Protein AF-A0A7R9QGA5-F1 (afdb_monomer_lite)

Organism: NCBI:txid334625

Radius of gyration: 38.58 Å; chains: 1; bounding box: 93×112×114 Å

pLDDT: mean 73.61, std 19.61, range [21.89, 95.75]

Structure (mmCIF, N/CA/C/O backbone):
data_AF-A0A7R9QGA5-F1
#
_entry.id   AF-A0A7R9QGA5-F1
#
loop_
_atom_site.group_PDB
_atom_site.id
_atom_site.type_symbol
_atom_site.label_atom_id
_atom_site.label_alt_id
_atom_site.label_comp_id
_atom_site.label_asym_id
_atom_site.label_entity_id
_atom_site.label_seq_id
_atom_site.pdbx_PDB_ins_code
_atom_site.Cartn_x
_atom_site.Cartn_y
_atom_site.Cartn_z
_atom_site.occupancy
_atom_site.B_iso_or_equiv
_atom_site.auth_seq_id
_atom_site.auth_comp_id
_atom_site.auth_asym_id
_atom_site.auth_atom_id
_atom_site.pdbx_PDB_model_num
ATOM 1 N N . MET A 1 1 ? 8.305 -57.338 21.311 1.00 35.72 1 MET A N 1
ATOM 2 C CA . MET A 1 1 ? 8.918 -56.370 22.239 1.00 35.72 1 MET A CA 1
ATOM 3 C C . MET A 1 1 ? 8.656 -55.001 21.646 1.00 35.72 1 MET A C 1
ATOM 5 O O . MET A 1 1 ? 9.332 -54.634 20.700 1.00 35.72 1 MET A O 1
ATOM 9 N N . ALA A 1 2 ? 7.586 -54.345 22.085 1.00 27.95 2 ALA A N 1
ATOM 10 C CA . ALA A 1 2 ? 7.227 -52.998 21.659 1.00 27.95 2 ALA A CA 1
ATOM 11 C C . ALA A 1 2 ? 7.492 -52.080 22.852 1.00 27.95 2 ALA A C 1
ATOM 13 O O . ALA A 1 2 ? 6.932 -52.298 23.925 1.00 27.95 2 ALA A O 1
ATOM 14 N N . THR A 1 3 ? 8.402 -51.128 22.692 1.00 33.16 3 THR A N 1
ATOM 15 C CA . THR A 1 3 ? 8.667 -50.071 23.668 1.00 33.16 3 THR A CA 1
ATOM 16 C C . THR A 1 3 ? 7.847 -48.856 23.262 1.00 33.16 3 THR A C 1
ATOM 18 O O . THR A 1 3 ? 8.171 -48.213 22.268 1.00 33.16 3 THR A O 1
ATOM 21 N N . SER A 1 4 ? 6.774 -48.568 24.002 1.00 25.61 4 SER A N 1
ATOM 22 C CA . SER A 1 4 ? 6.086 -47.281 23.914 1.00 25.61 4 SER A CA 1
ATOM 23 C C . SER A 1 4 ? 6.927 -46.232 24.635 1.00 25.61 4 SER A C 1
ATOM 25 O O . SER A 1 4 ? 7.192 -46.356 25.832 1.00 25.61 4 SER A O 1
ATOM 27 N N . THR A 1 5 ? 7.350 -45.205 23.916 1.00 30.50 5 THR A N 1
ATOM 28 C CA . THR A 1 5 ? 7.912 -43.979 24.480 1.00 30.50 5 THR A CA 1
ATOM 29 C C . THR A 1 5 ? 6.768 -43.145 25.048 1.00 30.50 5 THR A C 1
ATOM 31 O O . THR A 1 5 ? 6.026 -42.520 24.298 1.00 30.50 5 THR A O 1
ATOM 34 N N . SER A 1 6 ? 6.584 -43.179 26.370 1.00 25.33 6 SER A N 1
ATOM 35 C CA . SER A 1 6 ? 5.705 -42.238 27.067 1.00 25.33 6 SER A CA 1
ATOM 36 C C . SER A 1 6 ? 6.397 -40.879 27.153 1.00 25.33 6 SER A C 1
ATOM 38 O O . SER A 1 6 ? 7.489 -40.785 27.723 1.00 25.33 6 SER A O 1
ATOM 40 N N . THR A 1 7 ? 5.759 -39.843 26.622 1.00 27.61 7 THR A N 1
ATOM 41 C CA . THR A 1 7 ? 6.111 -38.437 26.833 1.00 27.61 7 THR A CA 1
ATOM 42 C C . THR A 1 7 ? 6.149 -38.164 28.340 1.00 27.61 7 THR A C 1
ATOM 44 O O . THR A 1 7 ? 5.151 -38.356 29.034 1.00 27.61 7 THR A O 1
ATOM 47 N N . LYS A 1 8 ? 7.321 -37.811 28.879 1.00 31.05 8 LYS A N 1
ATOM 48 C CA . LYS A 1 8 ? 7.453 -37.396 30.280 1.00 31.05 8 LYS A CA 1
ATOM 49 C C . LYS A 1 8 ? 6.979 -35.950 30.388 1.00 31.05 8 LYS A C 1
ATOM 51 O O . LYS A 1 8 ? 7.612 -35.070 29.822 1.00 31.05 8 LYS A O 1
ATOM 56 N N . VAL A 1 9 ? 5.892 -35.730 31.118 1.00 32.16 9 VAL A N 1
ATOM 57 C CA . VAL A 1 9 ? 5.484 -34.400 31.581 1.00 32.16 9 VAL A CA 1
ATOM 58 C C . VAL A 1 9 ? 6.486 -33.967 32.655 1.00 32.16 9 VAL A C 1
ATOM 60 O O . VAL A 1 9 ? 6.631 -34.655 33.669 1.00 32.16 9 VAL A O 1
ATOM 63 N N . PHE A 1 10 ? 7.226 -32.885 32.414 1.00 37.06 10 PHE A N 1
ATOM 64 C CA . PHE A 1 10 ? 8.098 -32.266 33.413 1.00 37.06 10 PHE A CA 1
ATOM 65 C C . PHE A 1 10 ? 7.269 -31.261 34.216 1.00 37.06 10 PHE A C 1
ATOM 67 O O . PHE A 1 10 ? 6.926 -30.201 33.716 1.00 37.06 10 PHE A O 1
ATOM 74 N N . ALA A 1 11 ? 6.936 -31.595 35.463 1.00 36.31 11 ALA A N 1
ATOM 75 C CA . ALA A 1 11 ? 6.457 -30.597 36.412 1.00 36.31 11 ALA A CA 1
ATOM 76 C C . ALA A 1 11 ? 7.682 -29.839 36.948 1.00 36.31 11 ALA A C 1
ATOM 78 O O . ALA A 1 11 ? 8.489 -30.416 37.682 1.00 36.31 11 ALA A O 1
ATOM 79 N N . ILE A 1 12 ? 7.852 -28.581 36.540 1.00 43.97 12 ILE A N 1
ATOM 80 C CA . ILE A 1 12 ? 8.901 -27.694 37.052 1.00 43.97 12 ILE A CA 1
ATOM 81 C C . ILE A 1 12 ? 8.315 -26.971 38.261 1.00 43.97 12 ILE A C 1
ATOM 83 O O . ILE A 1 12 ? 7.465 -26.096 38.132 1.00 43.97 12 ILE A O 1
ATOM 87 N N . THR A 1 13 ? 8.729 -27.373 39.459 1.00 42.94 13 THR A N 1
ATOM 88 C CA . THR A 1 13 ? 8.350 -26.689 40.697 1.00 42.94 13 THR A CA 1
ATOM 89 C C . THR A 1 13 ? 9.534 -25.843 41.141 1.00 42.94 13 THR A C 1
ATOM 91 O O . THR A 1 13 ? 10.519 -26.389 41.639 1.00 42.94 13 THR A O 1
ATOM 94 N N . MET A 1 14 ? 9.459 -24.521 40.974 1.00 42.19 14 MET A N 1
ATOM 95 C CA . MET A 1 14 ? 10.333 -23.638 41.744 1.00 42.19 14 MET A CA 1
ATOM 96 C C . MET A 1 14 ? 9.904 -23.755 43.206 1.00 42.19 14 MET A C 1
ATOM 98 O O . MET A 1 14 ? 8.750 -23.508 43.551 1.00 42.19 14 MET A O 1
ATOM 102 N N . ALA A 1 15 ? 10.802 -24.227 44.069 1.00 36.56 15 ALA A N 1
ATOM 103 C CA . ALA A 1 15 ? 10.515 -24.327 45.491 1.00 36.56 15 ALA A CA 1
ATOM 104 C C . ALA A 1 15 ? 10.459 -22.907 46.070 1.00 36.56 15 ALA A C 1
ATOM 106 O O . ALA A 1 15 ? 11.492 -22.320 46.385 1.00 36.56 15 ALA A O 1
ATOM 107 N N . SER A 1 16 ? 9.262 -22.333 46.186 1.00 39.50 16 SER A N 1
ATOM 108 C CA . SER A 1 16 ? 9.042 -21.202 47.086 1.00 39.50 16 SER A CA 1
ATOM 109 C C . SER A 1 16 ? 9.259 -21.675 48.530 1.00 39.50 16 SER A C 1
ATOM 111 O O . SER A 1 16 ? 8.657 -22.683 48.915 1.00 39.50 16 SER A O 1
ATOM 113 N N . PRO A 1 17 ? 10.107 -21.026 49.358 1.00 32.78 17 PRO A N 1
ATOM 114 C CA . PRO A 1 17 ? 10.402 -21.492 50.712 1.00 32.78 17 PRO A CA 1
ATOM 115 C C . PRO A 1 17 ? 9.187 -21.367 51.645 1.00 32.78 17 PRO A C 1
ATOM 117 O O . PRO A 1 17 ? 9.234 -21.865 52.769 1.00 32.78 17 PRO A O 1
ATOM 120 N N . SER A 1 18 ? 8.100 -20.729 51.193 1.00 33.91 18 SER A N 1
ATOM 121 C CA . SER A 1 18 ? 6.866 -20.502 51.949 1.00 33.91 18 SER A CA 1
ATOM 122 C C . SER A 1 18 ? 5.667 -21.363 51.517 1.00 33.91 18 SER A C 1
ATOM 124 O O . SER A 1 18 ? 4.689 -21.408 52.261 1.00 33.91 18 SER A O 1
ATOM 126 N N . VAL A 1 19 ? 5.724 -22.125 50.415 1.00 37.12 19 VAL A N 1
ATOM 127 C CA . VAL A 1 19 ? 4.571 -22.929 49.940 1.00 37.12 19 VAL A CA 1
ATOM 128 C C . VAL A 1 19 ? 4.771 -24.414 50.257 1.00 37.12 19 VAL A C 1
ATOM 130 O O . VAL A 1 19 ? 4.987 -25.265 49.396 1.00 37.12 19 VAL A O 1
ATOM 133 N N . SER A 1 20 ? 4.725 -24.760 51.547 1.00 34.16 20 SER A N 1
ATOM 134 C CA . SER A 1 20 ? 4.731 -26.156 52.003 1.00 34.16 20 SER A CA 1
ATOM 135 C C . SER A 1 20 ? 3.305 -26.701 52.150 1.00 34.16 20 SER A C 1
ATOM 137 O O . SER A 1 20 ? 2.798 -26.844 53.263 1.00 34.16 20 SER A O 1
ATOM 139 N N . LYS A 1 21 ? 2.674 -26.972 51.006 1.00 41.00 21 LYS A N 1
ATOM 140 C CA . LYS A 1 21 ? 1.526 -27.859 50.708 1.00 41.00 21 LYS A CA 1
ATOM 141 C C . LYS A 1 21 ? 0.964 -27.346 49.384 1.00 41.00 21 LYS A C 1
ATOM 143 O O . LYS A 1 21 ? 0.799 -26.143 49.259 1.00 41.00 21 LYS A O 1
ATOM 148 N N . ALA A 1 22 ? 0.704 -28.230 48.417 1.00 48.91 22 ALA A N 1
ATOM 149 C CA . ALA A 1 22 ? -0.096 -27.856 47.255 1.00 48.91 22 ALA A CA 1
ATOM 150 C C . ALA A 1 22 ? -1.389 -27.242 47.795 1.00 48.91 22 ALA A C 1
ATOM 152 O O . ALA A 1 22 ? -2.123 -27.928 48.513 1.00 48.91 22 ALA A O 1
ATOM 153 N N . ASP A 1 23 ? -1.579 -25.944 47.582 1.00 62.03 23 ASP A N 1
ATOM 154 C CA . ASP A 1 23 ? -2.787 -25.278 48.025 1.00 62.03 23 ASP A CA 1
ATOM 155 C C . ASP A 1 23 ? -3.906 -25.889 47.183 1.00 62.03 23 ASP A C 1
ATOM 157 O O . ASP A 1 23 ? -3.924 -25.736 45.962 1.00 62.03 23 ASP A O 1
ATOM 161 N N . GLU A 1 24 ? -4.792 -26.672 47.810 1.00 71.31 24 GLU A N 1
ATOM 162 C CA . GLU A 1 24 ? -5.876 -27.403 47.126 1.00 71.31 24 GLU A CA 1
ATOM 163 C C . GLU A 1 24 ? -6.841 -26.456 46.380 1.00 71.31 24 GLU A C 1
ATOM 165 O O . GLU A 1 24 ? -7.761 -26.912 45.704 1.00 71.31 24 GLU A O 1
ATOM 170 N N . ASN A 1 25 ? -6.617 -25.146 46.493 1.00 80.06 25 ASN A N 1
ATOM 171 C CA . ASN A 1 25 ? -7.415 -24.077 45.929 1.00 80.06 25 ASN A CA 1
ATOM 172 C C . ASN A 1 25 ? -6.883 -23.525 44.594 1.00 80.06 25 ASN A C 1
ATOM 174 O O . ASN A 1 25 ? -7.666 -22.885 43.898 1.00 80.06 25 ASN A O 1
ATOM 178 N N . VAL A 1 26 ? -5.627 -23.786 44.192 1.00 87.44 26 VAL A N 1
ATOM 179 C CA . VAL A 1 26 ? -5.098 -23.308 42.895 1.00 87.44 26 VAL A CA 1
ATOM 180 C C . VAL A 1 26 ? -5.616 -24.199 41.763 1.00 87.44 26 VAL A C 1
ATOM 182 O O . VAL A 1 26 ? -5.256 -25.370 41.648 1.00 87.44 26 VAL A O 1
ATOM 185 N N . LEU A 1 27 ? -6.477 -23.638 40.916 1.00 88.81 27 LEU A N 1
ATOM 186 C CA . LEU A 1 27 ? -7.116 -24.304 39.778 1.00 88.81 27 LEU A CA 1
ATOM 187 C C . LEU A 1 27 ? -6.317 -24.162 38.478 1.00 88.81 27 LEU A C 1
ATOM 189 O O . LEU A 1 27 ? -6.395 -25.032 37.609 1.00 88.81 27 LEU A O 1
ATOM 193 N N . ALA A 1 28 ? -5.564 -23.071 38.337 1.00 92.12 28 ALA A N 1
ATOM 194 C CA . ALA A 1 28 ? -4.676 -22.838 37.207 1.00 92.12 28 ALA A CA 1
ATOM 195 C C . ALA A 1 28 ? -3.377 -22.176 37.675 1.00 92.12 28 ALA A C 1
ATOM 197 O O . ALA A 1 28 ? -3.411 -21.202 38.422 1.00 92.12 28 ALA A O 1
ATOM 198 N N . LYS A 1 29 ? -2.241 -22.685 37.199 1.00 93.44 29 LYS A N 1
ATOM 199 C CA . LYS A 1 29 ? -0.924 -22.075 37.381 1.00 93.44 29 LYS A CA 1
ATOM 200 C C . LYS A 1 29 ? -0.377 -21.625 36.031 1.00 93.44 29 LYS A C 1
ATOM 202 O O . LYS A 1 29 ? -0.131 -22.460 35.160 1.00 93.44 29 LYS A O 1
ATOM 207 N N . VAL A 1 30 ? -0.210 -20.324 35.853 1.00 92.50 30 VAL A N 1
ATOM 208 C CA . VAL A 1 30 ? 0.345 -19.693 34.654 1.00 92.50 30 VAL A CA 1
ATOM 209 C C . VAL A 1 30 ? 1.795 -19.344 34.937 1.00 92.50 30 VAL A C 1
ATOM 211 O O . VAL A 1 30 ? 2.088 -18.729 35.950 1.00 92.50 30 VAL A O 1
ATOM 214 N N . GLN A 1 31 ? 2.711 -19.743 34.066 1.00 93.06 31 GLN A N 1
ATOM 215 C CA . GLN A 1 31 ? 4.123 -19.393 34.176 1.00 93.06 31 GLN A CA 1
ATOM 216 C C . GLN A 1 31 ? 4.520 -18.657 32.904 1.00 93.06 31 GLN A C 1
ATOM 218 O O . GLN A 1 31 ? 4.453 -19.232 31.817 1.00 93.06 31 GLN A O 1
ATOM 223 N N . VAL A 1 32 ? 4.890 -17.389 33.036 1.00 92.38 32 VAL A N 1
ATOM 224 C CA . VAL A 1 32 ? 5.320 -16.533 31.930 1.00 92.38 32 VAL A CA 1
ATOM 225 C C . VAL A 1 32 ? 6.834 -16.424 32.000 1.00 92.38 32 VAL A C 1
ATOM 227 O O . VAL A 1 32 ? 7.373 -15.719 32.848 1.00 92.38 32 VAL A O 1
ATOM 230 N N . PHE A 1 33 ? 7.528 -17.141 31.124 1.00 92.69 33 PHE A N 1
ATOM 231 C CA . PHE A 1 33 ? 8.966 -16.994 30.949 1.00 92.69 33 PHE A CA 1
ATOM 232 C C . PHE A 1 33 ? 9.210 -15.864 29.960 1.00 92.69 33 PHE A C 1
ATOM 234 O O . PHE A 1 33 ? 8.781 -15.960 28.812 1.00 92.69 33 PHE A O 1
ATOM 241 N N . TYR A 1 34 ? 9.886 -14.806 30.391 1.00 92.50 34 TYR A N 1
ATOM 242 C CA . TYR A 1 34 ? 10.117 -13.634 29.550 1.00 92.50 34 TYR A CA 1
ATOM 243 C C . TYR A 1 34 ? 11.541 -13.088 29.672 1.00 92.50 34 TYR A C 1
ATOM 245 O O . TYR A 1 34 ? 12.104 -13.106 30.767 1.00 92.50 34 TYR A O 1
ATOM 253 N N . SER A 1 35 ? 12.132 -12.584 28.589 1.00 90.44 35 SER A N 1
ATOM 254 C CA . SER A 1 35 ? 13.340 -11.762 28.702 1.00 90.44 35 SER A CA 1
ATOM 255 C C . SER A 1 35 ? 12.948 -10.318 29.012 1.00 90.44 35 SER A C 1
ATOM 257 O O . SER A 1 35 ? 12.131 -9.751 28.282 1.00 90.44 35 SER A O 1
ATOM 259 N N . PRO A 1 36 ? 13.549 -9.676 30.031 1.00 87.06 36 PRO A N 1
ATOM 260 C CA . PRO A 1 36 ? 13.295 -8.269 30.336 1.00 87.06 36 PRO A CA 1
ATOM 261 C C . PRO A 1 36 ? 13.518 -7.325 29.141 1.00 87.06 36 PRO A C 1
ATOM 263 O O . PRO A 1 36 ? 12.889 -6.282 29.088 1.00 87.06 36 PRO A O 1
ATOM 266 N N . TYR A 1 37 ? 14.358 -7.697 28.166 1.00 83.06 37 TYR A N 1
ATOM 267 C CA . TYR A 1 37 ? 14.716 -6.854 27.013 1.00 83.06 37 TYR A CA 1
ATOM 268 C C . TYR A 1 37 ? 14.022 -7.225 25.706 1.00 83.06 37 TYR A C 1
ATOM 270 O O . TYR A 1 37 ? 14.202 -6.543 24.697 1.00 83.06 37 TYR A O 1
ATOM 278 N N . SER A 1 38 ? 13.257 -8.314 25.680 1.00 85.44 38 SER A N 1
ATOM 279 C CA . SER A 1 38 ? 12.552 -8.687 24.461 1.00 85.44 38 SER A CA 1
ATOM 280 C C . SER A 1 38 ? 11.383 -7.746 24.241 1.00 85.44 38 SER A C 1
ATOM 282 O O . SER A 1 38 ? 10.450 -7.719 25.041 1.00 85.44 38 SER A O 1
ATOM 284 N N . GLN A 1 39 ? 11.397 -7.014 23.124 1.00 82.50 39 GLN A N 1
ATOM 285 C CA . GLN A 1 39 ? 10.286 -6.133 22.766 1.00 82.50 39 GLN A CA 1
ATOM 286 C C . GLN A 1 39 ? 8.957 -6.899 22.746 1.00 82.50 39 GLN A C 1
ATOM 288 O O . GLN A 1 39 ? 7.972 -6.414 23.277 1.00 82.50 39 GLN A O 1
ATOM 293 N N . LYS A 1 40 ? 8.949 -8.152 22.266 1.00 82.44 40 LYS A N 1
ATOM 294 C CA . LYS A 1 40 ? 7.756 -9.014 22.289 1.00 82.44 40 LYS A CA 1
ATOM 295 C C . LYS A 1 40 ? 7.258 -9.300 23.707 1.00 82.44 40 LYS A C 1
ATOM 297 O O . LYS A 1 40 ? 6.053 -9.309 23.940 1.00 82.44 40 LYS A O 1
ATOM 302 N N . ALA A 1 41 ? 8.167 -9.552 24.650 1.00 85.81 41 ALA A N 1
ATOM 303 C CA . ALA A 1 41 ? 7.807 -9.759 26.050 1.00 85.81 41 ALA A CA 1
ATOM 304 C C . ALA A 1 41 ? 7.243 -8.483 26.682 1.00 85.81 41 ALA A C 1
ATOM 306 O O . ALA A 1 41 ? 6.255 -8.543 27.411 1.00 85.81 41 ALA A O 1
ATOM 307 N N . ILE A 1 42 ? 7.844 -7.337 26.373 1.00 84.00 42 ILE A N 1
ATOM 308 C CA . ILE A 1 42 ? 7.410 -6.027 26.861 1.00 84.00 42 ILE A CA 1
ATOM 309 C C . ILE A 1 42 ? 6.041 -5.677 26.284 1.00 84.00 42 ILE A C 1
ATOM 311 O O . ILE A 1 42 ? 5.146 -5.316 27.041 1.00 84.00 42 ILE A O 1
ATOM 315 N N . ASP A 1 43 ? 5.843 -5.858 24.980 1.00 83.31 43 ASP A N 1
ATOM 316 C CA . ASP A 1 43 ? 4.562 -5.648 24.307 1.00 83.31 43 ASP A CA 1
ATOM 317 C C . ASP A 1 43 ? 3.490 -6.567 24.890 1.00 83.31 43 ASP A C 1
ATOM 319 O O . ASP A 1 43 ? 2.390 -6.108 25.187 1.00 83.31 43 ASP A O 1
ATOM 323 N N . PHE A 1 44 ? 3.815 -7.841 25.148 1.00 86.81 44 PHE A N 1
ATOM 324 C CA . PHE A 1 44 ? 2.911 -8.759 25.837 1.00 86.81 44 PHE A CA 1
ATOM 325 C C . PHE A 1 44 ? 2.545 -8.228 27.230 1.00 86.81 44 PHE A C 1
ATOM 327 O O . PHE A 1 44 ? 1.364 -8.100 27.545 1.00 86.81 44 PHE A O 1
ATOM 334 N N . ILE A 1 45 ? 3.519 -7.867 28.068 1.00 84.94 45 ILE A N 1
ATOM 335 C CA . ILE A 1 45 ? 3.271 -7.348 29.424 1.00 84.94 45 ILE A CA 1
ATOM 336 C C . ILE A 1 45 ? 2.446 -6.043 29.379 1.00 84.94 45 ILE A C 1
ATOM 338 O O . ILE A 1 45 ? 1.487 -5.900 30.143 1.00 84.94 45 ILE A O 1
ATOM 342 N N . LYS A 1 46 ? 2.736 -5.131 28.441 1.00 83.00 46 LYS A N 1
ATOM 343 C CA . LYS A 1 46 ? 1.995 -3.875 28.224 1.00 83.00 46 LYS A CA 1
ATOM 344 C C . LYS A 1 46 ? 0.563 -4.117 27.743 1.00 83.00 46 LYS A C 1
ATOM 346 O O . LYS A 1 46 ? -0.362 -3.528 28.300 1.00 83.00 46 LYS A O 1
ATOM 351 N N . LEU A 1 47 ? 0.354 -5.013 26.778 1.00 79.00 47 LEU A N 1
ATOM 352 C CA . LEU A 1 47 ? -0.974 -5.389 26.274 1.00 79.00 47 LEU A CA 1
ATOM 353 C C . LEU A 1 47 ? -1.845 -5.981 27.391 1.00 79.00 47 LEU A C 1
ATOM 355 O O . LEU A 1 47 ? -3.048 -5.724 27.463 1.00 79.00 47 LEU A O 1
ATOM 359 N N . ASN A 1 48 ? -1.226 -6.728 28.309 1.00 80.06 48 ASN A N 1
ATOM 360 C CA . ASN A 1 48 ? -1.913 -7.234 29.487 1.00 80.06 48 ASN A CA 1
ATOM 361 C C . ASN A 1 48 ? -2.320 -6.106 30.454 1.00 80.06 48 ASN A C 1
ATOM 363 O O . ASN A 1 48 ? -3.356 -6.253 31.086 1.00 80.06 48 ASN A O 1
ATOM 367 N N . LYS A 1 49 ? -1.593 -4.978 30.543 1.00 78.44 49 LYS A N 1
ATOM 368 C CA . LYS A 1 49 ? -1.950 -3.824 31.402 1.00 78.44 49 LYS A CA 1
ATOM 369 C C . LYS A 1 49 ? -3.199 -3.076 30.929 1.00 78.44 49 LYS A C 1
ATOM 371 O O . LYS A 1 49 ? -3.967 -2.618 31.766 1.00 78.44 49 LYS A O 1
ATOM 376 N N . GLN A 1 50 ? -3.383 -2.907 29.618 1.00 68.94 50 GLN A N 1
ATOM 377 C CA . GLN A 1 50 ? -4.327 -1.939 29.021 1.00 68.94 50 GLN A CA 1
ATOM 378 C C . GLN A 1 50 ? -5.827 -2.242 29.236 1.00 68.94 50 GLN A C 1
ATOM 380 O O . GLN A 1 50 ? -6.665 -1.712 28.516 1.00 68.94 50 GLN A O 1
ATOM 385 N N . GLY A 1 51 ? -6.199 -3.086 30.203 1.00 60.03 51 GLY A N 1
ATOM 386 C CA . GLY A 1 51 ? -7.600 -3.426 30.462 1.00 60.03 51 GLY A CA 1
ATOM 387 C C . GLY A 1 51 ? -8.270 -4.109 29.270 1.00 60.03 51 GLY A C 1
ATOM 388 O O . GLY A 1 51 ? -9.487 -4.044 29.126 1.00 60.03 51 GLY A O 1
ATOM 389 N N . SER A 1 52 ? -7.486 -4.740 28.385 1.00 63.44 52 SER A N 1
ATOM 390 C CA . SER A 1 52 ? -8.079 -5.581 27.356 1.00 63.44 52 SER A CA 1
ATOM 391 C C . SER A 1 52 ? -8.789 -6.733 28.059 1.00 63.44 52 SER A C 1
ATOM 393 O O . SER A 1 52 ? -8.192 -7.408 28.901 1.00 63.44 52 SER A O 1
ATOM 395 N N . ALA A 1 53 ? -10.036 -6.999 27.667 1.00 66.38 53 ALA A N 1
ATOM 396 C CA . ALA A 1 53 ? -10.848 -8.094 28.201 1.00 66.38 53 ALA A CA 1
ATOM 397 C C . ALA A 1 53 ? -10.181 -9.483 28.078 1.00 66.38 53 ALA A C 1
ATOM 399 O O . ALA A 1 53 ? -10.713 -10.479 28.551 1.00 66.38 53 ALA A O 1
ATOM 400 N N . ASN A 1 54 ? -9.026 -9.574 27.414 1.00 70.38 54 ASN A N 1
ATOM 401 C CA . ASN A 1 54 ? -8.285 -10.795 27.128 1.00 70.38 54 ASN A CA 1
ATOM 402 C C . ASN A 1 54 ? -6.961 -10.905 27.913 1.00 70.38 54 ASN A C 1
ATOM 404 O O . ASN A 1 54 ? -6.282 -11.934 27.816 1.00 70.38 54 ASN A O 1
ATOM 408 N N . GLY A 1 55 ? -6.588 -9.872 28.677 1.00 80.00 55 GLY A N 1
ATOM 409 C CA . GLY A 1 55 ? -5.320 -9.788 29.397 1.00 80.00 55 GLY A CA 1
ATOM 410 C C . GLY A 1 55 ? -5.293 -10.538 30.736 1.00 80.00 55 GLY A C 1
ATOM 411 O O . GLY A 1 55 ? -6.300 -10.711 31.418 1.00 80.00 55 GLY A O 1
ATOM 412 N N . LEU A 1 56 ? -4.097 -10.949 31.154 1.00 81.62 56 LEU A N 1
ATOM 413 C CA . LEU A 1 56 ? -3.795 -11.574 32.442 1.00 81.62 56 LEU A CA 1
ATOM 414 C C . LEU A 1 56 ? -4.065 -10.634 33.620 1.00 81.62 56 LEU A C 1
ATOM 416 O O . LEU A 1 56 ? -4.330 -11.097 34.724 1.00 81.62 56 LEU A O 1
ATOM 420 N N . TYR A 1 57 ? -3.979 -9.321 33.397 1.00 83.44 57 TYR A N 1
ATOM 421 C CA . TYR A 1 57 ? -4.160 -8.319 34.442 1.00 83.44 57 TYR A CA 1
ATOM 422 C C . TYR A 1 57 ? -5.562 -8.353 35.045 1.00 83.44 57 TYR A C 1
ATOM 424 O O . TYR A 1 57 ? -5.688 -8.288 36.266 1.00 83.44 57 TYR A O 1
ATOM 432 N N . GLU A 1 58 ? -6.599 -8.563 34.226 1.00 80.00 58 GLU A N 1
ATOM 433 C CA . GLU A 1 58 ? -7.966 -8.728 34.730 1.00 80.00 58 GLU A CA 1
ATOM 434 C C . GLU A 1 58 ? -8.068 -9.909 35.699 1.00 80.00 58 GLU A C 1
ATOM 436 O O . GLU A 1 58 ? -8.743 -9.813 36.715 1.00 80.00 58 GLU A O 1
ATOM 441 N N . LEU A 1 59 ? -7.336 -11.004 35.459 1.00 79.00 59 LEU A N 1
ATOM 442 C CA . LEU A 1 59 ? -7.313 -12.155 36.371 1.00 79.00 59 LEU A CA 1
ATOM 443 C C . LEU A 1 59 ? -6.621 -11.847 37.714 1.00 79.00 59 LEU A C 1
ATOM 445 O O . LEU A 1 59 ? -6.794 -12.602 38.670 1.00 79.00 59 LEU A O 1
ATOM 449 N N . MET A 1 60 ? -5.831 -10.770 37.785 1.00 78.00 60 MET A N 1
ATOM 450 C CA . MET A 1 60 ? -5.026 -10.381 38.948 1.00 78.00 60 MET A CA 1
ATOM 451 C C . MET A 1 60 ? -5.582 -9.162 39.702 1.00 78.00 60 MET A C 1
ATOM 453 O O . MET A 1 60 ? -5.063 -8.828 40.769 1.00 78.00 60 MET A O 1
ATOM 457 N N . LEU A 1 61 ? -6.619 -8.492 39.187 1.00 78.88 61 LEU A N 1
ATOM 458 C CA . LEU A 1 61 ? -7.175 -7.278 39.789 1.00 78.88 61 LEU A CA 1
ATOM 459 C C . LEU A 1 61 ? -7.760 -7.534 41.199 1.00 78.88 61 LEU A C 1
ATOM 461 O O . LEU A 1 61 ? -8.463 -8.526 41.387 1.00 78.88 61 LEU A O 1
ATOM 465 N N . PRO A 1 62 ? -7.521 -6.645 42.190 1.00 65.94 62 PRO A N 1
ATOM 466 C CA . PRO A 1 62 ? -8.106 -6.719 43.541 1.00 65.94 62 PRO A CA 1
ATOM 467 C C . PRO A 1 62 ? -9.635 -6.716 43.568 1.00 65.94 62 PRO A C 1
ATOM 469 O O . PRO A 1 62 ? -10.247 -7.266 44.479 1.00 65.94 62 PRO A O 1
ATOM 472 N N . GLU A 1 63 ? -10.242 -6.071 42.574 1.00 68.50 63 GLU A N 1
ATOM 473 C CA . GLU A 1 63 ? -11.691 -5.885 42.452 1.00 68.50 63 GLU A CA 1
ATOM 474 C C . GLU A 1 63 ? -12.401 -7.127 41.903 1.00 68.50 63 GLU A C 1
ATOM 476 O O . GLU A 1 63 ? -13.621 -7.262 42.023 1.00 68.50 63 GLU A O 1
ATOM 481 N N . VAL A 1 64 ? -11.641 -8.063 41.330 1.00 65.75 64 VAL A N 1
ATOM 482 C CA . VAL A 1 64 ? -12.166 -9.341 40.869 1.00 65.75 64 VAL A CA 1
ATOM 483 C C . VAL A 1 64 ? -12.315 -10.240 42.085 1.00 65.75 64 VAL A C 1
ATOM 485 O O . VAL A 1 64 ? -11.326 -10.597 42.718 1.00 65.75 64 VAL A O 1
ATOM 488 N N . ASP A 1 65 ? -13.580 -10.541 42.404 1.00 64.62 65 ASP A N 1
ATOM 489 C CA . ASP A 1 65 ? -14.083 -11.415 43.473 1.00 64.62 65 ASP A CA 1
ATOM 490 C C . ASP A 1 65 ? -12.976 -12.243 44.146 1.00 64.62 65 ASP A C 1
ATOM 492 O O . ASP A 1 65 ? -12.345 -13.068 43.488 1.00 64.62 65 ASP A O 1
ATOM 496 N N . GLY A 1 66 ? -12.729 -12.042 45.448 1.00 64.56 66 GLY A N 1
ATOM 497 C CA . GLY A 1 66 ? -11.581 -12.619 46.171 1.00 64.56 66 GLY A CA 1
ATOM 498 C C . GLY A 1 66 ? -11.453 -14.152 46.096 1.00 64.56 66 GLY A C 1
ATOM 499 O O . GLY A 1 66 ? -10.434 -14.718 46.496 1.00 64.56 66 GLY A O 1
ATOM 500 N N . GLU A 1 67 ? -12.456 -14.851 45.558 1.00 66.06 67 GLU A N 1
ATOM 501 C CA . GLU A 1 67 ? -12.339 -16.243 45.131 1.00 66.06 67 GLU A CA 1
ATOM 502 C C . GLU A 1 67 ? -11.383 -16.477 43.946 1.00 66.06 67 GLU A C 1
ATOM 504 O O . GLU A 1 67 ? -10.743 -17.526 43.905 1.00 66.06 67 GLU A O 1
ATOM 509 N N . VAL A 1 68 ? -11.277 -15.561 42.979 1.00 69.19 68 VAL A N 1
ATOM 510 C CA . VAL A 1 68 ? -10.480 -15.734 41.747 1.00 69.19 68 VAL A CA 1
ATOM 511 C C . VAL A 1 68 ? -8.986 -15.648 42.036 1.00 69.19 68 VAL A C 1
ATOM 513 O O . VAL A 1 68 ? -8.229 -16.513 41.596 1.00 69.19 68 VAL A O 1
ATOM 516 N N . GLN A 1 69 ? -8.573 -14.670 42.845 1.00 67.81 69 GLN A N 1
ATOM 517 C CA . GLN A 1 69 ? -7.164 -14.435 43.181 1.00 67.81 69 GLN A CA 1
ATOM 518 C C . GLN A 1 69 ? -6.500 -15.618 43.897 1.00 67.81 69 GLN A C 1
ATOM 520 O O . GLN A 1 69 ? -5.295 -15.810 43.792 1.00 67.81 69 GLN A O 1
ATOM 525 N N . ASN A 1 70 ? -7.286 -16.440 44.598 1.00 77.06 70 ASN A N 1
ATOM 526 C CA . ASN A 1 70 ? -6.790 -17.639 45.277 1.00 77.06 70 ASN A CA 1
ATOM 527 C C . ASN A 1 70 ? -6.814 -18.894 44.385 1.00 77.06 70 ASN A C 1
ATOM 529 O O . ASN A 1 70 ? -6.297 -19.938 44.782 1.00 77.06 70 ASN A O 1
ATOM 533 N N . LYS A 1 71 ? -7.441 -18.812 43.203 1.00 84.56 71 LYS A N 1
ATOM 534 C CA . LYS A 1 71 ? -7.637 -19.932 42.270 1.00 84.56 71 LYS A CA 1
ATOM 535 C C . LYS A 1 71 ? -6.685 -19.898 41.075 1.00 84.56 71 LYS A C 1
ATOM 537 O O . LYS A 1 71 ? -6.520 -20.933 40.429 1.00 84.56 71 LYS A O 1
ATOM 542 N N . ILE A 1 72 ? -6.073 -18.756 40.767 1.00 86.25 72 ILE A N 1
ATOM 543 C CA . ILE A 1 72 ? -5.132 -18.608 39.652 1.00 86.25 72 ILE A CA 1
ATOM 544 C C . ILE A 1 72 ? -3.804 -18.079 40.193 1.00 86.25 72 ILE A C 1
ATOM 546 O O . ILE A 1 72 ? -3.736 -16.979 40.732 1.00 86.25 72 ILE A O 1
ATOM 550 N N . GLU A 1 73 ? -2.750 -18.873 40.043 1.00 89.38 73 GLU A N 1
ATOM 551 C CA . GLU A 1 73 ? -1.380 -18.500 40.397 1.00 89.38 73 GLU A CA 1
ATOM 552 C C . GLU A 1 73 ? -0.650 -18.085 39.118 1.00 89.38 73 GLU A C 1
ATOM 554 O O . GLU A 1 73 ? -0.684 -18.817 38.128 1.00 89.38 73 GLU A O 1
ATOM 559 N N . VAL A 1 74 ? -0.012 -16.917 39.120 1.00 89.62 74 VAL A N 1
ATOM 560 C CA . VAL A 1 74 ? 0.788 -16.428 37.994 1.00 89.62 74 VAL A CA 1
ATOM 561 C C . VAL A 1 74 ? 2.223 -16.256 38.472 1.00 89.62 74 VAL A C 1
ATOM 563 O O . VAL A 1 74 ? 2.463 -15.446 39.356 1.00 89.62 74 VAL A O 1
ATOM 566 N N . ASP A 1 75 ? 3.157 -16.977 37.856 1.00 91.00 75 ASP A N 1
ATOM 567 C CA . ASP A 1 75 ? 4.592 -16.796 38.058 1.00 91.00 75 ASP A CA 1
ATOM 568 C C . ASP A 1 75 ? 5.179 -16.045 36.856 1.00 91.00 75 ASP A C 1
ATOM 570 O O . ASP A 1 75 ? 5.148 -16.553 35.728 1.00 91.00 75 ASP A O 1
ATOM 574 N N . TYR A 1 76 ? 5.783 -14.883 37.086 1.00 90.88 76 TYR A N 1
ATOM 575 C CA . TYR A 1 76 ? 6.633 -14.227 36.096 1.00 90.88 76 TYR A CA 1
ATOM 576 C C . TYR A 1 76 ? 8.082 -14.667 36.308 1.00 90.88 76 TYR A C 1
ATOM 578 O O . TYR A 1 76 ? 8.696 -14.405 37.338 1.00 90.88 76 TYR A O 1
ATOM 586 N N . ILE A 1 77 ? 8.639 -15.380 35.332 1.00 91.88 77 ILE A N 1
ATOM 587 C CA . ILE A 1 77 ? 9.962 -15.998 35.430 1.00 91.88 77 ILE A CA 1
ATOM 588 C C . ILE A 1 77 ? 10.891 -15.293 34.435 1.00 91.88 77 ILE A C 1
ATOM 590 O O . ILE A 1 77 ? 10.897 -15.639 33.251 1.00 91.88 77 ILE A O 1
ATOM 594 N N . PRO A 1 78 ? 11.674 -14.294 34.874 1.00 91.12 78 PRO A N 1
ATOM 595 C CA . PRO A 1 78 ? 12.554 -13.562 33.976 1.00 91.12 78 PRO A CA 1
ATOM 596 C C . PRO A 1 78 ? 13.688 -14.475 33.514 1.00 91.12 78 PRO A C 1
ATOM 598 O O . PRO A 1 78 ? 14.499 -14.907 34.321 1.00 91.12 78 PRO A O 1
ATOM 601 N N . TRP A 1 79 ? 13.801 -14.763 32.226 1.00 82.81 79 TRP A N 1
ATOM 602 C CA . TRP A 1 79 ? 14.932 -15.505 31.683 1.00 82.81 79 TRP A CA 1
ATOM 603 C C . TRP A 1 79 ? 15.705 -14.568 30.752 1.00 82.81 79 TRP A C 1
ATOM 605 O O . TRP A 1 79 ? 15.352 -14.328 29.604 1.00 82.81 79 TRP A O 1
ATOM 615 N N . GLY A 1 80 ? 16.742 -13.934 31.292 1.00 73.94 80 GLY A N 1
ATOM 616 C CA . GLY A 1 80 ? 17.641 -13.119 30.480 1.00 73.94 80 GLY A CA 1
ATOM 617 C C . GLY A 1 80 ? 18.498 -13.983 29.556 1.00 73.94 80 GLY A C 1
ATOM 618 O O . GLY A 1 80 ? 18.625 -15.194 29.750 1.00 73.94 80 GLY A O 1
ATOM 619 N N . MET A 1 81 ? 19.228 -13.346 28.637 1.00 67.75 81 MET A N 1
ATOM 620 C CA . MET A 1 81 ? 20.292 -14.004 27.857 1.00 67.75 81 MET A CA 1
ATOM 621 C C . MET A 1 81 ? 21.519 -14.401 28.707 1.00 67.75 81 MET A C 1
ATOM 623 O O . MET A 1 81 ? 22.572 -14.750 28.170 1.00 67.75 81 MET A O 1
ATOM 627 N N . ALA A 1 82 ? 21.395 -14.359 30.037 1.00 70.62 82 ALA A N 1
ATOM 628 C CA . ALA A 1 82 ? 22.412 -14.768 30.985 1.00 70.62 82 ALA A CA 1
ATOM 629 C C . ALA A 1 82 ? 22.751 -16.248 30.793 1.00 70.62 82 ALA A C 1
ATOM 631 O O . ALA A 1 82 ? 21.962 -17.147 31.096 1.00 70.62 82 ALA A O 1
ATOM 632 N N . LYS A 1 83 ? 23.963 -16.520 30.314 1.00 76.69 83 LYS A N 1
ATOM 633 C CA . LYS A 1 83 ? 24.497 -17.880 30.275 1.00 76.69 83 LYS A CA 1
ATOM 634 C C . LYS A 1 83 ? 25.140 -18.200 31.608 1.00 76.69 83 LYS A C 1
ATOM 636 O O . LYS A 1 83 ? 25.987 -17.454 32.093 1.00 76.69 83 LYS A O 1
ATOM 641 N N . ARG A 1 84 ? 24.746 -19.327 32.199 1.00 79.81 84 ARG A N 1
ATOM 642 C CA . ARG A 1 84 ? 25.349 -19.835 33.431 1.00 79.81 84 ARG A CA 1
ATOM 643 C C . ARG A 1 84 ? 26.553 -20.708 33.099 1.00 79.81 84 ARG A C 1
ATOM 645 O O . ARG A 1 84 ? 26.399 -21.890 32.796 1.00 79.81 84 ARG A O 1
ATOM 652 N N . ASP A 1 85 ? 27.751 -20.160 33.232 1.00 80.88 85 ASP A N 1
ATOM 653 C CA . ASP A 1 85 ? 28.986 -20.934 33.154 1.00 80.88 85 ASP A CA 1
ATOM 654 C C . ASP A 1 85 ? 29.456 -21.316 34.557 1.00 80.88 85 ASP A C 1
ATOM 656 O O . ASP A 1 85 ? 29.311 -20.565 35.518 1.00 80.88 85 ASP A O 1
ATOM 660 N N . ARG A 1 86 ? 30.024 -22.512 34.722 1.00 81.31 86 ARG A N 1
ATOM 661 C CA . ARG A 1 86 ? 30.707 -22.862 35.972 1.00 81.31 86 ARG A CA 1
ATOM 662 C C . ARG A 1 86 ? 32.163 -22.435 35.851 1.00 81.31 86 ARG A C 1
ATOM 664 O O . ARG A 1 86 ? 32.902 -23.016 35.058 1.00 81.31 86 ARG A O 1
ATOM 671 N N . ASP A 1 87 ? 32.574 -21.467 36.662 1.00 82.56 87 ASP A N 1
ATOM 672 C CA . ASP A 1 87 ? 33.973 -21.077 36.781 1.00 82.56 87 ASP A CA 1
ATOM 673 C C . ASP A 1 87 ? 34.795 -22.293 37.216 1.00 82.56 87 ASP A C 1
ATOM 675 O O . ASP A 1 87 ? 34.522 -22.951 38.228 1.00 82.56 87 ASP A O 1
ATOM 679 N N . VAL A 1 88 ? 35.773 -22.629 36.380 1.00 84.12 88 VAL A N 1
ATOM 680 C CA . VAL A 1 88 ? 36.508 -23.893 36.456 1.00 84.12 88 VAL A CA 1
ATOM 681 C C . VAL A 1 88 ? 37.412 -23.951 37.690 1.00 84.12 88 VAL A C 1
ATOM 683 O O . VAL A 1 88 ? 37.686 -25.042 38.193 1.00 84.12 88 VAL A O 1
ATOM 686 N N . ASP A 1 89 ? 37.841 -22.793 38.193 1.00 84.31 89 ASP A N 1
ATOM 687 C CA . ASP A 1 89 ? 38.810 -22.673 39.281 1.00 84.31 89 ASP A CA 1
ATOM 688 C C . ASP A 1 89 ? 38.126 -22.579 40.652 1.00 84.31 89 ASP A C 1
ATOM 690 O O . ASP A 1 89 ? 38.618 -23.119 41.647 1.00 84.31 89 ASP A O 1
ATOM 694 N N . THR A 1 90 ? 36.971 -21.921 40.721 1.00 86.38 90 THR A N 1
ATOM 695 C CA . THR A 1 90 ? 36.230 -21.679 41.968 1.00 86.38 90 THR A CA 1
ATOM 696 C C . THR A 1 90 ? 35.050 -22.627 42.163 1.00 86.38 90 THR A C 1
ATOM 698 O O . THR A 1 90 ? 34.559 -22.772 43.286 1.00 86.38 90 THR A O 1
ATOM 701 N N . GLY A 1 91 ? 34.574 -23.269 41.091 1.00 81.50 91 GLY A N 1
ATOM 702 C CA . GLY A 1 91 ? 33.361 -24.086 41.086 1.00 81.50 91 GLY A CA 1
ATOM 703 C C . GLY A 1 91 ? 32.067 -23.288 41.280 1.00 81.50 91 GLY A C 1
ATOM 704 O O . GLY A 1 91 ? 31.003 -23.905 41.378 1.00 81.50 91 GLY A O 1
ATOM 705 N N . LYS A 1 92 ? 32.153 -21.952 41.351 1.00 78.75 92 LYS A N 1
ATOM 706 C CA . LYS A 1 92 ? 31.005 -21.044 41.417 1.00 78.75 92 LYS A CA 1
ATOM 707 C C . LYS A 1 92 ? 30.416 -20.845 40.025 1.00 78.75 92 LYS A C 1
ATOM 709 O O . LYS A 1 92 ? 31.117 -20.992 39.027 1.00 78.75 92 LYS A O 1
ATOM 714 N N . PHE A 1 93 ? 29.132 -20.524 39.960 1.00 75.81 93 PHE A N 1
ATOM 715 C CA . PHE A 1 93 ? 28.541 -20.075 38.709 1.00 75.81 93 PHE A CA 1
ATOM 716 C C . PHE A 1 93 ? 28.959 -18.626 38.432 1.00 75.81 93 PHE A C 1
ATOM 718 O O . PHE A 1 93 ? 29.022 -17.804 39.346 1.00 75.81 93 PHE A O 1
ATOM 725 N N . VAL A 1 94 ? 29.311 -18.356 37.180 1.00 78.44 94 VAL A N 1
ATOM 726 C CA . VAL A 1 94 ? 29.581 -17.037 36.615 1.00 78.44 94 VAL A CA 1
ATOM 727 C C . VAL A 1 94 ? 28.586 -16.852 35.483 1.00 78.44 94 VAL A C 1
ATOM 729 O O . VAL A 1 94 ? 28.434 -17.732 34.636 1.00 78.44 94 VAL A O 1
ATOM 732 N N . TYR A 1 95 ? 27.890 -15.724 35.494 1.00 77.94 95 TYR A N 1
ATOM 733 C CA . TYR A 1 95 ? 26.909 -15.400 34.471 1.00 77.94 95 TYR A CA 1
ATOM 734 C C . TYR A 1 95 ? 27.572 -14.551 33.395 1.00 77.94 95 TYR A C 1
ATOM 736 O O . TYR A 1 95 ? 28.246 -13.571 33.712 1.00 77.94 95 TYR A O 1
ATOM 744 N N . THR A 1 96 ? 27.402 -14.933 32.133 1.00 76.94 96 THR A N 1
ATOM 745 C CA . THR A 1 96 ? 27.787 -14.114 30.983 1.00 76.94 96 THR A CA 1
ATOM 746 C C . THR A 1 96 ? 26.524 -13.547 30.331 1.00 76.94 96 THR A C 1
ATOM 748 O O . THR A 1 96 ? 25.749 -14.271 29.711 1.00 76.94 96 THR A O 1
ATOM 751 N N . CYS A 1 97 ? 26.299 -12.249 30.518 1.00 76.75 97 CYS A N 1
ATOM 752 C CA . CYS A 1 97 ? 25.284 -11.411 29.867 1.00 76.75 97 CYS A CA 1
ATOM 753 C C . CYS A 1 97 ? 25.862 -9.993 29.710 1.00 76.75 97 CYS A C 1
ATOM 755 O O . CYS A 1 97 ? 26.938 -9.719 30.250 1.00 76.75 97 CYS A O 1
ATOM 757 N N . ASP A 1 98 ? 25.185 -9.117 28.961 1.00 78.75 98 ASP A N 1
ATOM 758 C CA . ASP A 1 98 ? 25.466 -7.678 29.046 1.00 78.75 98 ASP A CA 1
ATOM 759 C C . ASP A 1 98 ? 25.215 -7.200 30.490 1.00 78.75 98 ASP A C 1
ATOM 761 O O . ASP A 1 98 ? 24.367 -7.759 31.195 1.00 78.75 98 ASP A O 1
ATOM 765 N N . ASP A 1 99 ? 25.967 -6.206 30.961 1.00 77.62 99 ASP A N 1
ATOM 766 C CA . ASP A 1 99 ? 25.901 -5.746 32.353 1.00 77.62 99 ASP A CA 1
ATOM 767 C C . ASP A 1 99 ? 24.471 -5.297 32.706 1.00 77.62 99 ASP A C 1
ATOM 769 O O . ASP A 1 99 ? 23.964 -5.607 33.787 1.00 77.62 99 ASP A O 1
ATOM 773 N N . THR A 1 100 ? 23.782 -4.650 31.765 1.00 81.69 100 THR A N 1
ATOM 774 C CA . THR A 1 100 ? 22.375 -4.236 31.878 1.00 81.69 100 THR A CA 1
ATOM 775 C C . THR A 1 100 ? 21.419 -5.435 31.898 1.00 81.69 100 THR A C 1
ATOM 777 O O . THR A 1 100 ? 20.526 -5.498 32.752 1.00 81.69 100 THR A O 1
ATOM 780 N N . ASP A 1 101 ? 21.636 -6.429 31.033 1.00 81.81 101 ASP A N 1
ATOM 781 C CA . ASP A 1 101 ? 20.853 -7.672 30.958 1.00 81.81 101 ASP A CA 1
ATOM 782 C C . ASP A 1 101 ? 20.888 -8.454 32.266 1.00 81.81 101 ASP A C 1
ATOM 784 O O . ASP A 1 101 ? 19.851 -8.873 32.803 1.00 81.81 101 ASP A O 1
ATOM 788 N N . CYS A 1 102 ? 22.092 -8.625 32.813 1.00 83.19 102 CYS A N 1
ATOM 789 C CA . CYS A 1 102 ? 22.278 -9.327 34.070 1.00 83.19 102 CYS A CA 1
ATOM 790 C C . CYS A 1 102 ? 21.605 -8.580 35.229 1.00 83.19 102 CYS A C 1
ATOM 792 O O . CYS A 1 102 ? 21.067 -9.220 36.135 1.00 83.19 102 CYS A O 1
ATOM 794 N N . VAL A 1 103 ? 21.690 -7.245 35.258 1.00 87.00 103 VAL A N 1
ATOM 795 C CA . VAL A 1 103 ? 21.100 -6.422 36.326 1.00 87.00 103 VAL A CA 1
ATOM 796 C C . VAL A 1 103 ? 19.576 -6.474 36.271 1.00 87.00 103 VAL A C 1
ATOM 798 O O . VAL A 1 103 ? 18.965 -6.754 37.297 1.00 87.00 103 VAL A O 1
ATOM 801 N N . ALA A 1 104 ? 18.953 -6.305 35.103 1.00 88.00 104 ALA A N 1
ATOM 802 C CA . ALA A 1 104 ? 17.492 -6.354 34.996 1.00 88.00 104 ALA A CA 1
ATOM 803 C C . ALA A 1 104 ? 16.931 -7.757 35.269 1.00 88.00 104 ALA A C 1
ATOM 805 O O . ALA A 1 104 ? 15.943 -7.900 35.986 1.00 88.00 104 ALA A O 1
ATOM 806 N N . THR A 1 105 ? 17.589 -8.812 34.771 1.00 89.56 105 THR A N 1
ATOM 807 C CA . THR A 1 105 ? 17.164 -10.194 35.058 1.00 89.56 105 THR A CA 1
ATOM 808 C C . THR A 1 105 ? 17.243 -10.483 36.556 1.00 89.56 105 THR A C 1
ATOM 810 O O . THR A 1 105 ? 16.328 -11.080 37.120 1.00 89.56 105 THR A O 1
ATOM 813 N N . ARG A 1 106 ? 18.303 -10.012 37.231 1.00 89.12 106 ARG A N 1
ATOM 814 C CA . ARG A 1 106 ? 18.414 -10.106 38.694 1.00 89.12 106 ARG A CA 1
ATOM 815 C C . ARG A 1 106 ? 17.371 -9.272 39.405 1.00 89.12 106 ARG A C 1
ATOM 817 O O . ARG A 1 106 ? 16.781 -9.772 40.351 1.00 89.12 106 ARG A O 1
ATOM 824 N N . LEU A 1 107 ? 17.118 -8.049 38.954 1.00 91.00 107 LEU A N 1
ATOM 825 C CA . LEU A 1 107 ? 16.089 -7.188 39.521 1.00 91.00 107 LEU A CA 1
ATOM 826 C C . LEU A 1 107 ? 14.717 -7.863 39.459 1.00 91.00 107 LEU A C 1
ATOM 828 O O . LEU A 1 107 ? 14.052 -7.964 40.483 1.00 91.00 107 LEU A O 1
ATOM 832 N N . HIS A 1 108 ? 14.327 -8.405 38.307 1.00 91.31 108 HIS A N 1
ATOM 833 C CA . HIS A 1 108 ? 13.055 -9.113 38.170 1.00 91.31 108 HIS A CA 1
ATOM 834 C C . HIS A 1 108 ? 13.028 -10.408 38.990 1.00 91.31 108 HIS A C 1
ATOM 836 O O . HIS A 1 108 ? 12.017 -10.705 39.616 1.00 91.31 108 HIS A O 1
ATOM 842 N N . ALA A 1 109 ? 14.140 -11.151 39.071 1.00 90.50 109 ALA A N 1
ATOM 843 C CA . ALA A 1 109 ? 14.226 -12.328 39.938 1.00 90.50 109 ALA A CA 1
ATOM 844 C C . ALA A 1 109 ? 14.098 -11.942 41.424 1.00 90.50 109 ALA A C 1
ATOM 846 O O . ALA A 1 109 ? 13.477 -12.657 42.204 1.00 90.50 109 ALA A O 1
ATOM 847 N N . CYS A 1 110 ? 14.647 -10.791 41.814 1.00 90.50 110 CYS A N 1
ATOM 848 C CA . CYS A 1 110 ? 14.497 -10.213 43.143 1.00 90.50 110 CYS A CA 1
ATOM 849 C C . CYS A 1 110 ? 13.060 -9.763 43.417 1.00 90.50 110 CYS A C 1
ATOM 851 O O . CYS A 1 110 ? 12.585 -9.997 44.525 1.00 90.50 110 CYS A O 1
ATOM 853 N N . ILE A 1 111 ? 12.367 -9.162 42.445 1.00 89.38 111 ILE A N 1
ATOM 854 C CA . ILE A 1 111 ? 10.945 -8.794 42.546 1.00 89.38 111 ILE A CA 1
ATOM 855 C C . ILE A 1 111 ? 10.095 -10.059 42.742 1.00 89.38 111 ILE A C 1
ATOM 857 O O . ILE A 1 111 ? 9.388 -10.162 43.741 1.00 89.38 111 ILE A O 1
ATOM 861 N N . ALA A 1 112 ? 10.273 -11.063 41.878 1.00 85.75 112 ALA A N 1
ATOM 862 C CA . ALA A 1 112 ? 9.546 -12.335 41.911 1.00 85.75 112 ALA A CA 1
ATOM 863 C C . ALA A 1 112 ? 9.864 -13.211 43.136 1.00 85.75 112 ALA A C 1
ATOM 865 O O . ALA A 1 112 ? 9.208 -14.219 43.382 1.00 85.75 112 ALA A O 1
ATOM 866 N N . ARG A 1 113 ? 10.913 -12.898 43.907 1.00 83.00 113 ARG A N 1
ATOM 867 C CA . ARG A 1 113 ? 11.324 -13.714 45.060 1.00 83.00 113 ARG A CA 1
ATOM 868 C C . ARG A 1 113 ? 11.166 -13.024 46.398 1.00 83.00 113 ARG A C 1
ATOM 870 O O . ARG A 1 113 ? 10.845 -13.697 47.379 1.00 83.00 113 ARG A O 1
ATOM 877 N N . ASN A 1 114 ? 11.289 -11.701 46.442 1.00 74.50 114 ASN A N 1
ATOM 878 C CA . ASN A 1 114 ? 10.987 -10.902 47.625 1.00 74.50 114 ASN A CA 1
ATOM 879 C C . ASN A 1 114 ? 9.471 -10.736 47.858 1.00 74.50 114 ASN A C 1
ATOM 881 O O . ASN A 1 114 ? 9.041 -9.721 48.397 1.00 74.50 114 ASN A O 1
ATOM 885 N N . HIS A 1 115 ? 8.674 -11.786 47.603 1.00 62.16 115 HIS A N 1
ATOM 886 C CA . HIS A 1 115 ? 7.300 -12.000 48.100 1.00 62.16 115 HIS A CA 1
ATOM 887 C C . HIS A 1 115 ? 7.203 -12.029 49.644 1.00 62.16 115 HIS A C 1
ATOM 889 O O . HIS A 1 115 ? 6.346 -12.693 50.237 1.00 62.16 115 HIS A O 1
ATOM 895 N N . VAL A 1 116 ? 8.113 -11.358 50.347 1.00 40.22 116 VAL A N 1
ATOM 896 C CA . VAL A 1 116 ? 8.190 -11.317 51.796 1.00 40.22 116 VAL A CA 1
ATOM 897 C C . VAL A 1 116 ? 7.072 -10.407 52.299 1.00 40.22 116 VAL A C 1
ATOM 899 O O . VAL A 1 116 ? 7.232 -9.218 52.540 1.00 40.22 116 VAL A O 1
ATOM 902 N N . SER A 1 117 ? 5.914 -11.025 52.516 1.00 42.50 117 SER A N 1
ATOM 903 C CA . SER A 1 117 ? 4.851 -10.607 53.438 1.00 42.50 117 SER A CA 1
ATOM 904 C C . SER A 1 117 ? 4.048 -9.337 53.149 1.00 42.50 117 SER A C 1
ATOM 906 O O . SER A 1 117 ? 3.110 -9.094 53.907 1.00 42.50 117 SER A O 1
ATOM 908 N N . LEU A 1 118 ? 4.346 -8.560 52.103 1.00 38.81 118 LEU A N 1
ATOM 909 C CA . LEU A 1 118 ? 3.708 -7.248 51.943 1.00 38.81 118 LEU A CA 1
ATOM 910 C C . LEU A 1 118 ? 2.693 -7.107 50.796 1.00 38.81 118 LEU A C 1
ATOM 912 O O . LEU A 1 118 ? 1.818 -6.264 50.945 1.00 38.81 118 LEU A O 1
ATOM 916 N N . TYR A 1 119 ? 2.687 -7.926 49.729 1.00 51.28 119 TYR A N 1
ATOM 917 C CA . TYR A 1 119 ? 1.823 -7.627 48.569 1.00 51.28 119 TYR A CA 1
ATOM 918 C C . TYR A 1 119 ? 1.298 -8.846 47.774 1.00 51.28 119 TYR A C 1
ATOM 920 O O . TYR A 1 119 ? 1.957 -9.880 47.681 1.00 51.28 119 TYR A O 1
ATOM 928 N N . HIS A 1 120 ? 0.090 -8.705 47.204 1.00 67.69 120 HIS A N 1
ATOM 929 C CA . HIS A 1 120 ? -0.587 -9.643 46.286 1.00 67.69 120 HIS A CA 1
ATOM 930 C C . HIS A 1 120 ? 0.050 -9.634 44.870 1.00 67.69 120 HIS A C 1
ATOM 932 O O . HIS A 1 120 ? 0.640 -8.619 44.504 1.00 67.69 120 HIS A O 1
ATOM 938 N N . ASN A 1 121 ? -0.135 -10.697 44.056 1.00 70.69 121 ASN A N 1
ATOM 939 C CA . ASN A 1 121 ? 0.371 -10.884 42.663 1.00 70.69 121 ASN A CA 1
ATOM 940 C C . ASN A 1 121 ? 0.271 -9.634 41.757 1.00 70.69 121 ASN A C 1
ATOM 942 O O . ASN A 1 121 ? 1.064 -9.428 40.844 1.00 70.69 121 ASN A O 1
ATOM 946 N N . HIS A 1 122 ? -0.708 -8.777 42.030 1.00 78.00 122 HIS A N 1
ATOM 947 C CA . HIS A 1 122 ? -0.932 -7.501 41.360 1.00 78.00 122 HIS A CA 1
ATOM 948 C C . HIS A 1 122 ? 0.240 -6.506 41.466 1.00 78.00 122 HIS A C 1
ATOM 950 O O . HIS A 1 122 ? 0.587 -5.880 40.468 1.00 78.00 122 HIS A O 1
ATOM 956 N N . HIS A 1 123 ? 0.896 -6.392 42.628 1.00 80.31 123 HIS A N 1
ATOM 957 C CA . HIS A 1 123 ? 2.018 -5.456 42.811 1.00 80.31 123 HIS A CA 1
ATOM 958 C C . HIS A 1 123 ? 3.300 -5.973 42.155 1.00 80.31 123 HIS A C 1
ATOM 960 O O . HIS A 1 123 ? 4.079 -5.183 41.633 1.00 80.31 123 HIS A O 1
ATOM 966 N N . GLU A 1 124 ? 3.511 -7.294 42.151 1.00 84.06 124 GLU A N 1
ATOM 967 C CA . GLU A 1 124 ? 4.623 -7.917 41.426 1.00 84.06 124 GLU A CA 1
ATOM 968 C C . GLU A 1 124 ? 4.515 -7.610 39.929 1.00 84.06 124 GLU A C 1
ATOM 970 O O . GLU A 1 124 ? 5.475 -7.129 39.328 1.00 84.06 124 GLU A O 1
ATOM 975 N N . PHE A 1 125 ? 3.323 -7.796 39.352 1.00 85.00 125 PHE A N 1
ATOM 976 C CA . PHE A 1 125 ? 3.059 -7.447 37.960 1.00 85.00 125 PHE A CA 1
ATOM 977 C C . PHE A 1 125 ? 3.320 -5.966 37.678 1.00 85.00 125 PHE A C 1
ATOM 979 O O . PHE A 1 125 ? 3.981 -5.648 36.695 1.00 85.00 125 PHE A O 1
ATOM 986 N N . TYR A 1 126 ? 2.842 -5.063 38.538 1.00 85.62 126 TYR A N 1
ATOM 987 C CA . TYR A 1 126 ? 3.069 -3.629 38.366 1.00 85.62 126 TYR A CA 1
ATOM 988 C C . TYR A 1 126 ? 4.540 -3.236 38.461 1.00 85.62 126 TYR A C 1
ATOM 990 O O . TYR A 1 126 ? 5.001 -2.427 37.658 1.00 85.62 126 TYR A O 1
ATOM 998 N N . MET A 1 127 ? 5.278 -3.831 39.397 1.00 87.69 127 MET A N 1
ATOM 999 C CA . MET A 1 127 ? 6.715 -3.617 39.515 1.00 87.69 127 MET A CA 1
ATOM 1000 C C . MET A 1 127 ? 7.440 -4.099 38.263 1.00 87.69 127 MET A C 1
ATOM 1002 O O . MET A 1 127 ? 8.216 -3.331 37.710 1.00 87.69 127 MET A O 1
ATOM 1006 N N . ILE A 1 128 ? 7.143 -5.311 37.778 1.00 88.38 128 ILE A N 1
ATOM 1007 C CA . ILE A 1 128 ? 7.718 -5.847 36.534 1.00 88.38 128 ILE A CA 1
ATOM 1008 C C . ILE A 1 128 ? 7.396 -4.933 35.356 1.00 88.38 128 ILE A C 1
ATOM 1010 O O . ILE A 1 128 ? 8.287 -4.562 34.607 1.00 88.38 128 ILE A O 1
ATOM 1014 N N . LEU A 1 129 ? 6.132 -4.554 35.202 1.00 85.94 129 LEU A N 1
ATOM 1015 C CA . LEU A 1 129 ? 5.658 -3.698 34.124 1.00 85.94 129 LEU A CA 1
ATOM 1016 C C . LEU A 1 129 ? 6.353 -2.330 34.136 1.00 85.94 129 LEU A C 1
ATOM 1018 O O . LEU A 1 129 ? 6.816 -1.880 33.089 1.00 85.94 129 LEU A O 1
ATOM 1022 N N . CYS A 1 130 ? 6.438 -1.687 35.302 1.00 87.38 130 CYS A N 1
ATOM 1023 C CA . CYS A 1 130 ? 7.097 -0.395 35.451 1.00 87.38 130 CYS A CA 1
ATOM 1024 C C . CYS A 1 130 ? 8.596 -0.500 35.155 1.00 87.38 130 CYS A C 1
ATOM 1026 O O . CYS A 1 130 ? 9.129 0.309 34.400 1.00 87.38 130 CYS A O 1
ATOM 1028 N N . THR A 1 131 ? 9.266 -1.540 35.664 1.00 85.44 131 THR A N 1
ATOM 1029 C CA . THR A 1 131 ? 10.687 -1.746 35.373 1.00 85.44 131 THR A CA 1
ATOM 1030 C C . THR A 1 131 ? 10.933 -2.195 33.937 1.00 85.44 131 THR A C 1
ATOM 1032 O O . THR A 1 131 ? 12.046 -2.032 33.472 1.00 85.44 131 THR A O 1
ATOM 1035 N N . THR A 1 132 ? 9.937 -2.722 33.210 1.00 82.31 132 THR A N 1
ATOM 1036 C CA . THR A 1 132 ? 10.073 -3.078 31.783 1.00 82.31 132 THR A CA 1
ATOM 1037 C C . THR A 1 132 ? 9.910 -1.920 30.798 1.00 82.31 132 THR A C 1
ATOM 1039 O O . THR A 1 132 ? 10.089 -2.125 29.594 1.00 82.31 132 THR A O 1
ATOM 1042 N N . ASP A 1 133 ? 9.540 -0.719 31.246 1.00 79.50 133 ASP A N 1
ATOM 1043 C CA . ASP A 1 133 ? 9.233 0.372 30.322 1.00 79.50 133 ASP A CA 1
ATOM 1044 C C . ASP A 1 133 ? 10.505 1.009 29.724 1.00 79.50 133 ASP A C 1
ATOM 1046 O O . ASP A 1 133 ? 11.248 1.740 30.387 1.00 79.50 133 ASP A O 1
ATOM 1050 N N . GLN A 1 134 ? 10.778 0.695 28.449 1.00 61.88 134 GLN A N 1
ATOM 1051 C CA . GLN A 1 134 ? 12.066 0.963 27.795 1.00 61.88 134 GLN A CA 1
ATOM 1052 C C . GLN A 1 134 ? 12.407 2.444 27.611 1.00 61.88 134 GLN A C 1
ATOM 1054 O O . GLN A 1 134 ? 13.596 2.770 27.567 1.00 61.88 134 GLN A O 1
ATOM 1059 N N . ASP A 1 135 ? 11.417 3.339 27.545 1.00 66.19 135 ASP A N 1
ATOM 1060 C CA . ASP A 1 135 ? 11.635 4.751 27.188 1.00 66.19 135 ASP A CA 1
ATOM 1061 C C . ASP A 1 135 ? 12.555 5.490 28.177 1.00 66.19 135 ASP A C 1
ATOM 1063 O O . ASP A 1 135 ? 13.149 6.517 27.847 1.00 66.19 135 ASP A O 1
ATOM 1067 N N . THR A 1 136 ? 12.741 4.942 29.381 1.00 58.59 136 THR A N 1
ATOM 1068 C CA . THR A 1 136 ? 13.656 5.479 30.399 1.00 58.59 136 THR A CA 1
ATOM 1069 C C . THR A 1 136 ? 14.747 4.489 30.837 1.00 58.59 136 THR A C 1
ATOM 1071 O O . THR A 1 136 ? 15.628 4.850 31.619 1.00 58.59 136 THR A O 1
ATOM 1074 N N . TRP A 1 137 ? 14.742 3.256 30.313 1.00 62.22 137 TRP A N 1
ATOM 1075 C CA . TRP A 1 137 ? 15.516 2.136 30.869 1.00 62.22 137 TRP A CA 1
ATOM 1076 C C . TRP A 1 137 ? 16.953 2.047 30.350 1.00 62.22 137 TRP A C 1
ATOM 1078 O O . TRP A 1 137 ? 17.830 1.494 31.015 1.00 62.22 137 TRP A O 1
ATOM 1088 N N . ALA A 1 138 ? 17.218 2.644 29.183 1.00 56.97 138 ALA A N 1
ATOM 1089 C CA . ALA A 1 138 ? 18.461 2.484 28.428 1.00 56.97 138 ALA A CA 1
ATOM 1090 C C . ALA A 1 138 ? 19.743 2.968 29.140 1.00 56.97 138 ALA A C 1
ATOM 1092 O O . ALA A 1 138 ? 20.839 2.732 28.632 1.00 56.97 138 ALA A O 1
ATOM 1093 N N . THR A 1 139 ? 19.647 3.643 30.293 1.00 64.81 139 THR A N 1
ATOM 1094 C CA . THR A 1 139 ? 20.829 4.183 30.987 1.00 64.81 139 THR A CA 1
ATOM 1095 C C . THR A 1 139 ? 21.084 3.650 32.399 1.00 64.81 139 THR A C 1
ATOM 1097 O O . THR A 1 139 ? 22.254 3.600 32.774 1.00 64.81 139 THR A O 1
ATOM 1100 N N . ASP A 1 140 ? 20.065 3.254 33.179 1.00 81.06 140 ASP A N 1
ATOM 1101 C CA . ASP A 1 140 ? 20.260 2.717 34.544 1.00 81.06 140 ASP A CA 1
ATOM 1102 C C . ASP A 1 140 ? 19.003 1.991 35.094 1.00 81.06 140 ASP A C 1
ATOM 1104 O O . ASP A 1 140 ? 18.107 2.641 35.642 1.00 81.06 140 ASP A O 1
ATOM 1108 N N . PRO A 1 141 ? 18.932 0.646 35.012 1.00 78.81 141 PRO A N 1
ATOM 1109 C CA . PRO A 1 141 ? 17.829 -0.142 35.569 1.00 78.81 141 PRO A CA 1
ATOM 1110 C C . PRO A 1 141 ? 17.582 0.047 37.068 1.00 78.81 141 PRO A C 1
ATOM 1112 O O . PRO A 1 141 ? 16.465 -0.165 37.532 1.00 78.81 141 PRO A O 1
ATOM 1115 N N . LEU A 1 142 ? 18.604 0.422 37.846 1.00 82.12 142 LEU A N 1
ATOM 1116 C CA . LEU A 1 142 ? 18.466 0.590 39.294 1.00 82.12 142 LEU A CA 1
ATOM 1117 C C . LEU A 1 142 ? 17.823 1.933 39.651 1.00 82.12 142 LEU A C 1
ATOM 1119 O O . LEU A 1 142 ? 17.107 2.012 40.646 1.00 82.12 142 LEU A O 1
ATOM 1123 N N . ALA A 1 143 ? 18.025 2.969 38.831 1.00 83.00 143 ALA A N 1
ATOM 1124 C CA . ALA A 1 143 ? 17.434 4.289 39.054 1.00 83.00 143 ALA A CA 1
ATOM 1125 C C . ALA A 1 143 ? 15.897 4.276 38.942 1.00 83.00 143 ALA A C 1
ATOM 1127 O O . ALA A 1 143 ? 15.221 5.019 39.651 1.00 83.00 143 ALA A O 1
ATOM 1128 N N . GLN A 1 144 ? 15.338 3.402 38.100 1.00 83.50 144 GLN A N 1
ATOM 1129 C CA . GLN A 1 144 ? 13.888 3.255 37.939 1.00 83.50 144 GLN A CA 1
ATOM 1130 C C . GLN A 1 144 ? 13.206 2.547 39.113 1.00 83.50 144 GLN A C 1
ATOM 1132 O O . GLN A 1 144 ? 12.021 2.768 39.341 1.00 83.50 144 GLN A O 1
ATOM 1137 N N . VAL A 1 145 ? 13.925 1.721 39.884 1.00 86.31 145 VAL A N 1
ATOM 1138 C CA . VAL A 1 145 ? 13.328 0.956 40.995 1.00 86.31 145 VAL A CA 1
ATOM 1139 C C . VAL A 1 145 ? 12.677 1.888 42.010 1.00 86.31 145 VAL A C 1
ATOM 1141 O O . VAL A 1 145 ? 11.574 1.615 42.471 1.00 86.31 145 VAL A O 1
ATOM 1144 N N . GLU A 1 146 ? 13.330 3.004 42.336 1.00 83.81 146 GLU A N 1
ATOM 1145 C CA . GLU A 1 146 ? 12.782 3.990 43.270 1.00 83.81 146 GLU A CA 1
ATOM 1146 C C . GLU A 1 146 ? 11.515 4.652 42.713 1.00 83.81 146 GLU A C 1
ATOM 1148 O O . GLU A 1 146 ? 10.526 4.768 43.433 1.00 83.81 146 GLU A O 1
ATOM 1153 N N . GLN A 1 147 ? 11.510 5.025 41.429 1.00 86.50 147 GLN A N 1
ATOM 1154 C CA . GLN A 1 147 ? 10.328 5.589 40.774 1.00 86.50 147 GLN A CA 1
ATOM 1155 C C . GLN A 1 147 ? 9.165 4.588 40.771 1.00 86.50 147 GLN A C 1
ATOM 1157 O O . GLN A 1 147 ? 8.075 4.926 41.221 1.00 86.50 147 GLN A O 1
ATOM 1162 N N . CYS A 1 148 ? 9.413 3.344 40.363 1.00 87.81 148 CYS A N 1
ATOM 1163 C CA . CYS A 1 148 ? 8.393 2.302 40.308 1.00 87.81 148 CYS A CA 1
ATOM 1164 C C . CYS A 1 148 ? 7.824 1.958 41.685 1.00 87.81 148 CYS A C 1
ATOM 1166 O O . CYS A 1 148 ? 6.612 1.841 41.835 1.00 87.81 148 CYS A O 1
ATOM 1168 N N . VAL A 1 149 ? 8.667 1.849 42.718 1.00 85.31 149 VAL A N 1
ATOM 1169 C CA . VAL A 1 149 ? 8.195 1.608 44.093 1.00 85.31 149 VAL A CA 1
ATOM 1170 C C . VAL A 1 149 ? 7.321 2.761 44.595 1.00 85.31 149 VAL A C 1
ATOM 1172 O O . VAL A 1 149 ? 6.382 2.515 45.353 1.00 85.31 149 VAL A O 1
ATOM 1175 N N . ASN A 1 150 ? 7.606 3.997 44.177 1.00 81.56 150 ASN A N 1
ATOM 1176 C CA . ASN A 1 150 ? 6.793 5.162 44.526 1.00 81.56 150 ASN A CA 1
ATOM 1177 C C . ASN A 1 150 ? 5.463 5.199 43.759 1.00 81.56 150 ASN A C 1
ATOM 1179 O O . ASN A 1 150 ? 4.459 5.574 44.349 1.00 81.56 150 ASN A O 1
ATOM 1183 N N . GLU A 1 151 ? 5.443 4.796 42.487 1.00 83.38 151 GLU A N 1
ATOM 1184 C CA . GLU A 1 151 ? 4.216 4.706 41.677 1.00 83.38 151 GLU A CA 1
ATOM 1185 C C . GLU A 1 151 ? 3.307 3.550 42.115 1.00 83.38 151 GLU A C 1
ATOM 1187 O O . GLU A 1 151 ? 2.089 3.651 42.041 1.00 83.38 151 GLU A O 1
ATOM 1192 N N . VAL A 1 152 ? 3.883 2.443 42.589 1.00 82.12 152 VAL A N 1
ATOM 1193 C CA . VAL A 1 152 ? 3.119 1.288 43.084 1.00 82.12 152 VAL A CA 1
ATOM 1194 C C . VAL A 1 152 ? 2.536 1.546 44.481 1.00 82.12 152 VAL A C 1
ATOM 1196 O O . VAL A 1 152 ? 1.479 1.012 44.811 1.00 82.12 152 VAL A O 1
ATOM 1199 N N . ASN A 1 153 ? 3.197 2.364 45.306 1.00 77.25 153 ASN A N 1
ATOM 1200 C CA . ASN A 1 153 ? 2.745 2.700 46.657 1.00 77.25 153 ASN A CA 1
ATOM 1201 C C . ASN A 1 153 ? 2.162 4.121 46.714 1.00 77.25 153 ASN A C 1
ATOM 1203 O O . ASN A 1 153 ? 2.779 5.022 47.285 1.00 77.25 153 ASN A O 1
ATOM 1207 N N . ASP A 1 154 ? 0.942 4.297 46.197 1.00 67.56 154 ASP A N 1
ATOM 1208 C CA . ASP A 1 154 ? 0.225 5.586 46.157 1.00 67.56 154 ASP A CA 1
ATOM 1209 C C . ASP A 1 154 ? 0.060 6.278 47.532 1.00 67.56 154 ASP A C 1
ATOM 1211 O O . ASP A 1 154 ? -0.211 7.478 47.596 1.00 67.56 154 ASP A O 1
ATOM 1215 N N . GLU A 1 155 ? 0.243 5.567 48.655 1.00 50.19 155 GLU A N 1
ATOM 1216 C CA . GLU A 1 155 ? 0.002 6.123 49.995 1.00 50.19 155 GLU A CA 1
ATOM 1217 C C . GLU A 1 155 ? 1.263 6.381 50.845 1.00 50.19 155 GLU A C 1
ATOM 1219 O O . GLU A 1 155 ? 1.217 7.262 51.710 1.00 50.19 155 GLU A O 1
ATOM 1224 N N . VAL A 1 156 ? 2.400 5.700 50.620 1.00 47.53 156 VAL A N 1
ATOM 1225 C CA . VAL A 1 156 ? 3.677 5.968 51.326 1.00 47.53 156 VAL A CA 1
ATOM 1226 C C . VAL A 1 156 ? 4.878 5.469 50.500 1.00 47.53 156 VAL A C 1
ATOM 1228 O O . VAL A 1 156 ? 4.978 4.265 50.276 1.00 47.53 156 VAL A O 1
ATOM 1231 N N . PRO A 1 157 ? 5.853 6.332 50.145 1.00 54.97 157 PRO A N 1
ATOM 1232 C CA . PRO A 1 157 ? 7.129 5.911 49.566 1.00 54.97 157 PRO A CA 1
ATOM 1233 C C . PRO A 1 157 ? 7.854 4.907 50.469 1.00 54.97 157 PRO A C 1
ATOM 1235 O O . PRO A 1 157 ? 8.387 5.269 51.524 1.00 54.97 157 PRO A O 1
ATOM 1238 N N . ASP A 1 158 ? 7.894 3.640 50.062 1.00 78.56 158 ASP A N 1
ATOM 1239 C CA . ASP A 1 158 ? 8.635 2.603 50.774 1.00 78.56 158 ASP A CA 1
ATOM 1240 C C . ASP A 1 158 ? 10.099 2.585 50.315 1.00 78.56 158 ASP A C 1
ATOM 1242 O O . ASP A 1 158 ? 10.563 1.724 49.561 1.00 78.56 158 ASP A O 1
ATOM 1246 N N . THR A 1 159 ? 10.853 3.573 50.797 1.00 81.81 159 THR A N 1
ATOM 1247 C CA . THR A 1 159 ? 12.299 3.665 50.565 1.00 81.81 159 THR A CA 1
ATOM 1248 C C . THR A 1 159 ? 13.040 2.413 51.067 1.00 81.81 159 THR A C 1
ATOM 1250 O O . THR A 1 159 ? 14.135 2.122 50.588 1.00 81.81 159 THR A O 1
ATOM 1253 N N . GLU A 1 160 ? 12.486 1.651 52.019 1.00 86.31 160 GLU A N 1
ATOM 1254 C CA . GLU A 1 160 ? 13.081 0.395 52.490 1.00 86.31 160 GLU A CA 1
ATOM 1255 C C . GLU A 1 160 ? 12.961 -0.701 51.423 1.00 86.31 160 GLU A C 1
ATOM 1257 O O . GLU A 1 160 ? 13.969 -1.334 51.100 1.00 86.31 160 GLU A O 1
ATOM 1262 N N . THR A 1 161 ? 11.792 -0.844 50.792 1.00 84.44 161 THR A N 1
ATOM 1263 C CA . THR A 1 161 ? 11.579 -1.771 49.667 1.00 84.44 161 THR A CA 1
ATOM 1264 C C . THR A 1 161 ? 12.427 -1.406 48.448 1.00 84.44 161 THR A C 1
ATOM 1266 O O . THR A 1 161 ? 13.105 -2.278 47.897 1.00 84.44 161 THR A O 1
ATOM 1269 N N . ALA A 1 162 ? 12.486 -0.126 48.061 1.00 86.62 162 ALA A N 1
ATOM 1270 C CA . ALA A 1 162 ? 13.337 0.316 46.948 1.00 86.62 162 ALA A CA 1
ATOM 1271 C C . ALA A 1 162 ? 14.825 0.013 47.205 1.00 86.62 162 ALA A C 1
ATOM 1273 O O . ALA A 1 162 ? 15.520 -0.522 46.336 1.00 86.62 162 ALA A O 1
ATOM 1274 N N . ASN A 1 163 ? 15.311 0.277 48.423 1.00 87.56 163 ASN A N 1
ATOM 1275 C CA . ASN A 1 163 ? 16.682 -0.049 48.817 1.00 87.56 163 ASN A CA 1
ATOM 1276 C C . ASN A 1 163 ? 16.933 -1.561 48.858 1.00 87.56 163 ASN A C 1
ATOM 1278 O O . ASN A 1 163 ? 18.015 -2.000 48.469 1.00 87.56 163 ASN A O 1
ATOM 1282 N N . ALA A 1 164 ? 15.963 -2.360 49.309 1.00 87.94 164 ALA A N 1
ATOM 1283 C CA . ALA A 1 164 ? 16.082 -3.814 49.359 1.00 87.94 164 ALA A CA 1
ATOM 1284 C C . ALA A 1 164 ? 16.169 -4.424 47.952 1.00 87.94 164 ALA A C 1
ATOM 1286 O O . ALA A 1 164 ? 17.061 -5.235 47.691 1.00 87.94 164 ALA A O 1
ATOM 1287 N N . LEU A 1 165 ? 15.311 -3.987 47.026 1.00 88.69 165 LEU A N 1
ATOM 1288 C CA . LEU A 1 165 ? 15.338 -4.422 45.627 1.00 88.69 165 LEU A CA 1
ATOM 1289 C C . LEU A 1 165 ? 16.622 -3.973 44.920 1.00 88.69 165 LEU A C 1
ATOM 1291 O O . LEU A 1 165 ? 17.279 -4.790 44.274 1.00 88.69 165 LEU A O 1
ATOM 1295 N N . THR A 1 166 ? 17.042 -2.722 45.122 1.00 89.50 166 THR A N 1
ATOM 1296 C CA . THR A 1 166 ? 18.307 -2.194 44.581 1.00 89.50 166 THR A CA 1
ATOM 1297 C C . THR A 1 166 ? 19.510 -2.973 45.110 1.00 89.50 166 THR A C 1
ATOM 1299 O O . THR A 1 166 ? 20.396 -3.366 44.348 1.00 89.50 166 THR A O 1
ATOM 1302 N N . ALA A 1 167 ? 19.542 -3.252 46.417 1.00 89.56 167 ALA A N 1
ATOM 1303 C CA . ALA A 1 167 ? 20.596 -4.052 47.023 1.00 89.56 167 ALA A CA 1
ATOM 1304 C C . ALA A 1 167 ? 20.597 -5.483 46.478 1.00 89.56 167 ALA A C 1
ATOM 1306 O O . ALA A 1 167 ? 21.677 -6.027 46.251 1.00 89.56 167 ALA A O 1
ATOM 1307 N N . CYS A 1 168 ? 19.424 -6.083 46.262 1.00 89.44 168 CYS A N 1
ATOM 1308 C CA . CYS A 1 168 ? 19.279 -7.430 45.715 1.00 89.44 168 CYS A CA 1
ATOM 1309 C C . CYS A 1 168 ? 19.763 -7.518 44.257 1.00 89.44 168 CYS A C 1
ATOM 1311 O O . CYS A 1 168 ? 20.491 -8.447 43.916 1.00 89.44 168 CYS A O 1
ATOM 1313 N N . ALA A 1 169 ? 19.442 -6.529 43.420 1.00 88.12 169 ALA A N 1
ATOM 1314 C CA . ALA A 1 169 ? 19.834 -6.489 42.010 1.00 88.12 169 ALA A CA 1
ATOM 1315 C C . ALA A 1 169 ? 21.327 -6.171 41.774 1.00 88.12 169 ALA A C 1
ATOM 1317 O O . ALA A 1 169 ? 21.840 -6.392 40.675 1.00 88.12 169 ALA A O 1
ATOM 1318 N N . ALA A 1 170 ? 22.041 -5.669 42.788 1.00 87.25 170 ALA A N 1
ATOM 1319 C CA . ALA A 1 170 ? 23.453 -5.313 42.676 1.00 87.25 170 ALA A CA 1
ATOM 1320 C C . ALA A 1 170 ? 24.346 -6.523 42.328 1.00 87.25 170 ALA A C 1
ATOM 1322 O O . ALA A 1 170 ? 24.184 -7.617 42.870 1.00 87.25 170 ALA A O 1
ATOM 1323 N N . ASN A 1 171 ? 25.352 -6.299 41.471 1.00 74.12 171 ASN A N 1
ATOM 1324 C CA . ASN A 1 171 ? 26.145 -7.360 40.833 1.00 74.12 171 ASN A CA 1
ATOM 1325 C C . ASN A 1 171 ? 26.758 -8.403 41.790 1.00 74.12 171 ASN A C 1
ATOM 1327 O O . ASN A 1 171 ? 26.824 -9.592 41.464 1.00 74.12 171 ASN A O 1
ATOM 1331 N N . ASP A 1 172 ? 27.174 -7.965 42.976 1.00 80.00 172 ASP A N 1
ATOM 1332 C CA . ASP A 1 172 ? 27.880 -8.791 43.959 1.00 80.00 172 ASP A CA 1
ATOM 1333 C C . ASP A 1 172 ? 26.970 -9.315 45.081 1.00 80.00 172 ASP A C 1
ATOM 1335 O O . ASP A 1 172 ? 27.450 -9.908 46.055 1.00 80.00 172 ASP A O 1
ATOM 1339 N N . ASN A 1 173 ? 25.654 -9.103 44.983 1.00 84.88 173 ASN A N 1
ATOM 1340 C CA . ASN A 1 173 ? 24.730 -9.555 46.008 1.00 84.88 173 ASN A CA 1
ATOM 1341 C C . ASN A 1 173 ? 24.565 -11.086 45.953 1.00 84.88 173 ASN A C 1
ATOM 1343 O O . ASN A 1 173 ? 24.186 -11.669 44.938 1.00 84.88 173 ASN A O 1
ATOM 1347 N N . VAL A 1 174 ? 24.867 -11.757 47.068 1.00 85.06 174 VAL A N 1
ATOM 1348 C CA . VAL A 1 174 ? 24.779 -13.224 47.191 1.00 85.06 174 VAL A CA 1
ATOM 1349 C C . VAL A 1 174 ? 23.338 -13.720 47.061 1.00 85.06 174 VAL A C 1
ATOM 1351 O O . VAL A 1 174 ? 23.114 -14.796 46.516 1.00 85.06 174 VAL A O 1
ATOM 1354 N N . GLU A 1 175 ? 22.377 -12.947 47.556 1.00 84.56 175 GLU A N 1
ATOM 1355 C CA . GLU A 1 175 ? 20.951 -13.260 47.535 1.00 84.56 175 GLU A CA 1
ATOM 1356 C C . GLU A 1 175 ? 20.373 -13.116 46.123 1.00 84.56 175 GLU A C 1
ATOM 1358 O O . GLU A 1 175 ? 19.809 -14.076 45.605 1.00 84.56 175 GLU A O 1
ATOM 1363 N N . GLY A 1 176 ? 20.631 -11.992 45.444 1.00 85.62 176 GLY A N 1
ATOM 1364 C CA . GLY A 1 176 ? 20.200 -11.788 44.055 1.00 85.62 176 GLY A CA 1
ATOM 1365 C C . GLY A 1 176 ? 20.806 -12.792 43.074 1.00 85.62 176 GLY A C 1
ATOM 1366 O O . GLY A 1 176 ? 20.107 -13.327 42.215 1.00 85.62 176 GLY A O 1
ATOM 1367 N N . ASN A 1 177 ? 22.090 -13.129 43.238 1.00 82.31 177 ASN A N 1
ATOM 1368 C CA . ASN A 1 177 ? 22.715 -14.200 42.456 1.00 82.31 177 ASN A CA 1
ATOM 1369 C C . ASN A 1 177 ? 22.117 -15.581 42.790 1.00 82.31 177 ASN A C 1
ATOM 1371 O O . ASN A 1 177 ? 21.984 -16.417 41.903 1.00 82.31 177 ASN A O 1
ATOM 1375 N N . GLY A 1 178 ? 21.704 -15.815 44.040 1.00 87.75 178 GLY A N 1
ATOM 1376 C CA . GLY A 1 178 ? 20.974 -17.024 44.430 1.00 87.75 178 GLY A CA 1
ATOM 1377 C C . GLY A 1 178 ? 19.614 -17.144 43.736 1.00 87.75 178 GLY A C 1
ATOM 1378 O O . GLY A 1 178 ? 19.258 -18.225 43.273 1.00 87.75 178 GLY A O 1
ATOM 1379 N N . TYR A 1 179 ? 18.881 -16.038 43.600 1.00 85.75 179 TYR A N 1
ATOM 1380 C CA . TYR A 1 179 ? 17.603 -16.006 42.882 1.00 85.75 179 TYR A CA 1
ATOM 1381 C C . TYR A 1 179 ? 17.783 -16.213 41.381 1.00 85.75 179 TYR A C 1
ATOM 1383 O O . TYR A 1 179 ? 17.057 -17.001 40.775 1.00 85.75 179 TYR A O 1
ATOM 1391 N N . LEU A 1 180 ? 18.808 -15.596 40.794 1.00 82.44 180 LEU A N 1
ATOM 1392 C CA . LEU A 1 180 ? 19.178 -15.848 39.405 1.00 82.44 180 LEU A CA 1
ATOM 1393 C C . LEU A 1 180 ? 19.555 -17.323 39.176 1.00 82.44 180 LEU A C 1
ATOM 1395 O O . LEU A 1 180 ? 19.160 -17.906 38.169 1.00 82.44 180 LEU A O 1
ATOM 1399 N N . ASP A 1 181 ? 20.263 -17.954 40.116 1.00 84.44 181 ASP A N 1
ATOM 1400 C CA . ASP A 1 181 ? 20.576 -19.387 40.067 1.00 84.44 181 ASP A CA 1
ATOM 1401 C C . ASP A 1 181 ? 19.321 -20.268 40.072 1.00 84.44 181 ASP A C 1
ATOM 1403 O O . ASP A 1 181 ? 19.272 -21.252 39.331 1.00 84.44 181 ASP A O 1
ATOM 1407 N N . GLU A 1 182 ? 18.317 -19.935 40.886 1.00 85.06 182 GLU A N 1
ATOM 1408 C CA . GLU A 1 182 ? 17.041 -20.660 40.940 1.00 85.06 182 GLU A CA 1
ATOM 1409 C C . GLU A 1 182 ? 16.266 -20.536 39.624 1.00 85.06 182 GLU A C 1
ATOM 1411 O O . GLU A 1 182 ? 15.813 -21.544 39.077 1.00 85.06 182 GLU A O 1
ATOM 1416 N N . VAL A 1 183 ? 16.182 -19.322 39.082 1.00 83.31 183 VAL A N 1
ATOM 1417 C CA . VAL A 1 183 ? 15.532 -19.025 37.800 1.00 83.31 183 VAL A CA 1
ATOM 1418 C C . VAL A 1 183 ? 16.235 -19.739 36.640 1.00 83.31 183 VAL A C 1
ATOM 1420 O O . VAL A 1 183 ? 15.592 -20.381 35.805 1.00 83.31 183 VAL A O 1
ATOM 1423 N N . LEU A 1 184 ? 17.569 -19.707 36.607 1.00 81.75 184 LEU A N 1
ATOM 1424 C CA . LEU A 1 184 ? 18.353 -20.403 35.586 1.00 81.75 184 LEU A CA 1
ATOM 1425 C C . LEU A 1 184 ? 18.261 -21.923 35.743 1.00 81.75 184 LEU A C 1
ATOM 1427 O O . LEU A 1 184 ? 18.142 -22.643 34.760 1.00 81.75 184 LEU A O 1
ATOM 1431 N N . ALA A 1 185 ? 18.221 -22.442 36.970 1.00 83.38 185 ALA A N 1
ATOM 1432 C CA . ALA A 1 185 ? 17.976 -23.865 37.199 1.00 83.38 185 ALA A CA 1
ATOM 1433 C C . ALA A 1 185 ? 16.566 -24.301 36.759 1.00 83.38 185 ALA A C 1
ATOM 1435 O O . ALA A 1 185 ? 16.403 -25.427 36.285 1.00 83.38 185 ALA A O 1
ATOM 1436 N N . ALA A 1 186 ? 15.558 -23.433 36.891 1.00 79.56 186 ALA A N 1
ATOM 1437 C CA . ALA A 1 186 ? 14.204 -23.696 36.405 1.00 79.56 186 ALA A CA 1
ATOM 1438 C C . ALA A 1 186 ? 14.119 -23.688 34.868 1.00 79.56 186 ALA A C 1
ATOM 1440 O O . ALA A 1 186 ? 13.316 -24.426 34.297 1.00 79.56 186 ALA A O 1
ATOM 1441 N N . THR A 1 187 ? 14.975 -22.911 34.199 1.00 80.50 187 THR A N 1
ATOM 1442 C CA . THR A 1 187 ? 15.007 -22.765 32.733 1.00 80.50 187 THR A CA 1
ATOM 1443 C C . THR A 1 187 ? 16.015 -23.682 32.033 1.00 80.50 187 THR A C 1
ATOM 1445 O O . THR A 1 187 ? 15.831 -23.981 30.856 1.00 80.50 187 THR A O 1
ATOM 1448 N N . ASP A 1 188 ? 17.011 -24.235 32.736 1.00 78.75 188 ASP A N 1
ATOM 1449 C CA . ASP A 1 188 ? 18.028 -25.166 32.202 1.00 78.75 188 ASP A CA 1
ATOM 1450 C C . ASP A 1 188 ? 17.407 -26.370 31.453 1.00 78.75 188 ASP A C 1
ATOM 1452 O O . ASP A 1 188 ? 17.987 -26.894 30.501 1.00 78.75 188 ASP A O 1
ATOM 1456 N N . GLY A 1 189 ? 16.217 -26.826 31.868 1.00 76.12 189 GLY A N 1
ATOM 1457 C CA . GLY A 1 189 ? 15.476 -27.911 31.207 1.00 76.12 189 GLY A CA 1
ATOM 1458 C C . GLY A 1 189 ? 14.629 -27.477 30.005 1.00 76.12 189 GLY A C 1
ATOM 1459 O O . GLY A 1 189 ? 14.258 -28.323 29.193 1.00 76.12 189 GLY A O 1
ATOM 1460 N N . LEU A 1 190 ? 14.341 -26.180 29.894 1.00 74.44 190 LEU A N 1
ATOM 1461 C CA . LEU A 1 190 ? 13.543 -25.552 28.837 1.00 74.44 190 LEU A CA 1
ATOM 1462 C C . LEU A 1 190 ? 14.417 -24.861 27.778 1.00 74.44 190 LEU A C 1
ATOM 1464 O O . LEU A 1 190 ? 13.907 -24.455 26.744 1.00 74.44 190 LEU A O 1
ATOM 1468 N N . TYR A 1 191 ? 15.733 -24.773 27.994 1.00 61.91 191 TYR A N 1
ATOM 1469 C CA . TYR A 1 191 ? 16.700 -24.081 27.131 1.00 61.91 191 TYR A CA 1
ATOM 1470 C C . TYR A 1 191 ? 16.655 -24.426 25.624 1.00 61.91 191 TYR A C 1
ATOM 1472 O O . TYR A 1 191 ? 16.925 -23.541 24.821 1.00 61.91 191 TYR A O 1
ATOM 1480 N N . PRO A 1 192 ? 16.328 -25.662 25.179 1.00 65.75 192 PRO A N 1
ATOM 1481 C CA . PRO A 1 192 ? 16.140 -25.935 23.750 1.00 65.75 192 PRO A CA 1
ATOM 1482 C C . PRO A 1 192 ? 14.913 -25.236 23.150 1.00 65.75 192 PRO A C 1
ATOM 1484 O O . PRO A 1 192 ? 14.855 -25.047 21.940 1.00 65.75 192 PRO A O 1
ATOM 1487 N N . GLU A 1 193 ? 13.925 -24.919 23.984 1.00 59.03 193 GLU A N 1
ATOM 1488 C CA . GLU A 1 193 ? 12.681 -24.258 23.597 1.00 59.03 193 GLU A CA 1
ATOM 1489 C C . GLU A 1 193 ? 12.706 -22.757 23.872 1.00 59.03 193 GLU A C 1
ATOM 1491 O O . GLU A 1 193 ? 12.001 -22.038 23.180 1.00 59.03 193 GLU A O 1
ATOM 1496 N N . LEU A 1 194 ? 13.508 -22.303 24.841 1.00 70.88 194 LEU A N 1
ATOM 1497 C CA . LEU A 1 194 ? 13.730 -20.899 25.168 1.00 70.88 194 LEU A CA 1
ATOM 1498 C C . LEU A 1 194 ? 14.764 -20.297 24.202 1.00 70.88 194 LEU A C 1
ATOM 1500 O O . LEU A 1 194 ? 15.976 -20.421 24.370 1.00 70.88 194 LEU A O 1
ATOM 1504 N N . SER A 1 195 ? 14.258 -19.647 23.162 1.00 74.50 195 SER A N 1
ATOM 1505 C CA . SER A 1 195 ? 15.004 -18.850 22.187 1.00 74.50 195 SER A CA 1
ATOM 1506 C C . SER A 1 195 ? 14.439 -17.427 22.137 1.00 74.50 195 SER A C 1
ATOM 1508 O O . SER A 1 195 ? 13.334 -17.180 22.614 1.00 74.50 195 SER A O 1
ATOM 1510 N N . ALA A 1 196 ? 15.158 -16.492 21.510 1.00 67.25 196 ALA A N 1
ATOM 1511 C CA . ALA A 1 196 ? 14.616 -15.154 21.249 1.00 67.25 196 ALA A CA 1
ATOM 1512 C C . ALA A 1 196 ? 13.308 -15.191 20.422 1.00 67.25 196 ALA A C 1
ATOM 1514 O O . ALA A 1 196 ? 12.505 -14.267 20.486 1.00 67.25 196 ALA A O 1
ATOM 1515 N N . GLU A 1 197 ? 13.067 -16.265 19.658 1.00 68.06 197 GLU A N 1
ATOM 1516 C CA . GLU A 1 197 ? 11.854 -16.439 18.848 1.00 68.06 197 GLU A CA 1
ATOM 1517 C C . GLU A 1 197 ? 10.633 -16.872 19.672 1.00 68.06 197 GLU A C 1
ATOM 1519 O O . GLU A 1 197 ? 9.502 -16.580 19.288 1.00 68.06 197 GLU A O 1
ATOM 1524 N N . SER A 1 198 ? 10.852 -17.551 20.800 1.00 73.06 198 SER A N 1
ATOM 1525 C CA . SER A 1 198 ? 9.811 -18.117 21.668 1.00 73.06 198 SER A CA 1
ATOM 1526 C C . SER A 1 198 ? 9.516 -17.253 22.896 1.00 73.06 198 SER A C 1
ATOM 1528 O O . SER A 1 198 ? 8.982 -17.759 23.877 1.00 73.06 198 SER A O 1
ATOM 1530 N N . ASP A 1 199 ? 9.963 -16.001 22.890 1.00 82.69 199 ASP A N 1
ATOM 1531 C CA . ASP A 1 199 ? 9.869 -15.078 24.012 1.00 82.69 199 ASP A CA 1
ATOM 1532 C C . ASP A 1 199 ? 8.688 -14.101 23.814 1.00 82.69 199 ASP A C 1
ATOM 1534 O O . ASP A 1 199 ? 8.679 -13.390 22.801 1.00 82.69 199 ASP A O 1
ATOM 1538 N N . PRO A 1 200 ? 7.694 -14.045 24.728 1.00 90.44 200 PRO A N 1
ATOM 1539 C CA . PRO A 1 200 ? 7.593 -14.823 25.966 1.00 90.44 200 PRO A CA 1
ATOM 1540 C C . PRO A 1 200 ? 7.076 -16.256 25.751 1.00 90.44 200 PRO A C 1
ATOM 1542 O O . PRO A 1 200 ? 6.237 -16.518 24.890 1.00 90.44 200 PRO A O 1
ATOM 1545 N N . LEU A 1 201 ? 7.539 -17.193 26.584 1.00 90.00 201 LEU A N 1
ATOM 1546 C CA . LEU A 1 201 ? 7.038 -18.569 26.639 1.00 90.00 201 LEU A CA 1
ATOM 1547 C C . LEU A 1 201 ? 6.020 -18.682 27.775 1.00 90.00 201 LEU A C 1
ATOM 1549 O O . LEU A 1 201 ? 6.356 -18.500 28.944 1.00 90.00 201 LEU A O 1
ATOM 1553 N N . ILE A 1 202 ? 4.784 -19.053 27.445 1.00 91.44 202 ILE A N 1
ATOM 1554 C CA . ILE A 1 202 ? 3.704 -19.195 28.426 1.00 91.44 202 ILE A CA 1
ATOM 1555 C C . ILE A 1 202 ? 3.406 -20.676 28.654 1.00 91.44 202 ILE A C 1
ATOM 1557 O O . ILE A 1 202 ? 3.093 -21.418 27.716 1.00 91.44 202 ILE A O 1
ATOM 1561 N N . LEU A 1 203 ? 3.468 -21.107 29.914 1.00 92.25 203 LEU A N 1
ATOM 1562 C CA . LEU A 1 203 ? 2.990 -22.415 30.350 1.00 92.25 203 LEU A CA 1
ATOM 1563 C C . LEU A 1 203 ? 1.705 -22.245 31.163 1.00 92.25 203 LEU A C 1
ATOM 1565 O O . LEU A 1 203 ? 1.667 -21.458 32.103 1.00 92.25 203 LEU A O 1
ATOM 1569 N N . ILE A 1 204 ? 0.672 -23.027 30.859 1.00 92.44 204 ILE A N 1
ATOM 1570 C CA . ILE A 1 204 ? -0.545 -23.124 31.675 1.00 92.44 204 ILE A CA 1
ATOM 1571 C C . ILE A 1 204 ? -0.607 -24.542 32.236 1.00 92.44 204 ILE A C 1
ATOM 1573 O O . ILE A 1 204 ? -0.600 -25.520 31.487 1.00 92.44 204 ILE A O 1
ATOM 1577 N N . ASN A 1 205 ? -0.613 -24.668 33.562 1.00 92.06 205 ASN A N 1
ATOM 1578 C CA . ASN A 1 205 ? -0.501 -25.936 34.288 1.00 92.06 205 ASN A CA 1
ATOM 1579 C C . ASN A 1 205 ? 0.724 -26.768 33.854 1.00 92.06 205 ASN A C 1
ATOM 1581 O O . ASN A 1 205 ? 0.663 -27.995 33.761 1.00 92.06 205 ASN A O 1
ATOM 1585 N N . GLY A 1 206 ? 1.841 -26.087 33.567 1.00 89.56 206 GLY A N 1
ATOM 1586 C CA . GLY A 1 206 ? 3.096 -26.699 33.117 1.00 89.56 206 GLY A CA 1
ATOM 1587 C C . GLY A 1 206 ? 3.097 -27.172 31.658 1.00 89.56 206 GLY A C 1
ATOM 1588 O O . GLY A 1 206 ? 4.034 -27.854 31.246 1.00 89.56 206 GLY A O 1
ATOM 1589 N N . VAL A 1 207 ? 2.066 -26.841 30.872 1.00 87.62 207 VAL A N 1
ATOM 1590 C CA . VAL A 1 207 ? 1.981 -27.162 29.441 1.00 87.62 207 VAL A CA 1
ATOM 1591 C C . VAL A 1 207 ? 2.155 -25.889 28.624 1.00 87.62 207 VAL A C 1
ATOM 1593 O O . VAL A 1 207 ? 1.443 -24.912 28.847 1.00 87.62 207 VAL A O 1
ATOM 1596 N N . ARG A 1 208 ? 3.081 -25.916 27.660 1.00 89.00 208 ARG A N 1
ATOM 1597 C CA . ARG A 1 208 ? 3.300 -24.816 26.715 1.00 89.00 208 ARG A CA 1
ATOM 1598 C C . ARG A 1 208 ? 2.017 -24.483 25.961 1.00 89.00 208 ARG A C 1
ATOM 1600 O O . ARG A 1 208 ? 1.370 -25.381 25.419 1.00 89.00 208 ARG A O 1
ATOM 1607 N N . ASN A 1 209 ? 1.672 -23.200 25.919 1.00 88.62 209 ASN A N 1
ATOM 1608 C CA . ASN A 1 209 ? 0.481 -22.710 25.243 1.00 88.62 209 ASN A CA 1
ATOM 1609 C C . ASN A 1 209 ? 0.804 -21.461 24.412 1.00 88.62 209 ASN A C 1
ATOM 1611 O O . ASN A 1 209 ? 0.700 -20.341 24.897 1.00 88.62 209 ASN A O 1
ATOM 1615 N N . ASP A 1 210 ? 1.161 -21.653 23.141 1.00 83.75 210 ASP A N 1
ATOM 1616 C CA . ASP A 1 210 ? 1.487 -20.535 22.243 1.00 83.75 210 ASP A CA 1
ATOM 1617 C C . ASP A 1 210 ? 0.256 -19.657 21.923 1.00 83.75 210 ASP A C 1
ATOM 1619 O O . ASP A 1 210 ? 0.400 -18.484 21.594 1.00 83.75 210 ASP A O 1
ATOM 1623 N N . LYS A 1 211 ? -0.974 -20.184 22.073 1.00 85.00 211 LYS A N 1
ATOM 1624 C CA . LYS A 1 211 ? -2.217 -19.409 21.874 1.00 85.00 211 LYS A CA 1
ATOM 1625 C C . LYS A 1 211 ? -2.458 -18.389 22.985 1.00 85.00 211 LYS A C 1
ATOM 1627 O O . LYS A 1 211 ? -3.144 -17.392 22.763 1.00 85.00 211 LYS A O 1
ATOM 1632 N N . ALA A 1 212 ? -1.867 -18.613 24.157 1.00 83.38 212 ALA A N 1
ATOM 1633 C CA . ALA A 1 212 ? -1.949 -17.695 25.282 1.00 83.38 212 ALA A CA 1
ATOM 1634 C C . ALA A 1 212 ? -1.290 -16.334 24.989 1.00 83.38 212 ALA A C 1
ATOM 1636 O O . ALA A 1 212 ? -1.635 -15.358 25.642 1.00 83.38 212 ALA A O 1
ATOM 1637 N N . LEU A 1 213 ? -0.407 -16.242 23.985 1.00 79.50 213 LEU A N 1
ATOM 1638 C CA . LEU A 1 213 ? 0.154 -14.964 23.529 1.00 79.50 213 LEU A CA 1
ATOM 1639 C C . LEU A 1 213 ? -0.909 -14.019 22.956 1.00 79.50 213 LEU A C 1
ATOM 1641 O O . LEU A 1 213 ? -0.732 -12.808 23.002 1.00 79.50 213 LEU A O 1
ATOM 1645 N N . ILE A 1 214 ? -2.003 -14.576 22.425 1.00 77.88 214 ILE A N 1
ATOM 1646 C CA . ILE A 1 214 ? -3.090 -13.821 21.791 1.00 77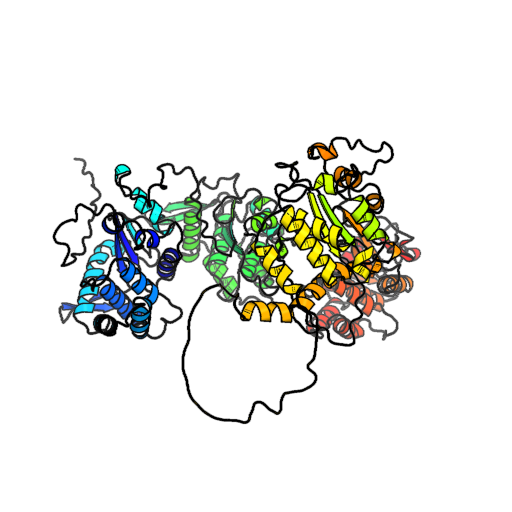.88 214 ILE A CA 1
ATOM 1647 C C . ILE A 1 214 ? -4.235 -13.592 22.783 1.00 77.88 214 ILE A C 1
ATOM 1649 O O . ILE A 1 214 ? -4.794 -12.501 22.843 1.00 77.88 214 ILE A O 1
ATOM 1653 N N . ASN A 1 215 ? -4.609 -14.622 23.552 1.00 84.00 215 ASN A N 1
ATOM 1654 C CA . ASN A 1 215 ? -5.706 -14.533 24.517 1.00 84.00 215 ASN A CA 1
ATOM 1655 C C . ASN A 1 215 ? -5.444 -15.407 25.749 1.00 84.00 215 ASN A C 1
ATOM 1657 O O . ASN A 1 215 ? -5.910 -16.549 25.853 1.00 84.00 215 ASN A O 1
ATOM 1661 N N . VAL A 1 216 ? -4.669 -14.870 26.690 1.00 87.50 216 VAL A N 1
ATOM 1662 C CA . VAL A 1 216 ? -4.275 -15.616 27.886 1.00 87.50 216 VAL A CA 1
ATOM 1663 C C . VAL A 1 216 ? -5.467 -15.893 28.800 1.00 87.50 216 VAL A C 1
ATOM 1665 O O . VAL A 1 216 ? -5.569 -17.006 29.316 1.00 87.50 216 VAL A O 1
ATOM 1668 N N . ARG A 1 217 ? -6.424 -14.960 28.939 1.00 89.44 217 ARG A N 1
ATOM 1669 C CA . ARG A 1 217 ? -7.633 -15.175 29.755 1.00 89.44 217 ARG A CA 1
ATOM 1670 C C . ARG A 1 217 ? -8.419 -16.386 29.266 1.00 89.44 217 ARG A C 1
ATOM 1672 O O . ARG A 1 217 ? -8.736 -17.264 30.069 1.00 89.44 217 ARG A O 1
ATOM 1679 N N . TYR A 1 218 ? -8.688 -16.472 27.963 1.00 90.19 218 TYR A N 1
ATOM 1680 C CA . TYR A 1 218 ? -9.423 -17.594 27.378 1.00 90.19 218 TYR A CA 1
ATOM 1681 C C . TYR A 1 218 ? -8.735 -18.933 27.668 1.00 90.19 218 TYR A C 1
ATOM 1683 O O . TYR A 1 218 ? -9.369 -19.870 28.160 1.00 90.19 218 TYR A O 1
ATOM 1691 N N . GLU A 1 219 ? -7.430 -19.023 27.411 1.00 92.44 219 GLU A N 1
ATOM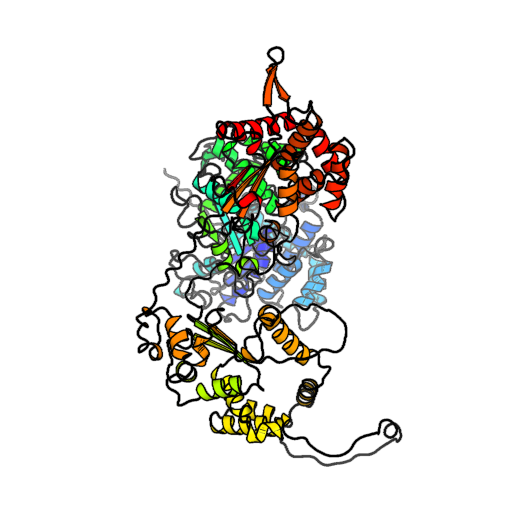 1692 C CA . GLU A 1 219 ? -6.678 -20.267 27.587 1.00 92.44 219 GLU A CA 1
ATOM 1693 C C . GLU A 1 219 ? -6.547 -20.669 29.069 1.00 92.44 219 GLU A C 1
ATOM 1695 O O . GLU A 1 219 ? -6.652 -21.855 29.398 1.00 92.44 219 GLU A O 1
ATOM 1700 N N . VAL A 1 220 ? -6.422 -19.702 29.985 1.00 91.38 220 VAL A N 1
ATOM 1701 C CA . VAL A 1 220 ? -6.431 -19.951 31.437 1.00 91.38 220 VAL A CA 1
ATOM 1702 C C . VAL A 1 220 ? -7.805 -20.430 31.901 1.00 91.38 220 VAL A C 1
ATOM 1704 O O . VAL A 1 220 ? -7.912 -21.471 32.551 1.00 91.38 220 VAL A O 1
ATOM 1707 N N . CYS A 1 221 ? -8.875 -19.738 31.513 1.00 92.50 221 CYS A N 1
ATOM 1708 C CA . CYS A 1 221 ? -10.246 -20.123 31.845 1.00 92.50 221 CYS A CA 1
ATOM 1709 C C . CYS A 1 221 ? -10.612 -21.508 31.295 1.00 92.50 221 CYS A C 1
ATOM 1711 O O . CYS A 1 221 ? -11.325 -22.279 31.944 1.00 92.50 221 CYS A O 1
ATOM 1713 N N . LYS A 1 222 ? -10.100 -21.859 30.114 1.00 92.25 222 LYS A N 1
ATOM 1714 C CA . LYS A 1 222 ? -10.271 -23.178 29.500 1.00 92.25 222 LYS A CA 1
ATOM 1715 C C . LYS A 1 222 ? -9.539 -24.281 30.261 1.00 92.25 222 LYS A C 1
ATOM 1717 O O . LYS A 1 222 ? -10.051 -25.400 30.320 1.00 92.25 222 LYS A O 1
ATOM 1722 N N . ALA A 1 223 ? -8.382 -23.976 30.846 1.00 90.12 223 ALA A N 1
ATOM 1723 C CA . ALA A 1 223 ? -7.621 -24.916 31.664 1.00 90.12 223 ALA A CA 1
ATOM 1724 C C . ALA A 1 223 ? -8.292 -25.223 33.017 1.00 90.12 223 ALA A C 1
ATOM 1726 O O . ALA A 1 223 ? -8.007 -26.265 33.608 1.00 90.12 223 ALA A O 1
ATOM 1727 N N . ILE A 1 224 ? -9.207 -24.364 33.480 1.00 90.56 224 ILE A N 1
ATOM 1728 C CA . ILE A 1 224 ? -10.011 -24.575 34.689 1.00 90.56 224 ILE A CA 1
ATOM 1729 C C . ILE A 1 224 ? -11.257 -25.411 34.355 1.00 90.56 224 ILE A C 1
ATOM 1731 O O . ILE A 1 224 ? -11.988 -25.133 33.394 1.00 90.56 224 ILE A O 1
ATOM 1735 N N . ALA A 1 225 ? -11.529 -26.431 35.177 1.00 90.06 225 ALA A N 1
ATOM 1736 C CA . ALA A 1 225 ? -12.728 -27.256 35.053 1.00 90.06 225 ALA A CA 1
ATOM 1737 C C . ALA A 1 225 ? -13.997 -26.387 35.092 1.00 90.06 225 ALA A C 1
ATOM 1739 O O . ALA A 1 225 ? -14.117 -25.479 35.909 1.00 90.06 225 ALA A O 1
ATOM 1740 N N . LYS A 1 226 ? -14.952 -26.662 34.196 1.00 89.94 226 LYS A N 1
ATOM 1741 C CA . LYS A 1 226 ? -16.126 -25.811 33.932 1.00 89.94 226 LYS A CA 1
ATOM 1742 C C . LYS A 1 226 ? -16.953 -25.479 35.179 1.00 89.94 226 LYS A C 1
ATOM 1744 O O . LYS A 1 226 ? -17.451 -24.368 35.297 1.00 89.94 226 LYS A O 1
ATOM 1749 N N . ASP A 1 227 ? -17.092 -26.428 36.097 1.00 90.75 227 ASP A N 1
ATOM 1750 C CA . ASP A 1 227 ? -17.812 -26.290 37.369 1.00 90.75 227 ASP A CA 1
ATOM 1751 C C . ASP A 1 227 ? -17.015 -25.557 38.460 1.00 90.75 227 ASP A C 1
ATOM 1753 O O . ASP A 1 227 ? -17.571 -25.214 39.501 1.00 90.75 227 ASP A O 1
ATOM 1757 N N . GLN A 1 228 ? -15.730 -25.298 38.216 1.00 90.88 228 GLN A N 1
ATOM 1758 C CA . GLN A 1 228 ? -14.828 -24.560 39.101 1.00 90.88 228 GLN A CA 1
ATOM 1759 C C . GLN A 1 228 ? -14.412 -23.197 38.526 1.00 90.88 228 GLN A C 1
ATOM 1761 O O . GLN A 1 228 ? -13.667 -22.463 39.178 1.00 90.88 228 GLN A O 1
ATOM 1766 N N . ARG A 1 229 ? -14.873 -22.852 37.314 1.00 89.50 229 ARG A N 1
ATOM 1767 C CA . ARG A 1 229 ? -14.532 -21.589 36.655 1.00 89.50 229 ARG A CA 1
ATOM 1768 C C . ARG A 1 229 ? -15.004 -20.403 37.503 1.00 89.50 229 ARG A C 1
ATOM 1770 O O . ARG A 1 229 ? -16.166 -20.385 37.910 1.00 89.50 229 ARG A O 1
ATOM 1777 N N . PRO A 1 230 ? -14.131 -19.419 37.768 1.00 85.88 230 PRO A N 1
ATOM 1778 C CA . PRO A 1 230 ? -14.545 -18.185 38.422 1.00 85.88 230 PRO A CA 1
ATOM 1779 C C . PRO A 1 230 ? -15.554 -17.418 37.556 1.00 85.88 230 PRO A C 1
ATOM 1781 O O . PRO A 1 230 ? -15.640 -17.649 36.351 1.00 85.88 230 PRO A O 1
ATOM 1784 N N . THR A 1 231 ? -16.294 -16.478 38.149 1.00 84.06 231 THR A N 1
ATOM 1785 C CA . THR A 1 231 ? -17.298 -15.655 37.444 1.00 84.06 231 THR A CA 1
ATOM 1786 C C . THR A 1 231 ? -16.709 -14.930 36.229 1.00 84.06 231 THR A C 1
ATOM 1788 O O . THR A 1 231 ? -17.352 -14.857 35.188 1.00 84.06 231 THR A O 1
ATOM 1791 N N . LEU A 1 232 ? -15.445 -14.501 36.317 1.00 84.62 232 LEU A N 1
ATOM 1792 C CA . LEU A 1 232 ? -14.687 -13.892 35.216 1.00 84.62 232 LEU A CA 1
ATOM 1793 C C . LEU A 1 232 ? -14.389 -14.863 34.050 1.00 84.62 232 LEU A C 1
ATOM 1795 O O . LEU A 1 232 ? -13.955 -14.452 32.985 1.00 84.62 232 LEU A O 1
ATOM 1799 N N . CYS A 1 233 ? -14.617 -16.162 34.224 1.00 90.31 233 CYS A N 1
ATOM 1800 C CA . CYS A 1 233 ? -14.496 -17.183 33.181 1.00 90.31 233 CYS A CA 1
ATOM 1801 C C . CYS A 1 233 ? -15.863 -17.720 32.719 1.00 90.31 233 CYS A C 1
ATOM 1803 O O . CYS A 1 233 ? -15.914 -18.733 32.013 1.00 90.31 233 CYS A O 1
ATOM 1805 N N . ALA A 1 234 ? -16.975 -17.118 33.159 1.00 85.56 234 ALA A N 1
ATOM 1806 C CA . ALA A 1 234 ? -18.322 -17.612 32.869 1.00 85.56 234 ALA A CA 1
ATOM 1807 C C . ALA A 1 234 ? -18.746 -17.390 31.406 1.00 85.56 234 ALA A C 1
ATOM 1809 O O . ALA A 1 234 ? -19.557 -18.151 30.878 1.00 85.56 234 ALA A O 1
ATOM 1810 N N . ASP A 1 235 ? -18.182 -16.375 30.756 1.00 83.88 235 ASP A N 1
ATOM 1811 C CA . ASP A 1 235 ? -18.364 -16.022 29.346 1.00 83.88 235 ASP A CA 1
ATOM 1812 C C . ASP A 1 235 ? -17.538 -16.897 28.388 1.00 83.88 235 ASP A C 1
ATOM 1814 O O . ASP A 1 235 ? -17.867 -17.017 27.206 1.00 83.88 235 ASP A O 1
ATOM 1818 N N . VAL A 1 236 ? -16.515 -17.588 28.896 1.00 83.50 236 VAL A N 1
ATOM 1819 C CA . VAL A 1 236 ? -15.701 -18.530 28.120 1.00 83.50 236 VAL A CA 1
ATOM 1820 C C . VAL A 1 236 ? -16.494 -19.820 27.875 1.00 83.50 236 VAL A C 1
ATOM 1822 O O . VAL A 1 236 ? -16.459 -20.769 28.666 1.00 83.50 236 VAL A O 1
ATOM 1825 N N . THR A 1 237 ? -17.240 -19.875 26.770 1.00 77.62 237 THR A N 1
ATOM 1826 C CA . THR A 1 237 ? -17.992 -21.073 26.349 1.00 77.62 237 THR A CA 1
ATOM 1827 C C . THR A 1 237 ? -17.122 -22.049 25.538 1.00 77.62 237 THR A C 1
ATOM 1829 O O . THR A 1 237 ? -16.091 -21.684 24.984 1.00 77.62 237 THR A O 1
ATOM 1832 N N . GLU A 1 238 ? -17.486 -23.340 25.532 1.00 57.59 238 GLU A N 1
ATOM 1833 C CA . GLU A 1 238 ? -16.701 -24.436 24.919 1.00 57.59 238 GLU A CA 1
ATOM 1834 C C . GLU A 1 238 ? -16.762 -24.482 23.379 1.00 57.59 238 GLU A C 1
ATOM 1836 O O . GLU A 1 238 ? -16.263 -25.440 22.790 1.00 57.59 238 GLU A O 1
ATOM 1841 N N . ASP A 1 239 ? -17.356 -23.479 22.730 1.00 45.44 239 ASP A N 1
ATOM 1842 C CA . ASP A 1 239 ? -17.604 -23.486 21.289 1.00 45.44 239 ASP A CA 1
ATOM 1843 C C . ASP A 1 239 ? -16.619 -22.555 20.550 1.00 45.44 239 ASP A C 1
ATOM 1845 O O . ASP A 1 239 ? -16.698 -21.337 20.714 1.00 45.44 239 ASP A O 1
ATOM 1849 N N . PRO A 1 240 ? -15.655 -23.087 19.771 1.00 47.69 240 PRO A N 1
ATOM 1850 C CA . PRO A 1 240 ? -14.683 -22.286 19.028 1.00 47.69 240 PRO A CA 1
ATOM 1851 C C . PRO A 1 240 ? -15.263 -21.648 17.750 1.00 47.69 240 PRO A C 1
ATOM 1853 O O . PRO A 1 240 ? -14.518 -21.003 17.017 1.00 47.69 240 PRO A O 1
ATOM 1856 N N . ASP A 1 241 ? -16.560 -21.818 17.469 1.00 42.78 241 ASP A N 1
ATOM 1857 C CA . ASP A 1 241 ? -17.192 -21.357 16.225 1.00 42.78 241 ASP A CA 1
ATOM 1858 C C . ASP A 1 241 ? -17.690 -19.897 16.262 1.00 42.78 241 ASP A C 1
ATOM 1860 O O . ASP A 1 241 ? -18.223 -19.400 15.267 1.00 42.78 241 ASP A O 1
ATOM 1864 N N . VAL A 1 242 ? -17.478 -19.171 17.365 1.00 40.34 242 VAL A N 1
ATOM 1865 C CA . VAL A 1 242 ? -17.597 -17.705 17.380 1.00 40.34 242 VAL A CA 1
ATOM 1866 C C . VAL A 1 242 ? -16.181 -17.129 17.351 1.00 40.34 242 VAL A C 1
ATOM 1868 O O . VAL A 1 242 ? -15.441 -17.339 18.314 1.00 40.34 242 VAL A O 1
ATOM 1871 N N . PRO A 1 243 ? -15.773 -16.421 16.279 1.00 43.06 243 PRO A N 1
ATOM 1872 C CA . PRO A 1 243 ? -14.518 -15.684 16.271 1.00 43.06 243 PRO A CA 1
ATOM 1873 C C . PRO A 1 243 ? -14.491 -14.783 17.502 1.00 43.06 243 PRO A C 1
ATOM 1875 O O . PRO A 1 243 ? -15.360 -13.925 17.660 1.00 43.06 243 PRO A O 1
ATOM 1878 N N . VAL A 1 244 ? -13.536 -15.022 18.400 1.00 39.69 244 VAL A N 1
ATOM 1879 C CA . VAL A 1 244 ? -13.300 -14.118 19.522 1.00 39.69 244 VAL A CA 1
ATOM 1880 C C . VAL A 1 244 ? -12.914 -12.780 18.912 1.00 39.69 244 VAL A C 1
ATOM 1882 O O . VAL A 1 244 ? -11.958 -12.703 18.143 1.00 39.69 244 VAL A O 1
ATOM 1885 N N . ASP A 1 245 ? -13.701 -11.754 19.209 1.00 39.81 245 ASP A N 1
ATOM 1886 C CA . ASP A 1 245 ? -13.436 -10.392 18.781 1.00 39.81 245 ASP A CA 1
ATOM 1887 C C . ASP A 1 245 ? -12.173 -9.901 19.500 1.00 39.81 245 ASP A C 1
ATOM 1889 O O . ASP A 1 245 ? -12.198 -9.587 20.688 1.00 39.81 245 ASP A O 1
ATOM 1893 N N . ILE A 1 246 ? -11.034 -9.951 18.806 1.00 42.53 246 ILE A N 1
ATOM 1894 C CA . ILE A 1 246 ? -9.719 -9.570 19.344 1.00 42.53 246 ILE A CA 1
ATOM 1895 C C . ILE A 1 246 ? -9.526 -8.044 19.295 1.00 42.53 246 ILE A C 1
ATOM 1897 O O . ILE A 1 246 ? -8.439 -7.555 19.601 1.00 42.53 246 ILE A O 1
ATOM 1901 N N . SER A 1 247 ? -10.546 -7.270 18.903 1.00 40.69 247 SER A N 1
ATOM 1902 C CA . SER A 1 247 ? -10.446 -5.815 18.865 1.00 40.69 247 SER A CA 1
ATOM 1903 C C . SER A 1 247 ? -10.426 -5.251 20.287 1.00 40.69 247 SER A C 1
ATOM 1905 O O . SER A 1 247 ? -11.466 -5.024 20.906 1.00 40.69 247 SER A O 1
ATOM 1907 N N . VAL A 1 248 ? -9.227 -4.984 20.804 1.00 43.19 248 VAL A N 1
ATOM 1908 C CA . VAL A 1 248 ? -9.054 -3.843 21.708 1.00 43.19 248 VAL A CA 1
ATOM 1909 C C . VAL A 1 248 ? -9.486 -2.612 20.902 1.00 43.19 248 VAL A C 1
ATOM 1911 O O . VAL A 1 248 ? -9.096 -2.531 19.735 1.00 43.19 248 VAL A O 1
ATOM 1914 N N . PRO A 1 249 ? -10.303 -1.689 21.440 1.00 44.94 249 PRO A N 1
ATOM 1915 C CA . PRO A 1 249 ? -10.543 -0.405 20.798 1.00 44.94 249 PRO A CA 1
ATOM 1916 C C . PRO A 1 249 ? -9.206 0.336 20.774 1.00 44.94 249 PRO A C 1
ATOM 1918 O O . PRO A 1 249 ? -8.813 0.992 21.732 1.00 44.94 249 PRO A O 1
ATOM 1921 N N . THR A 1 250 ? -8.437 0.116 19.721 1.00 57.47 250 THR A N 1
ATOM 1922 C CA . THR A 1 250 ? -7.301 0.947 19.380 1.00 57.47 250 THR A CA 1
ATOM 1923 C C . THR A 1 250 ? -7.844 2.063 18.510 1.00 57.47 250 THR A C 1
ATOM 1925 O O . THR A 1 250 ? -8.621 1.799 17.595 1.00 57.47 250 THR A O 1
ATOM 1928 N N . ASP A 1 251 ? -7.384 3.294 18.727 1.00 71.62 251 ASP A N 1
ATOM 1929 C CA . ASP A 1 251 ? -7.692 4.438 17.849 1.00 71.62 251 ASP A CA 1
ATOM 1930 C C . ASP A 1 251 ? -7.229 4.207 16.392 1.00 71.62 251 ASP A C 1
ATOM 1932 O O . ASP A 1 251 ? -7.525 4.985 15.488 1.00 71.62 251 ASP A O 1
ATOM 1936 N N . LYS A 1 252 ? -6.496 3.109 16.158 1.00 84.50 252 LYS A N 1
ATOM 1937 C CA . LYS A 1 252 ? -6.021 2.643 14.861 1.00 84.50 252 LYS A CA 1
ATOM 1938 C C . LYS A 1 252 ? -6.844 1.465 14.355 1.00 84.50 252 LYS A C 1
ATOM 1940 O O . LYS A 1 252 ? -7.001 0.463 15.054 1.00 84.50 252 LYS A O 1
ATOM 1945 N N . VAL A 1 253 ? -7.275 1.543 13.102 1.00 91.19 253 VAL A N 1
ATOM 1946 C CA . VAL A 1 253 ? -7.827 0.415 12.353 1.00 91.19 253 VAL A CA 1
ATOM 1947 C C . VAL A 1 253 ? -6.675 -0.416 11.796 1.00 91.19 253 VAL A C 1
ATOM 1949 O O . VAL A 1 253 ? -5.865 0.069 11.006 1.00 91.19 253 VAL A O 1
ATOM 1952 N N . LYS A 1 254 ? -6.608 -1.689 12.182 1.00 93.06 254 LYS A N 1
ATOM 1953 C CA . LYS A 1 254 ? -5.609 -2.633 11.678 1.00 93.06 254 LYS A CA 1
ATOM 1954 C C . LYS A 1 254 ? -6.165 -3.404 10.485 1.00 93.06 254 LYS A C 1
ATOM 1956 O O . LYS A 1 254 ? -7.147 -4.135 10.612 1.00 93.06 254 LYS A O 1
ATOM 1961 N N . VAL A 1 255 ? -5.529 -3.269 9.332 1.00 93.31 255 VAL A N 1
ATOM 1962 C CA . VAL A 1 255 ? -5.863 -3.950 8.081 1.00 93.31 255 VAL A CA 1
ATOM 1963 C C . VAL A 1 255 ? -4.784 -4.982 7.796 1.00 93.31 255 VAL A C 1
ATOM 1965 O O . VAL A 1 255 ? -3.609 -4.652 7.763 1.00 93.31 255 VAL A O 1
ATOM 1968 N N . GLN A 1 256 ? -5.155 -6.235 7.567 1.00 94.50 256 GLN A N 1
ATOM 1969 C CA . GLN A 1 256 ? -4.211 -7.287 7.191 1.00 94.50 256 GLN A CA 1
ATOM 1970 C C . GLN A 1 256 ? -4.620 -7.846 5.836 1.00 94.50 256 GLN A C 1
ATOM 1972 O O . GLN A 1 256 ? -5.736 -8.345 5.679 1.00 94.50 256 GLN A O 1
ATOM 1977 N N . VAL A 1 257 ? -3.733 -7.745 4.852 1.00 94.62 257 VAL A N 1
ATOM 1978 C CA . VAL A 1 257 ? -3.971 -8.186 3.478 1.00 94.62 257 VAL A CA 1
ATOM 1979 C C . VAL A 1 257 ? -3.147 -9.440 3.233 1.00 94.62 257 VAL A C 1
ATOM 1981 O O . VAL A 1 257 ? -1.933 -9.369 3.066 1.00 94.62 257 VAL A O 1
ATOM 1984 N N . TYR A 1 258 ? -3.803 -10.595 3.198 1.00 95.69 258 TYR A N 1
ATOM 1985 C CA . TYR A 1 258 ? -3.192 -11.862 2.811 1.00 95.69 258 TYR A CA 1
ATOM 1986 C C . TYR A 1 258 ? -3.357 -12.051 1.307 1.00 95.69 258 TYR A C 1
ATOM 1988 O O . TYR A 1 258 ? -4.479 -12.007 0.798 1.00 95.69 258 TYR A O 1
ATOM 1996 N N . TYR A 1 259 ? -2.255 -12.254 0.586 1.00 95.38 259 TYR A N 1
ATOM 1997 C CA . TYR A 1 259 ? -2.291 -12.271 -0.877 1.00 95.38 259 TYR A CA 1
ATOM 1998 C C . TYR A 1 259 ? -1.234 -13.183 -1.514 1.00 95.38 259 TYR A C 1
ATOM 2000 O O . TYR A 1 259 ? -0.204 -13.500 -0.906 1.00 95.38 259 TYR A O 1
ATOM 2008 N N . SER A 1 260 ? -1.465 -13.588 -2.767 1.00 94.25 260 SER A N 1
ATOM 2009 C CA . SER A 1 260 ? -0.434 -14.167 -3.635 1.00 94.25 260 SER A CA 1
ATOM 2010 C C . SER A 1 260 ? 0.100 -13.117 -4.618 1.00 94.25 260 SER A C 1
ATOM 2012 O O . SER A 1 260 ? -0.695 -12.559 -5.372 1.00 94.25 260 SER A O 1
ATOM 2014 N N . PRO A 1 261 ? 1.424 -12.867 -4.698 1.00 93.19 261 PRO A N 1
ATOM 2015 C CA . PRO A 1 261 ? 1.995 -11.871 -5.619 1.00 93.19 261 PRO A CA 1
ATOM 2016 C C . PRO A 1 261 ? 1.647 -12.077 -7.102 1.00 93.19 261 PRO A C 1
ATOM 2018 O O . PRO A 1 261 ? 1.765 -11.157 -7.898 1.00 93.19 261 PRO A O 1
ATOM 2021 N N . TYR A 1 262 ? 1.227 -13.280 -7.488 1.00 90.69 262 TYR A N 1
ATOM 2022 C CA . TYR A 1 262 ? 0.898 -13.627 -8.871 1.00 90.69 262 TYR A CA 1
ATOM 2023 C C . TYR A 1 262 ? -0.590 -13.875 -9.124 1.00 90.69 262 TYR A C 1
ATOM 2025 O O . TYR A 1 262 ? -0.991 -14.015 -10.283 1.00 90.69 262 TYR A O 1
ATOM 2033 N N . SER A 1 263 ? -1.414 -13.901 -8.075 1.00 90.88 263 SER A N 1
ATOM 2034 C CA . SER A 1 263 ? -2.855 -14.072 -8.236 1.00 90.88 263 SER A CA 1
ATOM 2035 C C . SER A 1 263 ? -3.441 -12.804 -8.864 1.00 90.88 263 SER A C 1
ATOM 2037 O O . SER A 1 263 ? -3.269 -11.719 -8.304 1.00 90.88 263 SER A O 1
ATOM 2039 N N . PRO A 1 264 ? -4.168 -12.900 -9.994 1.00 91.12 264 PRO A N 1
ATOM 2040 C CA . PRO A 1 264 ? -4.779 -11.733 -10.626 1.00 91.12 264 PRO A CA 1
ATOM 2041 C C . PRO A 1 264 ? -5.665 -10.935 -9.664 1.00 91.12 264 PRO A C 1
ATOM 2043 O O . PRO A 1 264 ? -5.580 -9.717 -9.630 1.00 91.12 264 PRO A O 1
ATOM 2046 N N . LYS A 1 265 ? -6.435 -11.616 -8.803 1.00 91.75 265 LYS A N 1
ATOM 2047 C CA . LYS A 1 265 ? -7.285 -10.954 -7.802 1.00 91.75 265 LYS A CA 1
ATOM 2048 C C . LYS A 1 265 ? -6.467 -10.186 -6.759 1.00 91.75 265 LYS A C 1
ATOM 2050 O O . LYS A 1 265 ? -6.885 -9.126 -6.308 1.00 91.75 265 LYS A O 1
ATOM 2055 N N . SER A 1 266 ? -5.320 -10.729 -6.354 1.00 92.75 266 SER A N 1
ATOM 2056 C CA . SER A 1 266 ? -4.409 -10.072 -5.414 1.00 92.75 266 SER A CA 1
ATOM 2057 C C . SER A 1 266 ? -3.774 -8.836 -6.033 1.00 92.75 266 SER A C 1
ATOM 2059 O O . SER A 1 266 ? -3.706 -7.796 -5.387 1.00 92.75 266 SER A O 1
ATOM 2061 N N . ILE A 1 267 ? -3.354 -8.935 -7.293 1.00 90.44 267 ILE A N 1
ATOM 2062 C CA . ILE A 1 267 ? -2.817 -7.805 -8.052 1.00 90.44 267 ILE A CA 1
ATOM 2063 C C . ILE A 1 267 ? -3.879 -6.731 -8.228 1.00 90.44 267 ILE A C 1
ATOM 2065 O O . ILE A 1 267 ? -3.585 -5.569 -7.983 1.00 90.44 267 ILE A O 1
ATOM 2069 N N . ASP A 1 268 ? -5.103 -7.110 -8.594 1.00 89.44 268 ASP A N 1
ATOM 2070 C CA . ASP A 1 268 ? -6.216 -6.175 -8.732 1.00 89.44 268 ASP A CA 1
ATOM 2071 C C . ASP A 1 268 ? -6.504 -5.465 -7.405 1.00 89.44 268 ASP A C 1
ATOM 2073 O O . ASP A 1 268 ? -6.708 -4.260 -7.416 1.00 89.44 268 ASP A O 1
ATOM 2077 N N . LEU A 1 269 ? -6.446 -6.157 -6.259 1.00 90.38 269 LEU A N 1
ATOM 2078 C CA . LEU A 1 269 ? -6.604 -5.530 -4.940 1.00 90.38 269 LEU A CA 1
ATOM 2079 C C . LEU A 1 269 ? -5.450 -4.571 -4.602 1.00 90.38 269 LEU A C 1
ATOM 2081 O O . LEU A 1 269 ? -5.686 -3.472 -4.110 1.00 90.38 269 LEU A O 1
ATOM 2085 N N . ILE A 1 270 ? -4.199 -4.955 -4.869 1.00 89.44 270 ILE A N 1
ATOM 2086 C CA . ILE A 1 270 ? -3.029 -4.099 -4.608 1.00 89.44 270 ILE A CA 1
ATOM 2087 C C . ILE A 1 270 ? -3.029 -2.880 -5.544 1.00 89.44 270 ILE A C 1
ATOM 2089 O O . ILE A 1 270 ? -2.718 -1.772 -5.110 1.00 89.44 270 ILE A O 1
ATOM 2093 N N . LYS A 1 271 ? -3.432 -3.053 -6.809 1.00 85.00 271 LYS A N 1
ATOM 2094 C CA . LYS A 1 271 ? -3.636 -1.957 -7.767 1.00 85.00 271 LYS A CA 1
ATOM 2095 C C . LYS A 1 271 ? -4.814 -1.076 -7.359 1.00 85.00 271 LYS A C 1
ATOM 2097 O O . LYS A 1 271 ? -4.658 0.137 -7.355 1.00 85.00 271 LYS A O 1
ATOM 2102 N N . LEU A 1 272 ? -5.937 -1.658 -6.930 1.00 79.19 272 LEU A N 1
ATOM 2103 C CA . LEU A 1 272 ? -7.083 -0.925 -6.380 1.00 79.19 272 LEU A CA 1
ATOM 2104 C C . LEU A 1 272 ? -6.652 -0.060 -5.195 1.00 79.19 272 LEU A C 1
ATOM 2106 O O . LEU A 1 272 ? -7.101 1.074 -5.086 1.00 79.19 272 LEU A O 1
ATOM 2110 N N . ASN A 1 273 ? -5.750 -0.564 -4.347 1.00 76.69 273 ASN A N 1
ATOM 2111 C CA . ASN A 1 273 ? -5.192 0.220 -3.253 1.00 76.69 273 ASN A CA 1
ATOM 2112 C C . ASN A 1 273 ? -4.387 1.420 -3.735 1.00 76.69 273 ASN A C 1
ATOM 2114 O O . ASN A 1 273 ? -4.394 2.415 -3.023 1.00 76.69 273 ASN A O 1
ATOM 2118 N N . ALA A 1 274 ? -3.706 1.316 -4.878 1.00 78.81 274 ALA A N 1
ATOM 2119 C CA . ALA A 1 274 ? -2.805 2.332 -5.422 1.00 78.81 274 ALA A CA 1
ATOM 2120 C C . ALA A 1 274 ? -3.502 3.369 -6.304 1.00 78.81 274 ALA A C 1
ATOM 2122 O O . ALA A 1 274 ? -3.065 4.515 -6.388 1.00 78.81 274 ALA A O 1
ATOM 2123 N N . GLU A 1 275 ? -4.550 2.961 -7.011 1.00 70.12 275 GLU A N 1
ATOM 2124 C CA . GLU A 1 275 ? -5.348 3.865 -7.818 1.00 70.12 275 GLU A CA 1
ATOM 2125 C C . GLU A 1 275 ? -5.986 4.903 -6.889 1.00 70.12 275 GLU A C 1
ATOM 2127 O O . GLU A 1 275 ? -6.709 4.546 -5.963 1.00 70.12 275 GLU A O 1
ATOM 2132 N N . GLY A 1 276 ? -5.753 6.196 -7.145 1.00 60.34 276 GLY A N 1
ATOM 2133 C CA . GLY A 1 276 ? -6.395 7.319 -6.440 1.00 60.34 276 GLY A CA 1
ATOM 2134 C C . GLY A 1 276 ? -7.900 7.440 -6.719 1.00 60.34 276 GLY A C 1
ATOM 2135 O O . GLY A 1 276 ? -8.430 8.540 -6.855 1.00 60.34 276 GLY A O 1
ATOM 2136 N N . ASN A 1 277 ? -8.573 6.308 -6.906 1.00 64.06 277 ASN A N 1
ATOM 2137 C CA . ASN A 1 277 ? -10.014 6.198 -6.967 1.00 64.06 277 ASN A CA 1
ATOM 2138 C C . ASN A 1 277 ? -10.579 6.225 -5.533 1.00 64.06 277 ASN A C 1
ATOM 2140 O O . ASN A 1 277 ? -9.876 5.952 -4.562 1.00 64.06 277 ASN A O 1
ATOM 2144 N N . ASP A 1 278 ? -11.873 6.512 -5.387 1.00 72.19 278 ASP A N 1
ATOM 2145 C CA . ASP A 1 278 ? -12.531 6.628 -4.075 1.00 72.19 278 ASP A CA 1
ATOM 2146 C C . ASP A 1 278 ? -12.613 5.295 -3.287 1.00 72.19 278 ASP A C 1
ATOM 2148 O O . ASP A 1 278 ? -13.308 5.222 -2.277 1.00 72.19 278 ASP A O 1
ATOM 2152 N N . LYS A 1 279 ? -11.945 4.225 -3.747 1.00 75.94 279 LYS A N 1
ATOM 2153 C CA . LYS A 1 279 ? -12.033 2.857 -3.210 1.00 75.94 279 LYS A CA 1
ATOM 2154 C C . LYS A 1 279 ? -10.712 2.331 -2.639 1.00 75.94 279 LYS A C 1
ATOM 2156 O O . LYS A 1 279 ? -10.742 1.360 -1.876 1.00 75.94 279 LYS A O 1
ATOM 2161 N N . GLY A 1 280 ? -9.577 2.931 -3.002 1.00 74.12 280 GLY A N 1
ATOM 2162 C CA . GLY A 1 280 ? -8.241 2.528 -2.558 1.00 74.12 280 GLY A CA 1
ATOM 2163 C C . GLY A 1 280 ? -7.860 3.057 -1.172 1.00 74.12 280 GLY A C 1
ATOM 2164 O O . GLY A 1 280 ? -8.358 4.089 -0.724 1.00 74.12 280 GLY A O 1
ATOM 2165 N N . LEU A 1 281 ? -6.947 2.361 -0.480 1.00 75.00 281 LEU A N 1
ATOM 2166 C CA . LEU A 1 281 ? -6.404 2.826 0.807 1.00 75.00 281 LEU A CA 1
ATOM 2167 C C . LEU A 1 281 ? -5.339 3.909 0.679 1.00 75.00 281 LEU A C 1
ATOM 2169 O O . LEU A 1 281 ? -5.016 4.516 1.696 1.00 75.00 281 LEU A O 1
ATOM 2173 N N . TYR A 1 282 ? -4.784 4.148 -0.514 1.00 77.19 282 TYR A N 1
ATOM 2174 C CA . TYR A 1 282 ? -3.641 5.045 -0.674 1.00 77.19 282 TYR A CA 1
ATOM 2175 C C . TYR A 1 282 ? -3.874 6.413 -0.029 1.00 77.19 282 TYR A C 1
ATOM 2177 O O . TYR A 1 282 ? -3.044 6.865 0.750 1.00 77.19 282 TYR A O 1
ATOM 2185 N N . GLU A 1 283 ? -5.046 7.011 -0.248 1.00 70.31 283 GLU A N 1
ATOM 2186 C CA . GLU A 1 283 ? -5.411 8.306 0.335 1.00 70.31 283 GLU A CA 1
ATOM 2187 C C . GLU A 1 283 ? -5.461 8.281 1.876 1.00 70.31 283 GLU A C 1
ATOM 2189 O O . GLU A 1 283 ? -5.093 9.261 2.511 1.00 70.31 283 GLU A O 1
ATOM 2194 N N . LEU A 1 284 ? -5.839 7.151 2.489 1.00 69.56 284 LEU A N 1
ATOM 2195 C CA . LEU A 1 284 ? -5.831 6.963 3.950 1.00 69.56 284 LEU A CA 1
ATOM 2196 C C . LEU A 1 284 ? -4.441 6.617 4.510 1.00 69.56 284 LEU A C 1
ATOM 2198 O O . LEU A 1 284 ? -4.232 6.688 5.718 1.00 69.56 284 LEU A O 1
ATOM 2202 N N . MET A 1 285 ? -3.502 6.210 3.652 1.00 71.06 285 MET A N 1
ATOM 2203 C CA . MET A 1 285 ? -2.113 5.909 4.014 1.00 71.06 285 MET A CA 1
ATOM 2204 C C . MET A 1 285 ? -1.171 7.101 3.786 1.00 71.06 285 MET A C 1
ATOM 2206 O O . MET A 1 285 ? -0.001 7.034 4.173 1.00 71.06 285 MET A O 1
ATOM 2210 N N . LEU A 1 286 ? -1.647 8.169 3.138 1.00 67.69 286 LEU A N 1
ATOM 2211 C CA . LEU A 1 286 ? -0.855 9.357 2.855 1.00 67.69 286 LEU A CA 1
ATOM 2212 C C . LEU A 1 286 ? -0.692 10.225 4.115 1.00 67.69 286 LEU A C 1
ATOM 2214 O O . LEU A 1 286 ? -1.683 10.597 4.737 1.00 67.69 286 LEU A O 1
ATOM 2218 N N . PRO A 1 287 ? 0.542 10.623 4.467 1.00 57.72 287 PRO A N 1
ATOM 2219 C CA . PRO A 1 287 ? 0.807 11.441 5.650 1.00 57.72 287 PRO A CA 1
ATOM 2220 C C . PRO A 1 287 ? 0.307 12.897 5.559 1.00 57.72 287 PRO A C 1
ATOM 2222 O O . PRO A 1 287 ? 0.448 13.629 6.536 1.00 57.72 287 PRO A O 1
ATOM 2225 N N . GLU A 1 288 ? -0.226 13.334 4.413 1.00 54.12 288 GLU A N 1
ATOM 2226 C CA . GLU A 1 288 ? -0.419 14.756 4.084 1.00 54.12 288 GLU A CA 1
ATOM 2227 C C . GLU A 1 288 ? -1.873 15.238 4.028 1.00 54.12 288 GLU A C 1
ATOM 2229 O O . GLU A 1 288 ? -2.089 16.421 3.782 1.00 54.12 288 GLU A O 1
ATOM 2234 N N . VAL A 1 289 ? -2.879 14.391 4.271 1.00 51.12 289 VAL A N 1
ATOM 2235 C CA . VAL A 1 289 ? -4.271 14.832 4.047 1.00 51.12 289 VAL A CA 1
ATOM 2236 C C . VAL A 1 289 ? -4.732 15.896 5.063 1.00 51.12 289 VAL A C 1
ATOM 2238 O O . VAL A 1 289 ? -5.589 16.707 4.726 1.00 51.12 289 VAL A O 1
ATOM 2241 N N . ASP A 1 290 ? -4.128 15.991 6.255 1.00 47.62 290 ASP A N 1
ATOM 2242 C CA . ASP A 1 290 ? -4.504 17.017 7.253 1.00 47.62 290 ASP A CA 1
ATOM 2243 C C . ASP A 1 290 ? -3.465 17.304 8.364 1.00 47.62 290 ASP A C 1
ATOM 2245 O O . ASP A 1 290 ? -3.750 18.043 9.303 1.00 47.62 290 ASP A O 1
ATOM 2249 N N . GLY A 1 291 ? -2.242 16.765 8.292 1.00 52.31 291 GLY A N 1
ATOM 2250 C CA . GLY A 1 291 ? -1.187 17.029 9.286 1.00 52.31 291 GLY A CA 1
ATOM 2251 C C . GLY A 1 291 ? -1.409 16.415 10.681 1.00 52.31 291 GLY A C 1
ATOM 2252 O O . GLY A 1 291 ? -0.469 16.413 11.480 1.00 52.31 291 GLY A O 1
ATOM 2253 N N . GLU A 1 292 ? -2.584 15.835 10.957 1.00 51.62 292 GLU A N 1
ATOM 2254 C CA . GLU A 1 292 ? -2.946 15.220 12.246 1.00 51.62 292 GLU A CA 1
ATOM 2255 C C . GLU A 1 292 ? -3.274 13.715 12.141 1.00 51.62 292 GLU A C 1
ATOM 2257 O O . GLU A 1 292 ? -3.048 12.978 13.101 1.00 51.62 292 GLU A O 1
ATOM 2262 N N . THR A 1 293 ? -3.691 13.187 10.982 1.00 50.38 293 THR A N 1
ATOM 2263 C CA . THR A 1 293 ? -4.143 11.777 10.829 1.00 50.38 293 THR A CA 1
ATOM 2264 C C . THR A 1 293 ? -3.046 10.722 10.712 1.00 50.38 293 THR A C 1
ATOM 2266 O O . THR A 1 293 ? -3.310 9.585 10.313 1.00 50.38 293 THR A O 1
ATOM 2269 N N . LYS A 1 294 ? -1.804 11.043 11.084 1.00 52.16 294 LYS A N 1
ATOM 2270 C CA . LYS A 1 294 ? -0.626 10.337 10.563 1.00 52.16 294 LYS A CA 1
ATOM 2271 C C . LYS A 1 294 ? -0.572 8.818 10.821 1.00 52.16 294 LYS A C 1
ATOM 2273 O O . LYS A 1 294 ? 0.230 8.175 10.159 1.00 52.16 294 LYS A O 1
ATOM 2278 N N . TYR A 1 295 ? -1.392 8.204 11.689 1.00 60.41 295 TYR A N 1
ATOM 2279 C CA . TYR A 1 295 ? -1.325 6.749 11.929 1.00 60.41 295 TYR A CA 1
ATOM 2280 C C . TYR A 1 295 ? -2.643 6.046 12.294 1.00 60.41 295 TYR A C 1
ATOM 2282 O O . TYR A 1 295 ? -2.597 5.061 13.030 1.00 60.41 295 TYR A O 1
ATOM 2290 N N . ASN A 1 296 ? -3.802 6.488 11.802 1.00 76.31 296 ASN A N 1
ATOM 2291 C CA . ASN A 1 296 ? -5.078 5.849 12.167 1.00 76.31 296 ASN A CA 1
ATOM 2292 C C . ASN A 1 296 ? -5.351 4.528 11.423 1.00 76.31 296 ASN A C 1
ATOM 2294 O O . ASN A 1 296 ? -6.264 3.797 11.795 1.00 76.31 296 ASN A O 1
ATOM 2298 N N . VAL A 1 297 ? -4.559 4.182 10.403 1.00 85.25 297 VAL A N 1
ATOM 2299 C CA . VAL A 1 297 ? -4.634 2.885 9.715 1.00 85.25 297 VAL A CA 1
ATOM 2300 C C . VAL A 1 297 ? -3.260 2.219 9.707 1.00 85.25 297 VAL A C 1
ATOM 2302 O O . VAL A 1 297 ? -2.279 2.791 9.233 1.00 85.25 297 VAL A O 1
ATOM 2305 N N . GLU A 1 298 ? -3.189 0.990 10.207 1.00 87.56 298 GLU A N 1
ATOM 2306 C CA . GLU A 1 298 ? -2.011 0.122 10.117 1.00 87.56 298 GLU A CA 1
ATOM 2307 C C . GLU A 1 298 ? -2.301 -0.971 9.090 1.00 87.56 298 GLU A C 1
ATOM 2309 O O . GLU A 1 298 ? -3.304 -1.667 9.223 1.00 87.56 298 GLU A O 1
ATOM 2314 N N . VAL A 1 299 ? -1.464 -1.112 8.059 1.00 89.31 299 VAL A N 1
ATOM 2315 C CA . VAL A 1 299 ? -1.672 -2.109 6.999 1.00 89.31 299 VAL A CA 1
ATOM 2316 C C . VAL A 1 299 ? -0.541 -3.133 7.026 1.00 89.31 299 VAL A C 1
ATOM 2318 O O . VAL A 1 299 ? 0.591 -2.795 6.703 1.00 89.31 299 VAL A O 1
ATOM 2321 N N . ASP A 1 300 ? -0.865 -4.382 7.357 1.00 92.00 300 ASP A N 1
ATOM 2322 C CA . ASP A 1 300 ? 0.044 -5.525 7.269 1.00 92.00 300 ASP A CA 1
ATOM 2323 C C . ASP A 1 300 ? -0.142 -6.225 5.916 1.00 92.00 300 ASP A C 1
ATOM 2325 O O . ASP A 1 300 ? -1.176 -6.856 5.664 1.00 92.00 300 ASP A O 1
ATOM 2329 N N . TYR A 1 301 ? 0.867 -6.177 5.050 1.00 93.12 301 TYR A N 1
ATOM 2330 C CA . TYR A 1 301 ? 0.894 -6.969 3.821 1.00 93.12 301 TYR A CA 1
ATOM 2331 C C . TYR A 1 301 ? 1.516 -8.342 4.095 1.00 93.12 301 TYR A C 1
ATOM 2333 O O . TYR A 1 301 ? 2.697 -8.462 4.409 1.00 93.12 301 TYR A O 1
ATOM 2341 N N . ILE A 1 302 ? 0.724 -9.406 3.947 1.00 95.25 302 ILE A N 1
ATOM 2342 C CA . ILE A 1 302 ? 1.105 -10.784 4.277 1.00 95.25 302 ILE A CA 1
ATOM 2343 C C . ILE A 1 302 ? 1.160 -11.615 2.978 1.00 95.25 302 ILE A C 1
ATOM 2345 O O . ILE A 1 302 ? 0.160 -12.213 2.564 1.00 95.25 302 ILE A O 1
ATOM 2349 N N . PRO A 1 303 ? 2.316 -11.651 2.287 1.00 95.75 303 PRO A N 1
ATOM 2350 C CA . PRO A 1 303 ? 2.469 -12.360 1.021 1.00 95.75 303 PRO A CA 1
ATOM 2351 C C . PRO A 1 303 ? 2.587 -13.858 1.288 1.00 95.75 303 PRO A C 1
ATOM 2353 O O . PRO A 1 303 ? 3.665 -14.362 1.586 1.00 95.75 303 PRO A O 1
ATOM 2356 N N . TRP A 1 304 ? 1.487 -14.594 1.186 1.00 91.44 304 TRP A N 1
ATOM 2357 C CA . TRP A 1 304 ? 1.473 -16.035 1.440 1.00 91.44 304 TRP A CA 1
ATOM 2358 C C . TRP A 1 304 ? 1.792 -16.860 0.188 1.00 91.44 304 TRP A C 1
ATOM 2360 O O . TRP A 1 304 ? 2.378 -17.940 0.287 1.00 91.44 304 TRP A O 1
ATOM 2370 N N . GLY A 1 305 ? 1.431 -16.368 -1.004 1.00 81.19 305 GLY A N 1
ATOM 2371 C CA . GLY A 1 305 ? 1.765 -17.038 -2.272 1.00 81.19 305 GLY A CA 1
ATOM 2372 C C . GLY A 1 305 ? 1.118 -18.410 -2.470 1.00 81.19 305 GLY A C 1
ATOM 2373 O O . GLY A 1 305 ? 1.565 -19.188 -3.317 1.00 81.19 305 GLY A O 1
ATOM 2374 N N . ARG A 1 306 ? 0.125 -18.755 -1.639 1.00 87.31 306 ARG A N 1
ATOM 2375 C CA . ARG A 1 306 ? -0.416 -20.117 -1.527 1.00 87.31 306 ARG A CA 1
ATOM 2376 C C . ARG A 1 306 ? 0.690 -21.153 -1.307 1.00 87.31 306 ARG A C 1
ATOM 2378 O O . ARG A 1 306 ? 0.637 -22.261 -1.844 1.00 87.31 306 ARG A O 1
ATOM 2385 N N . ALA A 1 307 ? 1.730 -20.763 -0.569 1.00 90.06 307 ALA A N 1
ATOM 2386 C CA . ALA A 1 307 ? 2.854 -21.633 -0.304 1.00 90.06 307 ALA A CA 1
ATOM 2387 C C . ALA A 1 307 ? 2.448 -22.738 0.678 1.00 90.06 307 ALA A C 1
ATOM 2389 O O . ALA A 1 307 ? 1.716 -22.521 1.644 1.00 90.06 307 ALA A O 1
ATOM 2390 N N . THR A 1 308 ? 2.959 -23.938 0.441 1.00 90.25 308 THR A N 1
ATOM 2391 C CA . THR A 1 308 ? 2.962 -25.048 1.391 1.00 90.25 308 THR A CA 1
ATOM 2392 C C . THR A 1 308 ? 4.398 -25.315 1.811 1.00 90.25 308 THR A C 1
ATOM 2394 O O . THR A 1 308 ? 5.296 -25.300 0.965 1.00 90.25 308 THR A O 1
ATOM 2397 N N . ARG A 1 309 ? 4.624 -25.588 3.098 1.00 91.06 309 ARG A N 1
ATOM 2398 C CA . ARG A 1 309 ? 5.933 -26.016 3.611 1.00 91.06 309 ARG A CA 1
ATOM 2399 C C . ARG A 1 309 ? 5.953 -27.518 3.856 1.00 91.06 309 ARG A C 1
ATOM 2401 O O . ARG A 1 309 ? 5.084 -28.049 4.541 1.00 91.06 309 ARG A O 1
ATOM 2408 N N . ASP A 1 310 ? 7.000 -28.162 3.369 1.00 89.81 310 ASP A N 1
ATOM 2409 C CA . ASP A 1 310 ? 7.381 -29.520 3.738 1.00 89.81 310 ASP A CA 1
ATOM 2410 C C . ASP A 1 310 ? 8.691 -29.476 4.529 1.00 89.81 310 ASP A C 1
ATOM 2412 O O . ASP A 1 310 ? 9.556 -28.637 4.281 1.00 89.81 310 ASP A O 1
ATOM 2416 N N . THR A 1 311 ? 8.865 -30.381 5.490 1.00 88.12 311 THR A N 1
ATOM 2417 C CA . THR A 1 311 ? 10.148 -30.535 6.187 1.00 88.12 311 THR A CA 1
ATOM 2418 C C . THR A 1 311 ? 10.996 -31.574 5.463 1.00 88.12 311 THR A C 1
ATOM 2420 O O . THR A 1 311 ? 10.638 -32.755 5.401 1.00 88.12 311 THR A O 1
ATOM 2423 N N . GLU A 1 312 ? 12.150 -31.160 4.942 1.00 85.19 312 GLU A N 1
ATOM 2424 C CA . GLU A 1 312 ? 13.083 -32.059 4.277 1.00 85.19 312 GLU A CA 1
ATOM 2425 C C . GLU A 1 312 ? 13.583 -33.121 5.271 1.00 85.19 312 GLU A C 1
ATOM 2427 O O . GLU A 1 312 ? 14.170 -32.841 6.327 1.00 85.19 312 GLU A O 1
ATOM 2432 N N . THR A 1 313 ? 13.326 -34.386 4.932 1.00 81.31 313 THR A N 1
ATOM 2433 C CA . THR A 1 313 ? 13.626 -35.516 5.811 1.00 81.31 313 THR A CA 1
ATOM 2434 C C . THR A 1 313 ? 15.140 -35.670 5.975 1.00 81.31 313 THR A C 1
ATOM 2436 O O . THR A 1 313 ? 15.836 -36.095 5.058 1.00 81.31 313 THR A O 1
ATOM 2439 N N . GLY A 1 314 ? 15.647 -35.376 7.174 1.00 84.56 314 GLY A N 1
ATOM 2440 C CA . GLY A 1 314 ? 17.049 -35.581 7.558 1.00 84.56 314 GLY A CA 1
ATOM 2441 C C . GLY A 1 314 ? 17.873 -34.302 7.722 1.00 84.56 314 GLY A C 1
ATOM 2442 O O . GLY A 1 314 ? 18.887 -34.349 8.415 1.00 84.56 314 GLY A O 1
ATOM 2443 N N . THR A 1 315 ? 17.436 -33.173 7.159 1.00 84.38 315 THR A N 1
ATOM 2444 C CA . THR A 1 315 ? 18.077 -31.859 7.366 1.00 84.38 315 THR A CA 1
ATOM 2445 C C . THR A 1 315 ? 17.272 -30.969 8.310 1.00 84.38 315 THR A C 1
ATOM 2447 O O . THR A 1 315 ? 17.855 -30.097 8.949 1.00 84.38 315 THR A O 1
ATOM 2450 N N . GLY A 1 316 ? 15.954 -31.190 8.414 1.00 85.31 316 GLY A N 1
ATOM 2451 C CA . GLY A 1 316 ? 15.052 -30.330 9.183 1.00 85.31 316 GLY A CA 1
ATOM 2452 C C . GLY A 1 316 ? 14.794 -28.973 8.522 1.00 85.31 316 GLY A C 1
ATOM 2453 O O . GLY A 1 316 ? 14.143 -28.128 9.126 1.00 85.31 316 GLY A O 1
ATOM 2454 N N . LYS A 1 317 ? 15.297 -28.754 7.300 1.00 84.69 317 LYS A N 1
ATOM 2455 C CA . LYS A 1 317 ? 15.047 -27.530 6.536 1.00 84.69 317 LYS A CA 1
ATOM 2456 C C . LYS A 1 317 ? 13.639 -27.548 5.954 1.00 84.69 317 LYS A C 1
ATOM 2458 O O . LYS A 1 317 ? 13.154 -28.602 5.546 1.00 84.69 317 LYS A O 1
ATOM 2463 N N . PHE A 1 318 ? 13.006 -26.383 5.888 1.00 87.00 318 PHE A N 1
ATOM 2464 C CA . PHE A 1 318 ? 11.747 -26.230 5.172 1.00 87.00 318 PHE A CA 1
ATOM 2465 C C . PHE A 1 318 ? 12.004 -26.105 3.670 1.00 87.00 318 PHE A C 1
ATOM 2467 O O . PHE A 1 318 ? 12.891 -25.369 3.239 1.00 87.00 318 PHE A O 1
ATOM 2474 N N . THR A 1 319 ? 11.224 -26.836 2.885 1.00 89.44 319 THR A N 1
ATOM 2475 C CA . THR A 1 319 ? 11.096 -26.663 1.440 1.00 89.44 319 THR A CA 1
ATOM 2476 C C . THR A 1 319 ? 9.720 -26.098 1.149 1.00 89.44 319 THR A C 1
ATOM 2478 O O . THR A 1 319 ? 8.726 -26.595 1.681 1.00 89.44 319 THR A O 1
ATOM 2481 N N . TYR A 1 320 ? 9.663 -25.078 0.302 1.00 93.06 320 TYR A N 1
ATOM 2482 C CA . TYR A 1 320 ? 8.428 -24.377 -0.023 1.00 93.06 320 TYR A CA 1
ATOM 2483 C C . TYR A 1 320 ? 7.983 -24.733 -1.434 1.00 93.06 320 TYR A C 1
ATOM 2485 O O . TYR A 1 320 ? 8.791 -24.724 -2.359 1.00 93.06 320 TYR A O 1
ATOM 2493 N N . THR A 1 321 ? 6.699 -25.038 -1.588 1.00 93.50 321 THR A N 1
ATOM 2494 C CA . THR A 1 321 ? 6.052 -25.213 -2.892 1.00 93.50 321 THR A CA 1
ATOM 2495 C C . THR A 1 321 ? 4.933 -24.190 -2.999 1.00 93.50 321 THR A C 1
ATOM 2497 O O . THR A 1 321 ? 4.080 -24.151 -2.120 1.00 93.50 321 THR A O 1
ATOM 2500 N N . CYS A 1 322 ? 4.925 -23.371 -4.047 1.00 92.81 322 CYS A N 1
ATOM 2501 C CA . CYS A 1 322 ? 3.883 -22.370 -4.286 1.00 92.81 322 CYS A CA 1
ATOM 2502 C C . CYS A 1 322 ? 2.978 -22.814 -5.433 1.00 92.81 322 CYS A C 1
ATOM 2504 O O . CYS A 1 322 ? 3.432 -23.491 -6.359 1.00 92.81 322 CYS A O 1
ATOM 2506 N N . ALA A 1 323 ? 1.699 -22.434 -5.382 1.00 87.62 323 ALA A N 1
ATOM 2507 C CA . ALA A 1 323 ? 0.682 -22.915 -6.324 1.00 87.62 323 ALA A CA 1
ATOM 2508 C C . ALA A 1 323 ? 0.998 -22.590 -7.798 1.00 87.62 323 ALA A C 1
ATOM 2510 O O . ALA A 1 323 ? 0.651 -23.353 -8.697 1.00 87.62 323 ALA A O 1
ATOM 2511 N N . GLU A 1 324 ? 1.681 -21.473 -8.035 1.00 87.75 324 GLU A N 1
ATOM 2512 C CA . GLU A 1 324 ? 1.986 -20.923 -9.361 1.00 87.75 324 GLU A CA 1
ATOM 2513 C C . GLU A 1 324 ? 3.446 -21.177 -9.798 1.00 87.75 324 GLU A C 1
ATOM 2515 O O . GLU A 1 324 ? 3.856 -20.749 -10.875 1.00 87.75 324 GLU A O 1
ATOM 2520 N N . GLY A 1 325 ? 4.215 -21.940 -9.009 1.00 91.44 325 GLY A N 1
ATOM 2521 C CA . GLY A 1 325 ? 5.591 -22.339 -9.320 1.00 91.44 325 GLY A CA 1
ATOM 2522 C C . GLY A 1 325 ? 6.670 -21.582 -8.539 1.00 91.44 325 GLY A C 1
ATOM 2523 O O . GLY A 1 325 ? 6.393 -20.840 -7.594 1.00 91.44 325 GLY A O 1
ATOM 2524 N N . ASP A 1 326 ? 7.927 -21.813 -8.925 1.00 92.12 326 ASP A N 1
ATOM 2525 C CA . ASP A 1 326 ? 9.104 -21.320 -8.197 1.00 92.12 326 ASP A CA 1
ATOM 2526 C C . ASP A 1 326 ? 9.199 -19.791 -8.200 1.00 92.12 326 ASP A C 1
ATOM 2528 O O . ASP A 1 326 ? 9.576 -19.201 -7.186 1.00 92.12 326 ASP A O 1
ATOM 2532 N N . ASP A 1 327 ? 8.804 -19.141 -9.298 1.00 91.94 327 ASP A N 1
ATOM 2533 C CA . ASP A 1 327 ? 8.848 -17.682 -9.402 1.00 91.94 327 ASP A CA 1
ATOM 2534 C C . ASP A 1 327 ? 7.889 -17.026 -8.403 1.00 91.94 327 ASP A C 1
ATOM 2536 O O . ASP A 1 327 ? 8.238 -16.012 -7.797 1.00 91.94 327 ASP A O 1
ATOM 2540 N N . THR A 1 328 ? 6.726 -17.636 -8.145 1.00 92.44 328 THR A N 1
ATOM 2541 C CA . THR A 1 328 ? 5.817 -17.192 -7.081 1.00 92.44 328 THR A CA 1
ATOM 2542 C C . THR A 1 328 ? 6.467 -17.352 -5.721 1.00 92.44 328 THR A C 1
ATOM 2544 O O . THR A 1 328 ? 6.462 -16.405 -4.949 1.00 92.44 328 THR A O 1
ATOM 2547 N N . CYS A 1 329 ? 7.136 -18.471 -5.440 1.00 94.00 329 CYS A N 1
ATOM 2548 C CA . CYS A 1 329 ? 7.884 -18.621 -4.189 1.00 94.00 329 CYS A CA 1
ATOM 2549 C C . CYS A 1 329 ? 9.016 -17.596 -4.029 1.00 94.00 329 CYS A C 1
ATOM 2551 O O . CYS A 1 329 ? 9.328 -17.201 -2.904 1.00 94.00 329 CYS A O 1
ATOM 2553 N N . ILE A 1 330 ? 9.672 -17.186 -5.117 1.00 94.81 330 ILE A N 1
ATOM 2554 C CA . ILE A 1 330 ? 10.680 -16.116 -5.088 1.00 94.81 330 ILE A CA 1
ATOM 2555 C C . ILE A 1 330 ? 10.008 -14.769 -4.803 1.00 94.81 330 ILE A C 1
ATOM 2557 O O . ILE A 1 330 ? 10.456 -14.063 -3.905 1.00 94.81 330 ILE A O 1
ATOM 2561 N N . ALA A 1 331 ? 8.915 -14.437 -5.493 1.00 94.50 331 ALA A N 1
ATOM 2562 C CA . ALA A 1 331 ? 8.171 -13.196 -5.274 1.00 94.50 331 ALA A CA 1
ATOM 2563 C C . ALA A 1 331 ? 7.584 -13.108 -3.855 1.00 94.50 331 ALA A C 1
ATOM 2565 O O . ALA A 1 331 ? 7.705 -12.086 -3.191 1.00 94.50 331 ALA A O 1
ATOM 2566 N N . THR A 1 332 ? 7.022 -14.200 -3.340 1.00 95.50 332 THR A N 1
ATOM 2567 C CA . THR A 1 332 ? 6.494 -14.292 -1.974 1.00 95.50 332 THR A CA 1
ATOM 2568 C C . THR A 1 332 ? 7.589 -14.046 -0.940 1.00 95.50 332 THR A C 1
ATOM 2570 O O . THR A 1 332 ? 7.389 -13.266 -0.012 1.00 95.50 332 THR A O 1
ATOM 2573 N N . ARG A 1 333 ? 8.780 -14.633 -1.127 1.00 95.50 333 ARG A N 1
ATOM 2574 C CA . ARG A 1 333 ? 9.942 -14.335 -0.276 1.00 95.50 333 ARG A CA 1
ATOM 2575 C C . ARG A 1 333 ? 10.408 -12.900 -0.420 1.00 95.50 333 ARG A C 1
ATOM 2577 O O . ARG A 1 333 ? 10.705 -12.284 0.591 1.00 95.50 333 ARG A O 1
ATOM 2584 N N . LEU A 1 334 ? 10.453 -12.363 -1.637 1.00 95.44 334 LEU A N 1
ATOM 2585 C CA . LEU A 1 334 ? 10.810 -10.968 -1.875 1.00 95.44 334 LEU A CA 1
ATOM 2586 C C . LEU A 1 334 ? 9.875 -10.020 -1.123 1.00 95.44 334 LEU A C 1
ATOM 2588 O O . LEU A 1 334 ? 10.356 -9.144 -0.417 1.00 95.44 334 LEU A O 1
ATOM 2592 N N . HIS A 1 335 ? 8.563 -10.223 -1.211 1.00 95.06 335 HIS A N 1
ATOM 2593 C CA . HIS A 1 335 ? 7.587 -9.387 -0.518 1.00 95.06 335 HIS A CA 1
ATOM 2594 C C . HIS A 1 335 ? 7.665 -9.576 1.004 1.00 95.06 335 HIS A C 1
ATOM 2596 O O . HIS A 1 335 ? 7.565 -8.601 1.738 1.00 95.06 335 HIS A O 1
ATOM 2602 N N . ALA A 1 336 ? 7.917 -10.798 1.490 1.00 95.25 336 ALA A N 1
ATOM 2603 C CA . ALA A 1 336 ? 8.148 -11.042 2.915 1.00 95.25 336 ALA A CA 1
ATOM 2604 C C . ALA A 1 336 ? 9.426 -10.336 3.401 1.00 95.25 336 ALA A C 1
ATOM 2606 O O . ALA A 1 336 ? 9.439 -9.751 4.478 1.00 95.25 336 ALA A O 1
ATOM 2607 N N . CYS A 1 337 ? 10.482 -10.334 2.581 1.00 94.88 337 CYS A N 1
ATOM 2608 C CA . CYS A 1 337 ? 11.700 -9.569 2.821 1.00 94.88 337 CYS A CA 1
ATOM 2609 C C . CYS A 1 337 ? 11.439 -8.060 2.811 1.00 94.88 337 CYS A C 1
ATOM 2611 O O . CYS A 1 337 ? 12.020 -7.382 3.646 1.00 94.88 337 CYS A O 1
ATOM 2613 N N . ILE A 1 338 ? 10.598 -7.536 1.912 1.00 92.25 338 ILE A N 1
ATOM 2614 C CA . ILE A 1 338 ? 10.213 -6.115 1.879 1.00 92.25 338 ILE A CA 1
ATOM 2615 C C . ILE A 1 338 ? 9.475 -5.735 3.172 1.00 92.25 338 ILE A C 1
ATOM 2617 O O . ILE A 1 338 ? 9.877 -4.775 3.823 1.00 92.25 338 ILE A O 1
ATOM 2621 N N . ALA A 1 339 ? 8.481 -6.531 3.581 1.00 90.31 339 ALA A N 1
ATOM 2622 C CA . ALA A 1 339 ? 7.694 -6.294 4.792 1.00 90.31 339 ALA A CA 1
ATOM 2623 C C . ALA A 1 339 ? 8.531 -6.400 6.081 1.00 90.31 339 ALA A C 1
ATOM 2625 O O . ALA A 1 339 ? 8.360 -5.618 7.010 1.00 90.31 339 ALA A O 1
ATOM 2626 N N . ARG A 1 340 ? 9.468 -7.359 6.155 1.00 87.44 340 ARG A N 1
ATOM 2627 C CA . ARG A 1 340 ? 10.265 -7.611 7.369 1.00 87.44 340 ARG A CA 1
ATOM 2628 C C . ARG A 1 340 ? 11.539 -6.808 7.490 1.00 87.44 340 ARG A C 1
ATOM 2630 O O . ARG A 1 340 ? 11.905 -6.455 8.609 1.00 87.44 340 ARG A O 1
ATOM 2637 N N . ASN A 1 341 ? 12.216 -6.520 6.381 1.00 75.44 341 ASN A N 1
ATOM 2638 C CA . ASN A 1 341 ? 13.451 -5.747 6.445 1.00 75.44 341 ASN A CA 1
ATOM 2639 C C . ASN A 1 341 ? 13.217 -4.295 6.829 1.00 75.44 341 ASN A C 1
ATOM 2641 O O . ASN A 1 341 ? 14.234 -3.606 6.863 1.00 75.44 341 ASN A O 1
ATOM 2645 N N . HIS A 1 342 ? 11.954 -3.876 7.094 1.00 60.97 342 HIS A N 1
ATOM 2646 C CA . HIS A 1 342 ? 11.526 -2.556 7.575 1.00 60.97 342 HIS A CA 1
ATOM 2647 C C . HIS A 1 342 ? 12.660 -1.588 7.362 1.00 60.97 342 HIS A C 1
ATOM 2649 O O . HIS A 1 342 ? 13.384 -1.309 8.322 1.00 60.97 342 HIS A O 1
ATOM 2655 N N . VAL A 1 343 ? 12.938 -1.263 6.087 1.00 51.31 343 VAL A N 1
ATOM 2656 C CA . VAL A 1 343 ? 14.092 -0.434 5.736 1.00 51.31 343 VAL A CA 1
ATOM 2657 C C . VAL A 1 343 ? 13.951 0.742 6.675 1.00 51.31 343 VAL A C 1
ATOM 2659 O O . VAL A 1 343 ? 12.943 1.440 6.584 1.00 51.31 343 VAL A O 1
ATOM 2662 N N . SER A 1 344 ? 14.840 0.842 7.673 1.00 44.12 344 SER A N 1
ATOM 2663 C CA . SER A 1 344 ? 14.560 1.461 8.985 1.00 44.12 344 SER A CA 1
ATOM 2664 C C . SER A 1 344 ? 14.487 2.988 8.916 1.00 44.12 344 SER A C 1
ATOM 2666 O O . SER A 1 344 ? 14.793 3.705 9.862 1.00 44.12 344 SER A O 1
ATOM 2668 N N . LEU A 1 345 ? 14.160 3.471 7.731 1.00 41.09 345 LEU A N 1
ATOM 2669 C CA . LEU A 1 345 ? 14.170 4.812 7.222 1.00 41.09 345 LEU A CA 1
ATOM 2670 C C . LEU A 1 345 ? 12.795 5.183 6.640 1.00 41.09 345 LEU A C 1
ATOM 2672 O O . LEU A 1 345 ? 12.581 6.367 6.410 1.00 41.09 345 LEU A O 1
ATOM 2676 N N . TYR A 1 346 ? 11.857 4.241 6.426 1.00 50.41 346 TYR A N 1
ATOM 2677 C CA . TYR A 1 346 ? 10.645 4.537 5.653 1.00 50.41 346 TYR A CA 1
ATOM 2678 C C . TYR A 1 346 ? 9.359 3.880 6.187 1.00 50.41 346 TYR A C 1
ATOM 2680 O O . TYR A 1 346 ? 9.303 2.684 6.451 1.00 50.41 346 TYR A O 1
ATOM 2688 N N . HIS A 1 347 ? 8.318 4.705 6.343 1.00 63.91 347 HIS A N 1
ATOM 2689 C CA . HIS A 1 347 ? 6.962 4.335 6.768 1.00 63.91 347 HIS A CA 1
ATOM 2690 C C . HIS A 1 347 ? 6.240 3.434 5.731 1.00 63.91 347 HIS A C 1
ATOM 2692 O O . HIS A 1 347 ? 6.691 3.342 4.589 1.00 63.91 347 HIS A O 1
ATOM 2698 N N . ASN A 1 348 ? 5.091 2.835 6.110 1.00 70.75 348 ASN A N 1
ATOM 2699 C CA . ASN A 1 348 ? 4.204 1.923 5.335 1.00 70.75 348 ASN A CA 1
ATOM 2700 C C . ASN A 1 348 ? 4.033 2.243 3.831 1.00 70.75 348 ASN A C 1
ATOM 2702 O O . ASN A 1 348 ? 3.719 1.369 3.027 1.00 70.75 348 ASN A O 1
ATOM 2706 N N . HIS A 1 349 ? 4.220 3.503 3.445 1.00 78.25 349 HIS A N 1
ATOM 2707 C CA . HIS A 1 349 ? 4.134 4.001 2.077 1.00 78.25 349 HIS A CA 1
ATOM 2708 C C . HIS A 1 349 ? 5.197 3.413 1.134 1.00 78.25 349 HIS A C 1
ATOM 2710 O O . HIS A 1 349 ? 4.845 2.934 0.058 1.00 78.25 349 HIS A O 1
ATOM 2716 N N . HIS A 1 350 ? 6.473 3.362 1.532 1.00 82.19 350 HIS A N 1
ATOM 2717 C CA . HIS A 1 350 ? 7.529 2.802 0.672 1.00 82.19 350 HIS A CA 1
ATOM 2718 C C . HIS A 1 350 ? 7.429 1.281 0.563 1.00 82.19 350 HIS A C 1
ATOM 2720 O O . HIS A 1 350 ? 7.669 0.723 -0.505 1.00 82.19 350 HIS A O 1
ATOM 2726 N N . GLU A 1 351 ? 7.044 0.608 1.652 1.00 86.56 351 GLU A N 1
ATOM 2727 C CA . GLU A 1 351 ? 6.755 -0.828 1.638 1.00 86.56 351 GLU A CA 1
ATOM 2728 C C . GLU A 1 351 ? 5.650 -1.138 0.623 1.00 86.56 351 GLU A C 1
ATOM 2730 O O . GLU A 1 351 ? 5.834 -1.977 -0.262 1.00 86.56 351 GLU A O 1
ATOM 2735 N N . PHE A 1 352 ? 4.540 -0.396 0.699 1.00 88.31 352 PHE A N 1
ATOM 2736 C CA . PHE A 1 352 ? 3.428 -0.524 -0.232 1.00 88.31 352 PHE A CA 1
ATOM 2737 C C . PHE A 1 352 ? 3.860 -0.298 -1.679 1.00 88.31 352 PHE A C 1
ATOM 2739 O O . PHE A 1 352 ? 3.539 -1.117 -2.537 1.00 88.31 352 PHE A O 1
ATOM 2746 N N . TYR A 1 353 ? 4.614 0.764 -1.965 1.00 87.50 353 TYR A N 1
ATOM 2747 C CA . TYR A 1 353 ? 5.060 1.032 -3.329 1.00 87.50 353 TYR A CA 1
ATOM 2748 C C . TYR A 1 353 ? 6.057 0.003 -3.856 1.00 87.50 353 TYR A C 1
ATOM 2750 O O . TYR A 1 353 ? 5.988 -0.370 -5.028 1.00 87.50 353 TYR A O 1
ATOM 2758 N N . MET A 1 354 ? 6.953 -0.495 -3.003 1.00 90.12 354 MET A N 1
ATOM 2759 C CA . MET A 1 354 ? 7.859 -1.579 -3.372 1.00 90.12 354 MET A CA 1
ATOM 2760 C C . MET A 1 354 ? 7.073 -2.840 -3.718 1.00 90.12 354 MET A C 1
ATOM 2762 O O . MET A 1 354 ? 7.342 -3.448 -4.755 1.00 90.12 354 MET A O 1
ATOM 2766 N N . ILE A 1 355 ? 6.074 -3.200 -2.907 1.00 91.81 355 ILE A N 1
ATOM 2767 C CA . ILE A 1 355 ? 5.150 -4.300 -3.200 1.00 91.81 355 ILE A CA 1
ATOM 2768 C C . ILE A 1 355 ? 4.431 -4.019 -4.521 1.00 91.81 355 ILE A C 1
ATOM 2770 O O . ILE A 1 355 ? 4.593 -4.787 -5.462 1.00 91.81 355 ILE A O 1
ATOM 2774 N N . LEU A 1 356 ? 3.715 -2.904 -4.657 1.00 90.19 356 LEU A N 1
ATOM 2775 C CA . LEU A 1 356 ? 2.954 -2.542 -5.856 1.00 90.19 356 LEU A CA 1
ATOM 2776 C C . LEU A 1 356 ? 3.800 -2.619 -7.133 1.00 90.19 356 LEU A C 1
ATOM 2778 O O . LEU A 1 356 ? 3.398 -3.268 -8.100 1.00 90.19 356 LEU A O 1
ATOM 2782 N N . CYS A 1 357 ? 4.976 -1.989 -7.129 1.00 90.06 357 CYS A N 1
ATOM 2783 C CA . CYS A 1 357 ? 5.872 -1.980 -8.277 1.00 90.06 357 CYS A CA 1
ATOM 2784 C C . CYS A 1 357 ? 6.349 -3.392 -8.618 1.00 90.06 357 CYS A C 1
ATOM 2786 O O . CYS A 1 357 ? 6.255 -3.807 -9.773 1.00 90.06 357 CYS A O 1
ATOM 2788 N N . THR A 1 358 ? 6.785 -4.161 -7.614 1.00 89.69 358 THR A N 1
ATOM 2789 C CA . THR A 1 358 ? 7.242 -5.540 -7.833 1.00 89.69 358 THR A CA 1
ATOM 2790 C C . THR A 1 358 ? 6.102 -6.494 -8.179 1.00 89.69 358 THR A C 1
ATOM 2792 O O . THR A 1 358 ? 6.375 -7.516 -8.789 1.00 89.69 358 THR A O 1
ATOM 2795 N N . THR A 1 359 ? 4.834 -6.152 -7.904 1.00 87.88 359 THR A N 1
ATOM 2796 C CA . THR A 1 359 ? 3.653 -6.949 -8.295 1.00 87.88 359 THR A CA 1
ATOM 2797 C C . THR A 1 359 ? 3.152 -6.650 -9.719 1.00 87.88 359 THR A C 1
ATOM 2799 O O . THR A 1 359 ? 2.266 -7.340 -10.228 1.00 87.88 359 THR A O 1
ATOM 2802 N N . ASN A 1 360 ? 3.667 -5.616 -10.393 1.00 81.00 360 ASN A N 1
ATOM 2803 C CA . ASN A 1 360 ? 3.078 -5.138 -11.644 1.00 81.00 360 ASN A CA 1
ATOM 2804 C C . ASN A 1 360 ? 3.410 -6.036 -12.852 1.00 81.00 360 ASN A C 1
ATOM 2806 O O . ASN A 1 360 ? 4.420 -5.838 -13.521 1.00 81.00 360 ASN A O 1
ATOM 2810 N N . GLN A 1 361 ? 2.524 -6.989 -13.164 1.00 66.38 361 GLN A N 1
ATOM 2811 C CA . GLN A 1 361 ? 2.704 -8.021 -14.201 1.00 66.38 361 GLN A CA 1
ATOM 2812 C C . GLN A 1 361 ? 3.060 -7.515 -15.607 1.00 66.38 361 GLN A C 1
ATOM 2814 O O . GLN A 1 361 ? 3.692 -8.250 -16.367 1.00 66.38 361 GLN A O 1
ATOM 2819 N N . ASP A 1 362 ? 2.702 -6.279 -15.960 1.00 69.94 362 ASP A N 1
ATOM 2820 C CA . ASP A 1 362 ? 2.903 -5.741 -17.313 1.00 69.94 362 ASP A CA 1
ATOM 2821 C C . ASP A 1 362 ? 4.392 -5.637 -17.699 1.00 69.94 362 ASP A C 1
ATOM 2823 O O . ASP A 1 362 ? 4.743 -5.617 -18.882 1.00 69.94 362 ASP A O 1
ATOM 2827 N N . THR A 1 363 ? 5.283 -5.621 -16.706 1.00 59.72 363 THR A N 1
ATOM 2828 C CA . THR A 1 363 ? 6.738 -5.510 -16.877 1.00 59.72 363 THR A CA 1
ATOM 2829 C C . THR A 1 363 ? 7.491 -6.793 -16.525 1.00 59.72 363 THR A C 1
ATOM 2831 O O . THR A 1 363 ? 8.727 -6.805 -16.581 1.00 59.72 363 THR A O 1
ATOM 2834 N N . TRP A 1 364 ? 6.806 -7.879 -16.146 1.00 59.25 364 TRP A N 1
ATOM 2835 C CA . TRP A 1 364 ? 7.488 -9.099 -15.710 1.00 59.25 364 TRP A CA 1
ATOM 2836 C C . TRP A 1 364 ? 8.146 -9.788 -16.903 1.00 59.25 364 TRP A C 1
ATOM 2838 O O . TRP A 1 364 ? 7.549 -10.548 -17.665 1.00 59.25 364 TRP A O 1
ATOM 2848 N N . THR A 1 365 ? 9.453 -9.570 -17.019 1.00 57.34 365 THR A N 1
ATOM 2849 C CA . THR A 1 365 ? 10.357 -10.652 -17.397 1.00 57.34 365 THR A CA 1
ATOM 2850 C C . THR A 1 365 ? 10.177 -11.788 -16.386 1.00 57.34 365 THR A C 1
ATOM 2852 O O . THR A 1 365 ? 9.818 -11.522 -15.247 1.00 57.34 365 THR A O 1
ATOM 2855 N N . THR A 1 366 ? 10.437 -13.039 -16.760 1.00 67.94 366 THR A N 1
ATOM 2856 C CA . THR A 1 366 ? 10.279 -14.257 -15.930 1.00 67.94 366 THR A CA 1
ATOM 2857 C C . THR A 1 366 ? 11.119 -14.300 -14.630 1.00 67.94 366 THR A C 1
ATOM 2859 O O . THR A 1 366 ? 11.416 -15.377 -14.142 1.00 67.94 366 THR A O 1
ATOM 2862 N N . ASP A 1 367 ? 11.584 -13.168 -14.100 1.00 86.12 367 ASP A N 1
ATOM 2863 C CA . ASP A 1 367 ? 12.417 -13.051 -12.905 1.00 86.12 367 ASP A CA 1
ATOM 2864 C C . ASP A 1 367 ? 11.938 -11.873 -12.024 1.00 86.12 367 ASP A C 1
ATOM 2866 O O . ASP A 1 367 ? 12.245 -10.718 -12.345 1.00 86.12 367 ASP A O 1
ATOM 2870 N N . PRO A 1 368 ? 11.216 -12.129 -10.911 1.00 84.62 368 PRO A N 1
ATOM 2871 C CA . PRO A 1 368 ? 10.793 -11.081 -9.975 1.00 84.62 368 PRO A CA 1
ATOM 2872 C C . PRO A 1 368 ? 11.957 -10.253 -9.403 1.00 84.62 368 PRO A C 1
ATOM 2874 O O . PRO A 1 368 ? 11.789 -9.079 -9.071 1.00 84.62 368 PRO A O 1
ATOM 2877 N N . LEU A 1 369 ? 13.169 -10.815 -9.320 1.00 91.06 369 LEU A N 1
ATOM 2878 C CA . LEU A 1 369 ? 14.330 -10.105 -8.775 1.00 91.06 369 LEU A CA 1
ATOM 2879 C C . LEU A 1 369 ? 14.877 -9.049 -9.740 1.00 91.06 369 LEU A C 1
ATOM 2881 O O . LEU A 1 369 ? 15.526 -8.095 -9.299 1.00 91.06 369 LEU A O 1
ATOM 2885 N N . ALA A 1 370 ? 14.612 -9.174 -11.043 1.00 89.44 370 ALA A N 1
ATOM 2886 C CA . ALA A 1 370 ? 15.066 -8.207 -12.040 1.00 89.44 370 ALA A CA 1
ATOM 2887 C C . ALA A 1 370 ? 14.454 -6.811 -11.826 1.00 89.44 370 ALA A C 1
ATOM 2889 O O . ALA A 1 370 ? 15.104 -5.807 -12.127 1.00 89.44 370 ALA A O 1
ATOM 2890 N N . GLN A 1 371 ? 13.245 -6.738 -11.260 1.00 87.81 371 GLN A N 1
ATOM 2891 C CA . GLN A 1 371 ? 12.520 -5.480 -11.067 1.00 87.81 371 GLN A CA 1
ATOM 2892 C C . GLN A 1 371 ? 12.912 -4.724 -9.801 1.00 87.81 371 GLN A C 1
ATOM 2894 O O . GLN A 1 371 ? 12.770 -3.507 -9.763 1.00 87.81 371 GLN A O 1
ATOM 2899 N N . VAL A 1 372 ? 13.475 -5.404 -8.798 1.00 90.38 372 VAL A N 1
ATOM 2900 C CA . VAL A 1 372 ? 13.787 -4.815 -7.482 1.00 90.38 372 VAL A CA 1
ATOM 2901 C C . VAL A 1 372 ? 14.628 -3.545 -7.602 1.00 90.38 372 VAL A C 1
ATOM 2903 O O . VAL A 1 372 ? 14.371 -2.571 -6.908 1.00 90.38 372 VAL A O 1
ATOM 2906 N N . ALA A 1 373 ? 15.605 -3.524 -8.515 1.00 87.88 373 ALA A N 1
ATOM 2907 C CA . ALA A 1 373 ? 16.453 -2.349 -8.712 1.00 87.88 373 ALA A CA 1
ATOM 2908 C C . ALA A 1 373 ? 15.708 -1.169 -9.351 1.00 87.88 373 ALA A C 1
ATOM 2910 O O . ALA A 1 373 ? 16.062 -0.027 -9.085 1.00 87.88 373 ALA A O 1
ATOM 2911 N N . GLN A 1 374 ? 14.726 -1.436 -10.218 1.00 87.44 374 GLN A N 1
ATOM 2912 C CA . GLN A 1 374 ? 13.895 -0.387 -10.806 1.00 87.44 374 GLN A CA 1
ATOM 2913 C C . GLN A 1 374 ? 12.880 0.120 -9.784 1.00 87.44 374 GLN A C 1
ATOM 2915 O O . GLN A 1 374 ? 12.834 1.313 -9.540 1.00 87.44 374 GLN A O 1
ATOM 2920 N N . CYS A 1 375 ? 12.181 -0.780 -9.096 1.00 89.56 375 CYS A N 1
ATOM 2921 C CA . CYS A 1 375 ? 11.223 -0.405 -8.061 1.00 89.56 375 CYS A CA 1
ATOM 2922 C C . CYS A 1 375 ? 11.873 0.374 -6.920 1.00 89.56 375 CYS A C 1
ATOM 2924 O O . CYS A 1 375 ? 11.358 1.403 -6.514 1.00 89.56 375 CYS A O 1
ATOM 2926 N N . ALA A 1 376 ? 13.057 -0.039 -6.461 1.00 87.88 376 ALA A N 1
ATOM 2927 C CA . ALA A 1 376 ? 13.784 0.718 -5.448 1.00 87.88 376 ALA A CA 1
ATOM 2928 C C . ALA A 1 376 ? 14.185 2.122 -5.941 1.00 87.88 376 ALA A C 1
ATOM 2930 O O . ALA A 1 376 ? 14.287 3.034 -5.126 1.00 87.88 376 ALA A O 1
ATOM 2931 N N . ARG A 1 377 ? 14.398 2.309 -7.258 1.00 84.69 377 ARG A N 1
ATOM 2932 C CA . ARG A 1 377 ? 14.627 3.639 -7.848 1.00 84.69 377 ARG A CA 1
ATOM 2933 C C . ARG A 1 377 ? 13.367 4.476 -7.872 1.00 84.69 377 ARG A C 1
ATOM 2935 O O . ARG A 1 377 ? 13.445 5.650 -7.554 1.00 84.69 377 ARG A O 1
ATOM 2942 N N . ASP A 1 378 ? 12.249 3.870 -8.233 1.00 83.62 378 ASP A N 1
ATOM 2943 C CA . ASP A 1 378 ? 10.982 4.581 -8.374 1.00 83.62 378 ASP A CA 1
ATOM 2944 C C . ASP A 1 378 ? 10.390 4.977 -7.011 1.00 83.62 378 ASP A C 1
ATOM 2946 O O . ASP A 1 378 ? 9.642 5.941 -6.928 1.00 83.62 378 ASP A O 1
ATOM 2950 N N . VAL A 1 379 ? 10.732 4.250 -5.940 1.00 83.38 379 VAL A N 1
ATOM 2951 C CA . VAL A 1 379 ? 10.273 4.542 -4.569 1.00 83.38 379 VAL A CA 1
ATOM 2952 C C . VAL A 1 379 ? 11.136 5.574 -3.849 1.00 83.38 379 VAL A C 1
ATOM 2954 O O . VAL A 1 379 ? 10.645 6.249 -2.952 1.00 83.38 379 VAL A O 1
ATOM 2957 N N . ASN A 1 380 ? 12.417 5.696 -4.203 1.00 77.00 380 ASN A N 1
ATOM 2958 C CA . ASN A 1 380 ? 13.312 6.645 -3.552 1.00 77.00 380 ASN A CA 1
ATOM 2959 C C . ASN A 1 380 ? 13.655 7.777 -4.523 1.00 77.00 380 ASN A C 1
ATOM 2961 O O . ASN A 1 380 ? 14.509 7.593 -5.390 1.00 77.00 380 ASN A O 1
ATOM 2965 N N . ASP A 1 381 ? 13.046 8.952 -4.347 1.00 68.00 381 ASP A N 1
ATOM 2966 C CA . ASP A 1 381 ? 13.349 10.152 -5.147 1.00 68.00 381 ASP A CA 1
ATOM 2967 C C . ASP A 1 381 ? 14.839 10.550 -5.066 1.00 68.00 381 ASP A C 1
ATOM 2969 O O . ASP A 1 381 ? 15.395 11.129 -5.999 1.00 68.00 381 ASP A O 1
ATOM 2973 N N . GLU A 1 382 ? 15.536 10.171 -3.986 1.00 63.03 382 GLU A N 1
ATOM 2974 C CA . GLU A 1 382 ? 16.988 10.360 -3.827 1.00 63.03 382 GLU A CA 1
ATOM 2975 C C . GLU A 1 382 ? 17.841 9.296 -4.557 1.00 63.03 382 GLU A C 1
ATOM 2977 O O . GLU A 1 382 ? 19.074 9.331 -4.522 1.00 63.03 382 GLU A O 1
ATOM 2982 N N . GLY A 1 383 ? 17.197 8.354 -5.250 1.00 53.00 383 GLY A N 1
ATOM 2983 C CA . GLY A 1 383 ? 17.800 7.151 -5.808 1.00 53.00 383 GLY A CA 1
ATOM 2984 C C . GLY A 1 383 ? 18.002 6.073 -4.734 1.00 53.00 383 GLY A C 1
ATOM 2985 O O . GLY A 1 383 ? 18.261 6.373 -3.569 1.00 53.00 383 GLY A O 1
ATOM 2986 N N . PRO A 1 384 ? 17.894 4.780 -5.064 1.00 53.94 384 PRO A N 1
ATOM 2987 C CA . PRO A 1 384 ? 18.141 3.731 -4.102 1.00 53.94 384 PRO A CA 1
ATOM 2988 C C . PRO A 1 384 ? 19.637 3.702 -3.837 1.00 53.94 384 PRO A C 1
ATOM 2990 O O . PRO A 1 384 ? 20.442 3.704 -4.773 1.00 53.94 384 PRO A O 1
ATOM 2993 N N . ASP A 1 385 ? 20.015 3.581 -2.571 1.00 68.06 385 ASP A N 1
ATOM 2994 C CA . ASP A 1 385 ? 21.313 2.995 -2.280 1.00 68.06 385 ASP A CA 1
ATOM 2995 C C . ASP A 1 385 ? 21.326 1.617 -2.962 1.00 68.06 385 ASP A C 1
ATOM 2997 O O . ASP A 1 385 ? 20.451 0.785 -2.690 1.00 68.06 385 ASP A O 1
ATOM 3001 N N . GLU A 1 386 ? 22.262 1.377 -3.888 1.00 76.62 386 GLU A N 1
ATOM 3002 C CA . GLU A 1 386 ? 22.438 0.077 -4.555 1.00 76.62 386 GLU A CA 1
ATOM 3003 C C . GLU A 1 386 ? 22.448 -1.066 -3.521 1.00 76.62 386 GLU A C 1
ATOM 3005 O O . GLU A 1 386 ? 21.941 -2.160 -3.794 1.00 76.62 386 GLU A O 1
ATOM 3010 N N . GLY A 1 387 ? 22.899 -0.773 -2.294 1.00 85.62 387 GLY A N 1
ATOM 3011 C CA . GLY A 1 387 ? 22.839 -1.671 -1.147 1.00 85.62 387 GLY A CA 1
ATOM 3012 C C . GLY A 1 387 ? 21.438 -2.184 -0.791 1.00 85.62 387 GLY A C 1
ATOM 3013 O O . GLY A 1 387 ? 21.310 -3.357 -0.450 1.00 85.62 387 GLY A O 1
ATOM 3014 N N . THR A 1 388 ? 20.376 -1.380 -0.916 1.00 85.25 388 THR A N 1
ATOM 3015 C CA . THR A 1 388 ? 19.001 -1.805 -0.571 1.00 85.25 388 THR A CA 1
ATOM 3016 C C . THR A 1 388 ? 18.467 -2.825 -1.572 1.00 85.25 388 THR A C 1
ATOM 3018 O O . THR A 1 388 ? 17.947 -3.872 -1.185 1.00 85.25 388 THR A O 1
ATOM 3021 N N . SER A 1 389 ? 18.636 -2.562 -2.872 1.00 88.69 389 SER A N 1
ATOM 3022 C CA . SER A 1 389 ? 18.241 -3.513 -3.919 1.00 88.69 389 SER A CA 1
ATOM 3023 C C . SER A 1 389 ? 18.994 -4.836 -3.765 1.00 88.69 389 SER A C 1
ATOM 3025 O O . SER A 1 389 ? 18.394 -5.908 -3.862 1.00 88.69 389 SER A O 1
ATOM 3027 N N . ASP A 1 390 ? 20.303 -4.776 -3.521 1.00 91.38 390 ASP A N 1
ATOM 3028 C CA . ASP A 1 390 ? 21.127 -5.975 -3.372 1.00 91.38 390 ASP A CA 1
ATOM 3029 C C . ASP A 1 390 ? 20.791 -6.752 -2.094 1.00 91.38 390 ASP A C 1
ATOM 3031 O O . ASP A 1 390 ? 20.730 -7.983 -2.138 1.00 91.38 390 ASP A O 1
ATOM 3035 N N . ALA A 1 391 ? 20.485 -6.064 -0.990 1.00 91.50 391 ALA A N 1
ATOM 3036 C CA . ALA A 1 391 ? 20.015 -6.685 0.245 1.00 91.50 391 ALA A CA 1
ATOM 3037 C C . ALA A 1 391 ? 18.677 -7.413 0.046 1.00 91.50 391 ALA A C 1
ATOM 3039 O O . ALA A 1 391 ? 18.555 -8.582 0.414 1.00 91.50 391 ALA A O 1
ATOM 3040 N N . LEU A 1 392 ? 17.700 -6.779 -0.612 1.00 92.88 392 LEU A N 1
ATOM 3041 C CA . LEU A 1 392 ? 16.401 -7.400 -0.896 1.00 92.88 392 LEU A CA 1
ATOM 3042 C C . LEU A 1 392 ? 16.536 -8.618 -1.816 1.00 92.88 392 LEU A C 1
ATOM 3044 O O . LEU A 1 392 ? 15.958 -9.669 -1.536 1.00 92.88 392 LEU A O 1
ATOM 3048 N N . LYS A 1 393 ? 17.349 -8.526 -2.876 1.00 94.38 393 LYS A N 1
ATOM 3049 C CA . LYS A 1 393 ? 17.634 -9.669 -3.761 1.00 94.38 393 LYS A CA 1
ATOM 3050 C C . LYS A 1 393 ? 18.343 -10.800 -3.025 1.00 94.38 393 LYS A C 1
ATOM 3052 O O . LYS A 1 393 ? 18.022 -11.966 -3.245 1.00 94.38 393 LYS A O 1
ATOM 3057 N N . ALA A 1 394 ? 19.304 -10.470 -2.161 1.00 95.12 394 ALA A N 1
ATOM 3058 C CA . ALA A 1 394 ? 20.012 -11.453 -1.354 1.00 95.12 394 ALA A CA 1
ATOM 3059 C C . ALA A 1 394 ? 19.064 -12.150 -0.372 1.00 95.12 394 ALA A C 1
ATOM 3061 O O . ALA A 1 394 ? 19.131 -13.374 -0.257 1.00 95.12 394 ALA A O 1
ATOM 3062 N N . CYS A 1 395 ? 18.172 -11.405 0.286 1.00 95.62 395 CYS A N 1
ATOM 3063 C CA . CYS A 1 395 ? 17.155 -11.942 1.189 1.00 95.62 395 CYS A CA 1
ATOM 3064 C C . CYS A 1 395 ? 16.178 -12.870 0.449 1.00 95.62 395 CYS A C 1
ATOM 3066 O O . CYS A 1 395 ? 15.934 -13.990 0.890 1.00 95.62 395 CYS A O 1
ATOM 3068 N N . ALA A 1 396 ? 15.688 -12.457 -0.723 1.00 95.56 396 ALA A N 1
ATOM 3069 C CA . ALA A 1 396 ? 14.716 -13.211 -1.515 1.00 95.56 396 ALA A CA 1
ATOM 3070 C C . ALA A 1 396 ? 15.286 -14.468 -2.205 1.00 95.56 396 ALA A C 1
ATOM 3072 O O . ALA A 1 396 ? 14.538 -15.267 -2.778 1.00 95.56 396 ALA A O 1
ATOM 3073 N N . ALA A 1 397 ? 16.607 -14.657 -2.186 1.00 94.56 397 ALA A N 1
ATOM 3074 C CA . ALA A 1 397 ? 17.248 -15.770 -2.864 1.00 94.56 397 ALA A CA 1
ATOM 3075 C C . ALA A 1 397 ? 16.823 -17.131 -2.276 1.00 94.56 397 ALA A C 1
ATOM 3077 O O . ALA A 1 397 ? 16.930 -17.351 -1.073 1.00 94.56 397 ALA A O 1
ATOM 3078 N N . VAL A 1 398 ? 16.457 -18.080 -3.154 1.00 90.75 398 VAL A N 1
ATOM 3079 C CA . VAL A 1 398 ? 16.831 -19.511 -3.056 1.00 90.75 398 VAL A CA 1
ATOM 3080 C C . VAL A 1 398 ? 17.036 -20.062 -1.637 1.00 90.75 398 VAL A C 1
ATOM 3082 O O . VAL A 1 398 ? 16.127 -20.416 -0.886 1.00 90.75 398 VAL A O 1
ATOM 3085 N N . ASP A 1 399 ? 18.316 -20.075 -1.296 1.00 89.75 399 ASP A N 1
ATOM 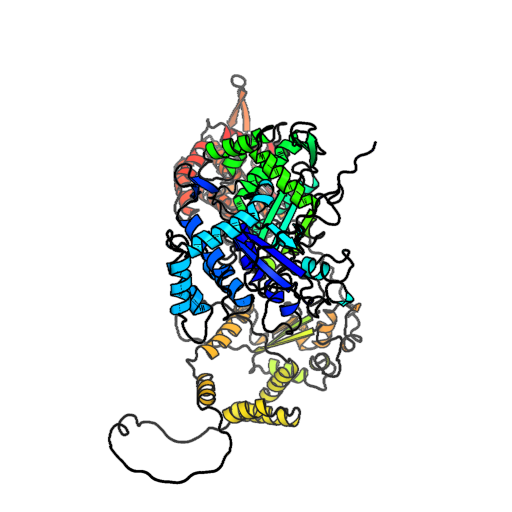3086 C CA . ASP A 1 399 ? 18.884 -20.734 -0.135 1.00 89.75 399 ASP A CA 1
ATOM 3087 C C . ASP A 1 399 ? 19.198 -19.760 1.010 1.00 89.75 399 ASP A C 1
ATOM 3089 O O . ASP A 1 399 ? 19.945 -20.109 1.928 1.00 89.75 399 ASP A O 1
ATOM 3093 N N . ASN A 1 400 ? 18.672 -18.531 0.967 1.00 93.94 400 ASN A N 1
ATOM 3094 C CA . ASN A 1 400 ? 18.885 -17.564 2.034 1.00 93.94 400 ASN A CA 1
ATOM 3095 C C . ASN A 1 400 ? 18.058 -17.956 3.272 1.00 93.94 400 ASN A C 1
ATOM 3097 O O . ASN A 1 400 ? 16.845 -18.151 3.199 1.00 93.94 400 ASN A O 1
ATOM 3101 N N . ALA A 1 401 ? 18.724 -18.114 4.418 1.00 92.88 401 ALA A N 1
ATOM 3102 C CA . ALA A 1 401 ? 18.082 -18.528 5.664 1.00 92.88 401 ALA A CA 1
ATOM 3103 C C . ALA A 1 401 ? 17.098 -17.478 6.208 1.00 92.88 401 ALA A C 1
ATOM 3105 O O . ALA A 1 401 ? 16.071 -17.855 6.760 1.00 92.88 401 ALA A O 1
ATOM 3106 N N . GLU A 1 402 ? 17.393 -16.194 6.019 1.00 93.50 402 GLU A N 1
ATOM 3107 C CA . GLU A 1 402 ? 16.581 -15.062 6.470 1.00 93.50 402 GLU A CA 1
ATOM 3108 C C . GLU A 1 402 ? 15.264 -14.984 5.694 1.00 93.50 402 GLU A C 1
ATOM 3110 O O . GLU A 1 402 ? 14.198 -15.101 6.293 1.00 93.50 402 GLU A O 1
ATOM 3115 N N . GLY A 1 403 ? 15.314 -14.933 4.357 1.00 94.50 403 GLY A N 1
ATOM 3116 C CA . GLY A 1 403 ? 14.096 -14.924 3.536 1.00 94.50 403 GLY A CA 1
ATOM 3117 C C . GLY A 1 403 ? 13.245 -16.185 3.707 1.00 94.50 403 GLY A C 1
ATOM 3118 O O . GLY A 1 403 ? 12.016 -16.119 3.722 1.00 94.50 403 GLY A O 1
ATOM 3119 N N . ASN A 1 404 ? 13.881 -17.345 3.909 1.00 93.44 404 ASN A N 1
ATOM 3120 C CA . ASN A 1 404 ? 13.170 -18.578 4.250 1.00 93.44 404 ASN A CA 1
ATOM 3121 C C . ASN A 1 404 ? 12.557 -18.536 5.660 1.00 93.44 404 ASN A C 1
ATOM 3123 O O . ASN A 1 404 ? 11.504 -19.139 5.863 1.00 93.44 404 ASN A O 1
ATOM 3127 N N . GLY A 1 405 ? 13.181 -17.842 6.615 1.00 92.75 405 GLY A N 1
ATOM 3128 C CA . GLY A 1 405 ? 12.622 -17.576 7.941 1.00 92.75 405 GLY A CA 1
ATOM 3129 C C . GLY A 1 405 ? 11.370 -16.705 7.856 1.00 92.75 405 GLY A C 1
ATOM 3130 O O . GLY A 1 405 ? 10.326 -17.094 8.373 1.00 92.75 405 GLY A O 1
ATOM 3131 N N . TYR A 1 406 ? 11.424 -15.606 7.101 1.00 94.62 406 TYR A N 1
ATOM 3132 C CA . TYR A 1 406 ? 10.268 -14.727 6.894 1.00 94.62 406 TYR A CA 1
ATOM 3133 C C . TYR A 1 406 ? 9.108 -15.432 6.192 1.00 94.62 406 TYR A C 1
ATOM 3135 O O . TYR A 1 406 ? 7.963 -15.308 6.621 1.00 94.62 406 TYR A O 1
ATOM 3143 N N . LEU A 1 407 ? 9.382 -16.251 5.171 1.00 93.19 407 LEU A N 1
ATOM 3144 C CA . LEU A 1 407 ? 8.332 -17.058 4.547 1.00 93.19 407 LEU A CA 1
ATOM 3145 C C . LEU A 1 407 ? 7.701 -18.048 5.542 1.00 93.19 407 LEU A C 1
ATOM 3147 O O . LEU A 1 407 ? 6.490 -18.256 5.524 1.00 93.19 407 LEU A O 1
ATOM 3151 N N . ASN A 1 408 ? 8.494 -18.638 6.441 1.00 92.81 408 ASN A N 1
ATOM 3152 C CA . ASN A 1 408 ? 7.972 -19.527 7.477 1.00 92.81 408 ASN A CA 1
ATOM 3153 C C . ASN A 1 408 ? 7.048 -18.799 8.467 1.00 92.81 408 ASN A C 1
ATOM 3155 O O . ASN A 1 408 ? 6.038 -19.367 8.884 1.00 92.81 408 ASN A O 1
ATOM 3159 N N . GLU A 1 409 ? 7.378 -17.560 8.833 1.00 91.81 409 GLU A N 1
ATOM 3160 C CA . GLU A 1 409 ? 6.530 -16.710 9.675 1.00 91.81 409 GLU A CA 1
ATOM 3161 C C . GLU A 1 409 ? 5.214 -16.360 8.980 1.00 91.81 409 GLU A C 1
ATOM 3163 O O . GLU A 1 409 ? 4.155 -16.480 9.594 1.00 91.81 409 GLU A O 1
ATOM 3168 N N . VAL A 1 410 ? 5.258 -16.007 7.692 1.00 93.38 410 VAL A N 1
ATOM 3169 C CA . VAL A 1 410 ? 4.048 -15.735 6.904 1.00 93.38 410 VAL A CA 1
ATOM 3170 C C . VAL A 1 410 ? 3.148 -16.972 6.819 1.00 93.38 410 VAL A C 1
ATOM 3172 O O . VAL A 1 410 ? 1.930 -16.877 6.989 1.00 93.38 410 VAL A O 1
ATOM 3175 N N . LEU A 1 411 ? 3.734 -18.155 6.615 1.00 91.88 411 LEU A N 1
ATOM 3176 C CA . LEU A 1 411 ? 2.982 -19.410 6.630 1.00 91.88 411 LEU A CA 1
ATOM 3177 C C . LEU A 1 411 ? 2.364 -19.683 7.998 1.00 91.88 411 LEU A C 1
ATOM 3179 O O . LEU A 1 411 ? 1.193 -20.036 8.070 1.00 91.88 411 LEU A O 1
ATOM 3183 N N . ALA A 1 412 ? 3.106 -19.461 9.083 1.00 88.62 412 ALA A N 1
ATOM 3184 C CA . ALA A 1 412 ? 2.572 -19.611 10.433 1.00 88.62 412 ALA A CA 1
ATOM 3185 C C . ALA A 1 412 ? 1.417 -18.631 10.713 1.00 88.62 412 ALA A C 1
ATOM 3187 O O . ALA A 1 412 ? 0.415 -19.031 11.302 1.00 88.62 412 ALA A O 1
ATOM 3188 N N . ALA A 1 413 ? 1.519 -17.383 10.245 1.00 88.75 413 ALA A N 1
ATOM 3189 C CA . ALA A 1 413 ? 0.455 -16.383 10.350 1.00 88.75 413 ALA A CA 1
ATOM 3190 C C . ALA A 1 413 ? -0.785 -16.739 9.512 1.00 88.75 413 ALA A C 1
ATOM 3192 O O . ALA A 1 413 ? -1.896 -16.336 9.850 1.00 88.75 413 ALA A O 1
ATOM 3193 N N . THR A 1 414 ? -0.611 -17.504 8.432 1.00 91.50 414 THR A N 1
ATOM 3194 C CA . THR A 1 414 ? -1.714 -17.972 7.581 1.00 91.50 414 THR A CA 1
ATOM 3195 C C . THR A 1 414 ? -2.358 -19.249 8.134 1.00 91.50 414 THR A C 1
ATOM 3197 O O . THR A 1 414 ? -3.580 -19.383 8.105 1.00 91.50 414 THR A O 1
ATOM 3200 N N . ASP A 1 415 ? -1.560 -20.159 8.706 1.00 88.25 415 ASP A N 1
ATOM 3201 C CA . ASP A 1 415 ? -1.999 -21.439 9.286 1.00 88.25 415 ASP A CA 1
ATOM 3202 C C . ASP A 1 415 ? -2.985 -21.259 10.461 1.00 88.25 415 ASP A C 1
ATOM 3204 O O . ASP A 1 415 ? -3.777 -22.159 10.749 1.00 88.25 415 ASP A O 1
ATOM 3208 N N . ILE A 1 416 ? -2.944 -20.114 11.155 1.00 88.06 416 ILE A N 1
ATOM 3209 C CA . ILE A 1 416 ? -3.835 -19.810 12.290 1.00 88.06 416 ILE A CA 1
ATOM 3210 C C . ILE A 1 416 ? -5.207 -19.261 11.876 1.00 88.06 416 ILE A C 1
ATOM 3212 O O . ILE A 1 416 ? -6.090 -19.147 12.728 1.00 88.06 416 ILE A O 1
ATOM 3216 N N . LEU A 1 417 ? -5.405 -18.914 10.601 1.00 89.19 417 LEU A N 1
ATOM 3217 C CA . LEU A 1 417 ? -6.669 -18.350 10.138 1.00 89.19 417 LEU A CA 1
ATOM 3218 C C . LEU A 1 417 ? -7.776 -19.406 10.127 1.00 89.19 417 LEU A C 1
ATOM 3220 O O . LEU A 1 417 ? -7.593 -20.520 9.633 1.00 89.19 417 LEU A O 1
ATOM 3224 N N . TYR A 1 418 ? -8.951 -19.032 10.642 1.00 79.38 418 TYR A N 1
ATOM 3225 C CA . TYR A 1 418 ? -10.149 -19.867 10.597 1.00 79.38 418 TYR A CA 1
ATOM 3226 C C . TYR A 1 418 ? -11.360 -19.110 10.005 1.00 79.38 418 TYR A C 1
ATOM 3228 O O . TYR A 1 418 ? -11.692 -18.028 10.490 1.00 79.38 418 TYR A O 1
ATOM 3236 N N . PRO A 1 419 ? -12.031 -19.650 8.963 1.00 86.94 419 PRO A N 1
ATOM 3237 C CA . PRO A 1 419 ? -11.577 -20.791 8.156 1.00 86.94 419 PRO A CA 1
ATOM 3238 C C . PRO A 1 419 ? -10.179 -20.527 7.561 1.00 86.94 419 PRO A C 1
ATOM 3240 O O . PRO A 1 419 ? -9.691 -19.402 7.628 1.00 86.94 419 PRO A O 1
ATOM 3243 N N . GLY A 1 420 ? -9.497 -21.544 7.032 1.00 87.19 420 GLY A N 1
ATOM 3244 C CA . GLY A 1 420 ? -8.221 -21.320 6.336 1.00 87.19 420 GLY A CA 1
ATOM 3245 C C . GLY A 1 420 ? -8.396 -20.419 5.104 1.00 87.19 420 GLY A C 1
ATOM 3246 O O . GLY A 1 420 ? -9.526 -20.112 4.706 1.00 87.19 420 GLY A O 1
ATOM 3247 N N . ILE A 1 421 ? -7.293 -19.977 4.497 1.00 87.69 421 ILE A N 1
ATOM 3248 C CA . ILE A 1 421 ? -7.337 -19.363 3.161 1.00 87.69 421 ILE A CA 1
ATOM 3249 C C . ILE A 1 421 ? -7.348 -20.492 2.126 1.00 87.69 421 ILE A C 1
ATOM 3251 O O . ILE A 1 421 ? -6.514 -21.397 2.171 1.00 87.69 421 ILE A O 1
ATOM 3255 N N . ASP A 1 422 ? -8.306 -20.451 1.210 1.00 87.75 422 ASP A N 1
ATOM 3256 C CA . ASP A 1 422 ? -8.392 -21.327 0.044 1.00 87.75 422 ASP A CA 1
ATOM 3257 C C . ASP A 1 422 ? -8.239 -20.520 -1.256 1.00 87.75 422 ASP A C 1
ATOM 3259 O O . ASP A 1 422 ? -8.033 -19.309 -1.243 1.00 87.75 422 ASP A O 1
ATOM 3263 N N . GLU A 1 423 ? -8.302 -21.197 -2.402 1.00 83.50 423 GLU A N 1
ATOM 3264 C CA . GLU A 1 423 ? -8.137 -20.555 -3.712 1.00 83.50 423 GLU A CA 1
ATOM 3265 C C . GLU A 1 423 ? -9.227 -19.512 -4.018 1.00 83.50 423 GLU A C 1
ATOM 3267 O O . GLU A 1 423 ? -8.976 -18.540 -4.734 1.00 83.50 423 GLU A O 1
ATOM 3272 N N . ASP A 1 424 ? -10.424 -19.674 -3.455 1.00 86.94 424 ASP A N 1
ATOM 3273 C CA . ASP A 1 424 ? -11.531 -18.747 -3.677 1.00 86.94 424 ASP A CA 1
ATOM 3274 C C . ASP A 1 424 ? -11.447 -17.506 -2.779 1.00 86.94 424 ASP A C 1
ATOM 3276 O O . ASP A 1 424 ? -11.970 -16.452 -3.158 1.00 86.94 424 ASP A O 1
ATOM 3280 N N . SER A 1 425 ? -10.758 -17.611 -1.640 1.00 87.38 425 SER A N 1
ATOM 3281 C CA . SER A 1 425 ? -10.557 -16.537 -0.664 1.00 87.38 425 SER A CA 1
ATOM 3282 C C . SER A 1 425 ? -9.207 -15.818 -0.759 1.00 87.38 425 SER A C 1
ATOM 3284 O O . SER A 1 425 ? -8.911 -15.017 0.119 1.00 87.38 425 SER A O 1
ATOM 3286 N N . ASP A 1 426 ? -8.412 -16.054 -1.808 1.00 88.56 426 ASP A N 1
ATOM 3287 C CA . ASP A 1 426 ? -7.229 -15.245 -2.146 1.00 88.56 426 ASP A CA 1
ATOM 3288 C C . ASP A 1 426 ? -7.603 -14.111 -3.135 1.00 88.56 426 ASP A C 1
ATOM 3290 O O . ASP A 1 426 ? -8.117 -14.406 -4.225 1.00 88.56 426 ASP A O 1
ATOM 3294 N N . PRO A 1 427 ? -7.358 -12.822 -2.811 1.00 94.31 427 PRO A N 1
ATOM 3295 C CA . PRO A 1 427 ? -6.812 -12.300 -1.555 1.00 94.31 427 PRO A CA 1
ATOM 3296 C C . PRO A 1 427 ? -7.849 -12.276 -0.422 1.00 94.31 427 PRO A C 1
ATOM 3298 O O . PRO A 1 427 ? -9.054 -12.166 -0.662 1.00 94.31 427 PRO A O 1
ATOM 3301 N N . LEU A 1 428 ? -7.361 -12.310 0.820 1.00 95.12 428 LEU A N 1
ATOM 3302 C CA . LEU A 1 428 ? -8.162 -12.176 2.035 1.00 95.12 428 LEU A CA 1
ATOM 3303 C C . LEU A 1 428 ? -7.787 -10.886 2.761 1.00 95.12 428 LEU A C 1
ATOM 3305 O O . LEU A 1 428 ? -6.620 -10.666 3.074 1.00 95.12 428 LEU A O 1
ATOM 3309 N N . VAL A 1 429 ? -8.788 -10.074 3.103 1.00 95.19 429 VAL A N 1
ATOM 3310 C CA . VAL A 1 429 ? -8.594 -8.876 3.925 1.00 95.19 429 VAL A CA 1
ATOM 3311 C C . VAL A 1 429 ? -9.238 -9.067 5.292 1.00 95.19 429 VAL A C 1
ATOM 3313 O O . VAL A 1 429 ? -10.423 -9.409 5.391 1.00 95.19 429 VAL A O 1
ATOM 3316 N N . LEU A 1 430 ? -8.458 -8.825 6.343 1.00 95.50 430 LEU A N 1
ATOM 3317 C CA . LEU A 1 430 ? -8.942 -8.695 7.712 1.00 95.50 430 LEU A CA 1
ATOM 3318 C C . LEU A 1 430 ? -8.926 -7.223 8.119 1.00 95.50 430 LEU A C 1
ATOM 3320 O O . LEU A 1 430 ? -7.931 -6.543 7.899 1.00 95.50 430 LEU A O 1
ATOM 3324 N N . ILE A 1 431 ? -10.001 -6.744 8.735 1.00 95.25 431 ILE A N 1
ATOM 3325 C CA . ILE A 1 431 ? -10.074 -5.423 9.363 1.00 95.25 431 ILE A CA 1
ATOM 3326 C C . ILE A 1 431 ? -10.364 -5.648 10.843 1.00 95.25 431 ILE A C 1
ATOM 3328 O O . ILE A 1 431 ? -11.353 -6.297 11.188 1.00 95.25 431 ILE A O 1
ATOM 3332 N N . ASN A 1 432 ? -9.465 -5.190 11.712 1.00 94.19 432 ASN A N 1
ATOM 3333 C CA . ASN A 1 432 ? -9.464 -5.463 13.151 1.00 94.19 432 ASN A CA 1
ATOM 3334 C C . ASN A 1 432 ? -9.617 -6.969 13.453 1.00 94.19 432 ASN A C 1
ATOM 3336 O O . ASN A 1 432 ? -10.414 -7.386 14.289 1.00 94.19 432 ASN A O 1
ATOM 3340 N N . GLY A 1 433 ? -8.894 -7.806 12.695 1.00 92.38 433 GLY A N 1
ATOM 3341 C CA . GLY A 1 433 ? -8.925 -9.270 12.811 1.00 92.38 433 GLY A CA 1
ATOM 3342 C C . GLY A 1 433 ? -10.163 -9.956 12.211 1.00 92.38 433 GLY A C 1
ATOM 3343 O O . GLY A 1 433 ? -10.220 -11.186 12.183 1.00 92.38 433 GLY A O 1
ATOM 3344 N N . LYS A 1 434 ? -11.145 -9.207 11.688 1.00 94.00 434 LYS A N 1
ATOM 3345 C CA . LYS A 1 434 ? -12.370 -9.756 11.080 1.00 94.00 434 LYS A CA 1
ATOM 3346 C C . LYS A 1 434 ? -12.291 -9.767 9.559 1.00 94.00 434 LYS A C 1
ATOM 3348 O O . LYS A 1 434 ? -11.940 -8.768 8.942 1.00 94.00 434 LYS A O 1
ATOM 3353 N N . ARG A 1 435 ? -12.689 -10.881 8.937 1.00 94.38 435 ARG A N 1
ATOM 3354 C CA . ARG A 1 435 ? -12.764 -11.001 7.470 1.00 94.38 435 ARG A CA 1
ATOM 3355 C C . ARG A 1 435 ? -13.738 -9.970 6.894 1.00 94.38 435 ARG A C 1
ATOM 3357 O O . ARG A 1 435 ? -14.896 -9.938 7.304 1.00 94.38 435 ARG A O 1
ATOM 3364 N N . SER A 1 436 ? -13.301 -9.192 5.906 1.00 94.81 436 SER A N 1
ATOM 3365 C CA . SER A 1 436 ? -14.145 -8.217 5.207 1.00 94.81 436 SER A CA 1
ATOM 3366 C C . SER A 1 436 ? -14.237 -8.553 3.721 1.00 94.81 436 SER A C 1
ATOM 3368 O O . SER A 1 436 ? -13.269 -8.430 2.982 1.00 94.81 436 SER A O 1
ATOM 3370 N N . ALA A 1 437 ? -15.416 -8.981 3.263 1.00 92.25 437 ALA A N 1
ATOM 3371 C CA . ALA A 1 437 ? -15.650 -9.218 1.836 1.00 92.25 437 ALA A CA 1
ATOM 3372 C C . ALA A 1 437 ? -15.774 -7.900 1.052 1.00 92.25 437 ALA A C 1
ATOM 3374 O O . ALA A 1 437 ? -15.299 -7.807 -0.076 1.00 92.25 437 ALA A O 1
ATOM 3375 N N . ASN A 1 438 ? -16.362 -6.867 1.669 1.00 90.56 438 ASN A N 1
ATOM 3376 C CA . ASN A 1 438 ? -16.528 -5.544 1.057 1.00 90.56 438 ASN A CA 1
ATOM 3377 C C . ASN A 1 438 ? -15.178 -4.884 0.760 1.00 90.56 438 ASN A C 1
ATOM 3379 O O . ASN A 1 438 ? -15.042 -4.189 -0.243 1.00 90.56 438 ASN A O 1
ATOM 3383 N N . ALA A 1 439 ? -14.171 -5.180 1.585 1.00 92.81 439 ALA A N 1
ATOM 3384 C CA . ALA A 1 439 ? -12.803 -4.717 1.410 1.00 92.81 439 ALA A CA 1
ATOM 3385 C C . ALA A 1 439 ? -12.160 -5.146 0.079 1.00 92.81 439 ALA A C 1
ATOM 3387 O O . ALA A 1 439 ? -11.233 -4.493 -0.381 1.00 92.81 439 ALA A O 1
ATOM 3388 N N . LEU A 1 440 ? -12.657 -6.211 -0.562 1.00 91.06 440 LEU A N 1
ATOM 3389 C CA . LEU A 1 440 ? -12.158 -6.659 -1.867 1.00 91.06 440 LEU A CA 1
ATOM 3390 C C . LEU A 1 440 ? -12.631 -5.781 -3.031 1.00 91.06 440 LEU A C 1
ATOM 3392 O O . LEU A 1 440 ? -12.057 -5.833 -4.114 1.00 91.06 440 LEU A O 1
ATOM 3396 N N . THR A 1 441 ? -13.700 -5.012 -2.830 1.00 90.38 441 THR A N 1
ATOM 3397 C CA . THR A 1 441 ? -14.306 -4.158 -3.863 1.00 90.38 441 THR A CA 1
ATOM 3398 C C . THR A 1 441 ? -14.250 -2.674 -3.528 1.00 90.38 441 THR A C 1
ATOM 3400 O O . THR A 1 441 ? -14.341 -1.849 -4.436 1.00 90.38 441 THR A O 1
ATOM 3403 N N . ASP A 1 442 ? -14.164 -2.345 -2.241 1.00 91.12 442 ASP A N 1
ATOM 3404 C CA . ASP A 1 442 ? -14.132 -0.991 -1.700 1.00 91.12 442 ASP A CA 1
ATOM 3405 C C . ASP A 1 442 ? -13.431 -1.016 -0.332 1.00 91.12 442 ASP A C 1
ATOM 3407 O O . ASP A 1 442 ? -14.057 -1.133 0.730 1.00 91.12 442 ASP A O 1
ATOM 3411 N N . LEU A 1 443 ? -12.098 -1.005 -0.375 1.00 90.25 443 LEU A N 1
ATOM 3412 C CA . LEU A 1 443 ? -11.276 -1.115 0.822 1.00 90.25 443 LEU A CA 1
ATOM 3413 C C . LEU A 1 443 ? -11.383 0.142 1.684 1.00 90.25 443 LEU A C 1
ATOM 3415 O O . LEU A 1 443 ? -11.491 0.020 2.905 1.00 90.25 443 LEU A O 1
ATOM 3419 N N . LYS A 1 444 ? -11.439 1.324 1.058 1.00 90.69 444 LYS A N 1
ATOM 3420 C CA . LYS A 1 444 ? -11.625 2.606 1.748 1.00 90.69 444 LYS A CA 1
ATOM 3421 C C . LYS A 1 444 ? -12.898 2.602 2.586 1.00 90.69 444 LYS A C 1
ATOM 3423 O O . LYS A 1 444 ? -12.810 2.787 3.797 1.00 90.69 444 LYS A O 1
ATOM 3428 N N . SER A 1 445 ? -14.060 2.304 1.998 1.00 91.06 445 SER A N 1
ATOM 3429 C CA . SER A 1 445 ? -15.323 2.257 2.749 1.00 91.06 445 SER A CA 1
ATOM 3430 C C . SER A 1 445 ? -15.292 1.208 3.861 1.00 91.06 445 SER A C 1
ATOM 3432 O O . SER A 1 445 ? -15.783 1.454 4.962 1.00 91.06 445 SER A O 1
ATOM 3434 N N . ALA A 1 446 ? -14.704 0.035 3.609 1.00 93.81 446 ALA A N 1
ATOM 3435 C CA . ALA A 1 446 ? -14.605 -1.016 4.618 1.00 93.81 446 ALA A CA 1
ATOM 3436 C C . ALA A 1 446 ? -13.756 -0.592 5.832 1.00 93.81 446 ALA A C 1
ATOM 3438 O O . ALA A 1 446 ? -14.133 -0.888 6.965 1.00 93.81 446 ALA A O 1
ATOM 3439 N N . VAL A 1 447 ? -12.652 0.123 5.601 1.00 92.44 447 VAL A N 1
ATOM 3440 C CA . VAL A 1 447 ? -11.789 0.680 6.654 1.00 92.44 447 VAL A CA 1
ATOM 3441 C C . VAL A 1 447 ? -12.467 1.854 7.358 1.00 92.44 447 VAL A C 1
ATOM 3443 O O . VAL A 1 447 ? -12.481 1.904 8.584 1.00 92.44 447 VAL A O 1
ATOM 3446 N N . CYS A 1 448 ? -13.120 2.744 6.611 1.00 92.44 448 CYS A N 1
ATOM 3447 C CA . CYS A 1 448 ? -13.863 3.877 7.162 1.00 92.44 448 CYS A CA 1
ATOM 3448 C C . CYS A 1 448 ? -14.993 3.461 8.113 1.00 92.44 448 CYS A C 1
ATOM 3450 O O . CYS A 1 448 ? -15.218 4.108 9.137 1.00 92.44 448 CYS A O 1
ATOM 3452 N N . ASN A 1 449 ? -15.663 2.350 7.805 1.00 92.69 449 ASN A N 1
ATOM 3453 C CA . ASN A 1 449 ? -16.700 1.766 8.656 1.00 92.69 449 ASN A CA 1
ATOM 3454 C C . ASN A 1 449 ? -16.145 1.070 9.908 1.00 92.69 449 ASN A C 1
ATOM 3456 O O . ASN A 1 449 ? -16.909 0.775 10.821 1.00 92.69 449 ASN A O 1
ATOM 3460 N N . ALA A 1 450 ? -14.844 0.776 9.950 1.00 93.69 450 ALA A N 1
ATOM 3461 C CA . ALA A 1 450 ? -14.205 0.177 11.116 1.00 93.69 450 ALA A CA 1
ATOM 3462 C C . ALA A 1 450 ? -13.732 1.215 12.144 1.00 93.69 450 ALA A C 1
ATOM 3464 O O . ALA A 1 450 ? -13.418 0.835 13.272 1.00 93.69 450 ALA A O 1
ATOM 3465 N N . PHE A 1 451 ? -13.709 2.501 11.781 1.00 91.50 451 PHE A N 1
ATOM 3466 C CA . PHE A 1 451 ? -13.496 3.585 12.733 1.00 91.50 451 PHE A CA 1
ATOM 3467 C C . PHE A 1 451 ? -14.731 3.827 13.598 1.00 91.50 451 PHE A C 1
ATOM 3469 O O . PHE A 1 451 ? -15.866 3.812 13.105 1.00 91.50 451 PHE A O 1
ATOM 3476 N N . THR A 1 452 ? -14.489 4.137 14.872 1.00 88.81 452 THR A N 1
ATOM 3477 C CA . THR A 1 452 ? -15.504 4.757 15.731 1.00 88.81 452 THR A CA 1
ATOM 3478 C C . THR A 1 452 ? -15.802 6.165 15.224 1.00 88.81 452 THR A C 1
ATOM 3480 O O . THR A 1 452 ? -14.965 6.774 14.559 1.00 88.81 452 THR A O 1
ATOM 3483 N N . ASP A 1 453 ? -16.977 6.710 15.536 1.00 84.25 453 ASP A N 1
ATOM 3484 C CA . ASP A 1 453 ? -17.332 8.060 15.077 1.00 84.25 453 ASP A CA 1
ATOM 3485 C C . ASP A 1 453 ? -16.350 9.133 15.585 1.00 84.25 453 ASP A C 1
ATOM 3487 O O . ASP A 1 453 ? -16.098 10.104 14.881 1.00 84.25 453 ASP A O 1
ATOM 3491 N N . GLU A 1 454 ? -15.733 8.915 16.751 1.00 83.69 454 GLU A N 1
ATOM 3492 C CA . GLU A 1 454 ? -14.724 9.804 17.346 1.00 83.69 454 GLU A CA 1
ATOM 3493 C C . GLU A 1 454 ? -13.341 9.701 16.676 1.00 83.69 454 GLU A C 1
ATOM 3495 O O . GLU A 1 454 ? -12.603 10.681 16.644 1.00 83.69 454 GLU A O 1
ATOM 3500 N N . SER A 1 455 ? -12.980 8.532 16.130 1.00 85.12 455 SER A N 1
ATOM 3501 C CA . SER A 1 455 ? -11.664 8.280 15.508 1.00 85.12 455 SER A CA 1
ATOM 3502 C C . SER A 1 455 ? -11.682 8.352 13.978 1.00 85.12 455 SER A C 1
ATOM 3504 O O . SER A 1 455 ? -10.631 8.235 13.339 1.00 85.12 455 SER A O 1
ATOM 3506 N N . ARG A 1 456 ? -12.866 8.531 13.375 1.00 86.94 456 ARG A N 1
ATOM 3507 C CA . ARG A 1 456 ? -13.068 8.506 11.924 1.00 86.94 456 ARG A CA 1
ATOM 3508 C C . ARG A 1 456 ? -12.374 9.707 11.260 1.00 86.94 456 ARG A C 1
ATOM 3510 O O . ARG A 1 456 ? -12.803 10.839 11.471 1.00 86.94 456 ARG A O 1
ATOM 3517 N N . PRO A 1 457 ? -11.361 9.486 10.398 1.00 84.19 457 PRO A N 1
ATOM 3518 C CA . PRO A 1 457 ? -10.688 10.567 9.681 1.00 84.19 457 PRO A CA 1
ATOM 3519 C C . PRO A 1 457 ? -11.652 11.354 8.790 1.00 84.19 457 PRO A C 1
ATOM 3521 O O . PRO A 1 457 ? -12.615 10.791 8.259 1.00 84.19 457 PRO A O 1
ATOM 3524 N N . GLN A 1 458 ? -11.353 12.626 8.519 1.00 81.56 458 GLN A N 1
ATOM 3525 C CA . GLN A 1 458 ? -12.170 13.440 7.612 1.00 81.56 458 GLN A CA 1
ATOM 3526 C C . GLN A 1 458 ? -12.272 12.807 6.212 1.00 81.56 458 GLN A C 1
ATOM 3528 O O . GLN A 1 458 ? -13.343 12.825 5.607 1.00 81.56 458 GLN A O 1
ATOM 3533 N N . ALA A 1 459 ? -11.222 12.132 5.735 1.00 80.75 459 ALA A N 1
ATOM 3534 C CA . ALA A 1 459 ? -11.235 11.366 4.482 1.00 80.75 459 ALA A CA 1
ATOM 3535 C C . ALA A 1 459 ? -12.330 10.272 4.419 1.00 80.75 459 ALA A C 1
ATOM 3537 O O . ALA A 1 459 ? -12.709 9.843 3.326 1.00 80.75 459 ALA A O 1
ATOM 3538 N N . CYS A 1 460 ? -12.867 9.854 5.571 1.00 85.19 460 CYS A N 1
ATOM 3539 C CA . CYS A 1 460 ? -13.967 8.901 5.714 1.00 85.19 460 CYS A CA 1
ATOM 3540 C C . CYS A 1 460 ? -15.357 9.550 5.867 1.00 85.19 460 CYS A C 1
ATOM 3542 O O . CYS A 1 460 ? -16.365 8.842 5.874 1.00 85.19 460 CYS A O 1
ATOM 3544 N N . THR A 1 461 ? -15.452 10.878 5.977 1.00 76.81 461 THR A N 1
ATOM 3545 C CA . THR A 1 461 ? -16.742 11.585 6.139 1.00 76.81 461 THR A CA 1
ATOM 3546 C C . THR A 1 461 ? -17.540 11.704 4.836 1.00 76.81 461 THR A C 1
ATOM 3548 O O . THR A 1 461 ? -18.764 11.808 4.874 1.00 76.81 461 THR A O 1
ATOM 3551 N N . ASN A 1 462 ? -16.872 11.582 3.683 1.00 64.81 462 ASN A N 1
ATOM 3552 C CA . ASN A 1 462 ? -17.504 11.609 2.358 1.00 64.81 462 ASN A CA 1
ATOM 3553 C C . ASN A 1 462 ? -17.935 10.223 1.847 1.00 64.81 462 ASN A C 1
ATOM 3555 O O . ASN A 1 462 ? -18.604 10.125 0.818 1.00 64.81 462 ASN A O 1
ATOM 3559 N N . THR A 1 463 ? -17.575 9.142 2.545 1.00 55.03 463 THR A N 1
ATOM 3560 C CA . THR A 1 463 ? -18.049 7.795 2.205 1.00 55.03 463 THR A CA 1
ATOM 3561 C C . THR A 1 463 ? -19.493 7.617 2.682 1.00 55.03 463 THR A C 1
ATOM 3563 O O . THR A 1 463 ? -19.784 7.892 3.850 1.00 55.03 463 THR A O 1
ATOM 3566 N N . PRO A 1 464 ? -20.431 7.172 1.823 1.00 48.25 464 PRO A N 1
ATOM 3567 C CA . PRO A 1 464 ? -21.805 6.934 2.238 1.00 48.25 464 PRO A CA 1
ATOM 3568 C C . PRO A 1 464 ? -21.835 5.866 3.336 1.00 48.25 464 PRO A C 1
ATOM 3570 O O . PRO A 1 464 ? -21.611 4.685 3.074 1.00 48.25 464 PRO A O 1
ATOM 3573 N N . VAL A 1 465 ? -22.120 6.278 4.573 1.00 45.78 465 VAL A N 1
ATOM 3574 C CA . VAL A 1 465 ? -22.494 5.349 5.645 1.00 45.78 465 VAL A CA 1
ATOM 3575 C C . VAL A 1 465 ? -23.709 4.543 5.154 1.00 45.78 465 VAL A C 1
ATOM 3577 O O . VAL A 1 465 ? -24.618 5.145 4.564 1.00 45.78 465 VAL A O 1
ATOM 3580 N N . PRO A 1 466 ? -23.747 3.209 5.339 1.00 46.34 466 PRO A N 1
ATOM 3581 C CA . PRO A 1 466 ? -24.912 2.403 4.991 1.00 46.34 466 PRO A CA 1
ATOM 3582 C C . PRO A 1 466 ? -26.205 2.979 5.601 1.00 46.34 466 PRO A C 1
ATOM 3584 O O . PRO A 1 466 ? -26.151 3.617 6.651 1.00 46.34 466 PRO A O 1
ATOM 3587 N N . PRO A 1 467 ? -27.373 2.784 4.966 1.00 45.25 467 PRO A N 1
ATOM 3588 C CA . PRO A 1 467 ? -28.532 3.674 5.107 1.00 45.25 467 PRO A CA 1
ATOM 3589 C C . PRO A 1 467 ? -29.267 3.652 6.454 1.00 45.25 467 PRO A C 1
ATOM 3591 O O . PRO A 1 467 ? -30.281 4.333 6.576 1.00 45.25 467 PRO A O 1
ATOM 3594 N N . ASP A 1 468 ? -28.830 2.863 7.432 1.00 53.59 468 ASP A N 1
ATOM 3595 C CA . ASP A 1 468 ? -29.715 2.462 8.527 1.00 53.59 468 ASP A CA 1
ATOM 3596 C C . ASP A 1 468 ? -29.905 3.539 9.617 1.00 53.59 468 ASP A C 1
ATOM 3598 O O . ASP A 1 468 ? -30.907 3.475 10.326 1.00 53.59 468 ASP A O 1
ATOM 3602 N N . ASP A 1 469 ? -29.058 4.580 9.677 1.00 54.84 469 ASP A N 1
ATOM 3603 C CA . ASP A 1 469 ? -29.100 5.594 10.754 1.00 54.84 469 ASP A CA 1
ATOM 3604 C C . ASP A 1 469 ? -29.242 7.068 10.304 1.00 54.84 469 ASP A C 1
ATOM 3606 O O . ASP A 1 469 ? -29.195 7.972 11.139 1.00 54.84 469 ASP A O 1
ATOM 3610 N N . LYS A 1 470 ? -29.452 7.369 9.010 1.00 63.31 470 LYS A N 1
ATOM 3611 C CA . LYS A 1 470 ? -29.687 8.763 8.562 1.00 63.31 470 LYS A CA 1
ATOM 3612 C C . LYS A 1 470 ? -31.180 9.127 8.545 1.00 63.31 470 LYS A C 1
ATOM 3614 O O . LYS A 1 470 ? -31.994 8.312 8.098 1.00 63.31 470 LYS A O 1
ATOM 3619 N N . PRO A 1 471 ? -31.562 10.363 8.935 1.00 67.94 471 PRO A N 1
ATOM 3620 C CA . PRO A 1 471 ? -32.931 10.830 8.762 1.00 67.94 471 PRO A CA 1
ATOM 3621 C C . PRO A 1 471 ? -33.293 10.806 7.271 1.00 67.94 471 PRO A C 1
ATOM 3623 O O . PRO A 1 471 ? -32.547 11.284 6.419 1.00 67.94 471 PRO A O 1
ATOM 3626 N N . LEU A 1 472 ? -34.456 10.241 6.946 1.00 78.50 472 LEU A N 1
ATOM 3627 C CA . LEU A 1 472 ? -34.972 10.148 5.576 1.00 78.50 472 LEU A CA 1
ATOM 3628 C C . LEU A 1 472 ? -35.294 11.520 4.964 1.00 78.50 472 LEU A C 1
ATOM 3630 O O . LEU A 1 472 ? -35.374 11.642 3.741 1.00 78.50 472 LEU A O 1
ATOM 3634 N N . ALA A 1 473 ? -35.503 12.537 5.801 1.00 83.19 473 ALA A N 1
ATOM 3635 C CA . ALA A 1 473 ? -35.600 13.928 5.389 1.00 83.19 473 ALA A CA 1
ATOM 3636 C C . ALA A 1 473 ? -35.013 14.865 6.458 1.00 83.19 473 ALA A C 1
ATOM 3638 O O . ALA A 1 473 ? -35.388 14.778 7.624 1.00 83.19 473 ALA A O 1
ATOM 3639 N N . ARG A 1 474 ? -34.149 15.800 6.059 1.00 87.12 474 ARG A N 1
ATOM 3640 C CA . ARG A 1 474 ? -33.679 16.913 6.896 1.00 87.12 474 ARG A CA 1
ATOM 3641 C C . ARG A 1 474 ? -34.253 18.226 6.375 1.00 87.12 474 ARG A C 1
ATOM 3643 O O . ARG A 1 474 ? -34.126 18.526 5.189 1.00 87.12 474 ARG A O 1
ATOM 3650 N N . VAL A 1 475 ? -34.900 18.995 7.241 1.00 88.00 475 VAL A N 1
ATOM 3651 C CA . VAL A 1 475 ? -35.545 20.272 6.919 1.00 88.00 475 VAL A CA 1
ATOM 3652 C C . VAL A 1 475 ? -34.807 21.382 7.647 1.00 88.00 475 VAL A C 1
ATOM 3654 O O . VAL A 1 475 ? -34.798 21.399 8.868 1.00 88.00 475 VAL A O 1
ATOM 3657 N N . GLN A 1 476 ? -34.222 22.328 6.923 1.00 90.69 476 GLN A N 1
ATOM 3658 C CA . GLN A 1 476 ? -33.546 23.479 7.523 1.00 90.69 476 GLN A CA 1
ATOM 3659 C C . GLN A 1 476 ? -34.332 24.743 7.190 1.00 90.69 476 GLN A C 1
ATOM 3661 O O . GLN A 1 476 ? -34.566 25.046 6.019 1.00 90.69 476 GLN A O 1
ATOM 3666 N N . VAL A 1 477 ? -34.775 25.468 8.213 1.00 89.06 477 VAL A N 1
ATOM 3667 C CA . VAL A 1 477 ? -35.539 26.711 8.092 1.00 89.06 477 VAL A CA 1
ATOM 3668 C C . VAL A 1 477 ? -34.654 27.860 8.550 1.00 89.06 477 VAL A C 1
ATOM 3670 O O . VAL A 1 477 ? -34.500 28.094 9.747 1.00 89.06 477 VAL A O 1
ATOM 3673 N N . PHE A 1 478 ? -34.102 28.605 7.599 1.00 88.81 478 PHE A N 1
ATOM 3674 C CA . PHE A 1 478 ? -33.384 29.841 7.876 1.00 88.81 478 PHE A CA 1
ATOM 3675 C C . PHE A 1 478 ? -34.388 30.984 7.959 1.00 88.81 478 PHE A C 1
ATOM 3677 O O . PHE A 1 478 ? -35.089 31.267 6.985 1.00 88.81 478 PHE A O 1
ATOM 3684 N N . TYR A 1 479 ? -34.475 31.649 9.108 1.00 88.44 479 TYR A N 1
ATOM 3685 C CA . TYR A 1 479 ? -35.473 32.696 9.321 1.00 88.44 479 TYR A CA 1
ATOM 3686 C C . TYR A 1 479 ? -34.904 33.925 10.028 1.00 88.44 479 TYR A C 1
ATOM 3688 O O . TYR A 1 479 ? -34.082 33.801 10.934 1.00 88.44 479 TYR A O 1
ATOM 3696 N N . SER A 1 480 ? -35.343 35.129 9.660 1.00 86.88 480 SER A N 1
ATOM 3697 C CA . SER A 1 480 ? -35.063 36.298 10.493 1.00 86.88 480 SER A CA 1
ATOM 3698 C C . SER A 1 480 ? -36.128 36.413 11.581 1.00 86.88 480 SER A C 1
ATOM 3700 O O . SER A 1 480 ? -37.316 36.511 11.257 1.00 86.88 480 SER A O 1
ATOM 3702 N N . PRO A 1 481 ? -35.755 36.508 12.871 1.00 77.94 481 PRO A N 1
ATOM 3703 C CA . PRO A 1 481 ? -36.729 36.642 13.959 1.00 77.94 481 PRO A CA 1
ATOM 3704 C C . PRO A 1 481 ? -37.543 37.946 13.876 1.00 77.94 481 PRO A C 1
ATOM 3706 O O . PRO A 1 481 ? -38.553 38.101 14.559 1.00 77.94 481 PRO A O 1
ATOM 3709 N N . PHE A 1 482 ? -37.127 38.891 13.026 1.00 78.38 482 PHE A N 1
ATOM 3710 C CA . PHE A 1 482 ? -37.809 40.166 12.803 1.00 78.38 482 PHE A CA 1
ATOM 3711 C C . PHE A 1 482 ? -38.614 40.220 11.499 1.00 78.38 482 PHE A C 1
ATOM 3713 O O . PHE A 1 482 ? -39.301 41.216 11.251 1.00 78.38 482 PHE A O 1
ATOM 3720 N N . SER A 1 483 ? -38.543 39.188 10.656 1.00 83.81 483 SER A N 1
ATOM 3721 C CA . SER A 1 483 ? -39.303 39.141 9.411 1.00 83.81 483 SER A CA 1
ATOM 3722 C C . SER A 1 483 ? -40.749 38.755 9.678 1.00 83.81 483 SER A C 1
ATOM 3724 O O . SER A 1 483 ? -41.046 37.732 10.293 1.00 83.81 483 SER A O 1
ATOM 3726 N N . GLN A 1 484 ? -41.682 39.568 9.177 1.00 81.56 484 GLN A N 1
ATOM 3727 C CA . GLN A 1 484 ? -43.103 39.247 9.281 1.00 81.56 484 GLN A CA 1
ATOM 3728 C C . GLN A 1 484 ? -43.438 37.951 8.532 1.00 81.56 484 GLN A C 1
ATOM 3730 O O . GLN A 1 484 ? -44.263 37.188 9.012 1.00 81.56 484 GLN A O 1
ATOM 3735 N N . ALA A 1 485 ? -42.769 37.676 7.407 1.00 79.12 485 ALA A N 1
ATOM 3736 C CA . ALA A 1 485 ? -42.973 36.451 6.640 1.00 79.12 485 ALA A CA 1
ATOM 3737 C C . ALA A 1 485 ? -42.471 35.209 7.397 1.00 79.12 485 ALA A C 1
ATOM 3739 O O . ALA A 1 485 ? -43.165 34.195 7.419 1.00 79.12 485 ALA A O 1
ATOM 3740 N N . ALA A 1 486 ? -41.332 35.309 8.092 1.00 81.81 486 ALA A N 1
ATOM 3741 C CA . ALA A 1 486 ? -40.843 34.257 8.984 1.00 81.81 486 ALA A CA 1
ATOM 3742 C C . ALA A 1 486 ? -41.809 33.994 10.146 1.00 81.81 486 ALA A C 1
ATOM 3744 O O . ALA A 1 486 ? -42.147 32.849 10.434 1.00 81.81 486 ALA A O 1
ATOM 3745 N N . ILE A 1 487 ? -42.306 35.057 10.780 1.00 81.00 487 ILE A N 1
ATOM 3746 C CA . ILE A 1 487 ? -43.275 34.960 11.879 1.00 81.00 487 ILE A CA 1
ATOM 3747 C C . ILE A 1 487 ? -44.593 34.349 11.390 1.00 81.00 487 ILE A C 1
ATOM 3749 O O . ILE A 1 487 ? -45.151 33.480 12.056 1.00 81.00 487 ILE A O 1
ATOM 3753 N N . ASP A 1 488 ? -45.090 34.774 10.230 1.00 83.62 488 ASP A N 1
ATOM 3754 C CA . ASP A 1 488 ? -46.312 34.235 9.632 1.00 83.62 488 ASP A CA 1
ATOM 3755 C C . ASP A 1 488 ? -46.133 32.755 9.259 1.00 83.62 488 ASP A C 1
ATOM 3757 O O . ASP A 1 488 ? -47.041 31.958 9.493 1.00 83.62 488 ASP A O 1
ATOM 3761 N N . PHE A 1 489 ? -44.955 32.363 8.763 1.00 84.56 489 PHE A N 1
ATOM 3762 C CA . PHE A 1 489 ? -44.601 30.970 8.494 1.00 84.56 489 PHE A CA 1
ATOM 3763 C C . PHE A 1 489 ? -44.539 30.130 9.777 1.00 84.56 489 PHE A C 1
ATOM 3765 O O . PHE A 1 489 ? -45.151 29.066 9.844 1.00 84.56 489 PHE A O 1
ATOM 3772 N N . ILE A 1 490 ? -43.866 30.601 10.827 1.00 82.62 490 ILE A N 1
ATOM 3773 C CA . ILE A 1 490 ? -43.798 29.904 12.122 1.00 82.62 490 ILE A CA 1
ATOM 3774 C C . ILE A 1 490 ? -45.207 29.750 12.719 1.00 82.62 490 ILE A C 1
ATOM 3776 O O . ILE A 1 490 ? -45.577 28.663 13.161 1.00 82.62 490 ILE A O 1
ATOM 3780 N N . LYS A 1 491 ? -46.045 30.793 12.639 1.00 81.06 491 LYS A N 1
ATOM 3781 C CA . LYS A 1 491 ? -47.453 30.751 13.073 1.00 81.06 491 LYS A CA 1
ATOM 3782 C C . LYS A 1 491 ? -48.299 29.791 12.245 1.00 81.06 491 LYS A C 1
ATOM 3784 O O . LYS A 1 491 ? -49.141 29.097 12.810 1.00 81.06 491 LYS A O 1
ATOM 3789 N N . LEU A 1 492 ? -48.082 29.731 10.931 1.00 79.38 492 LEU A N 1
ATOM 3790 C CA . LEU A 1 492 ? -48.736 28.762 10.051 1.00 79.38 492 LEU A CA 1
ATOM 3791 C C . LEU A 1 492 ? -48.368 27.326 10.446 1.00 79.38 492 LEU A C 1
ATOM 3793 O O . LEU A 1 492 ? -49.185 26.430 10.287 1.00 79.38 492 LEU A O 1
ATOM 3797 N N . ASN A 1 493 ? -47.179 27.110 11.002 1.00 78.56 493 ASN A N 1
ATOM 3798 C CA . ASN A 1 493 ? -46.721 25.808 11.476 1.00 78.56 493 ASN A CA 1
ATOM 3799 C C . ASN A 1 493 ? -47.099 25.505 12.935 1.00 78.56 493 ASN A C 1
ATOM 3801 O O . ASN A 1 493 ? -46.628 24.508 13.464 1.00 78.56 493 ASN A O 1
ATOM 3805 N N . LYS A 1 494 ? -47.937 26.316 13.594 1.00 78.81 494 LYS A N 1
ATOM 3806 C CA . LYS A 1 494 ? -48.395 26.075 14.971 1.00 78.81 494 LYS A CA 1
ATOM 3807 C C . LYS A 1 494 ? -49.335 24.858 15.062 1.00 78.81 494 LYS A C 1
ATOM 3809 O O . LYS A 1 494 ? -50.007 24.496 14.095 1.00 78.81 494 LYS A O 1
ATOM 3814 N N . GLN A 1 495 ? -49.404 24.269 16.257 1.00 62.75 495 GLN A N 1
ATOM 3815 C CA . GLN A 1 495 ? -50.421 23.301 16.679 1.00 62.75 495 GLN A CA 1
ATOM 3816 C C . GLN A 1 495 ? -51.822 23.767 16.231 1.00 62.75 495 GLN A C 1
ATOM 3818 O O . GLN A 1 495 ? -52.182 24.914 16.487 1.00 62.75 495 GLN A O 1
ATOM 3823 N N . ASP A 1 496 ? -52.549 22.890 15.524 1.00 71.19 496 ASP A N 1
ATOM 3824 C CA . ASP A 1 496 ? -53.869 23.065 14.872 1.00 71.19 496 ASP A CA 1
ATOM 3825 C C . ASP A 1 496 ? -53.878 23.327 13.350 1.00 71.19 496 ASP A C 1
ATOM 3827 O O . ASP A 1 496 ? -54.960 23.324 12.751 1.00 71.19 496 ASP A O 1
ATOM 3831 N N . ASN A 1 497 ? -52.727 23.500 12.685 1.00 76.44 497 ASN A N 1
ATOM 3832 C CA . ASN A 1 497 ? -52.689 23.482 11.217 1.00 76.44 497 ASN A CA 1
ATOM 3833 C C . ASN A 1 497 ? -52.370 22.069 10.684 1.00 76.44 497 ASN A C 1
ATOM 3835 O O . ASN A 1 497 ? -51.224 21.637 10.824 1.00 76.44 497 ASN A O 1
ATOM 3839 N N . PRO A 1 498 ? -53.310 21.380 10.004 1.00 76.06 498 PRO A N 1
ATOM 3840 C CA . PRO A 1 498 ? -53.051 20.056 9.432 1.00 76.06 498 PRO A CA 1
ATOM 3841 C C . PRO A 1 498 ? -51.960 20.069 8.350 1.00 76.06 498 PRO A C 1
ATOM 3843 O O . PRO A 1 498 ? -51.364 19.035 8.073 1.00 76.06 498 PRO A O 1
ATOM 3846 N N . ASP A 1 499 ? -51.661 21.218 7.740 1.00 76.31 499 ASP A N 1
ATOM 3847 C CA . ASP A 1 499 ? -50.604 21.346 6.727 1.00 76.31 499 ASP A CA 1
ATOM 3848 C C . ASP A 1 499 ? -49.254 21.816 7.313 1.00 76.31 499 ASP A C 1
ATOM 3850 O O . ASP A 1 499 ? -48.277 21.984 6.573 1.00 76.31 499 ASP A O 1
ATOM 3854 N N . GLY A 1 500 ? -49.195 22.046 8.630 1.00 81.88 500 GLY A N 1
ATOM 3855 C CA . GLY A 1 500 ? -48.022 22.547 9.342 1.00 81.88 500 GLY A CA 1
ATOM 3856 C C . GLY A 1 500 ? -47.013 21.459 9.720 1.00 81.88 500 GLY A C 1
ATOM 3857 O O . GLY A 1 500 ? -47.346 20.288 9.887 1.00 81.88 500 GLY A O 1
ATOM 3858 N N . LEU A 1 501 ? -45.759 21.869 9.909 1.00 80.81 501 LEU A N 1
ATOM 3859 C CA . LEU A 1 501 ? -44.645 21.011 10.312 1.00 80.81 501 LEU A CA 1
ATOM 3860 C C . LEU A 1 501 ? -44.831 20.405 11.712 1.00 80.81 501 LEU A C 1
ATOM 3862 O O . LEU A 1 501 ? -44.305 19.335 11.992 1.00 80.81 501 LEU A O 1
ATOM 3866 N N . TYR A 1 502 ? -45.603 21.060 12.583 1.00 81.12 502 TYR A N 1
ATOM 3867 C CA . TYR A 1 502 ? -45.838 20.600 13.951 1.00 81.12 502 TYR A CA 1
ATOM 3868 C C . TYR A 1 502 ? -46.512 19.228 14.020 1.00 81.12 502 TYR A C 1
ATOM 3870 O O . TYR A 1 502 ? -46.154 18.435 14.886 1.00 81.12 502 TYR A O 1
ATOM 3878 N N . GLU A 1 503 ? -47.403 18.886 13.079 1.00 77.81 503 GLU A N 1
ATOM 3879 C CA . GLU A 1 503 ? -47.972 17.531 13.025 1.00 77.81 503 GLU A CA 1
ATOM 3880 C C . GLU A 1 503 ? -46.915 16.452 12.745 1.00 77.81 503 GLU A C 1
ATOM 3882 O O . GLU A 1 503 ? -47.105 15.310 13.147 1.00 77.81 503 GLU A O 1
ATOM 3887 N N . LEU A 1 504 ? -45.785 16.789 12.110 1.00 74.31 504 LEU A N 1
ATOM 3888 C CA . LEU A 1 504 ? -44.663 15.861 11.911 1.00 74.31 504 LEU A CA 1
ATOM 3889 C C . LEU A 1 504 ? -43.773 15.727 13.159 1.00 74.31 504 LEU A C 1
ATOM 3891 O O . LEU A 1 504 ? -42.984 14.789 13.236 1.00 74.31 504 LEU A O 1
ATOM 3895 N N . MET A 1 505 ? -43.909 16.638 14.129 1.00 71.62 505 MET A N 1
ATOM 3896 C CA . MET A 1 505 ? -43.086 16.727 15.343 1.00 71.62 505 MET A CA 1
ATOM 3897 C C . MET A 1 505 ? -43.847 16.340 16.627 1.00 71.62 505 MET A C 1
ATOM 3899 O O . MET A 1 505 ? -43.301 16.455 17.725 1.00 71.62 505 MET A O 1
ATOM 3903 N N . LEU A 1 506 ? -45.108 15.900 16.515 1.00 73.94 506 LEU A N 1
ATOM 3904 C CA . LEU A 1 506 ? -45.951 15.568 17.665 1.00 73.94 506 LEU A CA 1
ATOM 3905 C C . LEU A 1 506 ? -45.413 14.350 18.453 1.00 73.94 506 LEU A C 1
ATOM 3907 O O . LEU A 1 506 ? -45.156 13.303 17.852 1.00 73.94 506 LEU A O 1
ATOM 3911 N N . PRO A 1 507 ? -45.334 14.428 19.799 1.00 54.28 507 PRO A N 1
ATOM 3912 C CA . PRO A 1 507 ? -44.865 13.329 20.653 1.00 54.28 507 PRO A CA 1
ATOM 3913 C C . PRO A 1 507 ? -45.693 12.042 20.538 1.00 54.28 507 PRO A C 1
ATOM 3915 O O . PRO A 1 507 ? -45.181 10.949 20.732 1.00 54.28 507 PRO A O 1
ATOM 3918 N N . GLU A 1 508 ? -46.977 12.152 20.191 1.00 59.91 508 GLU A N 1
ATOM 3919 C CA . GLU A 1 508 ? -47.909 11.017 20.107 1.00 59.91 508 GLU A CA 1
ATOM 3920 C C . GLU A 1 508 ? -47.640 10.087 18.903 1.00 59.91 508 GLU A C 1
ATOM 3922 O O . GLU A 1 508 ? -48.281 9.045 18.762 1.00 59.91 508 GLU A O 1
ATOM 3927 N N . ILE A 1 509 ? -46.669 10.432 18.048 1.00 60.78 509 ILE A N 1
ATOM 3928 C CA . ILE A 1 509 ? -46.245 9.678 16.855 1.00 60.78 509 ILE A CA 1
ATOM 3929 C C . ILE A 1 509 ? -44.967 8.857 17.157 1.00 60.78 509 ILE A C 1
ATOM 3931 O O . ILE A 1 509 ? -44.054 8.725 16.336 1.00 60.78 509 ILE A O 1
ATOM 3935 N N . GLU A 1 510 ? -44.875 8.318 18.374 1.00 43.72 510 GLU A N 1
ATOM 3936 C CA . GLU A 1 510 ? -43.712 7.577 18.869 1.00 43.72 510 GLU A CA 1
ATOM 3937 C C . GLU A 1 510 ? -43.494 6.233 18.146 1.00 43.72 510 GLU A C 1
ATOM 3939 O O . GLU A 1 510 ? -44.400 5.407 18.020 1.00 43.72 510 GLU A O 1
ATOM 3944 N N . GLY A 1 511 ? -42.250 6.007 17.702 1.00 55.44 511 GLY A N 1
ATOM 3945 C CA . GLY A 1 511 ? -41.717 4.699 17.302 1.00 55.44 511 GLY A CA 1
ATOM 3946 C C . GLY A 1 511 ? -40.982 4.682 15.961 1.00 55.44 511 GLY A C 1
ATOM 3947 O O . GLY A 1 511 ? -39.882 4.150 15.882 1.00 55.44 511 GLY A O 1
ATOM 3948 N N . GLU A 1 512 ? -41.546 5.293 14.915 1.00 55.19 512 GLU A N 1
ATOM 3949 C CA . GLU A 1 512 ? -40.970 5.206 13.559 1.00 55.19 512 GLU A CA 1
ATOM 3950 C C . GLU A 1 512 ? -40.584 6.549 12.933 1.00 55.19 512 GLU A C 1
ATOM 3952 O O . GLU A 1 512 ? -39.788 6.555 12.003 1.00 55.19 512 GLU A O 1
ATOM 3957 N N . VAL A 1 513 ? -41.129 7.680 13.390 1.00 57.03 513 VAL A N 1
ATOM 3958 C CA . VAL A 1 513 ? -41.010 8.968 12.670 1.00 57.03 513 VAL A CA 1
ATOM 3959 C C . VAL A 1 513 ? -39.878 9.841 13.204 1.00 57.03 513 VAL A C 1
ATOM 3961 O O . VAL A 1 513 ? -39.202 10.509 12.426 1.00 57.03 513 VAL A O 1
ATOM 3964 N N . LYS A 1 514 ? -39.623 9.778 14.517 1.00 59.09 514 LYS A N 1
ATOM 3965 C CA . LYS A 1 514 ? -38.639 10.615 15.224 1.00 59.09 514 LYS A CA 1
ATOM 3966 C C . LYS A 1 514 ? -37.197 10.427 14.730 1.00 59.09 514 LYS A C 1
ATOM 3968 O O . LYS A 1 514 ? -36.418 11.364 14.793 1.00 59.09 514 LYS A O 1
ATOM 3973 N N . ASN A 1 515 ? -36.882 9.255 14.175 1.00 62.22 515 ASN A N 1
ATOM 3974 C CA . ASN A 1 515 ? -35.565 8.952 13.603 1.00 62.22 515 ASN A CA 1
ATOM 3975 C C . ASN A 1 515 ? -35.516 9.180 12.078 1.00 62.22 515 ASN A C 1
ATOM 3977 O O . ASN A 1 515 ? -34.480 8.977 11.458 1.00 62.22 515 ASN A O 1
ATOM 3981 N N . LYS A 1 516 ? -36.642 9.551 11.446 1.00 75.00 516 LYS A N 1
ATOM 3982 C CA . LYS A 1 516 ? -36.772 9.669 9.983 1.00 75.00 516 LYS A CA 1
ATOM 3983 C C . LYS A 1 516 ? -36.855 11.114 9.493 1.00 75.00 516 LYS A C 1
ATOM 3985 O O . LYS A 1 516 ? -36.639 11.324 8.304 1.00 75.00 516 LYS A O 1
ATOM 3990 N N . ILE A 1 517 ? -37.191 12.085 10.344 1.00 79.62 517 ILE A N 1
ATOM 3991 C CA . ILE A 1 517 ? -37.285 13.500 9.956 1.00 79.62 517 ILE A CA 1
ATOM 3992 C C . ILE A 1 517 ? -36.568 14.371 10.987 1.00 79.62 517 ILE A C 1
ATOM 3994 O O . ILE A 1 517 ? -36.951 14.385 12.153 1.00 79.62 517 ILE A O 1
ATOM 3998 N N . GLU A 1 518 ? -35.565 15.118 10.537 1.00 84.38 518 GLU A N 1
ATOM 3999 C CA . GLU A 1 518 ? -34.829 16.106 11.330 1.00 84.38 518 GLU A CA 1
ATOM 4000 C C . GLU A 1 518 ? -35.231 17.518 10.884 1.00 84.38 518 GLU A C 1
ATOM 4002 O O . GLU A 1 518 ? -35.398 17.763 9.687 1.00 84.38 518 GLU A O 1
ATOM 4007 N N . VAL A 1 519 ? -35.438 18.439 11.829 1.00 85.06 519 VAL A N 1
ATOM 4008 C CA . VAL A 1 519 ? -35.856 19.819 11.545 1.00 85.06 519 VAL A CA 1
ATOM 4009 C C . VAL A 1 519 ? -34.974 20.787 12.323 1.00 85.06 519 VAL A C 1
ATOM 4011 O O . VAL A 1 519 ? -35.025 20.788 13.548 1.00 85.06 519 VAL A O 1
ATOM 4014 N N . ASP A 1 520 ? -34.272 21.660 11.606 1.00 85.06 520 ASP A N 1
ATOM 4015 C CA . ASP A 1 520 ? -33.412 22.702 12.162 1.00 85.06 520 ASP A CA 1
ATOM 4016 C C . ASP A 1 520 ? -34.030 24.087 11.915 1.00 85.06 520 ASP A C 1
ATOM 4018 O O . ASP A 1 520 ? -34.314 24.455 10.772 1.00 85.06 520 ASP A O 1
ATOM 4022 N N . TYR A 1 521 ? -34.209 24.890 12.967 1.00 84.69 521 TYR A N 1
ATOM 4023 C CA . TYR A 1 521 ? -34.615 26.297 12.858 1.00 84.69 521 TYR A CA 1
ATOM 4024 C C . TYR A 1 521 ? -33.406 27.204 13.093 1.00 84.69 521 TYR A C 1
ATOM 4026 O O . TYR A 1 521 ? -32.978 27.394 14.228 1.00 84.69 521 TYR A O 1
ATOM 4034 N N . ILE A 1 522 ? -32.877 27.805 12.029 1.00 85.50 522 ILE A N 1
ATOM 4035 C CA . ILE A 1 522 ? -31.626 28.570 12.061 1.00 85.50 522 ILE A CA 1
ATOM 4036 C C . ILE A 1 522 ? -31.950 30.072 11.966 1.00 85.50 522 ILE A C 1
ATOM 4038 O O . ILE A 1 522 ? -32.351 30.553 10.901 1.00 85.50 522 ILE A O 1
ATOM 4042 N N . PRO A 1 523 ? -31.825 30.850 13.057 1.00 80.81 523 PRO A N 1
ATOM 4043 C CA . PRO A 1 523 ? -32.054 32.287 12.999 1.00 80.81 523 PRO A CA 1
ATOM 4044 C C . PRO A 1 523 ? -30.926 32.989 12.225 1.00 80.81 523 PRO A C 1
ATOM 4046 O O . PRO A 1 523 ? -29.753 32.694 12.434 1.00 80.81 523 PRO A O 1
ATOM 4049 N N . TRP A 1 524 ? -31.257 33.970 11.380 1.00 78.75 524 TRP A N 1
ATOM 4050 C CA . TRP A 1 524 ? -30.264 34.807 10.692 1.00 78.75 524 TRP A CA 1
ATOM 4051 C C . TRP A 1 524 ? -30.571 36.311 10.812 1.00 78.75 524 TRP A C 1
ATOM 4053 O O . TRP A 1 524 ? -31.721 36.752 10.940 1.00 78.75 524 TRP A O 1
ATOM 4063 N N . GLY A 1 525 ? -29.525 37.141 10.780 1.00 65.56 525 GLY A N 1
ATOM 4064 C CA . GLY A 1 525 ? -29.651 38.597 10.856 1.00 65.56 525 GLY A CA 1
ATOM 4065 C C . GLY A 1 525 ? -28.391 39.329 10.397 1.00 65.56 525 GLY A C 1
ATOM 4066 O O . GLY A 1 525 ? -27.282 38.822 10.512 1.00 65.56 525 GLY A O 1
ATOM 4067 N N . ARG A 1 526 ? -28.545 40.557 9.879 1.00 46.62 526 ARG A N 1
ATOM 4068 C CA . ARG A 1 526 ? -27.399 41.404 9.506 1.00 46.62 526 ARG A CA 1
ATOM 4069 C C . ARG A 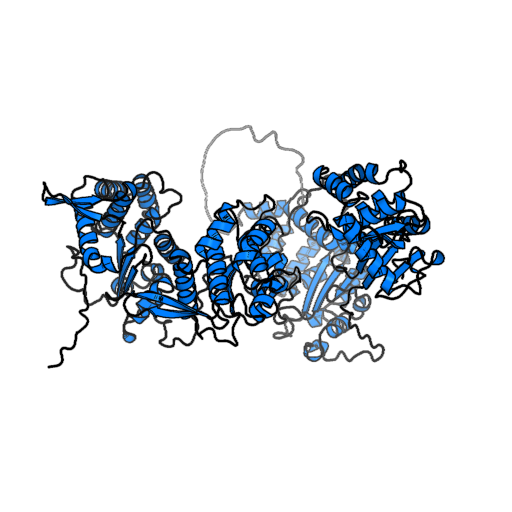1 526 ? -26.748 42.003 10.752 1.00 46.62 526 ARG A C 1
ATOM 4071 O O . ARG A 1 526 ? -27.224 43.018 11.259 1.00 46.62 526 ARG A O 1
ATOM 4078 N N . ALA A 1 527 ? -25.627 41.439 11.187 1.00 40.09 527 ALA A N 1
ATOM 4079 C CA . ALA A 1 527 ? -24.708 42.106 12.103 1.00 40.09 527 ALA A CA 1
ATOM 4080 C C . ALA A 1 527 ? -23.605 42.816 11.296 1.00 40.09 527 ALA A C 1
ATOM 4082 O O . ALA A 1 527 ? -22.857 42.185 10.557 1.00 40.09 527 ALA A O 1
ATOM 4083 N N . THR A 1 528 ? -23.488 44.143 11.400 1.00 32.00 528 THR A N 1
ATOM 4084 C CA . THR A 1 528 ? -22.308 44.861 10.887 1.00 32.00 528 THR A CA 1
ATOM 4085 C C . THR A 1 528 ? -21.231 44.888 11.967 1.00 32.00 528 THR A C 1
ATOM 4087 O O . THR A 1 528 ? -21.397 45.585 12.970 1.00 32.00 528 THR A O 1
ATOM 4090 N N . ARG A 1 529 ? -20.135 44.147 11.765 1.00 34.69 529 ARG A N 1
ATOM 4091 C CA . ARG A 1 529 ? -18.944 44.167 12.630 1.00 34.69 529 ARG A CA 1
ATOM 4092 C C . ARG A 1 529 ? -18.104 45.407 12.296 1.00 34.69 529 ARG A C 1
ATOM 4094 O O . ARG A 1 529 ? -17.691 45.591 11.151 1.00 34.69 529 ARG A O 1
ATOM 4101 N N . ASP A 1 530 ? -17.870 46.282 13.273 1.00 34.38 530 ASP A N 1
ATOM 4102 C CA . ASP A 1 530 ? -16.940 47.404 13.109 1.00 34.38 530 ASP A CA 1
ATOM 4103 C C . ASP A 1 530 ? -15.495 46.871 13.087 1.00 34.38 530 ASP A C 1
ATOM 4105 O O . ASP A 1 530 ? -15.008 46.343 14.079 1.00 34.38 530 ASP A O 1
ATOM 4109 N N . LYS A 1 531 ? -14.847 47.030 11.926 1.00 33.34 531 LYS A N 1
ATOM 4110 C CA . LYS A 1 531 ? -13.400 47.000 11.623 1.00 33.34 531 LYS A CA 1
ATOM 4111 C C . LYS A 1 531 ? -12.506 45.947 12.304 1.00 33.34 531 LYS A C 1
ATOM 4113 O O . LYS A 1 531 ? -12.019 46.165 13.404 1.00 33.34 531 LYS A O 1
ATOM 4118 N N . GLY A 1 532 ? -12.074 45.000 11.465 1.00 38.75 532 GLY A N 1
ATOM 4119 C CA . GLY A 1 532 ? -10.662 44.645 11.282 1.00 38.75 532 GLY A CA 1
ATOM 4120 C C . GLY A 1 532 ? -10.057 43.741 12.344 1.00 38.75 532 GLY A C 1
ATOM 4121 O O . GLY A 1 532 ? -9.456 44.253 13.272 1.00 38.75 532 GLY A O 1
ATOM 4122 N N . ASP A 1 533 ? -10.202 42.430 12.155 1.00 28.44 533 ASP A N 1
ATOM 4123 C CA . ASP A 1 533 ? -9.126 41.433 12.243 1.00 28.44 533 ASP A CA 1
ATOM 4124 C C . ASP A 1 533 ? -9.704 40.061 11.850 1.00 28.44 533 ASP A C 1
ATOM 4126 O O . ASP A 1 533 ? -10.800 39.691 12.268 1.00 28.44 533 ASP A O 1
ATOM 4130 N N . THR A 1 534 ? -9.000 39.336 10.980 1.00 28.11 534 THR A N 1
ATOM 4131 C CA . THR A 1 534 ? -9.350 37.979 10.534 1.00 28.11 534 THR A CA 1
ATOM 4132 C C . THR A 1 534 ? -8.601 36.959 11.383 1.00 28.11 534 THR A C 1
ATOM 4134 O O . THR A 1 534 ? -7.377 36.873 11.289 1.00 28.11 534 THR A O 1
ATOM 4137 N N . ALA A 1 535 ? -9.330 36.161 12.160 1.00 25.05 535 ALA A N 1
ATOM 4138 C CA . ALA A 1 535 ? -8.837 34.927 12.763 1.00 25.05 535 ALA A CA 1
ATOM 4139 C C . ALA A 1 535 ? -9.773 33.779 12.356 1.00 25.05 535 ALA A C 1
ATOM 4141 O O . ALA A 1 535 ? -10.988 33.903 12.491 1.00 25.05 535 ALA A O 1
ATOM 4142 N N . ARG A 1 536 ? -9.204 32.689 11.826 1.00 26.45 536 ARG A N 1
ATOM 4143 C CA . ARG A 1 536 ? -9.889 31.404 11.622 1.00 26.45 536 ARG A CA 1
ATOM 4144 C C . ARG A 1 536 ? -9.742 30.580 12.903 1.00 26.45 536 ARG A C 1
ATOM 4146 O O . ARG A 1 536 ? -8.626 30.462 13.406 1.00 26.45 536 ARG A O 1
ATOM 4153 N N . ALA A 1 537 ? -10.840 30.014 13.392 1.00 24.06 537 ALA A N 1
ATOM 4154 C CA . ALA A 1 537 ? -10.869 29.023 14.467 1.00 24.06 537 ALA A CA 1
ATOM 4155 C C . ALA A 1 537 ? -11.573 27.739 13.971 1.00 24.06 537 ALA A C 1
ATOM 4157 O O . ALA A 1 537 ? -12.430 27.844 13.090 1.00 24.06 537 ALA A O 1
ATOM 4158 N N . PRO A 1 538 ? -11.204 26.549 14.484 1.00 25.09 538 PRO A N 1
ATOM 4159 C CA . PRO A 1 538 ? -11.796 25.269 14.095 1.00 25.09 538 PRO A CA 1
ATOM 4160 C C . PRO A 1 538 ? -13.116 24.990 14.836 1.00 25.09 538 PRO A C 1
ATOM 4162 O O . PRO A 1 538 ? -13.292 25.397 15.984 1.00 25.09 538 PRO A O 1
ATOM 4165 N N . SER A 1 539 ? -14.034 24.291 14.165 1.00 25.86 539 SER A N 1
ATOM 4166 C CA . SER A 1 539 ? -15.392 23.966 14.620 1.00 25.86 539 SER A CA 1
ATOM 4167 C C . SER A 1 539 ? -15.458 22.643 15.392 1.00 25.86 539 SER A C 1
ATOM 4169 O O . SER A 1 539 ? -15.055 21.614 14.851 1.00 25.86 539 SER A O 1
ATOM 4171 N N . ASN A 1 540 ? -16.073 22.644 16.579 1.00 23.34 540 ASN A N 1
ATOM 4172 C CA . ASN A 1 540 ? -16.568 21.439 17.251 1.00 23.34 540 ASN A CA 1
ATOM 4173 C C . ASN A 1 540 ? -18.099 21.509 17.328 1.00 23.34 540 ASN A C 1
ATOM 4175 O O . ASN A 1 540 ? -18.647 22.441 17.905 1.00 23.34 540 ASN A O 1
ATOM 4179 N N . HIS A 1 541 ? -18.795 20.519 16.766 1.00 25.91 541 HIS A N 1
ATOM 4180 C CA . HIS A 1 541 ? -20.244 20.380 16.915 1.00 25.91 541 HIS A CA 1
ATOM 4181 C C . HIS A 1 541 ? -20.599 19.793 18.287 1.00 25.91 541 HIS A C 1
ATOM 4183 O O . HIS A 1 541 ? -20.129 18.715 18.643 1.00 25.91 541 HIS A O 1
ATOM 4189 N N . VAL A 1 542 ? -21.505 20.451 19.014 1.00 21.89 542 VAL A N 1
ATOM 4190 C CA . VAL A 1 542 ? -22.266 19.844 20.116 1.00 21.89 542 VAL A CA 1
ATOM 4191 C C . VAL A 1 542 ? -23.743 19.839 19.706 1.00 21.89 542 VAL A C 1
ATOM 4193 O O . VAL A 1 542 ? -24.321 20.916 19.564 1.00 21.89 542 VAL A O 1
ATOM 4196 N N . PRO A 1 543 ? -24.388 18.676 19.497 1.00 26.94 543 PRO A N 1
ATOM 4197 C CA . PRO A 1 543 ? -25.826 18.627 19.281 1.00 26.94 543 PRO A CA 1
ATOM 4198 C C . PRO A 1 543 ? -26.535 18.794 20.631 1.00 26.94 543 PRO A C 1
ATOM 4200 O O . PRO A 1 543 ? -26.412 17.949 21.520 1.00 26.94 543 PRO A O 1
ATOM 4203 N N . LEU A 1 544 ? -27.276 19.891 20.802 1.00 27.38 544 LEU A N 1
ATOM 4204 C CA . LEU A 1 544 ? -28.215 20.045 21.913 1.00 27.38 544 LEU A CA 1
ATOM 4205 C C . LEU A 1 544 ? -29.511 19.286 21.585 1.00 27.38 544 LEU A C 1
ATOM 4207 O O . LEU A 1 544 ? -30.031 19.339 20.475 1.00 27.38 544 LEU A O 1
ATOM 4211 N N . TYR A 1 545 ? -30.011 18.521 22.553 1.00 28.94 545 TYR A N 1
ATOM 4212 C CA . TYR A 1 545 ? -31.180 17.656 22.401 1.00 28.94 545 TYR A CA 1
ATOM 4213 C C . TYR A 1 545 ? -32.519 18.420 22.561 1.00 28.94 545 TYR A C 1
ATOM 4215 O O . TYR A 1 545 ? -32.707 19.128 23.544 1.00 28.94 545 TYR A O 1
ATOM 4223 N N . HIS A 1 546 ? -33.483 18.085 21.676 1.00 43.59 546 HIS A N 1
ATOM 4224 C CA . HIS A 1 546 ? -34.969 18.165 21.759 1.00 43.59 546 HIS A CA 1
ATOM 4225 C C . HIS A 1 546 ? -35.725 19.281 20.982 1.00 43.59 546 HIS A C 1
ATOM 4227 O O . HIS A 1 546 ? -36.226 20.243 21.564 1.00 43.59 546 HIS A O 1
ATOM 4233 N N . ASN A 1 547 ? -36.021 18.996 19.700 1.00 56.97 547 ASN A N 1
ATOM 4234 C CA . ASN A 1 547 ? -36.787 19.785 18.703 1.00 56.97 547 ASN A CA 1
ATOM 4235 C C . ASN A 1 547 ? -38.156 20.359 19.149 1.00 56.97 547 ASN A C 1
ATOM 4237 O O . ASN A 1 547 ? -38.681 21.268 18.508 1.00 56.97 547 ASN A O 1
ATOM 4241 N N . HIS A 1 548 ? -38.788 19.834 20.206 1.00 58.62 548 HIS A N 1
ATOM 4242 C CA . HIS A 1 548 ? -40.124 20.290 20.632 1.00 58.62 548 HIS A CA 1
ATOM 4243 C C . HIS A 1 548 ? -40.067 21.561 21.498 1.00 58.62 548 HIS A C 1
ATOM 4245 O O . HIS A 1 548 ? -40.846 22.490 21.280 1.00 58.62 548 HIS A O 1
ATOM 4251 N N . HIS A 1 549 ? -39.093 21.648 22.412 1.00 62.84 549 HIS A N 1
ATOM 4252 C CA . HIS A 1 549 ? -38.931 22.793 23.318 1.00 62.84 549 HIS A CA 1
ATOM 4253 C C . HIS A 1 549 ? -38.419 24.036 22.578 1.00 62.84 549 HIS A C 1
ATOM 4255 O O . HIS A 1 549 ? -38.886 25.148 22.827 1.00 62.84 549 HIS A O 1
ATOM 4261 N N . GLU A 1 550 ? -37.514 23.847 21.615 1.00 67.69 550 GLU A N 1
ATOM 4262 C CA . GLU A 1 550 ? -36.988 24.929 20.777 1.00 67.69 550 GLU A CA 1
ATOM 4263 C C . GLU A 1 550 ? -38.086 25.567 19.925 1.00 67.69 550 GLU A C 1
ATOM 4265 O O . GLU A 1 550 ? -38.235 26.790 19.907 1.00 67.69 550 GLU A O 1
ATOM 4270 N N . PHE A 1 551 ? -38.926 24.747 19.285 1.00 70.69 551 PHE A N 1
ATOM 4271 C CA . PHE A 1 551 ? -40.049 25.242 18.495 1.00 70.69 551 PHE A CA 1
ATOM 4272 C C . PHE A 1 551 ? -41.056 26.025 19.352 1.00 70.69 551 PHE A C 1
ATOM 4274 O O . PHE A 1 551 ? -41.553 27.070 18.925 1.00 70.69 551 PHE A O 1
ATOM 4281 N N . TYR A 1 552 ? -41.323 25.569 20.581 1.00 70.56 552 TYR A N 1
ATOM 4282 C CA . TYR A 1 552 ? -42.217 26.263 21.511 1.00 70.56 552 TYR A CA 1
ATOM 4283 C C . TYR A 1 552 ? -41.639 27.609 21.978 1.00 70.56 552 TYR A C 1
ATOM 4285 O O . TYR A 1 552 ? -42.346 28.621 21.993 1.00 70.56 552 TYR A O 1
ATOM 4293 N N . MET A 1 553 ? -40.337 27.658 22.271 1.00 71.94 553 MET A N 1
ATOM 4294 C CA . MET A 1 553 ? -39.628 28.897 22.605 1.00 71.94 553 MET A CA 1
ATOM 4295 C C . MET A 1 553 ? -39.648 29.903 21.450 1.00 71.94 553 MET A C 1
ATOM 4297 O O . MET A 1 553 ? -39.931 31.086 21.662 1.00 71.94 553 MET A O 1
ATOM 4301 N N . ILE A 1 554 ? -39.420 29.453 20.215 1.00 73.50 554 ILE A N 1
ATOM 4302 C CA . ILE A 1 554 ? -39.501 30.303 19.018 1.00 73.50 554 ILE A CA 1
ATOM 4303 C C . ILE A 1 554 ? -40.937 30.820 18.821 1.00 73.50 554 ILE A C 1
ATOM 4305 O O . ILE A 1 554 ? -41.151 32.009 18.571 1.00 73.50 554 ILE A O 1
ATOM 4309 N N . LEU A 1 555 ? -41.949 29.965 18.984 1.00 71.06 555 LEU A N 1
ATOM 4310 C CA . LEU A 1 555 ? -43.357 30.361 18.880 1.00 71.06 555 LEU A CA 1
ATOM 4311 C C . LEU A 1 555 ? -43.751 31.418 19.912 1.00 71.06 555 LEU A C 1
ATOM 4313 O O . LEU A 1 555 ? -44.471 32.363 19.587 1.00 71.06 555 LEU A O 1
ATOM 4317 N N . CYS A 1 556 ? -43.297 31.263 21.150 1.00 73.94 556 CYS A N 1
ATOM 4318 C CA . CYS A 1 556 ? -43.691 32.157 22.225 1.00 73.94 556 CYS A CA 1
ATOM 4319 C C . CYS A 1 556 ? -42.967 33.519 22.157 1.00 73.94 556 CYS A C 1
ATOM 4321 O O . CYS A 1 556 ? -43.559 34.575 22.410 1.00 73.94 556 CYS A O 1
ATOM 4323 N N . THR A 1 557 ? -41.705 33.529 21.724 1.00 68.44 557 THR A N 1
ATOM 4324 C CA . THR A 1 557 ? -40.911 34.760 21.559 1.00 68.44 557 THR A CA 1
ATOM 4325 C C . THR A 1 557 ? -41.288 35.574 20.315 1.00 68.44 557 THR A C 1
ATOM 4327 O O . THR A 1 557 ? -41.041 36.777 20.265 1.00 68.44 557 THR A O 1
ATOM 4330 N N . THR A 1 558 ? -41.957 34.973 19.328 1.00 64.44 558 THR A N 1
ATOM 4331 C CA . THR A 1 558 ? -42.368 35.655 18.083 1.00 64.44 558 THR A CA 1
ATOM 4332 C C . THR A 1 558 ? -43.723 36.381 18.161 1.00 64.44 558 THR A C 1
ATOM 4334 O O . THR A 1 558 ? -44.167 36.971 17.166 1.00 64.44 558 THR A O 1
ATOM 4337 N N . ASP A 1 559 ? -44.392 36.413 19.324 1.00 68.25 559 ASP A N 1
ATOM 4338 C CA . ASP A 1 559 ? -45.621 37.200 19.499 1.00 68.25 559 ASP A CA 1
ATOM 4339 C C . ASP A 1 559 ? -45.319 38.707 19.663 1.00 68.25 559 ASP A C 1
ATOM 4341 O O . ASP A 1 559 ? -44.698 39.154 20.629 1.00 68.25 559 ASP A O 1
ATOM 4345 N N . GLN A 1 560 ? -45.720 39.510 18.672 1.00 52.84 560 GLN A N 1
ATOM 4346 C CA . GLN A 1 560 ? -45.178 40.855 18.444 1.00 52.84 560 GLN A CA 1
ATOM 4347 C C . GLN A 1 560 ? -45.681 41.944 19.398 1.00 52.84 560 GLN A C 1
ATOM 4349 O O . GLN A 1 560 ? -45.037 42.998 19.485 1.00 52.84 560 GLN A O 1
ATOM 4354 N N . ASP A 1 561 ? -46.822 41.745 20.060 1.00 59.59 561 ASP A N 1
ATOM 4355 C CA . ASP A 1 561 ? -47.475 42.826 20.810 1.00 59.59 561 ASP A CA 1
ATOM 4356 C C . ASP A 1 561 ? -46.719 43.184 22.104 1.00 59.59 561 ASP A C 1
ATOM 4358 O O . ASP A 1 561 ? -46.750 44.337 22.537 1.00 59.59 561 ASP A O 1
ATOM 4362 N N . THR A 1 562 ? -45.954 42.245 22.664 1.00 54.72 562 THR A N 1
ATOM 4363 C CA . THR A 1 562 ? -45.120 42.430 23.865 1.00 54.72 562 THR A CA 1
ATOM 4364 C C . THR A 1 562 ? -43.621 42.556 23.549 1.00 54.72 562 THR A C 1
ATOM 4366 O O . THR A 1 562 ? -42.920 43.334 24.215 1.00 54.72 562 THR A O 1
ATOM 4369 N N . TRP A 1 563 ? -43.141 41.920 22.469 1.00 53.34 563 TRP A N 1
ATOM 4370 C CA . TRP A 1 563 ? -41.710 41.825 22.139 1.00 53.34 563 TRP A CA 1
ATOM 4371 C C . TRP A 1 563 ? -41.094 43.188 21.826 1.00 53.34 563 TRP A C 1
ATOM 4373 O O . TRP A 1 563 ? -39.969 43.487 22.216 1.00 53.34 563 TRP A O 1
ATOM 4383 N N . LYS A 1 564 ? -41.860 44.080 21.184 1.00 51.19 564 LYS A N 1
ATOM 4384 C CA . LYS A 1 564 ? -41.404 45.440 20.835 1.00 51.19 564 LYS A CA 1
ATOM 4385 C C . LYS A 1 564 ? -41.148 46.334 22.049 1.00 51.19 564 LYS A C 1
ATOM 4387 O O . LYS A 1 564 ? -40.483 47.358 21.905 1.00 51.19 564 LYS A O 1
ATOM 4392 N N . THR A 1 565 ? -41.693 45.990 23.215 1.00 54.41 565 THR A N 1
ATOM 4393 C CA . THR A 1 565 ? -41.597 46.823 24.423 1.00 54.41 565 THR A CA 1
ATOM 4394 C C . THR A 1 565 ? -40.680 46.253 25.495 1.00 54.41 565 THR A C 1
ATOM 4396 O O . THR A 1 565 ? -40.053 47.043 26.198 1.00 54.41 565 THR A O 1
ATOM 4399 N N . ASN A 1 566 ? -40.575 44.924 25.621 1.00 68.81 566 ASN A N 1
ATOM 4400 C CA . ASN A 1 566 ? -39.642 44.275 26.544 1.00 68.81 566 ASN A CA 1
ATOM 4401 C C . ASN A 1 566 ? -39.407 42.794 26.148 1.00 68.81 566 ASN A C 1
ATOM 4403 O O . ASN A 1 566 ? -40.113 41.919 26.652 1.00 68.81 566 ASN A O 1
ATOM 4407 N N . PRO A 1 567 ? -38.432 42.502 25.263 1.00 59.81 567 PRO A N 1
ATOM 4408 C CA . PRO A 1 567 ? -38.120 41.139 24.816 1.00 59.81 567 PRO A CA 1
ATOM 4409 C C . PRO A 1 567 ? -37.810 40.185 25.974 1.00 59.81 567 PRO A C 1
ATOM 4411 O O . PRO A 1 567 ? -38.251 39.040 25.981 1.00 59.81 567 PRO A O 1
ATOM 4414 N N . LEU A 1 568 ? -37.107 40.682 26.998 1.00 60.69 568 LEU A N 1
ATOM 4415 C CA . LEU A 1 568 ? -36.711 39.889 28.158 1.00 60.69 568 LEU A CA 1
ATOM 4416 C C . LEU A 1 568 ? -37.928 39.465 28.990 1.00 60.69 568 LEU A C 1
ATOM 4418 O O . LEU A 1 568 ? -38.036 38.304 29.364 1.00 60.69 568 LEU A O 1
ATOM 4422 N N . ALA A 1 569 ? -38.886 40.367 29.223 1.00 69.25 569 ALA A N 1
ATOM 4423 C CA . ALA A 1 569 ? -40.117 40.022 29.939 1.00 69.25 569 ALA A CA 1
ATOM 4424 C C . ALA A 1 569 ? -40.940 38.946 29.213 1.00 69.25 569 ALA A C 1
ATOM 4426 O O . ALA A 1 569 ? -41.593 38.135 29.865 1.00 69.25 569 ALA A O 1
ATOM 4427 N N . GLN A 1 570 ? -40.886 38.918 27.880 1.00 71.19 570 GLN A N 1
ATOM 4428 C CA . GLN A 1 570 ? -41.596 37.922 27.090 1.00 71.19 570 GLN A CA 1
ATOM 4429 C C . GLN A 1 570 ? -40.909 36.559 27.109 1.00 71.19 570 GLN A C 1
ATOM 4431 O O . GLN A 1 570 ? -41.591 35.570 27.334 1.00 71.19 570 GLN A O 1
ATOM 4436 N N . VAL A 1 571 ? -39.578 36.495 26.980 1.00 67.12 571 VAL A N 1
ATOM 4437 C CA . VAL A 1 571 ? -38.824 35.239 27.178 1.00 67.12 571 VAL A CA 1
ATOM 4438 C C . VAL A 1 571 ? -39.166 34.617 28.535 1.00 67.12 571 VAL A C 1
ATOM 4440 O O . VAL A 1 571 ? -39.404 33.421 28.641 1.00 67.12 571 VAL A O 1
ATOM 4443 N N . VAL A 1 572 ? -39.271 35.444 29.570 1.00 69.75 572 VAL A N 1
ATOM 4444 C CA . VAL A 1 572 ? -39.564 35.003 30.939 1.00 69.75 572 VAL A CA 1
ATOM 4445 C C . VAL A 1 572 ? -41.001 34.521 31.083 1.00 69.75 572 VAL A C 1
ATOM 4447 O O . VAL A 1 572 ? -41.252 33.519 31.747 1.00 69.75 572 VAL A O 1
ATOM 4450 N N . GLN A 1 573 ? -41.952 35.199 30.445 1.00 75.62 573 GLN A N 1
ATOM 4451 C CA . GLN A 1 573 ? -43.328 34.721 30.370 1.00 75.62 573 GLN A CA 1
ATOM 4452 C C . GLN A 1 573 ? -43.403 33.359 29.660 1.00 75.62 573 GLN A C 1
ATOM 4454 O O . GLN A 1 573 ? -44.045 32.452 30.177 1.00 75.62 573 GLN A O 1
ATOM 4459 N N . CYS A 1 574 ? -42.685 33.191 28.549 1.00 71.88 574 CYS A N 1
ATOM 4460 C CA . CYS A 1 574 ? -42.639 31.948 27.781 1.00 71.88 574 CYS A CA 1
ATOM 4461 C C . CYS A 1 574 ? -42.078 30.772 28.573 1.00 71.88 574 CYS A C 1
ATOM 4463 O O . CYS A 1 574 ? -42.643 29.683 28.556 1.00 71.88 574 CYS A O 1
ATOM 4465 N N . VAL A 1 575 ? -40.998 31.002 29.316 1.00 69.25 575 VAL A N 1
ATOM 4466 C CA . VAL A 1 575 ? -40.413 29.989 30.200 1.00 69.25 575 VAL A CA 1
ATOM 4467 C C . VAL A 1 575 ? -41.394 29.585 31.301 1.00 69.25 575 VAL A C 1
ATOM 4469 O O . VAL A 1 575 ? -41.522 28.403 31.603 1.00 69.25 575 VAL A O 1
ATOM 4472 N N . ASN A 1 576 ? -42.131 30.541 31.872 1.00 71.75 576 ASN A N 1
ATOM 4473 C CA . ASN A 1 576 ? -43.145 30.238 32.883 1.00 71.75 576 ASN A CA 1
ATOM 4474 C C . ASN A 1 576 ? -44.327 29.441 32.309 1.00 71.75 576 ASN A C 1
ATOM 4476 O O . ASN A 1 576 ? -44.793 28.512 32.960 1.00 71.75 576 ASN A O 1
ATOM 4480 N N . GLU A 1 577 ? -44.779 29.763 31.094 1.00 72.06 577 GLU A N 1
ATOM 4481 C CA . GLU A 1 577 ? -45.843 29.020 30.404 1.00 72.06 577 GLU A CA 1
ATOM 4482 C C . GLU A 1 577 ? -45.400 27.587 30.049 1.00 72.06 577 GLU A C 1
ATOM 4484 O O . GLU A 1 577 ? -46.172 26.649 30.241 1.00 72.06 577 GLU A O 1
ATOM 4489 N N . MET A 1 578 ? -44.142 27.388 29.632 1.00 65.81 578 MET A N 1
ATOM 4490 C CA . MET A 1 578 ? -43.584 26.046 29.408 1.00 65.81 578 MET A CA 1
ATOM 4491 C C . MET A 1 578 ? -43.480 25.224 30.696 1.00 65.81 578 MET A C 1
ATOM 4493 O O . MET A 1 578 ? -43.764 24.033 30.660 1.00 65.81 578 MET A O 1
ATOM 4497 N N . ASN A 1 579 ? -43.117 25.830 31.832 1.00 65.56 579 ASN A N 1
ATOM 4498 C CA . ASN A 1 579 ? -43.028 25.120 33.117 1.00 65.56 579 ASN A CA 1
ATOM 4499 C C . ASN A 1 579 ? -44.388 24.628 33.631 1.00 65.56 579 ASN A C 1
ATOM 4501 O O . ASN A 1 579 ? -44.450 23.609 34.321 1.00 65.56 579 ASN A O 1
ATOM 4505 N N . ASP A 1 580 ? -45.470 25.342 33.308 1.00 64.94 580 ASP A N 1
ATOM 4506 C CA . ASP A 1 580 ? -46.833 24.921 33.645 1.00 64.94 580 ASP A CA 1
ATOM 4507 C C . ASP A 1 580 ? -47.286 23.714 32.793 1.00 64.94 580 ASP A C 1
ATOM 4509 O O . ASP A 1 580 ? -48.078 22.893 33.266 1.00 64.94 580 ASP A O 1
ATOM 4513 N N . GLU A 1 581 ? -46.773 23.572 31.562 1.00 55.78 581 GLU A N 1
ATOM 4514 C CA . GLU A 1 581 ? -47.036 22.428 30.669 1.00 55.78 581 GLU A CA 1
ATOM 4515 C C . GLU A 1 581 ? -46.049 21.255 30.864 1.00 55.78 581 GLU A C 1
ATOM 4517 O O . GLU A 1 581 ? -46.445 20.095 30.720 1.00 55.78 581 GLU A O 1
ATOM 4522 N N . PHE A 1 582 ? -44.800 21.531 31.256 1.00 53.09 582 PHE A N 1
ATOM 4523 C CA . PHE A 1 582 ? -43.703 20.567 31.408 1.00 53.09 582 PHE A CA 1
ATOM 4524 C C . PHE A 1 582 ? -42.876 20.885 32.671 1.00 53.09 582 PHE A C 1
ATOM 4526 O O . PHE A 1 582 ? -41.907 21.642 32.607 1.00 53.09 582 PHE A O 1
ATOM 4533 N N . PRO A 1 583 ? -43.235 20.339 33.848 1.00 49.41 583 PRO A N 1
ATOM 4534 C CA . PRO A 1 583 ? -42.593 20.717 35.102 1.00 49.41 583 PRO A CA 1
ATOM 4535 C C . PRO A 1 583 ? -41.225 20.035 35.260 1.00 49.41 583 PRO A C 1
ATOM 4537 O O . PRO A 1 583 ? -41.121 18.976 35.880 1.00 49.41 583 PRO A O 1
ATOM 4540 N N . ASP A 1 584 ? -40.178 20.662 34.729 1.00 48.66 584 ASP A N 1
ATOM 4541 C CA . ASP A 1 584 ? -38.790 20.449 35.150 1.00 48.66 584 ASP A CA 1
ATOM 4542 C C . ASP A 1 584 ? -38.315 21.666 35.964 1.00 48.66 584 ASP A C 1
ATOM 4544 O O . ASP A 1 584 ? -38.209 22.789 35.467 1.00 48.66 584 ASP A O 1
ATOM 4548 N N . ALA A 1 585 ? -38.086 21.451 37.261 1.00 44.28 585 ALA A N 1
ATOM 4549 C CA . ALA A 1 585 ? -37.857 22.515 38.234 1.00 44.28 585 ALA A CA 1
ATOM 4550 C C . ALA A 1 585 ? -36.471 23.175 38.112 1.00 44.28 585 ALA A C 1
ATOM 4552 O O . ALA A 1 585 ? -36.306 24.313 38.557 1.00 44.28 585 ALA A O 1
ATOM 4553 N N . ASP A 1 586 ? -35.491 22.506 37.500 1.00 49.31 586 ASP A N 1
ATOM 4554 C CA . ASP A 1 586 ? -34.106 22.989 37.470 1.00 49.31 586 ASP A CA 1
ATOM 4555 C C . ASP A 1 586 ? -33.874 23.985 36.323 1.00 49.31 586 ASP A C 1
ATOM 4557 O O . ASP A 1 586 ? -33.273 25.045 36.520 1.00 49.31 586 ASP A O 1
ATOM 4561 N N . THR A 1 587 ? -34.474 23.737 35.157 1.00 48.75 587 THR A N 1
ATOM 4562 C CA . THR A 1 587 ? -34.411 24.627 33.983 1.00 48.75 587 THR A CA 1
ATOM 4563 C C . THR A 1 587 ? -35.157 25.955 34.221 1.00 48.75 587 THR A C 1
ATOM 4565 O O . THR A 1 587 ? -34.706 27.037 33.825 1.00 48.75 587 THR A O 1
ATOM 4568 N N . ALA A 1 588 ? -36.266 25.899 34.966 1.00 44.78 588 ALA A N 1
ATOM 4569 C CA . ALA A 1 588 ? -37.087 27.041 35.370 1.00 44.78 588 ALA A CA 1
ATOM 4570 C C . ALA A 1 588 ? -36.334 28.075 36.222 1.00 44.78 588 ALA A C 1
ATOM 4572 O O . ALA A 1 588 ? -36.465 29.290 36.027 1.00 44.78 588 ALA A O 1
ATOM 4573 N N . ASN A 1 589 ? -35.547 27.586 37.182 1.00 47.53 589 ASN A N 1
ATOM 4574 C CA . ASN A 1 589 ? -34.842 28.412 38.157 1.00 47.53 589 ASN A CA 1
ATOM 4575 C C . ASN A 1 589 ? -33.655 29.152 37.522 1.00 47.53 589 ASN A C 1
ATOM 4577 O O . ASN A 1 589 ? -33.406 30.310 37.863 1.00 47.53 589 ASN A O 1
ATOM 4581 N N . VAL A 1 590 ? -32.986 28.529 36.546 1.00 48.47 590 VAL A N 1
ATOM 4582 C CA . VAL A 1 590 ? -31.870 29.129 35.793 1.00 48.47 590 VAL A CA 1
ATOM 4583 C C . VAL A 1 590 ? -32.350 30.290 34.912 1.00 48.47 590 VAL A C 1
ATOM 4585 O O . VAL A 1 590 ? -31.752 31.365 34.917 1.00 48.47 590 VAL A O 1
ATOM 4588 N N . LEU A 1 591 ? -33.476 30.127 34.214 1.00 43.31 591 LEU A N 1
ATOM 4589 C CA . LEU A 1 591 ? -33.997 31.139 33.285 1.00 43.31 591 LEU A CA 1
ATOM 4590 C C . LEU A 1 591 ? -34.765 32.274 33.990 1.00 43.31 591 LEU A C 1
ATOM 4592 O O . LEU A 1 591 ? -34.697 33.431 33.564 1.00 43.31 591 LEU A O 1
ATOM 4596 N N . THR A 1 592 ? -35.427 31.990 35.117 1.00 43.25 592 THR A N 1
ATOM 4597 C CA . THR A 1 592 ? -36.078 33.020 35.953 1.00 43.25 592 THR A CA 1
ATOM 4598 C C . THR A 1 592 ? -35.050 33.939 36.630 1.00 43.25 592 THR A C 1
ATOM 4600 O O . THR A 1 592 ? -35.317 35.128 36.826 1.00 43.25 592 THR A O 1
ATOM 4603 N N . ALA A 1 593 ? -33.843 33.441 36.926 1.00 46.59 593 ALA A N 1
ATOM 4604 C CA . ALA A 1 593 ? -32.751 34.240 37.487 1.00 46.59 593 ALA A CA 1
ATOM 4605 C C . ALA A 1 593 ? -32.188 35.290 36.502 1.00 46.59 593 ALA A C 1
ATOM 4607 O O . ALA A 1 593 ? -31.780 36.369 36.935 1.00 46.59 593 ALA A O 1
ATOM 4608 N N . CYS A 1 594 ? -32.246 35.045 35.186 1.00 37.66 594 CYS A N 1
ATOM 4609 C CA . CYS A 1 594 ? -31.864 36.023 34.154 1.00 37.66 594 CYS A CA 1
ATOM 4610 C C . CYS A 1 594 ? -32.853 37.200 34.019 1.00 37.66 594 CYS A C 1
ATOM 4612 O O . CYS A 1 594 ? -32.480 38.279 33.563 1.00 37.66 594 CYS A O 1
ATOM 4614 N N . ALA A 1 595 ? -34.112 37.013 34.425 1.00 38.06 595 ALA A N 1
ATOM 4615 C CA . ALA A 1 595 ? -35.204 37.979 34.276 1.00 38.06 595 ALA A CA 1
ATOM 4616 C C . ALA A 1 595 ? -35.177 39.144 35.270 1.00 38.06 595 ALA A C 1
ATOM 4618 O O . ALA A 1 595 ? -35.723 40.222 35.026 1.00 38.06 595 ALA A O 1
ATOM 4619 N N . ALA A 1 596 ? -34.644 38.879 36.461 1.00 37.28 596 ALA A N 1
ATOM 4620 C CA . ALA A 1 596 ? -34.931 39.655 37.653 1.00 37.28 596 ALA A CA 1
ATOM 4621 C C . ALA A 1 596 ? -33.833 40.680 37.943 1.00 37.28 596 ALA A C 1
ATOM 4623 O O . ALA A 1 596 ? -33.248 40.682 39.026 1.00 37.28 596 ALA A O 1
ATOM 4624 N N . LYS A 1 597 ? -33.558 41.594 37.006 1.00 34.25 597 LYS A N 1
ATOM 4625 C CA . LYS A 1 597 ? -32.871 42.836 37.377 1.00 34.25 597 LYS A CA 1
ATOM 4626 C C . LYS A 1 597 ? -33.118 43.971 36.396 1.00 34.25 597 LYS A C 1
ATOM 4628 O O . LYS A 1 597 ? -32.448 44.097 35.384 1.00 34.25 597 LYS A O 1
ATOM 4633 N N . ASP A 1 598 ? -33.999 44.873 36.806 1.00 35.28 598 ASP A N 1
ATOM 4634 C CA . ASP A 1 598 ? -33.814 46.286 36.520 1.00 35.28 598 ASP A CA 1
ATOM 4635 C C . ASP A 1 598 ? -34.009 47.072 37.817 1.00 35.28 598 ASP A C 1
ATOM 4637 O O . ASP A 1 598 ? -35.027 46.924 38.500 1.00 35.28 598 ASP A O 1
ATOM 4641 N N . ASN A 1 599 ? -33.017 47.913 38.125 1.00 30.50 599 ASN A N 1
ATOM 4642 C CA . ASN A 1 599 ? -33.156 49.348 38.402 1.00 30.50 599 ASN A CA 1
ATOM 4643 C C . ASN A 1 599 ? -32.245 49.869 39.547 1.00 30.50 599 ASN A C 1
ATOM 4645 O O . ASN A 1 599 ? -32.261 49.364 40.667 1.00 30.50 599 ASN A O 1
ATOM 4649 N N . VAL A 1 600 ? -31.599 51.005 39.239 1.00 30.56 600 VAL A N 1
ATOM 4650 C CA . VAL A 1 600 ? -31.067 52.083 40.107 1.00 30.56 600 VAL A CA 1
ATOM 4651 C C . VAL A 1 600 ? -29.573 52.065 40.525 1.00 30.56 600 VAL A C 1
ATOM 4653 O O . VAL A 1 600 ? -29.143 51.284 41.360 1.00 30.56 600 VAL A O 1
ATOM 4656 N N . GLU A 1 601 ? -28.865 53.086 40.001 1.00 31.84 601 GLU A N 1
ATOM 4657 C CA . GLU A 1 601 ? -27.662 53.796 40.504 1.00 31.84 601 GLU A CA 1
ATOM 4658 C C . GLU A 1 601 ? -26.288 53.097 40.539 1.00 31.84 601 GLU A C 1
ATOM 4660 O O . GLU A 1 601 ? -26.089 52.083 41.193 1.00 31.84 601 GLU A O 1
ATOM 4665 N N . GLY A 1 602 ? -25.276 53.741 39.927 1.00 25.09 602 GLY A N 1
ATOM 4666 C CA . GLY A 1 602 ? -23.878 53.374 40.186 1.00 25.09 602 GLY A CA 1
ATOM 4667 C C . GLY A 1 602 ? -22.793 53.903 39.247 1.00 25.09 602 GLY A C 1
ATOM 4668 O O . GLY A 1 602 ? -21.860 53.169 38.947 1.00 25.09 602 GLY A O 1
ATOM 4669 N N . ASN A 1 603 ? -22.862 55.159 38.790 1.00 32.47 603 ASN A N 1
ATOM 4670 C CA . ASN A 1 603 ? -21.664 55.844 38.295 1.00 32.47 603 ASN A CA 1
ATOM 4671 C C . ASN A 1 603 ? -20.796 56.232 39.505 1.00 32.47 603 ASN A C 1
ATOM 4673 O O . ASN A 1 603 ? -21.189 57.106 40.274 1.00 32.47 603 ASN A O 1
ATOM 4677 N N . GLY A 1 604 ? -19.618 55.614 39.620 1.00 31.16 604 GLY A N 1
ATOM 4678 C CA . GLY A 1 604 ? -18.530 56.011 40.516 1.00 31.16 604 GLY A CA 1
ATOM 4679 C C . GLY A 1 604 ? -18.581 55.378 41.903 1.00 31.16 604 GLY A C 1
ATOM 4680 O O . GLY A 1 604 ? -19.492 55.672 42.654 1.00 31.16 604 GLY A O 1
ATOM 4681 N N . TYR A 1 605 ? -17.582 54.552 42.232 1.00 27.02 605 TYR A N 1
ATOM 4682 C CA . TYR A 1 605 ? -16.968 54.435 43.566 1.00 27.02 605 TYR A CA 1
ATOM 4683 C C . TYR A 1 605 ? -15.844 53.379 43.528 1.00 27.02 605 TYR A C 1
ATOM 4685 O O . TYR A 1 605 ? -16.032 52.231 43.914 1.00 27.02 605 TYR A O 1
ATOM 4693 N N . LEU A 1 606 ? -14.661 53.775 43.036 1.00 28.48 606 LEU A N 1
ATOM 4694 C CA . LEU A 1 606 ? -13.413 52.995 43.144 1.00 28.48 606 LEU A CA 1
ATOM 4695 C C . LEU A 1 606 ? -12.409 53.628 44.136 1.00 28.48 606 LEU A C 1
ATOM 4697 O O . LEU A 1 606 ? -11.399 53.015 44.450 1.00 28.48 606 LEU A O 1
ATOM 4701 N N . ASP A 1 607 ? -12.709 54.797 44.715 1.00 31.17 607 ASP A N 1
ATOM 4702 C CA . ASP A 1 607 ? -11.736 55.559 45.521 1.00 31.17 607 ASP A CA 1
ATOM 4703 C C . ASP A 1 607 ? -12.041 55.663 47.031 1.00 31.17 607 ASP A C 1
ATOM 4705 O O . ASP A 1 607 ? -11.334 56.378 47.737 1.00 31.17 607 ASP A O 1
ATOM 4709 N N . GLU A 1 608 ? -13.035 54.953 47.586 1.00 32.72 608 GLU A N 1
ATOM 4710 C CA . GLU A 1 608 ? -13.408 55.154 49.009 1.00 32.72 608 GLU A CA 1
ATOM 4711 C C . GLU A 1 608 ? -13.613 53.882 49.852 1.00 32.72 608 GLU A C 1
ATOM 4713 O O . GLU A 1 608 ? -14.154 53.952 50.950 1.00 32.72 608 GLU A O 1
ATOM 4718 N N . VAL A 1 609 ? -13.111 52.718 49.415 1.00 32.22 609 VAL A N 1
ATOM 4719 C CA . VAL A 1 609 ? -13.098 51.495 50.261 1.00 32.22 609 VAL A CA 1
ATOM 4720 C C . VAL A 1 609 ? -11.680 50.977 50.557 1.00 32.22 609 VAL A C 1
ATOM 4722 O O . VAL A 1 609 ? -11.494 50.064 51.356 1.00 32.22 609 VAL A O 1
ATOM 4725 N N . LEU A 1 610 ? -10.637 51.652 50.058 1.00 30.86 610 LEU A N 1
ATOM 4726 C CA . LEU A 1 610 ? -9.243 51.411 50.469 1.00 30.86 610 LEU A CA 1
ATOM 4727 C C . LEU A 1 610 ? -8.796 52.195 51.721 1.00 30.86 610 LEU A C 1
ATOM 4729 O O . LEU A 1 610 ? -7.599 52.316 51.977 1.00 30.86 610 LEU A O 1
ATOM 4733 N N . ALA A 1 611 ? -9.715 52.699 52.550 1.00 30.02 611 ALA A N 1
ATOM 4734 C CA . ALA A 1 611 ? -9.331 53.389 53.783 1.00 30.02 611 ALA A CA 1
ATOM 4735 C C . ALA A 1 611 ? -10.362 53.256 54.917 1.00 30.02 611 ALA A C 1
ATOM 4737 O O . ALA A 1 611 ? -11.218 54.121 55.053 1.00 30.02 611 ALA A O 1
ATOM 4738 N N . ALA A 1 612 ? -10.241 52.214 55.757 1.00 27.61 612 ALA A N 1
ATOM 4739 C CA . ALA A 1 612 ? -10.321 52.295 57.234 1.00 27.61 612 ALA A CA 1
ATOM 4740 C C . ALA A 1 612 ? -10.468 50.907 57.909 1.00 27.61 612 ALA A C 1
ATOM 4742 O O . ALA A 1 612 ? -11.560 50.376 58.053 1.00 27.61 612 ALA A O 1
ATOM 4743 N N . THR A 1 613 ? -9.323 50.359 58.327 1.00 29.73 613 THR A N 1
ATOM 4744 C CA . THR A 1 613 ? -8.997 49.759 59.646 1.00 29.73 613 THR A CA 1
ATOM 4745 C C . THR A 1 613 ? -10.061 49.109 60.558 1.00 29.73 613 THR A C 1
ATOM 4747 O O . THR A 1 613 ? -11.005 49.760 60.988 1.00 29.73 613 THR A O 1
ATOM 4750 N N . ASP A 1 614 ? -9.681 47.911 61.035 1.00 28.09 614 ASP A N 1
ATOM 4751 C CA . ASP A 1 614 ? -9.789 47.346 62.399 1.00 28.09 614 ASP A CA 1
ATOM 4752 C C . ASP A 1 614 ? -11.158 47.136 63.088 1.00 28.09 614 ASP A C 1
ATOM 4754 O O . ASP A 1 614 ? -11.734 48.044 63.677 1.00 28.09 614 ASP A O 1
ATOM 4758 N N . GLY A 1 615 ? -11.499 45.849 63.264 1.00 27.58 615 GLY A N 1
ATOM 4759 C CA . GLY A 1 615 ? -11.671 45.271 64.606 1.00 27.58 615 GLY A CA 1
ATOM 4760 C C . GLY A 1 615 ? -13.090 45.000 65.144 1.00 27.58 615 GLY A C 1
ATOM 4761 O O . GLY A 1 615 ? -13.882 45.915 65.320 1.00 27.58 615 GLY A O 1
ATOM 4762 N N . LEU A 1 616 ? -13.265 43.742 65.600 1.00 24.92 616 LEU A N 1
ATOM 4763 C CA . LEU A 1 616 ? -14.189 43.191 66.627 1.00 24.92 616 LEU A CA 1
ATOM 4764 C C . LEU A 1 616 ? -15.519 42.516 66.188 1.00 24.92 616 LEU A C 1
ATOM 4766 O O . LEU A 1 616 ? -16.448 43.145 65.703 1.00 24.92 616 LEU A O 1
ATOM 4770 N N . TYR A 1 617 ? -15.593 41.208 66.495 1.00 28.92 617 TYR A N 1
ATOM 4771 C CA . TYR A 1 617 ? -16.769 40.309 66.645 1.00 28.92 617 TYR A CA 1
ATOM 4772 C C . TYR A 1 617 ? -17.695 40.735 67.832 1.00 28.92 617 TYR A C 1
ATOM 4774 O O . TYR A 1 617 ? -17.201 41.532 68.638 1.00 28.92 617 TYR A O 1
ATOM 4782 N N . PRO A 1 618 ? -18.936 40.195 68.073 1.00 44.97 618 PRO A N 1
ATOM 4783 C CA . PRO A 1 618 ? -19.459 38.861 67.680 1.00 44.97 618 PRO A CA 1
ATOM 4784 C C . PRO A 1 618 ? -20.980 38.693 67.329 1.00 44.97 618 PRO A C 1
ATOM 4786 O O . PRO A 1 618 ? -21.789 39.592 67.521 1.00 44.97 618 PRO A O 1
ATOM 4789 N N . GLU A 1 619 ? -21.326 37.449 66.933 1.00 27.12 619 GLU A N 1
ATOM 4790 C CA . GLU A 1 619 ? -22.598 36.693 67.122 1.00 27.12 619 GLU A CA 1
ATOM 4791 C C . GLU A 1 619 ? -23.871 37.015 66.289 1.00 27.12 619 GLU A C 1
ATOM 4793 O O . GLU A 1 619 ? -24.530 38.028 66.495 1.00 27.12 619 GLU A O 1
ATOM 4798 N N . ILE A 1 620 ? -24.290 36.067 65.423 1.00 23.47 620 ILE A N 1
ATOM 4799 C CA . ILE A 1 620 ? -25.476 35.167 65.550 1.00 23.47 620 ILE A CA 1
ATOM 4800 C C . ILE A 1 620 ? -25.648 34.347 64.241 1.00 23.47 620 ILE A C 1
ATOM 4802 O O . ILE A 1 620 ? -25.775 34.901 63.155 1.00 23.47 620 ILE A O 1
ATOM 4806 N N . THR A 1 621 ? -25.696 33.017 64.365 1.00 27.09 621 THR A N 1
ATOM 4807 C CA . THR A 1 621 ? -26.294 32.021 63.433 1.00 27.09 621 THR A CA 1
ATOM 4808 C C . THR A 1 621 ? -27.635 31.544 64.039 1.00 27.09 621 THR A C 1
ATOM 4810 O O . THR A 1 621 ? -27.811 31.772 65.241 1.00 27.09 621 THR A O 1
ATOM 4813 N N . PRO A 1 622 ? -28.548 30.804 63.358 1.00 44.03 622 PRO A N 1
ATOM 4814 C CA . PRO A 1 622 ? -28.579 30.312 61.964 1.00 44.03 622 PRO A CA 1
ATOM 4815 C C . PRO A 1 622 ? -29.971 30.460 61.275 1.00 44.03 622 PRO A C 1
ATOM 4817 O O . PRO A 1 622 ? -30.920 30.928 61.899 1.00 44.03 622 PRO A O 1
ATOM 4820 N N . VAL A 1 623 ? -30.105 30.036 60.007 1.00 24.69 623 VAL A N 1
ATOM 4821 C CA . VAL A 1 623 ? -31.088 29.043 59.482 1.00 24.69 623 VAL A CA 1
ATOM 4822 C C . VAL A 1 623 ? -30.952 28.964 57.947 1.00 24.69 623 VAL A C 1
ATOM 4824 O O . VAL A 1 623 ? -30.828 29.985 57.281 1.00 24.69 623 VAL A O 1
ATOM 4827 N N . ASN A 1 624 ? -30.932 27.723 57.454 1.00 32.12 624 ASN A N 1
ATOM 4828 C CA . ASN A 1 624 ? -30.812 27.259 56.070 1.00 32.12 624 ASN A CA 1
ATOM 4829 C C . ASN A 1 624 ? -31.782 27.928 55.083 1.00 32.12 624 ASN A C 1
ATOM 4831 O O . ASN A 1 624 ? -32.947 28.106 55.422 1.00 32.12 624 ASN A O 1
ATOM 4835 N N . ASP A 1 625 ? -31.299 28.222 53.875 1.00 31.81 625 ASP A N 1
ATOM 4836 C CA . ASP A 1 625 ? -31.752 27.603 52.618 1.00 31.81 625 ASP A CA 1
ATOM 4837 C C . ASP A 1 625 ? -30.693 27.883 51.532 1.00 31.81 625 ASP A C 1
ATOM 4839 O O . ASP A 1 625 ? -29.998 28.902 51.570 1.00 31.81 625 ASP A O 1
ATOM 4843 N N . GLU A 1 626 ? -30.489 26.907 50.652 1.00 34.75 626 GLU A N 1
ATOM 4844 C CA . GLU A 1 626 ? -29.411 26.824 49.663 1.00 34.75 626 GLU A CA 1
ATOM 4845 C C . GLU A 1 626 ? -29.421 28.024 48.701 1.00 34.75 626 GLU A C 1
ATOM 4847 O O . GLU A 1 626 ? -30.399 28.290 48.006 1.00 34.75 626 GLU A O 1
ATOM 4852 N N . VAL A 1 627 ? -28.309 28.760 48.671 1.00 34.47 627 VAL A N 1
ATOM 4853 C CA . VAL A 1 627 ? -28.020 29.791 47.668 1.00 34.47 627 VAL A CA 1
ATOM 4854 C C . VAL A 1 627 ? -27.122 29.140 46.612 1.00 34.47 627 VAL A C 1
ATOM 4856 O O . VAL A 1 627 ? -26.164 28.472 47.012 1.00 34.47 627 VAL A O 1
ATOM 4859 N N . PRO A 1 628 ? -27.380 29.312 45.301 1.00 36.19 628 PRO A N 1
ATOM 4860 C CA . PRO A 1 628 ? -26.490 28.793 44.272 1.00 36.19 628 PRO A CA 1
ATOM 4861 C C . PRO A 1 628 ? -25.114 29.446 44.384 1.00 36.19 628 PRO A C 1
ATOM 4863 O O . PRO A 1 628 ? -24.989 30.609 44.776 1.00 36.19 628 PRO A O 1
ATOM 4866 N N . ASP A 1 629 ? -24.095 28.682 44.015 1.00 37.19 629 ASP A N 1
ATOM 4867 C CA . ASP A 1 629 ? -22.705 29.108 43.955 1.00 37.19 629 ASP A CA 1
ATOM 4868 C C . ASP A 1 629 ? -22.550 30.468 43.224 1.00 37.19 629 ASP A C 1
ATOM 4870 O O . ASP A 1 629 ? -23.023 30.608 42.086 1.00 37.19 629 ASP A O 1
ATOM 4874 N N . PRO A 1 630 ? -21.912 31.487 43.841 1.00 41.22 630 PRO A N 1
ATOM 4875 C CA . PRO A 1 630 ? -21.633 32.773 43.199 1.00 41.22 630 PRO A CA 1
ATOM 4876 C C . PRO A 1 630 ? -20.856 32.663 41.876 1.00 41.22 630 PRO A C 1
ATOM 4878 O O . PRO A 1 630 ? -20.956 33.581 41.056 1.00 41.22 630 PRO A O 1
ATOM 4881 N N . ASP A 1 631 ? -20.168 31.553 41.607 1.00 42.56 631 ASP A N 1
ATOM 4882 C CA . ASP A 1 631 ? -19.482 31.329 40.331 1.00 42.56 631 ASP A CA 1
ATOM 4883 C C . ASP A 1 631 ? -20.464 31.059 39.170 1.00 42.56 631 ASP A C 1
ATOM 4885 O O . ASP A 1 631 ? -20.218 31.483 38.038 1.00 42.56 631 ASP A O 1
ATOM 4889 N N . THR A 1 632 ? -21.656 30.512 39.445 1.00 38.84 632 THR A N 1
ATOM 4890 C CA . THR A 1 632 ? -22.697 30.264 38.422 1.00 38.84 632 THR A CA 1
ATOM 4891 C C . THR A 1 632 ? -23.407 31.559 37.994 1.00 38.84 632 THR A C 1
ATOM 4893 O O . THR A 1 632 ? -23.692 31.775 36.814 1.00 38.84 632 THR A O 1
ATOM 4896 N N . ALA A 1 633 ? -23.640 32.484 38.931 1.00 38.94 633 ALA A N 1
ATOM 4897 C CA . ALA A 1 633 ? -24.238 33.792 38.633 1.00 38.94 633 ALA A CA 1
ATOM 4898 C C . ALA A 1 633 ? -23.269 34.734 37.884 1.00 38.94 633 ALA A C 1
ATOM 4900 O O . ALA A 1 633 ? -23.693 35.567 37.072 1.00 38.94 633 ALA A O 1
ATOM 4901 N N . ASN A 1 634 ? -21.962 34.583 38.122 1.00 44.56 634 ASN A N 1
ATOM 4902 C CA . ASN A 1 634 ? -20.919 35.330 37.420 1.00 44.56 634 ASN A CA 1
ATOM 4903 C C . ASN A 1 634 ? -20.692 34.807 35.990 1.00 44.56 634 ASN A C 1
ATOM 4905 O O . ASN A 1 634 ? -20.517 35.622 35.081 1.00 44.56 634 ASN A O 1
ATOM 4909 N N . ALA A 1 635 ? -20.788 33.492 35.761 1.00 41.31 635 ALA A N 1
ATOM 4910 C CA . ALA A 1 635 ? -20.699 32.891 34.426 1.00 41.31 635 ALA A CA 1
ATOM 4911 C C . ALA A 1 635 ? -21.828 33.366 33.484 1.00 41.31 635 ALA A C 1
ATOM 4913 O O . ALA A 1 635 ? -21.590 33.706 32.325 1.00 41.31 635 ALA A O 1
ATOM 4914 N N . LEU A 1 636 ? -23.055 33.508 33.996 1.00 35.16 636 LEU A N 1
ATOM 4915 C CA . LEU A 1 636 ? -24.214 33.932 33.196 1.00 35.16 636 LEU A CA 1
ATOM 4916 C C . LEU A 1 636 ? -24.253 35.443 32.915 1.00 35.16 636 LEU A C 1
ATOM 4918 O O . LEU A 1 636 ? -24.694 35.865 31.845 1.00 35.16 636 LEU A O 1
ATOM 4922 N N . THR A 1 637 ? -23.725 36.269 33.825 1.00 39.62 637 THR A N 1
ATOM 4923 C CA . THR A 1 637 ? -23.560 37.717 33.583 1.00 39.62 637 THR A CA 1
ATOM 4924 C C . THR A 1 637 ? -22.503 37.987 32.504 1.00 39.62 637 THR A C 1
ATOM 4926 O O . THR A 1 637 ? -22.603 38.971 31.769 1.00 39.62 637 THR A O 1
ATOM 4929 N N . ALA A 1 638 ? -21.517 37.096 32.359 1.00 45.69 638 ALA A N 1
ATOM 4930 C CA . ALA A 1 638 ? -20.524 37.179 31.296 1.00 45.69 638 ALA A CA 1
ATOM 4931 C C . ALA A 1 638 ? -21.124 36.857 29.915 1.00 45.69 638 ALA A C 1
ATOM 4933 O O . ALA A 1 638 ? -20.749 37.497 28.937 1.00 45.69 638 ALA A O 1
ATOM 4934 N N . CYS A 1 639 ? -22.081 35.928 29.802 1.00 36.41 639 CYS A N 1
ATOM 4935 C CA . CYS A 1 639 ? -22.649 35.472 28.518 1.00 36.41 639 CYS A CA 1
ATOM 4936 C C . CYS A 1 639 ? -23.351 36.580 27.701 1.00 36.41 639 CYS A C 1
ATOM 4938 O O . CYS A 1 639 ? -23.276 36.590 26.476 1.00 36.41 639 CYS A O 1
ATOM 4940 N N . ALA A 1 640 ? -23.959 37.569 28.364 1.00 38.56 640 ALA A N 1
ATOM 4941 C CA . ALA A 1 640 ? -24.644 38.689 27.705 1.00 38.56 640 ALA A CA 1
ATOM 4942 C C . ALA A 1 640 ? -23.747 39.920 27.434 1.00 38.56 640 ALA A C 1
ATOM 4944 O O . ALA A 1 640 ? -24.219 40.931 26.903 1.00 38.56 640 ALA A O 1
ATOM 4945 N N . ALA A 1 641 ? -22.467 39.882 27.821 1.00 45.16 641 ALA A N 1
ATOM 4946 C CA . ALA A 1 641 ? -21.547 40.993 27.609 1.00 45.16 641 ALA A CA 1
ATOM 4947 C C . ALA A 1 641 ? -21.061 41.029 26.151 1.00 45.16 641 ALA A C 1
ATOM 4949 O O . ALA A 1 641 ? -20.621 40.022 25.605 1.00 45.16 641 ALA A O 1
ATOM 4950 N N . LYS A 1 642 ? -21.083 42.223 25.543 1.00 40.91 642 LYS A N 1
ATOM 4951 C CA . LYS A 1 642 ? -20.715 42.490 24.137 1.00 40.91 642 LYS A CA 1
ATOM 4952 C C . LYS A 1 642 ? -19.343 41.927 23.708 1.00 40.91 642 LYS A C 1
ATOM 4954 O O . LYS A 1 642 ? -19.134 41.686 22.525 1.00 40.91 642 LYS A O 1
ATOM 4959 N N . ASP A 1 643 ? -18.443 41.700 24.663 1.00 47.00 643 ASP A N 1
ATOM 4960 C CA . ASP A 1 643 ? -17.064 41.266 24.430 1.00 47.00 643 ASP A CA 1
ATOM 4961 C C . ASP A 1 643 ? -16.791 39.830 24.933 1.00 47.00 643 ASP A C 1
ATOM 4963 O O . ASP A 1 643 ? -15.634 39.458 25.127 1.00 47.00 643 ASP A O 1
ATOM 4967 N N . ASN A 1 644 ? -17.826 39.011 25.176 1.00 51.47 644 ASN A N 1
ATOM 4968 C CA . ASN A 1 644 ? -17.626 37.621 25.593 1.00 51.47 644 ASN A CA 1
ATOM 4969 C C . ASN A 1 644 ? -17.238 36.720 24.409 1.00 51.47 644 ASN A C 1
ATOM 4971 O O . ASN A 1 644 ? -17.909 36.688 23.380 1.00 51.47 644 ASN A O 1
ATOM 4975 N N . VAL A 1 645 ? -16.154 35.970 24.591 1.00 50.88 645 VAL A N 1
ATOM 4976 C CA . VAL A 1 645 ? -15.586 35.013 23.639 1.00 50.88 645 VAL A CA 1
ATOM 4977 C C . VAL A 1 645 ? -16.550 33.859 23.336 1.00 50.88 645 VAL A C 1
ATOM 4979 O O . VAL A 1 645 ? -16.664 33.483 22.177 1.00 50.88 645 VAL A O 1
ATOM 4982 N N . GLU A 1 646 ? -17.303 33.351 24.317 1.00 46.88 646 GLU A N 1
ATOM 4983 C CA . GLU A 1 646 ? -18.240 32.231 24.097 1.00 46.88 646 GLU A CA 1
ATOM 4984 C C . GLU A 1 646 ? -19.491 32.656 23.318 1.00 46.88 646 GLU A C 1
ATOM 4986 O O . GLU A 1 646 ? -19.874 32.000 22.354 1.00 46.88 646 GLU A O 1
ATOM 4991 N N . GLY A 1 647 ? -20.102 33.794 23.671 1.00 50.00 647 GLY A N 1
ATOM 4992 C CA . GLY A 1 647 ? -21.264 34.324 22.943 1.00 50.00 647 GLY A CA 1
ATOM 4993 C C . GLY A 1 647 ? -20.926 34.760 21.512 1.00 50.00 647 GLY A C 1
ATOM 4994 O O . GLY A 1 647 ? -21.735 34.588 20.601 1.00 50.00 647 GLY A O 1
ATOM 4995 N N . ASN A 1 648 ? -19.713 35.281 21.299 1.00 50.19 648 ASN A N 1
ATOM 4996 C CA . ASN A 1 648 ? -19.204 35.574 19.959 1.00 50.19 648 ASN A CA 1
ATOM 4997 C C . ASN A 1 648 ? -18.838 34.298 19.183 1.00 50.19 648 ASN A C 1
ATOM 4999 O O . ASN A 1 648 ? -18.999 34.296 17.970 1.00 50.19 648 ASN A O 1
ATOM 5003 N N . GLY A 1 649 ? -18.440 33.215 19.861 1.00 56.12 649 GLY A N 1
ATOM 5004 C CA . GLY A 1 649 ? -18.213 31.901 19.250 1.00 56.12 649 GLY A CA 1
ATOM 5005 C C . GLY A 1 649 ? -19.476 31.329 18.603 1.00 56.12 649 GLY A C 1
ATOM 5006 O O . GLY A 1 649 ? -19.456 31.003 17.422 1.00 56.12 649 GLY A O 1
ATOM 5007 N N . TYR A 1 650 ? -20.607 31.337 19.317 1.00 51.03 650 TYR A N 1
ATOM 5008 C CA . TYR A 1 650 ? -21.897 30.917 18.745 1.00 51.03 650 TYR A CA 1
ATOM 5009 C C . TYR A 1 650 ? -22.349 31.799 17.573 1.00 51.03 650 TYR A C 1
ATOM 5011 O O . TYR A 1 650 ? -22.924 31.313 16.600 1.00 51.03 650 TYR A O 1
ATOM 5019 N N . LEU A 1 651 ? -22.095 33.111 17.644 1.00 49.28 651 LEU A N 1
ATOM 5020 C CA . LEU A 1 651 ? -22.400 34.019 16.539 1.00 49.28 651 LEU A CA 1
ATOM 5021 C C . LEU A 1 651 ? -21.506 33.742 15.321 1.00 49.28 651 LEU A C 1
ATOM 5023 O O . LEU A 1 651 ? -22.010 33.742 14.201 1.00 49.28 651 LEU A O 1
ATOM 5027 N N . ASP A 1 652 ? -20.214 33.491 15.530 1.00 54.34 652 ASP A N 1
ATOM 5028 C CA . ASP A 1 652 ? -19.265 33.149 14.469 1.00 54.34 652 ASP A CA 1
ATOM 5029 C C . ASP A 1 652 ? -19.603 31.775 13.837 1.00 54.34 652 ASP A C 1
ATOM 5031 O O . ASP A 1 652 ? -19.483 31.631 12.623 1.00 54.34 652 ASP A O 1
ATOM 5035 N N . GLU A 1 653 ? -20.138 30.808 14.596 1.00 56.50 653 GLU A N 1
ATOM 5036 C CA . GLU A 1 653 ? -20.657 29.526 14.075 1.00 56.50 653 GLU A CA 1
ATOM 5037 C C . GLU A 1 653 ? -21.913 29.692 13.202 1.00 56.50 653 GLU A C 1
ATOM 5039 O O . GLU A 1 653 ? -21.997 29.122 12.112 1.00 56.50 653 GLU A O 1
ATOM 5044 N N . VAL A 1 654 ? -22.880 30.513 13.630 1.00 53.16 654 VAL A N 1
ATOM 5045 C CA . VAL A 1 654 ? -24.077 30.832 12.825 1.00 53.16 654 VAL A CA 1
ATOM 5046 C C . VAL A 1 654 ? -23.696 31.604 11.556 1.00 53.16 654 VAL A C 1
ATOM 5048 O O . VAL A 1 654 ? -24.274 31.380 10.488 1.00 53.16 654 VAL A O 1
ATOM 5051 N N . LEU A 1 655 ? -22.706 32.498 11.642 1.00 55.06 655 LEU A N 1
ATOM 5052 C CA . LEU A 1 655 ? -22.168 33.206 10.480 1.00 55.06 655 LEU A CA 1
ATOM 5053 C C . LEU A 1 655 ? -21.433 32.247 9.530 1.00 55.06 655 LEU A C 1
ATOM 5055 O O . LEU A 1 655 ? -21.673 32.307 8.328 1.00 55.06 655 LEU A O 1
ATOM 5059 N N . ALA A 1 656 ? -20.644 31.301 10.044 1.00 59.00 656 ALA A N 1
ATOM 5060 C CA . ALA A 1 656 ? -19.979 30.277 9.236 1.00 59.00 656 ALA A CA 1
ATOM 5061 C C . ALA A 1 656 ? -20.979 29.347 8.521 1.00 59.00 656 ALA A C 1
ATOM 5063 O O . ALA A 1 656 ? -20.805 29.047 7.341 1.00 59.00 656 ALA A O 1
ATOM 5064 N N . ALA A 1 657 ? -22.071 28.956 9.189 1.00 54.22 657 ALA A N 1
ATOM 5065 C CA . ALA A 1 657 ? -23.141 28.153 8.589 1.00 54.22 657 ALA A CA 1
ATOM 5066 C C . ALA A 1 657 ? -23.941 28.902 7.501 1.00 54.22 657 ALA A C 1
ATOM 5068 O O . ALA A 1 657 ? -24.649 28.275 6.713 1.00 54.22 657 ALA A O 1
ATOM 5069 N N . THR A 1 658 ? -23.847 30.236 7.445 1.00 53.72 658 THR A N 1
ATOM 5070 C CA . THR A 1 658 ? -24.576 31.080 6.482 1.00 53.72 658 THR A CA 1
ATOM 5071 C C . THR A 1 658 ? -23.686 31.709 5.402 1.00 53.72 658 THR A C 1
ATOM 5073 O O . THR A 1 658 ? -24.222 32.174 4.394 1.00 53.72 658 THR A O 1
ATOM 5076 N N . ASP A 1 659 ? -22.354 31.666 5.540 1.00 47.50 659 ASP A N 1
ATOM 5077 C CA . ASP A 1 659 ? -21.376 32.368 4.683 1.00 47.50 659 ASP A CA 1
ATOM 5078 C C . ASP A 1 659 ? -21.399 31.906 3.206 1.00 47.50 659 ASP A C 1
ATOM 5080 O O . ASP A 1 659 ? -21.146 32.700 2.301 1.00 47.50 659 ASP A O 1
ATOM 5084 N N . GLY A 1 660 ? -21.814 30.660 2.935 1.00 53.97 660 GLY A N 1
ATOM 5085 C CA . GLY A 1 660 ? -22.035 30.131 1.575 1.00 53.97 660 GLY A CA 1
ATOM 5086 C C . GLY A 1 660 ? -23.436 30.383 0.991 1.00 53.97 660 GLY A C 1
ATOM 5087 O O . GLY A 1 660 ? -23.631 30.301 -0.218 1.00 53.97 660 GLY A O 1
ATOM 5088 N N . LEU A 1 661 ? -24.421 30.731 1.827 1.00 54.56 661 LEU A N 1
ATOM 5089 C CA . LEU A 1 661 ? -25.824 30.956 1.431 1.00 54.56 661 LEU A CA 1
ATOM 5090 C C . LEU A 1 661 ? -26.166 32.451 1.273 1.00 54.56 661 LEU A C 1
ATOM 5092 O O . LEU A 1 661 ? -27.246 32.814 0.799 1.00 54.56 661 LEU A O 1
ATOM 5096 N N . TYR A 1 662 ? -25.237 33.339 1.635 1.00 51.12 662 TYR A N 1
ATOM 5097 C CA . TYR A 1 662 ? -25.399 34.796 1.623 1.00 51.12 662 TYR A CA 1
ATOM 5098 C C . TYR A 1 662 ? -25.842 35.429 0.282 1.00 51.12 662 TYR A C 1
ATOM 5100 O O . TYR A 1 662 ? -26.544 36.445 0.333 1.00 51.12 662 TYR A O 1
ATOM 5108 N N . PRO A 1 663 ? -25.498 34.895 -0.914 1.00 53.00 663 PRO A N 1
ATOM 5109 C CA . PRO A 1 663 ? -26.031 35.415 -2.178 1.00 53.00 663 PRO A CA 1
ATOM 5110 C C . PRO A 1 663 ? -27.536 35.165 -2.351 1.00 53.00 663 PRO A C 1
ATOM 5112 O O . PRO A 1 663 ? -28.202 35.914 -3.069 1.00 53.00 663 PRO A O 1
ATOM 5115 N N . GLU A 1 664 ? -28.072 34.128 -1.704 1.00 51.91 664 GLU A N 1
ATOM 5116 C CA . GLU A 1 664 ? -29.461 33.690 -1.860 1.00 51.91 664 GLU A CA 1
ATOM 5117 C C . GLU A 1 664 ? -30.399 34.204 -0.768 1.00 51.91 664 GLU A C 1
ATOM 5119 O O . GLU A 1 664 ? -31.596 34.353 -1.027 1.00 51.91 664 GLU A O 1
ATOM 5124 N N . ILE A 1 665 ? -29.868 34.505 0.422 1.00 59.97 665 ILE A N 1
ATOM 5125 C CA . ILE A 1 665 ? -30.636 34.996 1.568 1.00 59.97 665 ILE A CA 1
ATOM 5126 C C . ILE A 1 665 ? -30.829 36.520 1.455 1.00 59.97 665 ILE A C 1
ATOM 5128 O O . ILE A 1 665 ? -30.064 37.344 1.967 1.00 59.97 665 ILE A O 1
ATOM 5132 N N . THR A 1 666 ? -31.895 36.920 0.769 1.00 70.56 666 THR A N 1
ATOM 5133 C CA . THR A 1 666 ? -32.406 38.296 0.751 1.00 70.56 666 THR A CA 1
ATOM 5134 C C . THR A 1 666 ? -33.601 38.456 1.701 1.00 70.56 666 THR A C 1
ATOM 5136 O O . THR A 1 666 ? -34.275 37.472 2.016 1.00 70.56 666 THR A O 1
ATOM 5139 N N . PRO A 1 667 ? -33.942 39.688 2.135 1.00 69.31 667 PRO A N 1
ATOM 5140 C CA . PRO A 1 667 ? -35.181 39.937 2.877 1.00 69.31 667 PRO A CA 1
ATOM 5141 C C . PRO A 1 667 ? -36.448 39.436 2.162 1.00 69.31 667 PRO A C 1
ATOM 5143 O O . PRO A 1 667 ? -37.458 39.196 2.815 1.00 69.31 667 PRO A O 1
ATOM 5146 N N . GLU A 1 668 ? -36.417 39.290 0.831 1.00 69.31 668 GLU A N 1
ATOM 5147 C CA . GLU A 1 668 ? -37.519 38.725 0.042 1.00 69.31 668 GLU A CA 1
ATOM 5148 C C . GLU A 1 668 ? -37.568 37.186 0.046 1.00 69.31 668 GLU A C 1
ATOM 5150 O O . GLU A 1 668 ? -38.603 36.620 -0.300 1.00 69.31 668 GLU A O 1
ATOM 5155 N N . SER A 1 669 ? -36.478 36.515 0.422 1.00 69.94 669 SER A N 1
ATOM 5156 C CA . SER A 1 669 ? -36.362 35.047 0.491 1.00 69.94 669 SER A CA 1
ATOM 5157 C C . SER A 1 669 ? -36.569 34.469 1.897 1.00 69.94 669 SER A C 1
ATOM 5159 O O . SER A 1 669 ? -36.347 33.285 2.105 1.00 69.94 669 SER A O 1
ATOM 5161 N N . ASP A 1 670 ? -36.965 35.303 2.860 1.00 79.06 670 ASP A N 1
ATOM 5162 C CA . ASP A 1 670 ? -37.095 34.951 4.274 1.00 79.06 670 ASP A CA 1
ATOM 5163 C C . ASP A 1 670 ? -38.538 34.520 4.629 1.00 79.06 670 ASP A C 1
ATOM 5165 O O . ASP A 1 670 ? -39.454 35.337 4.468 1.00 79.06 670 ASP A O 1
ATOM 5169 N N . PRO A 1 671 ? -38.778 33.290 5.133 1.00 85.62 671 PRO A N 1
ATOM 5170 C CA . PRO A 1 671 ? -37.784 32.271 5.481 1.00 85.62 671 PRO A CA 1
ATOM 5171 C C . PRO A 1 671 ? -37.315 31.442 4.275 1.00 85.62 671 PRO A C 1
ATOM 5173 O O . PRO A 1 671 ? -38.111 31.090 3.402 1.00 85.62 671 PRO A O 1
ATOM 5176 N N . LEU A 1 672 ? -36.031 31.075 4.267 1.00 87.25 672 LEU A N 1
ATOM 5177 C CA . LEU A 1 672 ? -35.448 30.143 3.300 1.00 87.25 672 LEU A CA 1
ATOM 5178 C C . LEU A 1 672 ? -35.574 28.725 3.861 1.00 87.25 672 LEU A C 1
ATOM 5180 O O . LEU A 1 672 ? -35.135 28.450 4.975 1.00 87.25 672 LEU A O 1
ATOM 5184 N N . ILE A 1 673 ? -36.169 27.819 3.087 1.00 88.12 673 ILE A N 1
ATOM 5185 C CA . ILE A 1 673 ? -36.405 26.435 3.507 1.00 88.12 673 ILE A CA 1
ATOM 5186 C C . ILE A 1 673 ? -35.609 25.505 2.600 1.00 88.12 673 ILE A C 1
ATOM 5188 O O . ILE A 1 673 ? -35.817 25.503 1.382 1.00 88.12 673 ILE A O 1
ATOM 5192 N N . LEU A 1 674 ? -34.737 24.697 3.196 1.00 85.19 674 LEU A N 1
ATOM 5193 C CA . LEU A 1 674 ? -34.026 23.615 2.526 1.00 85.19 674 LEU A CA 1
ATOM 5194 C C . LEU A 1 674 ? -34.631 22.273 2.950 1.00 85.19 674 LEU A C 1
ATOM 5196 O O . LEU A 1 674 ? -34.870 22.046 4.135 1.00 85.19 674 LEU A O 1
ATOM 5200 N N . ILE A 1 675 ? -34.869 21.378 1.994 1.00 87.06 675 ILE A N 1
ATOM 5201 C CA . ILE A 1 675 ? -35.232 19.978 2.252 1.00 87.06 675 ILE A CA 1
ATOM 5202 C C . ILE A 1 675 ? -34.127 19.119 1.641 1.00 87.06 675 ILE A C 1
ATOM 5204 O O . ILE A 1 675 ? -33.911 19.173 0.432 1.00 87.06 675 ILE A O 1
ATOM 5208 N N . ASN A 1 676 ? -33.413 18.358 2.472 1.00 84.44 676 ASN A N 1
ATOM 5209 C CA . ASN A 1 676 ? -32.215 17.596 2.097 1.00 84.44 676 ASN A CA 1
ATOM 5210 C C . ASN A 1 676 ? -31.152 18.467 1.398 1.00 84.44 676 ASN A C 1
ATOM 5212 O O . ASN A 1 676 ? -30.596 18.071 0.380 1.00 84.44 676 ASN A O 1
ATOM 5216 N N . GLY A 1 677 ? -30.926 19.683 1.911 1.00 78.75 677 GLY A N 1
ATOM 5217 C CA . GLY A 1 677 ? -29.967 20.647 1.353 1.00 78.75 677 GLY A CA 1
ATOM 5218 C C . GLY A 1 677 ? -30.459 21.419 0.121 1.00 78.75 677 GLY A C 1
ATOM 5219 O O . GLY A 1 677 ? -29.792 22.350 -0.313 1.00 78.75 677 GLY A O 1
ATOM 5220 N N . VAL A 1 678 ? -31.643 21.103 -0.422 1.00 76.56 678 VAL A N 1
ATOM 5221 C CA . VAL A 1 678 ? -32.177 21.753 -1.631 1.00 76.56 678 VAL A CA 1
ATOM 5222 C C . VAL A 1 678 ? -33.237 22.792 -1.279 1.00 76.56 678 VAL A C 1
ATOM 5224 O O . VAL A 1 678 ? -34.221 22.488 -0.599 1.00 76.56 678 VAL A O 1
ATOM 5227 N N . ARG A 1 679 ? -33.082 24.013 -1.801 1.00 85.31 679 ARG A N 1
ATOM 5228 C CA . ARG A 1 679 ? -34.057 25.101 -1.652 1.00 85.31 679 ARG A CA 1
ATOM 5229 C C . ARG A 1 679 ? -35.438 24.708 -2.177 1.00 85.31 679 ARG A C 1
ATOM 5231 O O . ARG A 1 679 ? -35.588 24.301 -3.329 1.00 85.31 679 ARG A O 1
ATOM 5238 N N . ASN A 1 680 ? -36.466 24.891 -1.349 1.00 83.12 680 ASN A N 1
ATOM 5239 C CA . ASN A 1 680 ? -37.846 24.561 -1.692 1.00 83.12 680 ASN A CA 1
ATOM 5240 C C . ASN A 1 680 ? -38.805 25.724 -1.388 1.00 83.12 680 ASN A C 1
ATOM 5242 O O . ASN A 1 680 ? -39.435 25.786 -0.336 1.00 83.12 680 ASN A O 1
ATOM 5246 N N . ASP A 1 681 ? -38.987 26.624 -2.357 1.00 81.19 681 ASP A N 1
ATOM 5247 C CA . ASP A 1 681 ? -39.884 27.782 -2.208 1.00 81.19 681 ASP A CA 1
ATOM 5248 C C . ASP A 1 681 ? -41.371 27.381 -2.055 1.00 81.19 681 ASP A C 1
ATOM 5250 O O . ASP A 1 681 ? -42.183 28.147 -1.532 1.00 81.19 681 ASP A O 1
ATOM 5254 N N . LYS A 1 682 ? -41.764 26.170 -2.489 1.00 83.50 682 LYS A N 1
ATOM 5255 C CA . LYS A 1 682 ? -43.142 25.663 -2.322 1.00 83.50 682 LYS A CA 1
ATOM 5256 C C . LYS A 1 682 ? -43.439 25.282 -0.872 1.00 83.50 682 LYS A C 1
ATOM 5258 O O . LYS A 1 682 ? -44.604 25.340 -0.456 1.00 83.50 682 LYS A O 1
ATOM 5263 N N . ALA A 1 683 ? -42.404 24.964 -0.094 1.00 80.25 683 ALA A N 1
ATOM 5264 C CA . ALA A 1 683 ? -42.522 24.628 1.317 1.00 80.25 683 ALA A CA 1
ATOM 5265 C C . ALA A 1 683 ? -43.123 25.777 2.145 1.00 80.25 683 ALA A C 1
ATOM 5267 O O . ALA A 1 683 ? -43.829 25.511 3.110 1.00 80.25 683 ALA A O 1
ATOM 5268 N N . LEU A 1 684 ? -42.993 27.037 1.712 1.00 76.62 684 LEU A N 1
ATOM 5269 C CA . LEU A 1 684 ? -43.601 28.197 2.384 1.00 76.62 684 LEU A CA 1
ATOM 5270 C C . LEU A 1 684 ? -45.124 28.096 2.567 1.00 76.62 684 LEU A C 1
ATOM 5272 O O . LEU A 1 684 ? -45.678 28.714 3.472 1.00 76.62 684 LEU A O 1
ATOM 5276 N N . THR A 1 685 ? -45.809 27.334 1.710 1.00 75.31 685 THR A N 1
ATOM 5277 C CA . THR A 1 685 ? -47.276 27.180 1.763 1.00 75.31 685 THR A CA 1
ATOM 5278 C C . THR A 1 685 ? -47.744 25.740 1.951 1.00 75.31 685 THR A C 1
ATOM 5280 O O . THR A 1 685 ? -48.913 25.534 2.269 1.00 75.31 685 THR A O 1
ATOM 5283 N N . LYS A 1 686 ? -46.868 24.746 1.741 1.00 86.31 686 LYS A N 1
ATOM 5284 C CA . LYS A 1 686 ? -47.200 23.311 1.783 1.00 86.31 686 LYS A CA 1
ATOM 5285 C C . LYS A 1 686 ? -46.048 22.455 2.323 1.00 86.31 686 LYS A C 1
ATOM 5287 O O . LYS A 1 686 ? -45.692 21.444 1.718 1.00 86.31 686 LYS A O 1
ATOM 5292 N N . ILE A 1 687 ? -45.434 22.855 3.436 1.00 86.25 687 ILE A N 1
ATOM 5293 C CA . ILE A 1 687 ? -44.217 22.192 3.923 1.00 86.25 687 ILE A CA 1
ATOM 5294 C C . ILE A 1 687 ? -44.411 20.697 4.196 1.00 86.25 687 ILE A C 1
ATOM 5296 O O . ILE A 1 687 ? -43.591 19.900 3.750 1.00 86.25 687 ILE A O 1
ATOM 5300 N N . ARG A 1 688 ? -45.536 20.288 4.803 1.00 86.38 688 ARG A N 1
ATOM 5301 C CA . ARG A 1 688 ? -45.847 18.868 5.035 1.00 86.38 688 ARG A CA 1
ATOM 5302 C C . ARG A 1 688 ? -45.842 18.067 3.731 1.00 86.38 688 ARG A C 1
ATOM 5304 O O . ARG A 1 688 ? -45.240 17.003 3.670 1.00 86.38 688 ARG A O 1
ATOM 5311 N N . TYR A 1 689 ? -46.455 18.593 2.670 1.00 88.75 689 TYR A N 1
ATOM 5312 C CA . TYR A 1 689 ? -46.500 17.929 1.365 1.00 88.75 689 TYR A CA 1
ATOM 5313 C C . TYR A 1 689 ? -45.098 17.733 0.770 1.00 88.75 689 TYR A C 1
ATOM 5315 O O . TYR A 1 689 ? -44.767 16.634 0.328 1.00 88.75 689 TYR A O 1
ATOM 5323 N N . GLU A 1 690 ? -44.270 18.778 0.778 1.00 90.19 690 GLU A N 1
ATOM 5324 C CA . GLU A 1 690 ? -42.926 18.736 0.188 1.00 90.19 690 GLU A CA 1
ATOM 5325 C C . GLU A 1 690 ? -41.969 17.837 0.991 1.00 90.19 690 GLU A C 1
ATOM 5327 O O . GLU A 1 690 ? -41.229 17.053 0.397 1.00 90.19 690 GLU A O 1
ATOM 5332 N N . VAL A 1 691 ? -42.052 17.852 2.327 1.00 88.62 691 VAL A N 1
ATOM 5333 C CA . VAL A 1 691 ? -41.282 16.949 3.204 1.00 88.62 691 VAL A CA 1
ATOM 5334 C C . VAL A 1 691 ? -41.714 15.495 3.000 1.00 88.62 691 VAL A C 1
ATOM 5336 O O . VAL A 1 691 ? -40.884 14.622 2.765 1.00 88.62 691 VAL A O 1
ATOM 5339 N N . CYS A 1 692 ? -43.020 15.221 2.988 1.00 89.44 692 CYS A N 1
ATOM 5340 C CA . CYS A 1 692 ? -43.543 13.876 2.740 1.00 89.44 692 CYS A CA 1
ATOM 5341 C C . CYS A 1 692 ? -43.228 13.356 1.328 1.00 89.44 692 CYS A C 1
ATOM 5343 O O . CYS A 1 692 ? -43.119 12.145 1.129 1.00 89.44 692 CYS A O 1
ATOM 5345 N N . LYS A 1 693 ? -43.086 14.247 0.337 1.00 88.50 693 LYS A N 1
ATOM 5346 C CA . LYS A 1 693 ? -42.677 13.895 -1.028 1.00 88.50 693 LYS A CA 1
ATOM 5347 C C . LYS A 1 693 ? -41.205 13.485 -1.100 1.00 88.50 693 LYS A C 1
ATOM 5349 O O . LYS A 1 693 ? -40.888 12.599 -1.891 1.00 88.50 693 LYS A O 1
ATOM 5354 N N . ALA A 1 694 ? -40.345 14.099 -0.288 1.00 83.44 694 ALA A N 1
ATOM 5355 C CA . ALA A 1 694 ? -38.922 13.773 -0.213 1.00 83.44 694 ALA A CA 1
ATOM 5356 C C . ALA A 1 694 ? -38.651 12.388 0.409 1.00 83.44 694 ALA A C 1
ATOM 5358 O O . ALA A 1 694 ? -37.609 11.797 0.144 1.00 83.44 694 ALA A O 1
ATOM 5359 N N . ILE A 1 695 ? -39.602 11.841 1.178 1.00 84.81 695 ILE A N 1
ATOM 5360 C CA . ILE A 1 695 ? -39.497 10.510 1.789 1.00 84.81 695 ILE A CA 1
ATOM 5361 C C . ILE A 1 695 ? -40.007 9.430 0.809 1.00 84.81 695 ILE A C 1
ATOM 5363 O O . ILE A 1 695 ? -41.142 9.548 0.309 1.00 84.81 695 ILE A O 1
ATOM 5367 N N . PRO A 1 696 ? -39.234 8.346 0.566 1.00 83.00 696 PRO A N 1
ATOM 5368 C CA . PRO A 1 696 ? -39.675 7.206 -0.238 1.00 83.00 696 PRO A CA 1
ATOM 5369 C C . PRO A 1 696 ? -41.031 6.677 0.228 1.00 83.00 696 PRO A C 1
ATOM 5371 O O . PRO A 1 696 ? -41.295 6.573 1.426 1.00 83.00 696 PRO A O 1
ATOM 5374 N N . LYS A 1 697 ? -41.915 6.349 -0.717 1.00 84.50 697 LYS A N 1
ATOM 5375 C CA . LYS A 1 697 ? -43.335 6.062 -0.451 1.00 84.50 697 LYS A CA 1
ATOM 5376 C C . LYS A 1 697 ? -43.541 4.947 0.576 1.00 84.50 697 LYS A C 1
ATOM 5378 O O . LYS A 1 697 ? -44.443 5.034 1.403 1.00 84.50 697 LYS A O 1
ATOM 5383 N N . GLU A 1 698 ? -42.705 3.924 0.516 1.00 81.38 698 GLU A N 1
ATOM 5384 C CA . GLU A 1 698 ? -42.673 2.761 1.398 1.00 81.38 698 GLU A CA 1
ATOM 5385 C C . GLU A 1 698 ? -42.159 3.063 2.813 1.00 81.38 698 GLU A C 1
ATOM 5387 O O . GLU A 1 698 ? -42.417 2.281 3.724 1.00 81.38 698 GLU A O 1
ATOM 5392 N N . LEU A 1 699 ? -41.491 4.203 3.012 1.00 83.31 699 LEU A N 1
ATOM 5393 C CA . LEU A 1 699 ? -40.950 4.640 4.302 1.00 83.31 699 LEU A CA 1
ATOM 5394 C C . LEU A 1 699 ? -41.706 5.830 4.907 1.00 83.31 699 LEU A C 1
ATOM 5396 O O . LEU A 1 699 ? -41.344 6.291 5.994 1.00 83.31 699 LEU A O 1
ATOM 5400 N N . ARG A 1 700 ? -42.747 6.328 4.224 1.00 87.06 700 ARG A N 1
ATOM 5401 C CA . ARG A 1 700 ? -43.527 7.488 4.664 1.00 87.06 700 ARG A CA 1
ATOM 5402 C C . ARG A 1 700 ? -44.193 7.223 6.016 1.00 87.06 700 ARG A C 1
ATOM 5404 O O . ARG A 1 700 ? -44.896 6.222 6.161 1.00 87.06 700 ARG A O 1
ATOM 5411 N N . PRO A 1 701 ? -44.038 8.134 6.989 1.00 82.38 701 PRO A N 1
ATOM 5412 C CA . PRO A 1 701 ? -44.718 8.016 8.269 1.00 82.38 701 PRO A CA 1
ATOM 5413 C C . PRO A 1 701 ? -46.237 8.193 8.106 1.00 82.38 701 PRO A C 1
ATOM 5415 O O . PRO A 1 701 ? -46.709 8.705 7.090 1.00 82.38 701 PRO A O 1
ATOM 5418 N N . ALA A 1 702 ? -47.026 7.800 9.111 1.00 84.25 702 ALA A N 1
ATOM 5419 C CA . ALA A 1 702 ? -48.492 7.879 9.057 1.00 84.25 702 ALA A CA 1
ATOM 5420 C C . ALA A 1 702 ? -49.049 9.274 8.666 1.00 84.25 702 ALA A C 1
ATOM 5422 O O . ALA A 1 702 ? -49.962 9.313 7.835 1.00 84.25 702 ALA A O 1
ATOM 5423 N N . PRO A 1 703 ? -48.483 10.410 9.128 1.00 83.44 703 PRO A N 1
ATOM 5424 C CA . PRO A 1 703 ? -48.894 11.746 8.678 1.00 83.44 703 PRO A CA 1
ATOM 5425 C C . PRO A 1 703 ? -48.530 12.069 7.220 1.00 83.44 703 PRO A C 1
ATOM 5427 O O . PRO A 1 703 ? -48.914 13.109 6.706 1.00 83.44 703 PRO A O 1
ATOM 5430 N N . CYS A 1 704 ? -47.783 11.216 6.526 1.00 88.00 704 CYS A N 1
ATOM 5431 C CA . CYS A 1 704 ? -47.475 11.355 5.102 1.00 88.00 704 CYS A CA 1
ATOM 5432 C C . CYS A 1 704 ? -48.288 10.393 4.221 1.00 88.00 704 CYS A C 1
ATOM 5434 O O . CYS A 1 704 ? -48.085 10.341 3.005 1.00 88.00 704 CYS A O 1
ATOM 5436 N N . SER A 1 705 ? -49.186 9.600 4.817 1.00 83.56 705 SER A N 1
ATOM 5437 C CA . SER A 1 705 ? -49.927 8.543 4.116 1.00 83.56 705 SER A CA 1
ATOM 5438 C C . SER A 1 705 ? -51.026 9.065 3.180 1.00 83.56 705 SER A C 1
ATOM 5440 O O . SER A 1 705 ? -51.399 8.385 2.224 1.00 83.56 705 SER A O 1
ATOM 5442 N N . ASP A 1 706 ? -51.516 10.278 3.420 1.00 81.81 706 ASP A N 1
ATOM 5443 C CA . ASP A 1 706 ? -52.535 10.986 2.640 1.00 81.81 706 ASP A CA 1
ATOM 5444 C C . ASP A 1 706 ? -51.951 11.847 1.504 1.00 81.81 706 ASP A C 1
ATOM 5446 O O . ASP A 1 706 ? -52.695 12.335 0.649 1.00 81.81 706 ASP A O 1
ATOM 5450 N N . VAL A 1 707 ? -50.623 11.982 1.436 1.00 83.31 707 VAL A N 1
ATOM 5451 C CA . VAL A 1 707 ? -49.917 12.718 0.380 1.00 83.31 707 VAL A CA 1
ATOM 5452 C C . VAL A 1 707 ? -49.844 11.868 -0.895 1.00 83.31 707 VAL A C 1
ATOM 5454 O O . VAL A 1 707 ? -48.903 11.102 -1.126 1.00 83.31 707 VAL A O 1
ATOM 5457 N N . THR A 1 708 ? -50.868 11.978 -1.743 1.00 73.38 708 THR A N 1
ATOM 5458 C CA . THR A 1 708 ? -50.897 11.354 -3.077 1.00 73.38 708 THR A CA 1
ATOM 5459 C C . THR A 1 708 ? -50.194 12.238 -4.107 1.00 73.38 708 THR A C 1
ATOM 5461 O O . THR A 1 708 ? -50.409 13.447 -4.109 1.00 73.38 708 THR A O 1
ATOM 5464 N N . GLU A 1 709 ? -49.376 11.633 -4.975 1.00 60.97 709 GLU A N 1
ATOM 5465 C CA . GLU A 1 709 ? -48.609 12.308 -6.035 1.00 60.97 709 GLU A CA 1
ATOM 5466 C C . GLU A 1 709 ? -49.463 13.309 -6.834 1.00 60.97 709 GLU A C 1
ATOM 5468 O O . GLU A 1 709 ? -50.526 12.957 -7.350 1.00 60.97 709 GLU A O 1
ATOM 5473 N N . ASP A 1 710 ? -48.982 14.552 -6.935 1.00 48.84 710 ASP A N 1
ATOM 5474 C CA . ASP A 1 710 ? -49.483 15.552 -7.883 1.00 48.84 710 ASP A CA 1
ATOM 5475 C C . ASP A 1 710 ? -49.325 14.987 -9.312 1.00 48.84 710 ASP A C 1
ATOM 5477 O O . ASP A 1 710 ? -48.202 14.657 -9.704 1.00 48.84 710 ASP A O 1
ATOM 5481 N N . PRO A 1 711 ? -50.416 14.794 -10.081 1.00 38.06 711 PRO A N 1
ATOM 5482 C CA . PRO A 1 711 ? -50.397 14.034 -11.334 1.00 38.06 711 PRO A CA 1
ATOM 5483 C C . PRO A 1 711 ? -49.618 14.689 -12.486 1.00 38.06 711 PRO A C 1
ATOM 5485 O O . PRO A 1 711 ? -49.498 14.078 -13.548 1.00 38.06 711 PRO A O 1
ATOM 5488 N N . ASP A 1 712 ? -49.062 15.885 -12.296 1.00 42.75 712 ASP A N 1
ATOM 5489 C CA . ASP A 1 712 ? -48.346 16.621 -13.330 1.00 42.75 712 ASP A CA 1
ATOM 5490 C C . ASP A 1 712 ? -46.884 16.876 -12.919 1.00 42.75 712 ASP A C 1
ATOM 5492 O O . ASP A 1 712 ? -46.586 17.872 -12.263 1.00 42.75 712 ASP A O 1
ATOM 5496 N N . VAL A 1 713 ? -45.980 15.963 -13.319 1.00 37.84 713 VAL A N 1
ATOM 5497 C CA . VAL A 1 713 ? -44.598 16.183 -13.836 1.00 37.84 713 VAL A CA 1
ATOM 5498 C C . VAL A 1 713 ? -43.718 14.937 -13.579 1.00 37.84 713 VAL A C 1
ATOM 5500 O O . VAL A 1 713 ? -43.463 14.604 -12.423 1.00 37.84 713 VAL A O 1
ATOM 5503 N N . PRO A 1 714 ? -43.179 14.271 -14.623 1.00 38.28 714 PRO A N 1
ATOM 5504 C CA . PRO A 1 714 ? -42.118 13.284 -14.465 1.00 38.28 714 PRO A CA 1
ATOM 5505 C C . PRO A 1 714 ? -40.746 13.967 -14.543 1.00 38.28 714 PRO A C 1
ATOM 5507 O O . PRO A 1 714 ? -40.459 14.683 -15.503 1.00 38.28 714 PRO A O 1
ATOM 5510 N N . VAL A 1 715 ? -39.887 13.719 -13.557 1.00 33.91 715 VAL A N 1
ATOM 5511 C CA . VAL A 1 715 ? -38.458 14.045 -13.615 1.00 33.91 715 VAL A CA 1
ATOM 5512 C C . VAL A 1 715 ? -37.693 12.771 -13.269 1.00 33.91 715 VAL A C 1
ATOM 5514 O O . VAL A 1 715 ? -37.764 12.276 -12.150 1.00 33.91 715 VAL A O 1
ATOM 5517 N N . ASP A 1 716 ? -37.032 12.230 -14.285 1.00 33.91 716 ASP A N 1
ATOM 5518 C CA . ASP A 1 716 ? -36.039 11.165 -14.199 1.00 33.91 716 ASP A CA 1
ATOM 5519 C C . ASP A 1 716 ? -34.669 11.859 -14.168 1.00 33.91 716 ASP A C 1
ATOM 5521 O O . ASP A 1 716 ? -34.315 12.551 -15.126 1.00 33.91 716 ASP A O 1
ATOM 5525 N N . ILE A 1 717 ? -33.946 11.769 -13.048 1.00 35.75 717 ILE A N 1
ATOM 5526 C CA . ILE A 1 717 ? -32.565 12.262 -12.921 1.00 35.75 717 ILE A CA 1
ATOM 5527 C C . ILE A 1 717 ? -31.685 11.047 -12.653 1.00 35.75 717 ILE A C 1
ATOM 5529 O O . ILE A 1 717 ? -31.322 10.748 -11.520 1.00 35.75 717 ILE A O 1
ATOM 5533 N N . SER A 1 718 ? -31.332 10.337 -13.719 1.00 31.19 718 SER A N 1
ATOM 5534 C CA . SER A 1 718 ? -30.092 9.571 -13.752 1.00 31.19 718 SER A CA 1
ATOM 5535 C C . SER A 1 718 ? -28.988 10.500 -14.268 1.00 31.19 718 SER A C 1
ATOM 5537 O O . SER A 1 718 ? -28.977 10.845 -15.453 1.00 31.19 718 SER A O 1
ATOM 5539 N N . VAL A 1 719 ? -28.084 10.943 -13.392 1.00 35.00 719 VAL A N 1
ATOM 5540 C CA . VAL A 1 719 ? -26.885 11.703 -13.784 1.00 35.00 719 VAL A CA 1
ATOM 5541 C C . VAL A 1 719 ? -25.908 10.742 -14.489 1.00 35.00 719 VAL A C 1
ATOM 5543 O O . VAL A 1 719 ? -25.605 9.692 -13.921 1.00 35.00 719 VAL A O 1
ATOM 5546 N N . PRO A 1 720 ? -25.426 11.028 -15.714 1.00 41.91 720 PRO A N 1
ATOM 5547 C CA . PRO A 1 720 ? -24.393 10.222 -16.365 1.00 41.91 720 PRO A CA 1
ATOM 5548 C C . PRO A 1 720 ? -23.038 10.424 -15.670 1.00 41.91 720 PRO A C 1
ATOM 5550 O O . PRO A 1 720 ? -22.635 11.557 -15.433 1.00 41.91 720 PRO A O 1
ATOM 5553 N N . THR A 1 721 ? -22.329 9.333 -15.381 1.00 51.19 721 THR A N 1
ATOM 5554 C CA . THR A 1 721 ? -21.053 9.290 -14.638 1.00 51.19 721 THR A CA 1
ATOM 5555 C C . THR A 1 721 ? -19.789 9.428 -15.505 1.00 51.19 721 THR A C 1
ATOM 5557 O O . THR A 1 721 ? -18.691 9.187 -15.014 1.00 51.19 721 THR A O 1
ATOM 5560 N N . ASP A 1 722 ? -19.903 9.777 -16.789 1.00 72.00 722 ASP A N 1
ATOM 5561 C CA . ASP A 1 722 ? -18.751 9.809 -17.701 1.00 72.00 722 ASP A CA 1
ATOM 5562 C C . ASP A 1 722 ? -18.154 11.224 -17.806 1.00 72.00 722 ASP A C 1
ATOM 5564 O O . ASP A 1 722 ? -18.861 12.180 -18.140 1.00 72.00 722 ASP A O 1
ATOM 5568 N N . LYS A 1 723 ? -16.839 11.358 -17.574 1.00 80.19 723 LYS A N 1
ATOM 5569 C CA . LYS A 1 723 ? -16.098 12.613 -17.789 1.00 80.19 723 LYS A CA 1
ATOM 5570 C C . LYS A 1 723 ? -16.179 13.040 -19.259 1.00 80.19 723 LYS A C 1
ATOM 5572 O O . LYS A 1 723 ? -16.007 12.232 -20.171 1.00 80.19 723 LYS A O 1
ATOM 5577 N N . VAL A 1 724 ? -16.387 14.330 -19.500 1.00 86.31 724 VAL A N 1
ATOM 5578 C CA . VAL A 1 724 ? -16.297 14.956 -20.820 1.00 86.31 724 VAL A CA 1
ATOM 5579 C C . VAL A 1 724 ? -14.828 15.060 -21.217 1.00 86.31 724 VAL A C 1
ATOM 5581 O O . VAL A 1 724 ? -14.066 15.831 -20.644 1.00 86.31 724 VAL A O 1
ATOM 5584 N N . LYS A 1 725 ? -14.416 14.301 -22.228 1.00 90.12 725 LYS A N 1
ATOM 5585 C CA . LYS A 1 725 ? -13.049 14.332 -22.747 1.00 90.12 725 LYS A CA 1
ATOM 5586 C C . LYS A 1 725 ? -12.925 15.360 -23.868 1.00 90.12 725 LYS A C 1
ATOM 5588 O O . LYS A 1 725 ? -13.511 15.191 -24.939 1.00 90.12 725 LYS A O 1
ATOM 5593 N N . VAL A 1 726 ? -12.152 16.409 -23.641 1.00 90.44 726 VAL A N 1
ATOM 5594 C CA . VAL A 1 726 ? -11.809 17.457 -24.603 1.00 90.44 726 VAL A CA 1
ATOM 5595 C C . VAL A 1 726 ? -10.395 17.199 -25.116 1.00 90.44 726 VAL A C 1
ATOM 5597 O O . VAL A 1 726 ? -9.479 17.001 -24.336 1.00 90.44 726 VAL A O 1
ATOM 5600 N N . GLN A 1 727 ? -10.186 17.202 -26.427 1.00 92.38 727 GLN A N 1
ATOM 5601 C CA . GLN A 1 727 ? -8.859 17.059 -27.028 1.00 92.38 727 GLN A CA 1
ATOM 5602 C C . GLN A 1 727 ? -8.602 18.243 -27.951 1.00 92.38 727 GLN A C 1
ATOM 5604 O O . GLN A 1 727 ? -9.370 18.475 -28.889 1.00 92.38 727 GLN A O 1
ATOM 5609 N N . VAL A 1 728 ? -7.535 18.990 -27.693 1.00 92.19 728 VAL A N 1
ATOM 5610 C CA . VAL A 1 728 ? -7.159 20.195 -28.432 1.00 92.19 728 VAL A CA 1
ATOM 5611 C C . VAL A 1 728 ? -5.912 19.889 -29.248 1.00 92.19 728 VAL A C 1
ATOM 5613 O O . VAL A 1 728 ? -4.813 19.808 -28.712 1.00 92.19 728 VAL A O 1
ATOM 5616 N N . TYR A 1 729 ? -6.070 19.735 -30.557 1.00 93.25 729 TYR A N 1
ATOM 5617 C CA . TYR A 1 729 ? -4.961 19.595 -31.497 1.00 93.25 729 TYR A CA 1
ATOM 5618 C C . TYR A 1 729 ? -4.577 20.979 -32.010 1.00 93.25 729 TYR A C 1
ATOM 5620 O O . TYR A 1 729 ? -5.417 21.670 -32.593 1.00 93.25 729 TYR A O 1
ATOM 5628 N N . TYR A 1 730 ? -3.326 21.387 -31.810 1.00 93.88 730 TYR A N 1
ATOM 5629 C CA . TYR A 1 730 ? -2.917 22.764 -32.087 1.00 93.88 730 TYR A CA 1
ATOM 5630 C C . TYR A 1 730 ? -1.476 22.892 -32.595 1.00 93.88 730 TYR A C 1
ATOM 5632 O O . TYR A 1 730 ? -0.622 22.033 -32.360 1.00 93.88 730 TYR A O 1
ATOM 5640 N N . SER A 1 731 ? -1.196 23.988 -33.301 1.00 92.94 731 SER A N 1
ATOM 5641 C CA . SER A 1 731 ? 0.162 24.471 -33.585 1.00 92.94 731 SER A CA 1
ATOM 5642 C C . SER A 1 731 ? 0.568 25.585 -32.604 1.00 92.94 731 SER A C 1
ATOM 5644 O O . SER A 1 731 ? -0.139 26.594 -32.543 1.00 92.94 731 SER A O 1
ATOM 5646 N N . PRO A 1 732 ? 1.699 25.469 -31.874 1.00 91.81 732 PRO A N 1
ATOM 5647 C CA . PRO A 1 732 ? 2.137 26.468 -30.884 1.00 91.81 732 PRO A CA 1
ATOM 5648 C C . PRO A 1 732 ? 2.296 27.899 -31.415 1.00 91.81 732 PRO A C 1
ATOM 5650 O O . PRO A 1 732 ? 2.230 28.852 -30.647 1.00 91.81 732 PRO A O 1
ATOM 5653 N N . TYR A 1 733 ? 2.509 28.052 -32.724 1.00 89.69 733 TYR A N 1
ATOM 5654 C CA . TYR A 1 733 ? 2.724 29.346 -33.378 1.00 89.69 733 TYR A CA 1
ATOM 5655 C C . TYR A 1 733 ? 1.543 29.842 -34.206 1.00 89.69 733 TYR A C 1
ATOM 5657 O O . TYR A 1 733 ? 1.587 30.956 -34.735 1.00 89.69 733 TYR A O 1
ATOM 5665 N N . SER A 1 734 ? 0.497 29.035 -34.348 1.00 89.88 734 SER A N 1
ATOM 5666 C CA . SER A 1 734 ? -0.681 29.434 -35.102 1.00 89.88 734 SER A CA 1
ATOM 5667 C C . SER A 1 734 ? -1.463 30.477 -34.307 1.00 89.88 734 SER A C 1
ATOM 5669 O O . SER A 1 734 ? -1.863 30.191 -33.177 1.00 89.88 734 SER A O 1
ATOM 5671 N N . PRO A 1 735 ? -1.733 31.674 -34.867 1.00 89.75 735 PRO A N 1
ATOM 5672 C CA . PRO A 1 735 ? -2.457 32.720 -34.148 1.00 89.75 735 PRO A CA 1
ATOM 5673 C C . PRO A 1 735 ? -3.804 32.244 -33.599 1.00 89.75 735 PRO A C 1
ATOM 5675 O O . PRO A 1 735 ? -4.148 32.562 -32.473 1.00 89.75 735 PRO A O 1
ATOM 5678 N N . LYS A 1 736 ? -4.526 31.398 -34.347 1.00 89.75 736 LYS A N 1
ATOM 5679 C CA . LYS A 1 736 ? -5.813 30.841 -33.900 1.00 89.75 736 LYS A CA 1
ATOM 5680 C C . LYS A 1 736 ? -5.670 29.894 -32.710 1.00 89.75 736 LYS A C 1
ATOM 5682 O O . LYS A 1 736 ? -6.555 29.830 -31.868 1.00 89.75 736 LYS A O 1
ATOM 5687 N N . SER A 1 737 ? -4.580 29.138 -32.675 1.00 91.38 737 SER A N 1
ATOM 5688 C CA . SER A 1 737 ? -4.274 28.198 -31.598 1.00 91.38 737 SER A CA 1
ATOM 5689 C C . SER A 1 737 ? -3.874 28.931 -30.330 1.00 91.38 737 SER A C 1
ATOM 5691 O O . SER A 1 737 ? -4.342 28.586 -29.251 1.00 91.38 737 SER A O 1
ATOM 5693 N N . ILE A 1 738 ? -3.088 29.997 -30.473 1.00 89.00 738 ILE A N 1
ATOM 5694 C CA . ILE A 1 738 ? -2.744 30.896 -29.371 1.00 89.00 738 ILE A CA 1
ATOM 5695 C C . ILE A 1 738 ? -3.992 31.605 -28.857 1.00 89.00 738 ILE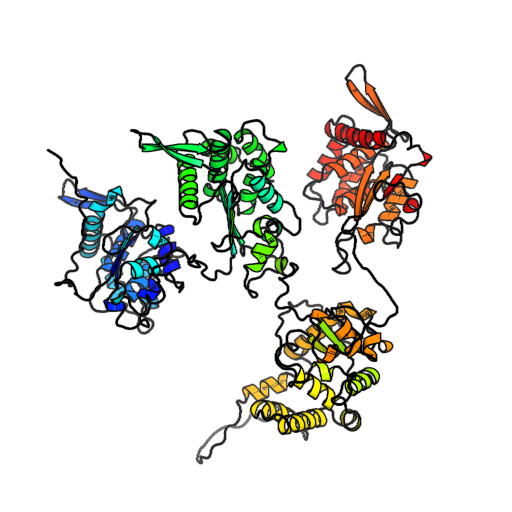 A C 1
ATOM 5697 O O . ILE A 1 738 ? -4.201 31.633 -27.652 1.00 89.00 738 ILE A O 1
ATOM 5701 N N . ASP A 1 739 ? -4.843 32.124 -29.746 1.00 87.50 739 ASP A N 1
ATOM 5702 C CA . ASP A 1 739 ? -6.102 32.763 -29.359 1.00 87.50 739 ASP A CA 1
ATOM 5703 C C . ASP A 1 739 ? -7.006 31.785 -28.597 1.00 87.50 739 ASP A C 1
ATOM 5705 O O . ASP A 1 739 ? -7.584 32.175 -27.591 1.00 87.50 739 ASP A O 1
ATOM 5709 N N . LEU A 1 740 ? -7.094 30.513 -29.011 1.00 87.31 740 LEU A N 1
ATOM 5710 C CA . LEU A 1 740 ? -7.861 29.488 -28.292 1.00 87.31 740 LEU A CA 1
ATOM 5711 C C . LEU A 1 740 ? -7.254 29.159 -26.919 1.00 87.31 740 LEU A C 1
ATOM 5713 O O . LEU A 1 740 ? -7.982 29.059 -25.938 1.00 87.31 740 LEU A O 1
ATOM 5717 N N . ILE A 1 741 ? -5.932 29.003 -26.828 1.00 86.62 741 ILE A N 1
ATOM 5718 C CA . ILE A 1 741 ? -5.246 28.705 -25.560 1.00 86.62 741 ILE A CA 1
ATOM 5719 C C . ILE A 1 741 ? -5.346 29.899 -24.596 1.00 86.62 741 ILE A C 1
ATOM 5721 O O . ILE A 1 741 ? -5.595 29.708 -23.408 1.00 86.62 741 ILE A O 1
ATOM 5725 N N . LYS A 1 742 ? -5.241 31.133 -25.104 1.00 83.19 742 LYS A N 1
ATOM 5726 C CA . LYS A 1 742 ? -5.487 32.363 -24.336 1.00 83.19 742 LYS A CA 1
ATOM 5727 C C . LYS A 1 742 ? -6.951 32.483 -23.919 1.00 83.19 742 LYS A C 1
ATOM 5729 O O . LYS A 1 742 ? -7.208 32.756 -22.755 1.00 83.19 742 LYS A O 1
ATOM 5734 N N . LEU A 1 743 ? -7.898 32.217 -24.824 1.00 77.06 743 LEU A N 1
ATOM 5735 C CA . LEU A 1 743 ? -9.331 32.182 -24.516 1.00 77.06 743 LEU A CA 1
ATOM 5736 C C . LEU A 1 743 ? -9.619 31.178 -23.400 1.00 77.06 743 LEU A C 1
ATOM 5738 O O . LEU A 1 743 ? -10.434 31.467 -22.533 1.00 77.06 743 LEU A O 1
ATOM 5742 N N . ASN A 1 744 ? -8.925 30.036 -23.403 1.00 75.00 744 ASN A N 1
ATOM 5743 C CA . ASN A 1 744 ? -9.040 29.048 -22.342 1.00 75.00 744 ASN A CA 1
ATOM 5744 C C . ASN A 1 744 ? -8.540 29.568 -21.002 1.00 75.00 744 ASN A C 1
ATOM 5746 O O . ASN A 1 744 ? -9.121 29.159 -20.012 1.00 75.00 744 ASN A O 1
ATOM 5750 N N . ALA A 1 745 ? -7.507 30.414 -20.977 1.00 74.56 745 ALA A N 1
ATOM 5751 C CA . ALA A 1 745 ? -6.846 30.905 -19.768 1.00 74.56 745 ALA A CA 1
ATOM 5752 C C . ALA A 1 745 ? -7.438 32.191 -19.180 1.00 74.56 745 ALA A C 1
ATOM 5754 O O . ALA A 1 745 ? -7.305 32.452 -17.986 1.00 74.56 745 ALA A O 1
ATOM 5755 N N . GLU A 1 746 ? -8.032 33.038 -20.013 1.00 69.19 746 GLU A N 1
ATOM 5756 C CA . GLU A 1 746 ? -8.744 34.216 -19.543 1.00 69.19 746 GLU A CA 1
ATOM 5757 C C . GLU A 1 746 ? -9.966 33.744 -18.743 1.00 69.19 746 GLU A C 1
ATOM 5759 O O . GLU A 1 746 ? -10.755 32.955 -19.253 1.00 69.19 746 GLU A O 1
ATOM 5764 N N . GLY A 1 747 ? -10.148 34.235 -17.509 1.00 59.59 747 GLY A N 1
ATOM 5765 C CA . GLY A 1 747 ? -11.345 34.005 -16.675 1.00 59.59 747 GLY A CA 1
ATOM 5766 C C . GLY A 1 747 ? -12.607 34.673 -17.237 1.00 59.59 747 GLY A C 1
ATOM 5767 O O . GLY A 1 747 ? -13.337 35.362 -16.531 1.00 59.59 747 GLY A O 1
ATOM 5768 N N . ASN A 1 748 ? -12.791 34.583 -18.550 1.00 63.84 748 ASN A N 1
ATOM 5769 C CA . ASN A 1 748 ? -14.009 34.929 -19.241 1.00 63.84 748 ASN A CA 1
ATOM 5770 C C . ASN A 1 748 ? -14.960 33.721 -19.196 1.00 63.84 748 ASN A C 1
ATOM 5772 O O . ASN A 1 748 ? -14.560 32.575 -19.010 1.00 63.84 748 ASN A O 1
ATOM 5776 N N . ASP A 1 749 ? -16.237 33.984 -19.434 1.00 71.44 749 ASP A N 1
ATOM 5777 C CA . ASP A 1 749 ? -17.329 33.011 -19.419 1.00 71.44 749 ASP A CA 1
ATOM 5778 C C . ASP A 1 749 ? -17.253 31.938 -20.527 1.00 71.44 749 ASP A C 1
ATOM 5780 O O . ASP A 1 749 ? -18.165 31.121 -20.644 1.00 71.44 749 ASP A O 1
ATOM 5784 N N . LYS A 1 750 ? -16.190 31.928 -21.343 1.00 72.38 750 LYS A N 1
ATOM 5785 C CA . LYS A 1 750 ? -16.043 31.107 -22.558 1.00 72.38 750 LYS A CA 1
ATOM 5786 C C . LYS A 1 750 ? -14.865 30.135 -22.516 1.00 72.38 750 LYS A C 1
ATOM 5788 O O . LYS A 1 750 ? -14.830 29.217 -23.342 1.00 72.38 750 LYS A O 1
ATOM 5793 N N . GLY A 1 751 ? -13.909 30.343 -21.611 1.00 71.94 751 GLY A N 1
ATOM 5794 C CA . GLY A 1 751 ? -12.735 29.494 -21.424 1.00 71.94 751 GLY A CA 1
ATOM 5795 C C . GLY A 1 751 ? -13.017 28.255 -20.571 1.00 71.94 751 GLY A C 1
ATOM 5796 O O . GLY A 1 751 ? -13.996 28.196 -19.828 1.00 71.94 751 GLY A O 1
ATOM 5797 N N . LEU A 1 752 ? -12.141 27.250 -20.667 1.00 68.44 752 LEU A N 1
ATOM 5798 C CA . LEU A 1 752 ? -12.200 26.060 -19.806 1.00 68.44 752 LEU A CA 1
ATOM 5799 C C . LEU A 1 752 ? -11.518 26.246 -18.454 1.00 68.44 752 LEU A C 1
ATOM 5801 O O . LEU A 1 752 ? -11.698 25.392 -17.594 1.00 68.44 752 LEU A O 1
ATOM 5805 N N . TYR A 1 753 ? -10.752 27.319 -18.248 1.00 72.25 753 TYR A N 1
ATOM 5806 C CA . TYR A 1 753 ? -9.984 27.500 -17.020 1.00 72.25 753 TYR A CA 1
ATOM 5807 C C . TYR A 1 753 ? -10.863 27.440 -15.766 1.00 72.25 753 TYR A C 1
ATOM 5809 O O . TYR A 1 753 ? -10.539 26.692 -14.854 1.00 72.25 753 TYR A O 1
ATOM 5817 N N . GLU A 1 754 ? -12.037 28.080 -15.767 1.00 65.81 754 GLU A N 1
ATOM 5818 C CA . GLU A 1 754 ? -12.994 27.970 -14.652 1.00 65.81 754 GLU A CA 1
ATOM 5819 C C . GLU A 1 754 ? -13.489 26.533 -14.400 1.00 65.81 754 GLU A C 1
ATOM 5821 O O . GLU A 1 754 ? -13.794 26.190 -13.266 1.00 65.81 754 GLU A O 1
ATOM 5826 N N . LEU A 1 755 ? -13.564 25.685 -15.434 1.00 65.00 755 LEU A N 1
ATOM 5827 C CA . LEU A 1 755 ? -13.952 24.270 -15.310 1.00 65.00 755 LEU A CA 1
ATOM 5828 C C . LEU A 1 755 ? -12.774 23.350 -14.945 1.00 65.00 755 LEU A C 1
ATOM 5830 O O . LEU A 1 755 ? -12.988 22.188 -14.607 1.00 65.00 755 LEU A O 1
ATOM 5834 N N . MET A 1 756 ? -11.543 23.852 -15.051 1.00 65.81 756 MET A N 1
ATOM 5835 C CA . MET A 1 756 ? -10.304 23.156 -14.698 1.00 65.81 756 MET A CA 1
ATOM 5836 C C . MET A 1 756 ? -9.791 23.541 -13.302 1.00 65.81 756 MET A C 1
ATOM 5838 O O . MET A 1 756 ? -8.881 22.882 -12.797 1.00 65.81 756 MET A O 1
ATOM 5842 N N . LEU A 1 757 ? -10.339 24.600 -12.693 1.00 62.66 757 LEU A N 1
ATOM 5843 C CA . LEU A 1 757 ? -9.969 25.052 -11.357 1.00 62.66 757 LEU A CA 1
ATOM 5844 C C . LEU A 1 757 ? -10.504 24.090 -10.277 1.00 62.66 757 LEU A C 1
ATOM 5846 O O . LEU A 1 757 ? -11.682 23.734 -10.320 1.00 62.66 757 LEU A O 1
ATOM 5850 N N . PRO A 1 758 ? -9.678 23.693 -9.289 1.00 53.47 758 PRO A N 1
ATOM 5851 C CA . PRO A 1 758 ? -10.087 22.755 -8.240 1.00 53.47 758 PRO A CA 1
ATOM 5852 C C . PRO A 1 758 ? -11.179 23.244 -7.273 1.00 53.47 758 PRO A C 1
ATOM 5854 O O . PRO A 1 758 ? -11.717 22.422 -6.538 1.00 53.47 758 PRO A O 1
ATOM 5857 N N . GLU A 1 759 ? -11.537 24.531 -7.241 1.00 50.62 759 GLU A N 1
ATOM 5858 C CA . GLU A 1 759 ? -12.437 25.072 -6.213 1.00 50.62 759 GLU A CA 1
ATOM 5859 C C . GLU A 1 759 ? -13.327 26.201 -6.741 1.00 50.62 759 GLU A C 1
ATOM 5861 O O . GLU A 1 759 ? -12.812 27.249 -7.124 1.00 50.62 759 GLU A O 1
ATOM 5866 N N . VAL A 1 760 ? -14.654 26.011 -6.655 1.00 44.78 760 VAL A N 1
ATOM 5867 C CA . VAL A 1 760 ? -15.548 27.070 -6.146 1.00 44.78 760 VAL A CA 1
ATOM 5868 C C . VAL A 1 760 ? -16.611 26.502 -5.186 1.00 44.78 760 VAL A C 1
ATOM 5870 O O . VAL A 1 760 ? -16.758 27.088 -4.129 1.00 44.78 760 VAL A O 1
ATOM 5873 N N . ASP A 1 761 ? -17.263 25.348 -5.423 1.00 42.22 761 ASP A N 1
ATOM 5874 C CA . ASP A 1 761 ? -18.470 24.991 -4.623 1.00 42.22 761 ASP A CA 1
ATOM 5875 C C . ASP A 1 761 ? -18.639 23.506 -4.208 1.00 42.22 761 ASP A C 1
ATOM 5877 O O . ASP A 1 761 ? -19.759 23.016 -4.112 1.00 42.22 761 ASP A O 1
ATOM 5881 N N . GLY A 1 762 ? -17.568 22.742 -3.961 1.00 48.59 762 GLY A N 1
ATOM 5882 C CA . GLY A 1 762 ? -17.653 21.430 -3.273 1.00 48.59 762 GLY A CA 1
ATOM 5883 C C . GLY A 1 762 ? -18.397 20.271 -3.976 1.00 48.59 762 GLY A C 1
ATOM 5884 O O . GLY A 1 762 ? -18.200 19.123 -3.586 1.00 48.59 762 GLY A O 1
ATOM 5885 N N . GLU A 1 763 ? -19.183 20.512 -5.032 1.00 45.59 763 GLU A N 1
ATOM 5886 C CA . GLU A 1 763 ? -19.991 19.480 -5.712 1.00 45.59 763 GLU A CA 1
ATOM 5887 C C . GLU A 1 763 ? -19.655 19.268 -7.199 1.00 45.59 763 GLU A C 1
ATOM 5889 O O . GLU A 1 763 ? -20.015 18.241 -7.773 1.00 45.59 763 GLU A O 1
ATOM 5894 N N . THR A 1 764 ? -18.891 20.151 -7.846 1.00 45.09 764 THR A N 1
ATOM 5895 C CA . THR A 1 764 ? -18.426 19.939 -9.231 1.00 45.09 764 THR A CA 1
ATOM 5896 C C . THR A 1 764 ? -16.999 19.399 -9.278 1.00 45.09 764 THR A C 1
ATOM 5898 O O . THR A 1 764 ? -16.089 20.041 -9.798 1.00 45.09 764 THR A O 1
ATOM 5901 N N . LYS A 1 765 ? -16.790 18.183 -8.757 1.00 46.84 765 LYS A N 1
ATOM 5902 C CA . LYS A 1 765 ? -15.551 17.422 -8.992 1.00 46.84 765 LYS A CA 1
ATOM 5903 C C . LYS A 1 765 ? -15.532 16.902 -10.444 1.00 46.84 765 LYS A C 1
ATOM 5905 O O . LYS A 1 765 ? -16.325 16.047 -10.818 1.00 46.84 765 LYS A O 1
ATOM 5910 N N . TYR A 1 766 ? -14.599 17.416 -11.247 1.00 60.00 766 TYR A N 1
ATOM 5911 C CA . TYR A 1 766 ? -13.982 16.794 -12.435 1.00 60.00 766 TYR A CA 1
ATOM 5912 C C . TYR A 1 766 ? -14.873 16.047 -13.442 1.00 60.00 766 TYR A C 1
ATOM 5914 O O . TYR A 1 766 ? -14.643 14.867 -13.716 1.00 60.00 766 TYR A O 1
ATOM 5922 N N . ASN A 1 767 ? -15.780 16.755 -14.113 1.00 70.38 767 ASN A N 1
ATOM 5923 C CA . ASN A 1 767 ? -16.450 16.215 -15.302 1.00 70.38 767 ASN A CA 1
ATOM 5924 C C . ASN A 1 767 ? -15.764 16.592 -16.622 1.00 70.38 767 ASN A C 1
ATOM 5926 O O . ASN A 1 767 ? -16.354 16.350 -17.668 1.00 70.38 767 ASN A O 1
ATOM 5930 N N . VAL A 1 768 ? -14.551 17.164 -16.617 1.00 76.69 768 VAL A N 1
ATOM 5931 C CA . VAL A 1 768 ? -13.816 17.497 -17.850 1.00 76.69 768 VAL A CA 1
ATOM 5932 C C . VAL A 1 768 ? -12.361 17.025 -17.774 1.00 76.69 768 VAL A C 1
ATOM 5934 O O . VAL A 1 768 ? -11.651 17.325 -16.819 1.00 76.69 768 VAL A O 1
ATOM 5937 N N . GLU A 1 769 ? -11.918 16.289 -18.789 1.00 85.56 769 GLU A N 1
ATOM 5938 C CA . GLU A 1 769 ? -10.527 15.878 -19.019 1.00 85.56 769 GLU A CA 1
ATOM 5939 C C . GLU A 1 769 ? -10.044 16.567 -20.298 1.00 85.56 769 GLU A C 1
ATOM 5941 O O . GLU A 1 769 ? -10.709 16.443 -21.324 1.00 85.56 769 GLU A O 1
ATOM 5946 N N . VAL A 1 770 ? -8.934 17.310 -20.255 1.00 87.31 770 VAL A N 1
ATOM 5947 C CA . VAL A 1 770 ? -8.435 18.073 -21.412 1.00 87.31 770 VAL A CA 1
ATOM 5948 C C . VAL A 1 770 ? -7.071 17.545 -21.855 1.00 87.31 770 VAL A C 1
ATOM 5950 O O . VAL A 1 770 ? -6.094 17.702 -21.133 1.00 87.31 770 VAL A O 1
ATOM 5953 N N . ASP A 1 771 ? -6.994 16.988 -23.064 1.00 91.06 771 ASP A N 1
ATOM 5954 C CA . ASP A 1 771 ? -5.743 16.581 -23.711 1.00 91.06 771 ASP A CA 1
ATOM 5955 C C . ASP A 1 771 ? -5.242 17.703 -24.637 1.00 91.06 771 ASP A C 1
ATOM 5957 O O . ASP A 1 771 ? -5.874 18.002 -25.659 1.00 91.06 771 ASP A O 1
ATOM 5961 N N . TYR A 1 772 ? -4.081 18.291 -24.349 1.00 92.00 772 TYR A N 1
ATOM 5962 C CA . TYR A 1 772 ? -3.410 19.225 -25.259 1.00 92.00 772 TYR A CA 1
ATOM 5963 C C . TYR A 1 772 ? -2.433 18.471 -26.168 1.00 92.00 772 TYR A C 1
ATOM 5965 O O . TYR A 1 772 ? -1.429 17.929 -25.723 1.00 92.00 772 TYR A O 1
ATOM 5973 N N . ILE A 1 773 ? -2.706 18.457 -27.473 1.00 93.88 773 ILE A N 1
ATOM 5974 C CA . ILE A 1 773 ? -1.956 17.678 -28.466 1.00 93.88 773 ILE A CA 1
ATOM 5975 C C . ILE A 1 773 ? -1.230 18.645 -29.421 1.00 93.88 773 ILE A C 1
ATOM 5977 O O . ILE A 1 773 ? -1.811 19.105 -30.414 1.00 93.88 773 ILE A O 1
ATOM 5981 N N . PRO A 1 774 ? 0.040 18.996 -29.140 1.00 94.38 774 PRO A N 1
ATOM 5982 C CA . PRO A 1 774 ? 0.812 19.934 -29.948 1.00 94.38 774 PRO A CA 1
ATOM 5983 C C . PRO A 1 774 ? 1.275 19.245 -31.229 1.00 94.38 774 PRO A C 1
ATOM 5985 O O . PRO A 1 774 ? 2.299 18.571 -31.263 1.00 94.38 774 PRO A O 1
ATOM 5988 N N . TRP A 1 775 ? 0.515 19.399 -32.305 1.00 89.50 775 TRP A N 1
ATOM 5989 C CA . TRP A 1 775 ? 0.827 18.789 -33.596 1.00 89.50 775 TRP A CA 1
ATOM 5990 C C . TRP A 1 775 ? 1.774 19.650 -34.439 1.00 89.50 775 TRP A C 1
ATOM 5992 O O . TRP A 1 775 ? 2.548 19.122 -35.240 1.00 89.50 775 TRP A O 1
ATOM 6002 N N . GLY A 1 776 ? 1.716 20.981 -34.298 1.00 79.94 776 GLY A N 1
ATOM 6003 C CA . GLY A 1 776 ? 2.622 21.897 -35.016 1.00 79.94 776 GLY A CA 1
ATOM 6004 C C . GLY A 1 776 ? 2.503 21.851 -36.540 1.00 79.94 776 GLY A C 1
ATOM 6005 O O . GLY A 1 776 ? 3.405 22.302 -37.247 1.00 79.94 776 GLY A O 1
ATOM 6006 N N . ARG A 1 777 ? 1.440 21.216 -37.056 1.00 86.50 777 ARG A N 1
ATOM 6007 C CA . ARG A 1 777 ? 1.301 20.854 -38.475 1.00 86.50 777 ARG A CA 1
ATOM 6008 C C . ARG A 1 777 ? 2.547 20.144 -39.009 1.00 86.50 777 ARG A C 1
ATOM 6010 O O . ARG A 1 777 ? 2.929 20.320 -40.168 1.00 86.50 777 ARG A O 1
ATOM 6017 N N . ALA A 1 778 ? 3.212 19.384 -38.139 1.00 88.75 778 ALA A N 1
ATOM 6018 C CA . ALA A 1 778 ? 4.448 18.721 -38.476 1.00 88.75 778 ALA A CA 1
ATOM 6019 C C . ALA A 1 778 ? 4.166 17.595 -39.474 1.00 88.75 778 ALA A C 1
ATOM 6021 O O . ALA A 1 778 ? 3.209 16.832 -39.360 1.00 88.75 778 ALA A O 1
ATOM 6022 N N . THR A 1 779 ? 5.021 17.505 -40.479 1.00 89.25 779 THR A N 1
ATOM 6023 C CA . THR A 1 779 ? 5.097 16.365 -41.386 1.00 89.25 779 THR A CA 1
ATOM 6024 C C . THR A 1 779 ? 6.354 15.585 -41.061 1.00 89.25 779 THR A C 1
ATOM 6026 O O . THR A 1 779 ? 7.392 16.169 -40.741 1.00 89.25 779 THR A O 1
ATOM 6029 N N . ARG A 1 780 ? 6.256 14.259 -41.115 1.00 90.38 780 ARG A N 1
ATOM 6030 C CA . ARG A 1 780 ? 7.367 13.353 -40.840 1.00 90.38 780 ARG A CA 1
ATOM 6031 C C . ARG A 1 780 ? 7.852 12.724 -42.132 1.00 90.38 780 ARG A C 1
ATOM 6033 O O . ARG A 1 780 ? 7.082 12.060 -42.820 1.00 90.38 780 ARG A O 1
ATOM 6040 N N . ASP A 1 781 ? 9.138 12.881 -42.406 1.00 90.00 781 ASP A N 1
ATOM 6041 C CA . ASP A 1 781 ? 9.852 12.116 -43.424 1.00 90.00 781 ASP A CA 1
ATOM 6042 C C . ASP A 1 781 ? 10.844 11.164 -42.743 1.00 90.00 781 ASP A C 1
ATOM 6044 O O . ASP A 1 781 ? 11.324 11.427 -41.638 1.00 90.00 781 ASP A O 1
ATOM 6048 N N . THR A 1 782 ? 11.118 10.024 -43.368 1.00 90.12 782 THR A N 1
ATOM 6049 C CA . THR A 1 782 ? 12.118 9.069 -42.882 1.00 90.12 782 THR A CA 1
ATOM 6050 C C . THR A 1 782 ? 13.382 9.259 -43.699 1.00 90.12 782 THR A C 1
ATOM 6052 O O . THR A 1 782 ? 13.404 8.950 -44.892 1.00 90.12 782 THR A O 1
ATOM 6055 N N . ASP A 1 783 ? 14.459 9.723 -43.065 1.00 86.06 783 ASP A N 1
ATOM 6056 C CA . ASP A 1 783 ? 15.757 9.803 -43.723 1.00 86.06 783 ASP A CA 1
ATOM 6057 C C . ASP A 1 783 ? 16.215 8.390 -44.102 1.00 86.06 783 ASP A C 1
ATOM 6059 O O . ASP A 1 783 ? 16.660 7.595 -43.272 1.00 86.06 783 ASP A O 1
ATOM 6063 N N . THR A 1 784 ? 16.114 8.081 -45.394 1.00 86.25 784 THR A N 1
ATOM 6064 C CA . THR A 1 784 ? 16.467 6.775 -45.968 1.00 86.25 784 THR A CA 1
ATOM 6065 C C . THR A 1 784 ? 17.914 6.342 -45.704 1.00 86.25 784 THR A C 1
ATOM 6067 O O . THR A 1 784 ? 18.210 5.152 -45.812 1.00 86.25 784 THR A O 1
ATOM 6070 N N . GLY A 1 785 ? 18.819 7.268 -45.361 1.00 89.12 785 GLY A N 1
ATOM 6071 C CA . GLY A 1 785 ? 20.215 6.969 -45.041 1.00 89.12 785 GLY A CA 1
ATOM 6072 C C . GLY A 1 785 ? 20.458 6.604 -43.575 1.00 89.12 785 GLY A C 1
ATOM 6073 O O . GLY A 1 785 ? 21.338 5.790 -43.294 1.00 89.12 785 GLY A O 1
ATOM 6074 N N . THR A 1 786 ? 19.696 7.184 -42.645 1.00 86.19 786 THR A N 1
ATOM 6075 C CA . THR A 1 786 ? 19.915 7.018 -41.194 1.00 86.19 786 THR A CA 1
ATOM 6076 C C . THR A 1 786 ? 18.791 6.268 -40.482 1.00 86.19 786 THR A C 1
ATOM 6078 O O . THR A 1 786 ? 18.976 5.842 -39.344 1.00 86.19 786 THR A O 1
ATOM 6081 N N . GLY A 1 787 ? 17.635 6.103 -41.129 1.00 86.69 787 GLY A N 1
ATOM 6082 C CA . GLY A 1 787 ? 16.414 5.580 -40.516 1.00 86.69 787 GLY A CA 1
ATOM 6083 C C . GLY A 1 787 ? 15.798 6.523 -39.479 1.00 86.69 787 GLY A C 1
ATOM 6084 O O . GLY A 1 787 ? 14.837 6.139 -38.817 1.00 86.69 787 GLY A O 1
ATOM 6085 N N . LYS A 1 788 ? 16.345 7.735 -39.311 1.00 85.06 788 LYS A N 1
ATOM 6086 C CA . LYS A 1 788 ? 15.823 8.733 -38.377 1.00 85.06 788 LYS A CA 1
ATOM 6087 C C . LYS A 1 788 ? 14.673 9.503 -39.008 1.00 85.06 788 LYS A C 1
ATOM 6089 O O . LYS A 1 788 ? 14.666 9.773 -40.207 1.00 85.06 788 LYS A O 1
ATOM 6094 N N . PHE A 1 789 ? 13.721 9.892 -38.173 1.00 86.69 789 PHE A N 1
ATOM 6095 C CA . PHE A 1 789 ? 12.646 10.777 -38.585 1.00 86.69 789 PHE A CA 1
ATOM 6096 C C . PHE A 1 789 ? 13.136 12.223 -38.640 1.00 86.69 789 PHE A C 1
ATOM 6098 O O . PHE A 1 789 ? 13.789 12.707 -37.716 1.00 86.69 789 PHE A O 1
ATOM 6105 N N . THR A 1 790 ? 12.813 12.905 -39.732 1.00 88.19 790 THR A N 1
ATOM 6106 C CA . THR A 1 790 ? 12.979 14.349 -39.889 1.00 88.19 790 THR A CA 1
ATOM 6107 C C . THR A 1 790 ? 11.606 14.993 -39.922 1.00 88.19 790 THR A C 1
ATOM 6109 O O . THR A 1 790 ? 10.708 14.502 -40.608 1.00 88.19 790 THR A O 1
ATOM 6112 N N . TYR A 1 791 ? 11.452 16.099 -39.202 1.00 91.38 791 TYR A N 1
ATOM 6113 C CA . TYR A 1 791 ? 10.183 16.806 -39.088 1.00 91.38 791 TYR A CA 1
ATOM 6114 C C . TYR A 1 791 ? 10.252 18.124 -39.842 1.00 91.38 791 TYR A C 1
ATOM 6116 O O . TYR A 1 791 ? 11.238 18.849 -39.732 1.00 91.38 791 TYR A O 1
ATOM 6124 N N . THR A 1 792 ? 9.212 18.432 -40.606 1.00 92.12 792 THR A N 1
ATOM 6125 C CA . THR A 1 792 ? 9.019 19.745 -41.225 1.00 92.12 792 THR A CA 1
ATOM 6126 C C . THR A 1 792 ? 7.696 20.310 -40.735 1.00 92.12 792 THR A C 1
ATOM 6128 O O . THR A 1 792 ? 6.645 19.737 -41.025 1.00 92.12 792 THR A O 1
ATOM 6131 N N . CYS A 1 793 ? 7.750 21.405 -39.981 1.00 91.38 793 CYS A N 1
ATOM 6132 C CA . CYS A 1 793 ? 6.579 22.109 -39.456 1.00 91.38 793 CYS A CA 1
ATOM 6133 C C . CYS A 1 793 ? 6.197 23.265 -40.380 1.00 91.38 793 CYS A C 1
ATOM 6135 O O . CYS A 1 793 ? 7.054 23.810 -41.082 1.00 91.38 793 CYS A O 1
ATOM 6137 N N . ALA A 1 794 ? 4.914 23.627 -40.410 1.00 86.19 794 ALA A N 1
ATOM 6138 C CA . ALA A 1 794 ? 4.395 24.561 -41.410 1.00 86.19 794 ALA A CA 1
ATOM 6139 C C . ALA A 1 794 ? 4.967 25.985 -41.263 1.00 86.19 794 ALA A C 1
ATOM 6141 O O . ALA A 1 794 ? 5.122 26.695 -42.256 1.00 86.19 794 ALA A O 1
ATOM 6142 N N . GLU A 1 795 ? 5.317 26.386 -40.043 1.00 87.81 795 GLU A N 1
ATOM 6143 C CA . GLU A 1 795 ? 5.793 27.724 -39.690 1.00 87.81 795 GLU A CA 1
ATOM 6144 C C . GLU A 1 795 ? 7.318 27.783 -39.451 1.00 87.81 795 GLU A C 1
ATOM 6146 O O . GLU A 1 795 ? 7.849 28.828 -39.080 1.00 87.81 795 GLU A O 1
ATOM 6151 N N . GLY A 1 796 ? 8.041 26.691 -39.734 1.00 91.25 796 GLY A N 1
ATOM 6152 C CA . GLY A 1 796 ? 9.505 26.616 -39.671 1.00 91.25 796 GLY A CA 1
ATOM 6153 C C . GLY A 1 796 ? 10.060 25.844 -38.470 1.00 91.25 796 GLY A C 1
ATOM 6154 O O . GLY A 1 796 ? 9.326 25.218 -37.702 1.00 91.25 796 GLY A O 1
ATOM 6155 N N . ASP A 1 797 ? 11.387 25.873 -38.327 1.00 90.31 797 ASP A N 1
ATOM 6156 C CA . ASP A 1 797 ? 12.118 25.056 -37.349 1.00 90.31 797 ASP A CA 1
ATOM 6157 C C . ASP A 1 797 ? 11.757 25.406 -35.905 1.00 90.31 797 ASP A C 1
ATOM 6159 O O . ASP A 1 797 ? 11.595 24.505 -35.079 1.00 90.31 797 ASP A O 1
ATOM 6163 N N . ASP A 1 798 ? 11.540 26.689 -35.608 1.00 90.50 798 ASP A N 1
ATOM 6164 C CA . ASP A 1 798 ? 11.178 27.119 -34.259 1.00 90.50 798 ASP A CA 1
ATOM 6165 C C . ASP A 1 798 ? 9.820 26.547 -33.839 1.00 90.50 798 ASP A C 1
ATOM 6167 O O . ASP A 1 798 ? 9.617 26.217 -32.672 1.00 90.50 798 ASP A O 1
ATOM 6171 N N . THR A 1 799 ? 8.904 26.343 -34.792 1.00 91.69 799 THR A N 1
ATOM 6172 C CA . THR A 1 799 ? 7.629 25.667 -34.521 1.00 91.69 799 THR A CA 1
ATOM 6173 C C . THR A 1 799 ? 7.825 24.194 -34.242 1.00 91.69 799 THR A C 1
ATOM 6175 O O . THR A 1 799 ? 7.188 23.675 -33.332 1.00 91.69 799 THR A O 1
ATOM 6178 N N . CYS A 1 800 ? 8.752 23.521 -34.924 1.00 92.50 800 CYS A N 1
ATOM 6179 C CA . CYS A 1 800 ? 9.112 22.155 -34.553 1.00 92.50 800 CYS A CA 1
ATOM 6180 C C . CYS A 1 800 ? 9.726 22.080 -33.153 1.00 92.50 800 CYS A C 1
ATOM 6182 O O . CYS A 1 800 ? 9.416 21.148 -32.415 1.00 92.50 800 CYS A O 1
ATOM 6184 N N . ILE A 1 801 ? 10.558 23.050 -32.766 1.00 93.12 801 ILE A N 1
ATOM 6185 C CA . ILE A 1 801 ? 11.129 23.113 -31.413 1.00 93.12 801 ILE A CA 1
ATOM 6186 C C . ILE A 1 801 ? 10.021 23.326 -30.376 1.00 93.12 801 ILE A C 1
ATOM 6188 O O . ILE A 1 801 ? 9.949 22.563 -29.419 1.00 93.12 801 ILE A O 1
ATOM 6192 N N . ALA A 1 802 ? 9.119 24.289 -30.586 1.00 93.25 802 ALA A N 1
ATOM 6193 C CA . ALA A 1 802 ? 7.996 24.533 -29.676 1.00 93.25 802 ALA A CA 1
ATOM 6194 C C . ALA A 1 802 ? 7.040 23.330 -29.594 1.00 93.25 802 ALA A C 1
ATOM 6196 O O . ALA A 1 802 ? 6.581 22.965 -28.518 1.00 93.25 802 ALA A O 1
ATOM 6197 N N . THR A 1 803 ? 6.792 22.657 -30.718 1.00 94.50 803 THR A N 1
ATOM 6198 C CA . THR A 1 803 ? 5.946 21.455 -30.769 1.00 94.50 803 THR A CA 1
ATOM 6199 C C . THR A 1 803 ? 6.567 20.314 -29.965 1.00 94.50 803 THR A C 1
ATOM 6201 O O . THR A 1 803 ? 5.875 19.681 -29.172 1.00 94.50 803 THR A O 1
ATOM 6204 N N . ARG A 1 804 ? 7.886 20.091 -30.094 1.00 94.50 804 ARG A N 1
ATOM 6205 C CA . ARG A 1 804 ? 8.609 19.135 -29.238 1.00 94.50 804 ARG A CA 1
ATOM 6206 C C . ARG A 1 804 ? 8.569 19.548 -27.775 1.00 94.50 804 ARG A C 1
ATOM 6208 O O . ARG A 1 804 ? 8.309 18.698 -26.940 1.00 94.50 804 ARG A O 1
ATOM 6215 N N . LEU A 1 805 ? 8.792 20.825 -27.470 1.00 94.56 805 LEU A N 1
ATOM 6216 C CA . LEU A 1 805 ? 8.746 21.339 -26.102 1.00 94.56 805 LEU A CA 1
ATOM 6217 C C . LEU A 1 805 ? 7.392 21.056 -25.445 1.00 94.56 805 LEU A C 1
ATOM 6219 O O . LEU A 1 805 ? 7.359 20.540 -24.336 1.00 94.56 805 LEU A O 1
ATOM 6223 N N . HIS A 1 806 ? 6.283 21.328 -26.130 1.00 94.31 806 HIS A N 1
ATOM 6224 C CA . HIS A 1 806 ? 4.956 21.068 -25.576 1.00 94.31 806 HIS A CA 1
ATOM 6225 C C . HIS A 1 806 ? 4.656 19.572 -25.482 1.00 94.31 806 HIS A C 1
ATOM 6227 O O . HIS A 1 806 ? 4.013 19.149 -24.531 1.00 94.31 806 HIS A O 1
ATOM 6233 N N . ALA A 1 807 ? 5.146 18.759 -26.425 1.00 94.38 807 ALA A N 1
ATOM 6234 C CA . ALA A 1 807 ? 5.034 17.307 -26.323 1.00 94.38 807 ALA A CA 1
ATOM 6235 C C . ALA A 1 807 ? 5.830 16.781 -25.118 1.00 94.38 807 ALA A C 1
ATOM 6237 O O . ALA A 1 807 ? 5.346 15.916 -24.400 1.00 94.38 807 ALA A O 1
ATOM 6238 N N . CYS A 1 808 ? 7.014 17.345 -24.858 1.00 94.12 808 CYS A N 1
ATOM 6239 C CA . CYS A 1 808 ? 7.804 17.069 -23.664 1.00 94.12 808 CYS A CA 1
ATOM 6240 C C . CYS A 1 808 ? 7.078 17.505 -22.387 1.00 94.12 808 CYS A C 1
ATOM 6242 O O . CYS A 1 808 ? 7.111 16.751 -21.428 1.00 94.12 808 CYS A O 1
ATOM 6244 N N . ILE A 1 809 ? 6.424 18.672 -22.365 1.00 91.81 809 ILE A N 1
ATOM 6245 C CA . ILE A 1 809 ? 5.622 19.136 -21.218 1.00 91.81 809 ILE A CA 1
ATOM 6246 C C . ILE A 1 809 ? 4.461 18.165 -20.950 1.00 91.81 809 ILE A C 1
ATOM 6248 O O . ILE A 1 809 ? 4.314 17.709 -19.821 1.00 91.81 809 ILE A O 1
ATOM 6252 N N . ALA A 1 810 ? 3.713 17.786 -21.991 1.00 88.75 810 ALA A N 1
ATOM 6253 C CA . ALA A 1 810 ? 2.566 16.886 -21.878 1.00 88.75 810 ALA A CA 1
ATOM 6254 C C . ALA A 1 810 ? 2.951 15.453 -21.485 1.00 88.75 810 ALA A C 1
ATOM 6256 O O . ALA A 1 810 ? 2.213 14.778 -20.778 1.00 88.75 810 ALA A O 1
ATOM 6257 N N . ARG A 1 811 ? 4.109 14.955 -21.944 1.00 86.00 811 ARG A N 1
ATOM 6258 C CA . ARG A 1 811 ? 4.538 13.579 -21.652 1.00 86.00 811 ARG A CA 1
ATOM 6259 C C . ARG A 1 811 ? 5.342 13.414 -20.391 1.00 86.00 811 ARG A C 1
ATOM 6261 O O . ARG A 1 811 ? 5.245 12.351 -19.783 1.00 86.00 811 ARG A O 1
ATOM 6268 N N . ASN A 1 812 ? 6.145 14.409 -20.030 1.00 75.75 812 ASN A N 1
ATOM 6269 C CA . ASN A 1 812 ? 7.054 14.219 -18.919 1.00 75.75 812 ASN A CA 1
ATOM 6270 C C . ASN A 1 812 ? 6.349 14.121 -17.584 1.00 75.75 812 ASN A C 1
ATOM 6272 O O . ASN A 1 812 ? 7.085 13.761 -16.678 1.00 75.75 812 ASN A O 1
ATOM 6276 N N . HIS A 1 813 ? 5.027 14.404 -17.477 1.00 60.28 813 HIS A N 1
ATOM 6277 C CA . HIS A 1 813 ? 4.210 14.315 -16.252 1.00 60.28 813 HIS A CA 1
ATOM 6278 C C . HIS A 1 813 ? 5.110 14.333 -15.030 1.00 60.28 813 HIS A C 1
ATOM 6280 O O . HIS A 1 813 ? 5.200 13.342 -14.303 1.00 60.28 813 HIS A O 1
ATOM 6286 N N . VAL A 1 814 ? 5.931 15.390 -14.926 1.00 46.97 814 VAL A N 1
ATOM 6287 C CA . VAL A 1 814 ? 6.952 15.397 -13.890 1.00 46.97 814 VAL A CA 1
ATOM 6288 C C . VAL A 1 814 ? 6.097 15.330 -12.646 1.00 46.97 814 VAL A C 1
ATOM 6290 O O . VAL A 1 814 ? 5.134 16.093 -12.557 1.00 46.97 814 VAL A O 1
ATOM 6293 N N . SER A 1 815 ? 6.356 14.379 -11.754 1.00 44.72 815 SER A N 1
ATOM 6294 C CA . SER A 1 815 ? 5.564 14.117 -10.542 1.00 44.72 815 SER A CA 1
ATOM 6295 C C . SER A 1 815 ? 5.292 15.376 -9.690 1.00 44.72 815 SER A C 1
ATOM 6297 O O . SER A 1 815 ? 4.488 15.341 -8.772 1.00 44.72 815 SER A O 1
ATOM 6299 N N . LEU A 1 816 ? 5.911 16.501 -10.054 1.00 41.81 816 LEU A N 1
ATOM 6300 C CA . LEU A 1 816 ? 5.759 17.871 -9.582 1.00 41.81 816 LEU A CA 1
ATOM 6301 C C . LEU A 1 816 ? 4.544 18.656 -10.145 1.00 41.81 816 LEU A C 1
ATOM 6303 O O . LEU A 1 816 ? 4.254 19.747 -9.654 1.00 41.81 816 LEU A O 1
ATOM 6307 N N . TYR A 1 817 ? 3.830 18.181 -11.174 1.00 49.38 817 TYR A N 1
ATOM 6308 C CA . TYR A 1 817 ? 2.845 18.995 -11.903 1.00 49.38 817 TYR A CA 1
ATOM 6309 C C . TYR A 1 817 ? 1.490 18.292 -12.098 1.00 49.38 817 TYR A C 1
ATOM 6311 O O . TYR A 1 817 ? 1.322 17.450 -12.976 1.00 49.38 817 TYR A O 1
ATOM 6319 N N . HIS A 1 818 ? 0.475 18.701 -11.325 1.00 61.84 818 HIS A N 1
ATOM 6320 C CA . HIS A 1 818 ? -0.933 18.424 -11.640 1.00 61.84 818 HIS A CA 1
ATOM 6321 C C . HIS A 1 818 ? -1.306 19.013 -13.021 1.00 61.84 818 HIS A C 1
ATOM 6323 O O . HIS A 1 818 ? -0.676 19.974 -13.462 1.00 61.84 818 HIS A O 1
ATOM 6329 N N . ASN A 1 819 ? -2.362 18.506 -13.681 1.00 66.75 819 ASN A N 1
ATOM 6330 C CA . ASN A 1 819 ? -2.847 18.947 -15.014 1.00 66.75 819 ASN A CA 1
ATOM 6331 C C . ASN A 1 819 ? -2.921 20.483 -15.199 1.00 66.75 819 ASN A C 1
ATOM 6333 O O . ASN A 1 819 ? -2.805 21.008 -16.305 1.00 66.75 819 ASN A O 1
ATOM 6337 N N . HIS A 1 820 ? -3.097 21.219 -14.102 1.00 74.94 820 HIS A N 1
ATOM 6338 C CA . HIS A 1 820 ? -3.095 22.677 -14.057 1.00 74.94 820 HIS A CA 1
ATOM 6339 C C . HIS A 1 820 ? -1.737 23.312 -14.420 1.00 74.94 820 HIS A C 1
ATOM 6341 O O . HIS A 1 820 ? -1.679 24.286 -15.171 1.00 74.94 820 HIS A O 1
ATOM 6347 N N . HIS A 1 821 ? -0.630 22.744 -13.941 1.00 81.94 821 HIS A N 1
ATOM 6348 C CA . HIS A 1 821 ? 0.719 23.245 -14.199 1.00 81.94 821 HIS A CA 1
ATOM 6349 C C . HIS A 1 821 ? 1.176 22.958 -15.638 1.00 81.94 821 HIS A C 1
ATOM 6351 O O . HIS A 1 821 ? 1.824 23.806 -16.254 1.00 81.94 821 HIS A O 1
ATOM 6357 N N . GLU A 1 822 ? 0.772 21.820 -16.216 1.00 85.94 822 GLU A N 1
ATOM 6358 C CA . GLU A 1 822 ? 0.982 21.520 -17.641 1.00 85.94 822 GLU A CA 1
ATOM 6359 C C . GLU A 1 822 ? 0.337 22.597 -18.526 1.00 85.94 822 GLU A C 1
ATOM 6361 O O . GLU A 1 822 ? 0.994 23.185 -19.392 1.00 85.94 822 GLU A O 1
ATOM 6366 N N . PHE A 1 823 ? -0.935 22.914 -18.254 1.00 87.00 823 PHE A N 1
ATOM 6367 C CA . PHE A 1 823 ? -1.665 23.953 -18.973 1.00 87.00 823 PHE A CA 1
ATOM 6368 C C . PHE A 1 823 ? -0.973 25.312 -18.869 1.00 87.00 823 PHE A C 1
ATOM 6370 O O . PHE A 1 823 ? -0.811 25.986 -19.886 1.00 87.00 823 PHE A O 1
ATOM 6377 N N . TYR A 1 824 ? -0.522 25.715 -17.681 1.00 86.56 824 TYR A N 1
ATOM 6378 C CA . TYR A 1 824 ? 0.168 26.992 -17.537 1.00 86.56 824 TYR A CA 1
ATOM 6379 C C . TYR A 1 824 ? 1.528 27.037 -18.208 1.00 86.56 824 TYR A C 1
ATOM 6381 O O . TYR A 1 824 ? 1.890 28.073 -18.766 1.00 86.56 824 TYR A O 1
ATOM 6389 N N . MET A 1 825 ? 2.274 25.935 -18.200 1.00 89.81 825 MET A N 1
ATOM 6390 C CA . MET A 1 825 ? 3.524 25.856 -18.944 1.00 89.81 825 MET A CA 1
ATOM 6391 C C . MET A 1 825 ? 3.263 26.021 -20.442 1.00 89.81 825 MET A C 1
ATOM 6393 O O . MET A 1 825 ? 3.947 26.815 -21.091 1.00 89.81 825 MET A O 1
ATOM 6397 N N . ILE A 1 826 ? 2.235 25.361 -20.986 1.00 91.06 826 ILE A N 1
ATOM 6398 C CA . ILE A 1 826 ? 1.798 25.531 -22.382 1.00 91.06 826 ILE A CA 1
ATOM 6399 C C . ILE A 1 826 ? 1.328 26.971 -22.640 1.00 91.06 826 ILE A C 1
ATOM 6401 O O . ILE A 1 826 ? 1.734 27.591 -23.622 1.00 91.06 826 ILE A O 1
ATOM 6405 N N . LEU A 1 827 ? 0.510 27.552 -21.765 1.00 89.00 827 LEU A N 1
ATOM 6406 C CA . LEU A 1 827 ? 0.011 28.923 -21.898 1.00 89.00 827 LEU A CA 1
ATOM 6407 C C . LEU A 1 827 ? 1.148 29.951 -21.876 1.00 89.00 827 LEU A C 1
ATOM 6409 O O . LEU A 1 827 ? 1.209 30.843 -22.721 1.00 89.00 827 LEU A O 1
ATOM 6413 N N . CYS A 1 828 ? 2.056 29.835 -20.911 1.00 89.25 828 CYS A N 1
ATOM 6414 C CA . CYS A 1 828 ? 3.175 30.751 -20.765 1.00 89.25 828 CYS A CA 1
ATOM 6415 C C . CYS A 1 828 ? 4.106 30.659 -21.975 1.00 89.25 828 CYS A C 1
ATOM 6417 O O . CYS A 1 828 ? 4.460 31.683 -22.557 1.00 89.25 828 CYS A O 1
ATOM 6419 N N . THR A 1 829 ? 4.428 29.438 -22.415 1.00 88.56 829 THR A N 1
ATOM 6420 C CA . THR A 1 829 ? 5.296 29.229 -23.580 1.00 88.56 829 THR A CA 1
ATOM 6421 C C . THR A 1 829 ? 4.619 29.589 -24.903 1.00 88.56 829 THR A C 1
ATOM 6423 O O . THR A 1 829 ? 5.322 29.987 -25.821 1.00 88.56 829 THR A O 1
ATOM 6426 N N . THR A 1 830 ? 3.282 29.559 -25.016 1.00 86.50 830 THR A N 1
ATOM 6427 C CA . THR A 1 830 ? 2.540 30.040 -26.208 1.00 86.50 830 THR A CA 1
ATOM 6428 C C . THR A 1 830 ? 2.347 31.553 -26.266 1.00 86.50 830 THR A C 1
ATOM 6430 O O . THR A 1 830 ? 2.013 32.085 -27.329 1.00 86.50 830 THR A O 1
ATOM 6433 N N . ASN A 1 831 ? 2.535 32.282 -25.163 1.00 80.94 831 ASN A N 1
ATOM 6434 C CA . ASN A 1 831 ? 2.212 33.703 -25.119 1.00 80.94 831 ASN A CA 1
ATOM 6435 C C . ASN A 1 831 ? 3.243 34.558 -25.887 1.00 80.94 831 ASN A C 1
ATOM 6437 O O . ASN A 1 831 ? 4.284 34.949 -25.365 1.00 80.94 831 ASN A O 1
ATOM 6441 N N . GLN A 1 832 ? 2.923 34.866 -27.149 1.00 65.38 832 GLN A N 1
ATOM 6442 C CA . GLN A 1 832 ? 3.818 35.509 -28.124 1.00 65.38 832 GLN A CA 1
ATOM 6443 C C . GLN A 1 832 ? 4.294 36.930 -27.796 1.00 65.38 832 GLN A C 1
ATOM 6445 O O . GLN A 1 832 ? 5.261 37.395 -28.403 1.00 65.38 832 GLN A O 1
ATOM 6450 N N . ASP A 1 833 ? 3.676 37.620 -26.837 1.00 69.25 833 ASP A N 1
ATOM 6451 C CA . ASP A 1 833 ? 3.965 39.037 -26.570 1.00 69.25 833 ASP A CA 1
ATOM 6452 C C . ASP A 1 833 ? 5.398 39.277 -26.040 1.00 69.25 833 ASP A C 1
ATOM 6454 O O . ASP A 1 833 ? 5.899 40.404 -26.063 1.00 69.25 833 ASP A O 1
ATOM 6458 N N . THR A 1 834 ? 6.091 38.215 -25.618 1.00 56.41 834 THR A N 1
ATOM 6459 C CA . THR A 1 834 ? 7.458 38.237 -25.070 1.00 56.41 834 THR A CA 1
ATOM 6460 C C . THR A 1 834 ? 8.479 37.448 -25.895 1.00 56.41 834 THR A C 1
ATOM 6462 O O . THR A 1 834 ? 9.637 37.343 -25.475 1.00 56.41 834 THR A O 1
ATOM 6465 N N . TRP A 1 835 ? 8.104 36.873 -27.045 1.00 55.53 835 TRP A N 1
ATOM 6466 C CA . TRP A 1 835 ? 9.004 35.983 -27.786 1.00 55.53 835 TRP A CA 1
ATOM 6467 C C . TRP A 1 835 ? 10.208 36.748 -28.347 1.00 55.53 835 TRP A C 1
ATOM 6469 O O . TRP A 1 835 ? 10.140 37.474 -29.340 1.00 55.53 835 TRP A O 1
ATOM 6479 N N . THR A 1 836 ? 11.367 36.516 -27.733 1.00 56.66 836 THR A N 1
ATOM 6480 C CA . THR A 1 836 ? 12.610 36.405 -28.494 1.00 56.66 836 THR A CA 1
ATOM 6481 C C . THR A 1 836 ? 12.451 35.240 -29.474 1.00 56.66 836 THR A C 1
ATOM 6483 O O . THR A 1 836 ? 11.687 34.323 -29.203 1.00 56.66 836 THR A O 1
ATOM 6486 N N . THR A 1 837 ? 13.163 35.230 -30.600 1.00 65.88 837 THR A N 1
ATOM 6487 C CA . THR A 1 837 ? 13.086 34.186 -31.649 1.00 65.88 837 THR A CA 1
ATOM 6488 C C . THR A 1 837 ? 13.453 32.757 -31.190 1.00 65.88 837 THR A C 1
ATOM 6490 O O . THR A 1 837 ? 13.714 31.910 -32.027 1.00 65.88 837 THR A O 1
ATOM 6493 N N . ASP A 1 838 ? 13.543 32.490 -29.887 1.00 82.38 838 ASP A N 1
ATOM 6494 C CA . ASP A 1 838 ? 13.937 31.213 -29.300 1.00 82.38 838 ASP A CA 1
ATOM 6495 C C . ASP A 1 838 ? 12.919 30.777 -28.220 1.00 82.38 838 ASP A C 1
ATOM 6497 O O . ASP A 1 838 ? 12.933 31.346 -27.122 1.00 82.38 838 ASP A O 1
ATOM 6501 N N . PRO A 1 839 ? 12.049 29.780 -28.493 1.00 79.06 839 PRO A N 1
ATOM 6502 C CA . PRO A 1 839 ? 11.109 29.238 -27.505 1.00 79.06 839 PRO A CA 1
ATOM 6503 C C . PRO A 1 839 ? 11.793 28.677 -26.249 1.00 79.06 839 PRO A C 1
ATOM 6505 O O . PRO A 1 839 ? 11.207 28.688 -25.167 1.00 79.06 839 PRO A O 1
ATOM 6508 N N . LEU A 1 840 ? 13.045 28.217 -26.346 1.00 86.12 840 LEU A N 1
ATOM 6509 C CA . LEU A 1 840 ? 13.766 27.625 -25.214 1.00 86.12 840 LEU A CA 1
ATOM 6510 C C . LEU A 1 840 ? 14.220 28.673 -24.192 1.00 86.12 840 LEU A C 1
ATOM 6512 O O . LEU A 1 840 ? 14.427 28.347 -23.020 1.00 86.12 840 LEU A O 1
ATOM 6516 N N . ALA A 1 841 ? 14.339 29.936 -24.608 1.00 85.75 841 ALA A N 1
ATOM 6517 C CA . ALA A 1 841 ? 14.727 31.033 -23.727 1.00 85.75 841 ALA A CA 1
ATOM 6518 C C . ALA A 1 841 ? 13.658 31.341 -22.663 1.00 85.75 841 ALA A C 1
ATOM 6520 O O . ALA A 1 841 ? 13.991 31.851 -21.592 1.00 85.75 841 ALA A O 1
ATOM 6521 N N . GLN A 1 842 ? 12.390 31.011 -22.933 1.00 84.31 842 GLN A N 1
ATOM 6522 C CA . GLN A 1 842 ? 11.268 31.305 -22.038 1.00 84.31 842 GLN A CA 1
ATOM 6523 C C . GLN A 1 842 ? 10.953 30.186 -21.048 1.00 84.31 842 GLN A C 1
ATOM 6525 O O . GLN A 1 842 ? 10.376 30.467 -20.002 1.00 84.31 842 GLN A O 1
ATOM 6530 N N . VAL A 1 843 ? 11.385 28.950 -21.317 1.00 88.19 843 VAL A N 1
ATOM 6531 C CA . VAL A 1 843 ? 11.104 27.778 -20.465 1.00 88.19 843 VAL A CA 1
ATOM 6532 C C . VAL A 1 843 ? 11.493 28.031 -19.010 1.00 88.19 843 VAL A C 1
ATOM 6534 O O . VAL A 1 843 ? 10.725 27.731 -18.106 1.00 88.19 843 VAL A O 1
ATOM 6537 N N . ALA A 1 844 ? 12.651 28.656 -18.783 1.00 84.62 844 ALA A N 1
ATOM 6538 C CA . ALA A 1 844 ? 13.121 28.976 -17.438 1.00 84.62 844 ALA A CA 1
ATOM 6539 C C . ALA A 1 844 ? 12.249 30.022 -16.727 1.00 84.62 844 ALA A C 1
ATOM 6541 O O . ALA A 1 844 ? 12.127 29.984 -15.510 1.00 84.62 844 ALA A O 1
ATOM 6542 N N . GLN A 1 845 ? 11.676 30.976 -17.466 1.00 86.88 845 GLN A N 1
ATOM 6543 C CA . GLN A 1 845 ? 10.777 31.972 -16.889 1.00 86.88 845 GLN A CA 1
ATOM 6544 C C . GLN A 1 845 ? 9.398 31.371 -16.622 1.00 86.88 845 GLN A C 1
ATOM 6546 O O . GLN A 1 845 ? 8.870 31.554 -15.538 1.00 86.88 845 GLN A O 1
ATOM 6551 N N . CYS A 1 846 ? 8.865 30.584 -17.552 1.00 88.94 846 CYS A N 1
ATOM 6552 C CA . CYS A 1 846 ? 7.589 29.907 -17.361 1.00 88.94 846 CYS A CA 1
ATOM 6553 C C . CYS A 1 846 ? 7.634 28.899 -16.211 1.00 88.94 846 CYS A C 1
ATOM 6555 O O . CYS A 1 846 ? 6.740 28.900 -15.379 1.00 88.94 846 CYS A O 1
ATOM 6557 N N . ALA A 1 847 ? 8.709 28.115 -16.090 1.00 85.38 847 ALA A N 1
ATOM 6558 C CA . ALA A 1 847 ? 8.887 27.204 -14.959 1.00 85.38 847 ALA A CA 1
ATOM 6559 C C . ALA A 1 847 ? 8.940 27.949 -13.612 1.00 85.38 847 ALA A C 1
ATOM 6561 O O . ALA A 1 847 ? 8.470 27.426 -12.609 1.00 85.38 847 ALA A O 1
ATOM 6562 N N . ARG A 1 848 ? 9.477 29.180 -13.595 1.00 82.69 848 ARG A N 1
ATOM 6563 C CA . ARG A 1 848 ? 9.430 30.062 -12.419 1.00 82.69 848 ARG A CA 1
ATOM 6564 C C . ARG A 1 848 ? 8.029 30.556 -12.111 1.00 82.69 848 ARG A C 1
ATOM 6566 O O . ARG A 1 848 ? 7.657 30.586 -10.953 1.00 82.69 848 ARG A O 1
ATOM 6573 N N . ASP A 1 849 ? 7.300 30.977 -13.134 1.00 83.25 849 ASP A N 1
ATOM 6574 C CA . ASP A 1 849 ? 5.981 31.585 -12.959 1.00 83.25 849 ASP A CA 1
ATOM 6575 C C . ASP A 1 849 ? 4.911 30.543 -12.595 1.00 83.25 849 ASP A C 1
ATOM 6577 O O . ASP A 1 849 ? 3.890 30.897 -12.019 1.00 83.25 849 ASP A O 1
ATOM 6581 N N . VAL A 1 850 ? 5.141 29.266 -12.924 1.00 83.56 850 VAL A N 1
ATOM 6582 C CA . VAL A 1 850 ? 4.259 28.146 -12.559 1.00 83.56 850 VAL A CA 1
ATOM 6583 C C . VAL A 1 850 ? 4.590 27.564 -11.184 1.00 83.56 850 VAL A C 1
ATOM 6585 O O . VAL A 1 850 ? 3.703 27.005 -10.549 1.00 83.56 850 VAL A O 1
ATOM 6588 N N . ASN A 1 851 ? 5.836 27.689 -10.711 1.00 79.06 851 ASN A N 1
ATOM 6589 C CA . ASN A 1 851 ? 6.249 27.175 -9.406 1.00 79.06 851 ASN A CA 1
ATOM 6590 C C . ASN A 1 851 ? 6.493 28.320 -8.410 1.00 79.06 851 ASN A C 1
ATOM 6592 O O . ASN A 1 851 ? 7.576 28.911 -8.395 1.00 79.06 851 ASN A O 1
ATOM 6596 N N . ASP A 1 852 ? 5.509 28.603 -7.551 1.00 68.56 852 ASP A N 1
ATOM 6597 C CA . ASP A 1 852 ? 5.596 29.654 -6.521 1.00 68.56 852 ASP A CA 1
ATOM 6598 C C . ASP A 1 852 ? 6.769 29.440 -5.535 1.00 68.56 852 ASP A C 1
ATOM 6600 O O . ASP A 1 852 ? 7.270 30.399 -4.943 1.00 68.56 852 ASP A O 1
ATOM 6604 N N . GLU A 1 853 ? 7.277 28.208 -5.408 1.00 64.69 853 GLU A N 1
ATOM 6605 C CA . GLU A 1 853 ? 8.421 27.859 -4.547 1.00 64.69 853 GLU A CA 1
ATOM 6606 C C . GLU A 1 853 ? 9.799 28.132 -5.184 1.00 64.69 853 GLU A C 1
ATOM 6608 O O . GLU A 1 853 ? 10.848 27.912 -4.571 1.00 64.69 853 GLU A O 1
ATOM 6613 N N . GLY A 1 854 ? 9.820 28.693 -6.396 1.00 50.97 854 GLY A N 1
ATOM 6614 C CA . GLY A 1 854 ? 11.032 28.941 -7.168 1.00 50.97 854 GLY A CA 1
ATOM 6615 C C . GLY A 1 854 ? 11.370 27.773 -8.100 1.00 50.97 854 GLY A C 1
ATOM 6616 O O . GLY A 1 854 ? 10.924 26.644 -7.909 1.00 50.97 854 GLY A O 1
ATOM 6617 N N . PRO A 1 855 ? 12.132 28.022 -9.175 1.00 49.53 855 PRO A N 1
ATOM 6618 C CA . PRO A 1 855 ? 12.389 26.995 -10.167 1.00 49.53 855 PRO A CA 1
ATOM 6619 C C . PRO A 1 855 ? 13.384 25.985 -9.594 1.00 49.53 855 PRO A C 1
ATOM 6621 O O . PRO A 1 855 ? 14.475 26.369 -9.167 1.00 49.53 855 PRO A O 1
ATOM 6624 N N . ASP A 1 856 ? 13.080 24.695 -9.693 1.00 67.88 856 ASP A N 1
ATOM 6625 C CA . ASP A 1 856 ? 14.169 23.739 -9.820 1.00 67.88 856 ASP A CA 1
ATOM 6626 C C . ASP A 1 856 ? 14.828 23.999 -11.185 1.00 67.88 856 ASP A C 1
ATOM 6628 O O . ASP A 1 856 ? 14.227 23.778 -12.244 1.00 67.88 856 ASP A O 1
ATOM 6632 N N . GLU A 1 857 ? 16.053 24.537 -11.179 1.00 74.19 857 GLU A N 1
ATOM 6633 C CA . GLU A 1 857 ? 16.852 24.735 -12.396 1.00 74.19 857 GLU A CA 1
ATOM 6634 C C . GLU A 1 857 ? 16.941 23.431 -13.216 1.00 74.19 857 GLU A C 1
ATOM 6636 O O . GLU A 1 857 ? 16.979 23.487 -14.452 1.00 74.19 857 GLU A O 1
ATOM 6641 N N . GLY A 1 858 ? 16.851 22.269 -12.551 1.00 83.00 858 GLY A N 1
ATOM 6642 C CA . GLY A 1 858 ? 16.789 20.947 -13.168 1.00 83.00 858 GLY A CA 1
ATOM 6643 C C . GLY A 1 858 ? 15.604 20.758 -14.115 1.00 83.00 858 GLY A C 1
ATOM 6644 O O . GLY A 1 858 ? 15.791 20.276 -15.233 1.00 83.00 858 GLY A O 1
ATOM 6645 N N . THR A 1 859 ? 14.406 21.212 -13.744 1.00 82.75 859 THR A N 1
ATOM 6646 C CA . THR A 1 859 ? 13.191 21.041 -14.563 1.00 82.75 859 THR A CA 1
ATOM 6647 C C . THR A 1 859 ? 13.267 21.829 -15.870 1.00 82.75 859 THR A C 1
ATOM 6649 O O . THR A 1 859 ? 12.980 21.313 -16.954 1.00 82.75 859 THR A O 1
ATOM 6652 N N . SER A 1 860 ? 13.703 23.089 -15.795 1.00 86.69 860 SER A N 1
ATOM 6653 C CA . SER A 1 860 ? 13.877 23.929 -16.985 1.00 86.69 860 SER A CA 1
ATOM 6654 C C . SER A 1 860 ? 14.896 23.316 -17.951 1.00 86.69 860 SER A C 1
ATOM 6656 O O . SER A 1 860 ? 14.688 23.320 -19.168 1.00 86.69 860 SER A O 1
ATOM 6658 N N . ASP A 1 861 ? 16.011 22.809 -17.429 1.00 89.69 861 ASP A N 1
ATOM 6659 C CA . ASP A 1 861 ? 17.074 22.254 -18.261 1.00 89.69 861 ASP A CA 1
ATOM 6660 C C . ASP A 1 861 ? 16.711 20.878 -18.829 1.00 89.69 861 ASP A C 1
ATOM 6662 O O . ASP A 1 861 ? 17.034 20.607 -19.989 1.00 89.69 861 ASP A O 1
ATOM 6666 N N . ALA A 1 862 ? 15.945 20.067 -18.096 1.00 89.62 862 ALA A N 1
ATOM 6667 C CA . ALA A 1 862 ? 15.368 18.823 -18.597 1.00 89.62 862 ALA A CA 1
ATOM 6668 C C . ALA A 1 862 ? 14.400 19.075 -19.765 1.00 89.62 862 ALA A C 1
ATOM 6670 O O . ALA A 1 862 ? 14.529 18.455 -20.823 1.00 89.62 862 ALA A O 1
ATOM 6671 N N . LEU A 1 863 ? 13.493 20.050 -19.637 1.00 91.38 863 LEU A N 1
ATOM 6672 C CA . LEU A 1 863 ? 12.563 20.418 -20.711 1.00 91.38 863 LEU A CA 1
ATOM 6673 C C . LEU A 1 863 ? 13.290 20.939 -21.957 1.00 91.38 863 LEU A C 1
ATOM 6675 O O . LEU A 1 863 ? 12.958 20.548 -23.079 1.00 91.38 863 LEU A O 1
ATOM 6679 N N . LYS A 1 864 ? 14.322 21.774 -21.785 1.00 92.50 864 LYS A N 1
ATOM 6680 C CA . LYS A 1 864 ? 15.159 22.231 -22.908 1.00 92.50 864 LYS A CA 1
ATOM 6681 C C . LYS A 1 864 ? 15.921 21.080 -23.558 1.00 92.50 864 LYS A C 1
ATOM 6683 O O . LYS A 1 864 ? 16.000 21.025 -24.785 1.00 92.50 864 LYS A O 1
ATOM 6688 N N . ALA A 1 865 ? 16.479 20.175 -22.754 1.00 93.06 865 ALA A N 1
ATOM 6689 C CA . ALA A 1 865 ? 17.187 19.004 -23.251 1.00 93.06 865 ALA A CA 1
ATOM 6690 C C . ALA A 1 865 ? 16.247 18.094 -24.048 1.00 93.06 865 ALA A C 1
ATOM 6692 O O . ALA A 1 865 ? 16.632 17.643 -25.125 1.00 93.06 865 ALA A O 1
ATOM 6693 N N . CYS A 1 866 ? 15.019 17.880 -23.571 1.00 94.25 866 CYS A N 1
ATOM 6694 C CA . CYS A 1 866 ? 13.992 17.109 -24.269 1.00 94.25 866 CYS A CA 1
ATOM 6695 C C . CYS A 1 866 ? 13.580 17.773 -25.595 1.00 94.25 866 CYS A C 1
ATOM 6697 O O . CYS A 1 866 ? 13.519 17.110 -26.628 1.00 94.25 866 CYS A O 1
ATOM 6699 N N . ALA A 1 867 ? 13.377 19.094 -25.611 1.00 92.69 867 ALA A N 1
ATOM 6700 C CA . ALA A 1 867 ? 12.956 19.835 -26.804 1.00 92.69 867 ALA A CA 1
ATOM 6701 C C . ALA A 1 867 ? 14.046 19.986 -27.892 1.00 92.69 867 ALA A C 1
ATOM 6703 O O . ALA A 1 867 ? 13.741 20.382 -29.028 1.00 92.69 867 ALA A O 1
ATOM 6704 N N . ALA A 1 868 ? 15.309 19.684 -27.568 1.00 92.00 868 ALA A N 1
ATOM 6705 C CA . ALA A 1 868 ? 16.432 19.800 -28.492 1.00 92.00 868 ALA A CA 1
ATOM 6706 C C . ALA A 1 868 ? 16.232 18.945 -29.760 1.00 92.00 868 ALA A C 1
ATOM 6708 O O . ALA A 1 868 ? 15.718 17.828 -29.719 1.00 92.00 868 ALA A O 1
ATOM 6709 N N . ILE A 1 869 ? 16.647 19.475 -30.918 1.00 86.69 869 ILE A N 1
ATOM 6710 C CA . ILE A 1 869 ? 16.373 18.887 -32.247 1.00 86.69 869 ILE A CA 1
ATOM 6711 C C . ILE A 1 869 ? 16.875 17.444 -32.375 1.00 86.69 869 ILE A C 1
ATOM 6713 O O . ILE A 1 869 ? 16.242 16.614 -33.030 1.00 86.69 869 ILE A O 1
ATOM 6717 N N . ASP A 1 870 ? 18.014 17.143 -31.771 1.00 86.81 870 ASP A N 1
ATOM 6718 C CA . ASP A 1 870 ? 18.693 15.856 -31.834 1.00 86.81 870 ASP A CA 1
ATOM 6719 C C . ASP A 1 870 ? 18.395 14.938 -30.642 1.00 86.81 870 ASP A C 1
ATOM 6721 O O . ASP A 1 870 ? 18.881 13.803 -30.617 1.00 86.81 870 ASP A O 1
ATOM 6725 N N . ASN A 1 871 ? 17.557 15.375 -29.697 1.00 92.81 871 ASN A N 1
ATOM 6726 C CA . ASN A 1 871 ? 17.156 14.553 -28.567 1.00 92.81 871 ASN A CA 1
ATOM 6727 C C . ASN A 1 871 ? 16.228 13.414 -29.032 1.00 92.81 871 ASN A C 1
ATOM 6729 O O . ASN A 1 871 ? 15.231 13.627 -29.725 1.00 92.81 871 ASN A O 1
ATOM 6733 N N . ALA A 1 872 ? 16.581 12.173 -28.691 1.00 90.56 872 ALA A N 1
ATOM 6734 C CA . ALA A 1 872 ? 15.829 10.992 -29.112 1.00 90.56 872 ALA A CA 1
ATOM 6735 C C . ALA A 1 872 ? 14.445 10.902 -28.449 1.00 90.56 872 ALA A C 1
ATOM 6737 O O . ALA A 1 872 ? 13.497 10.460 -29.093 1.00 90.56 872 ALA A O 1
ATOM 6738 N N . GLU A 1 873 ? 14.339 11.345 -27.201 1.00 91.94 873 GLU A N 1
ATOM 6739 C CA . GLU A 1 873 ? 13.129 11.324 -26.384 1.00 91.94 873 GLU A CA 1
ATOM 6740 C C . GLU A 1 873 ? 12.094 12.330 -26.896 1.00 91.94 873 GLU A C 1
ATOM 6742 O O . GLU A 1 873 ? 10.993 11.933 -27.270 1.00 91.94 873 GLU A O 1
ATOM 6747 N N . GLY A 1 874 ? 12.471 13.602 -27.069 1.00 93.12 874 GLY A N 1
ATOM 6748 C CA . GLY A 1 874 ? 11.565 14.611 -27.633 1.00 93.12 874 GLY A CA 1
ATOM 6749 C C . GLY A 1 874 ? 11.123 14.288 -29.063 1.00 93.12 874 GLY A C 1
ATOM 6750 O O . GLY A 1 874 ? 9.980 14.536 -29.451 1.00 93.12 874 GLY A O 1
ATOM 6751 N N . ASN A 1 875 ? 11.998 13.660 -29.857 1.00 91.56 875 ASN A N 1
ATOM 6752 C CA . ASN A 1 875 ? 11.619 13.126 -31.165 1.00 91.56 875 ASN A CA 1
ATOM 6753 C C . ASN A 1 875 ? 10.694 11.899 -31.059 1.00 91.56 875 ASN A C 1
ATOM 6755 O O . ASN A 1 875 ? 9.900 11.676 -31.972 1.00 91.56 875 ASN A O 1
ATOM 6759 N N . GLY A 1 876 ? 10.780 11.113 -29.986 1.00 92.69 876 GLY A N 1
ATOM 6760 C CA . GLY A 1 876 ? 9.839 10.044 -29.651 1.00 92.69 876 GLY A CA 1
ATOM 6761 C C . GLY A 1 876 ? 8.446 10.594 -29.350 1.00 92.69 876 GLY A C 1
ATOM 6762 O O . GLY A 1 876 ? 7.485 10.190 -30.002 1.00 92.69 876 GLY A O 1
ATOM 6763 N N . TYR A 1 877 ? 8.345 11.602 -28.482 1.00 93.94 877 TYR A N 1
ATOM 6764 C CA . TYR A 1 877 ? 7.065 12.240 -28.154 1.00 93.94 877 TYR A CA 1
ATOM 6765 C C . TYR A 1 877 ? 6.416 12.908 -29.367 1.00 93.94 877 TYR A C 1
ATOM 6767 O O . TYR A 1 877 ? 5.227 12.720 -29.620 1.00 93.94 877 TYR A O 1
ATOM 6775 N N . LEU A 1 878 ? 7.196 13.601 -30.202 1.00 92.00 878 LEU A N 1
ATOM 6776 C CA . LEU A 1 878 ? 6.671 14.166 -31.447 1.00 92.00 878 LEU A CA 1
ATOM 6777 C C . LEU A 1 878 ? 6.172 13.083 -32.422 1.00 92.00 878 LEU A C 1
ATOM 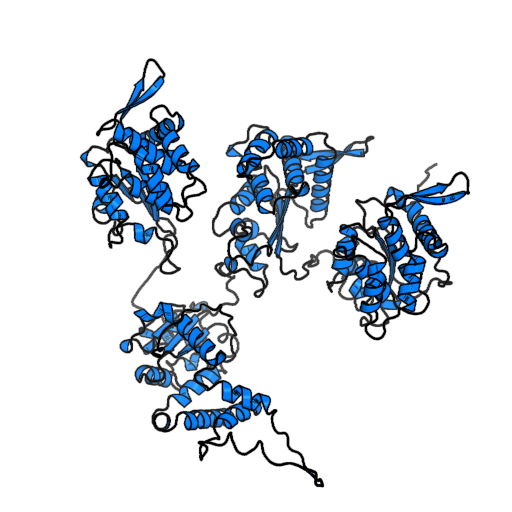6779 O O . LEU A 1 878 ? 5.189 13.298 -33.129 1.00 92.00 878 LEU A O 1
ATOM 6783 N N . ASN A 1 879 ? 6.804 11.905 -32.455 1.00 91.94 879 ASN A N 1
ATOM 6784 C CA . ASN A 1 879 ? 6.304 10.774 -33.243 1.00 91.94 879 ASN A CA 1
ATOM 6785 C C . ASN A 1 879 ? 4.971 10.236 -32.728 1.00 91.94 879 ASN A C 1
ATOM 6787 O O . ASN A 1 879 ? 4.135 9.862 -33.550 1.00 91.94 879 ASN A O 1
ATOM 6791 N N . GLU A 1 880 ? 4.785 10.166 -31.410 1.00 91.94 880 GLU A N 1
ATOM 6792 C CA . GLU A 1 880 ? 3.518 9.748 -30.800 1.00 91.94 880 GLU A CA 1
ATOM 6793 C C . GLU A 1 880 ? 2.401 10.728 -31.148 1.00 91.94 880 GLU A C 1
ATOM 6795 O O . GLU A 1 880 ? 1.346 10.307 -31.625 1.00 91.94 880 GLU A O 1
ATOM 6800 N N . VAL A 1 881 ? 2.663 12.033 -31.012 1.00 91.81 881 VAL A N 1
ATOM 6801 C CA . VAL A 1 881 ? 1.704 13.073 -31.401 1.00 91.81 881 VAL A CA 1
ATOM 6802 C C . VAL A 1 881 ? 1.345 12.949 -32.880 1.00 91.81 881 VAL A C 1
ATOM 6804 O O . VAL A 1 881 ? 0.169 12.989 -33.243 1.00 91.81 881 VAL A O 1
ATOM 6807 N N . LEU A 1 882 ? 2.341 12.731 -33.741 1.00 90.00 882 LEU A N 1
ATOM 6808 C CA . LEU A 1 882 ? 2.096 12.572 -35.168 1.00 90.00 882 LEU A CA 1
ATOM 6809 C C . LEU A 1 882 ? 1.300 11.313 -35.490 1.00 90.00 882 LEU A C 1
ATOM 6811 O O . LEU A 1 882 ? 0.362 11.383 -36.277 1.00 90.00 882 LEU A O 1
ATOM 6815 N N . ALA A 1 883 ? 1.591 10.193 -34.831 1.00 88.62 883 ALA A N 1
ATOM 6816 C CA . ALA A 1 883 ? 0.806 8.973 -34.976 1.00 88.62 883 ALA A CA 1
ATOM 6817 C C . ALA A 1 883 ? -0.654 9.172 -34.530 1.00 88.62 883 ALA A C 1
ATOM 6819 O O . ALA A 1 883 ? -1.565 8.704 -35.213 1.00 88.62 883 ALA A O 1
ATOM 6820 N N . ALA A 1 884 ? -0.889 9.907 -33.438 1.00 86.56 884 ALA A N 1
ATOM 6821 C CA . ALA A 1 884 ? -2.236 10.256 -32.988 1.00 86.56 884 ALA A CA 1
ATOM 6822 C C . ALA A 1 884 ? -2.965 11.133 -34.021 1.00 86.56 884 ALA A C 1
ATOM 6824 O O . ALA A 1 884 ? -4.126 10.879 -34.348 1.00 86.56 884 ALA A O 1
ATOM 6825 N N . THR A 1 885 ? -2.274 12.116 -34.605 1.00 86.81 885 THR A N 1
ATOM 6826 C CA . THR A 1 885 ? -2.854 12.982 -35.644 1.00 86.81 885 THR A CA 1
ATOM 6827 C C . THR A 1 885 ? -3.082 12.254 -36.971 1.00 86.81 885 THR A C 1
ATOM 6829 O O . THR A 1 885 ? -4.088 12.512 -37.631 1.00 86.81 885 THR A O 1
ATOM 6832 N N . ASP A 1 886 ? -2.218 11.298 -37.331 1.00 84.06 886 ASP A N 1
ATOM 6833 C CA . ASP A 1 886 ? -2.313 10.491 -38.555 1.00 84.06 886 ASP A CA 1
ATOM 6834 C C . ASP A 1 886 ? -3.595 9.638 -38.562 1.00 84.06 886 ASP A C 1
ATOM 6836 O O . ASP A 1 886 ? -4.215 9.451 -39.610 1.00 84.06 886 ASP A O 1
ATOM 6840 N N . ILE A 1 887 ? -4.054 9.168 -37.395 1.00 83.69 887 ILE A N 1
ATOM 6841 C CA . ILE A 1 887 ? -5.313 8.409 -37.253 1.00 83.69 887 ILE A CA 1
ATOM 6842 C C . ILE A 1 887 ? -6.532 9.273 -37.615 1.00 83.69 887 ILE A C 1
ATOM 6844 O O . ILE A 1 887 ? -7.509 8.774 -38.179 1.00 83.69 887 ILE A O 1
ATOM 6848 N N . LEU A 1 888 ? -6.468 10.578 -37.349 1.00 79.50 888 LEU A N 1
ATOM 6849 C CA . LEU A 1 888 ? -7.504 11.544 -37.726 1.00 79.50 888 LEU A CA 1
ATOM 6850 C C . LEU A 1 888 ? -7.379 12.002 -39.195 1.00 79.50 888 LEU A C 1
ATOM 6852 O O . LEU A 1 888 ? -8.264 12.691 -39.719 1.00 79.50 888 LEU A O 1
ATOM 6856 N N . TYR A 1 889 ? -6.288 11.623 -39.871 1.00 57.09 889 TYR A N 1
ATOM 6857 C CA . TYR A 1 889 ? -5.839 12.157 -41.155 1.00 57.09 889 TYR A CA 1
ATOM 6858 C C . TYR A 1 889 ? -6.378 11.362 -42.346 1.00 57.09 889 TYR A C 1
ATOM 6860 O O . TYR A 1 889 ? -5.687 10.630 -43.059 1.00 57.09 889 TYR A O 1
ATOM 6868 N N . PRO A 1 890 ? -7.651 11.598 -42.648 1.00 57.47 890 PRO A N 1
ATOM 6869 C CA . PRO A 1 890 ? -7.846 12.320 -43.901 1.00 57.47 890 PRO A CA 1
ATOM 6870 C C . PRO A 1 890 ? -8.480 13.712 -43.731 1.00 57.47 890 PRO A C 1
ATOM 6872 O O . PRO A 1 890 ? -8.807 14.332 -44.740 1.00 57.47 890 PRO A O 1
ATOM 6875 N N . GLY A 1 891 ? -8.677 14.209 -42.498 1.00 59.75 891 GLY A N 1
ATOM 6876 C CA . GLY A 1 891 ? -9.517 15.391 -42.233 1.00 59.75 891 GLY A CA 1
ATOM 6877 C C . GLY A 1 891 ? -8.858 16.653 -41.660 1.00 59.75 891 GLY A C 1
ATOM 6878 O O . GLY A 1 891 ? -9.569 17.649 -41.521 1.00 59.75 891 GLY A O 1
ATOM 6879 N N . ILE A 1 892 ? -7.566 16.644 -41.310 1.00 72.75 892 ILE A N 1
ATOM 6880 C CA . ILE A 1 892 ? -6.911 17.798 -40.665 1.00 72.75 892 ILE A CA 1
ATOM 6881 C C . ILE A 1 892 ? -6.065 18.566 -41.687 1.00 72.75 892 ILE A C 1
ATOM 6883 O O . ILE A 1 892 ? -4.964 18.166 -42.051 1.00 72.75 892 ILE A O 1
ATOM 6887 N N . ASP A 1 893 ? -6.592 19.686 -42.167 1.00 77.81 893 ASP A N 1
ATOM 6888 C CA . ASP A 1 893 ? -5.884 20.644 -43.014 1.00 77.81 893 ASP A CA 1
ATOM 6889 C C . ASP A 1 893 ? -5.543 21.929 -42.239 1.00 77.81 893 ASP A C 1
ATOM 6891 O O . ASP A 1 893 ? -5.889 22.090 -41.071 1.00 77.81 893 ASP A O 1
ATOM 6895 N N . GLU A 1 894 ? -4.880 22.880 -42.897 1.00 76.06 894 GLU A N 1
ATOM 6896 C CA . GLU A 1 894 ? -4.597 24.205 -42.325 1.00 76.06 894 GLU A CA 1
ATOM 6897 C C . GLU A 1 894 ? -5.866 24.951 -41.867 1.00 76.06 894 GLU A C 1
ATOM 6899 O O . GLU A 1 894 ? -5.818 25.746 -40.931 1.00 76.06 894 GLU A O 1
ATOM 6904 N N . ALA A 1 895 ? -7.025 24.685 -42.477 1.00 81.88 895 ALA A N 1
ATOM 6905 C CA . ALA A 1 895 ? -8.287 25.285 -42.050 1.00 81.88 895 ALA A CA 1
ATOM 6906 C C . ALA A 1 895 ? -8.810 24.694 -40.729 1.00 81.88 895 ALA A C 1
ATOM 6908 O O . ALA A 1 895 ? -9.704 25.279 -40.114 1.00 81.88 895 ALA A O 1
ATOM 6909 N N . SER A 1 896 ? -8.258 23.558 -40.304 1.00 83.50 896 SER A N 1
ATOM 6910 C CA . SER A 1 896 ? -8.660 22.806 -39.123 1.00 83.50 896 SER A CA 1
ATOM 6911 C C . SER A 1 896 ? -7.768 23.049 -37.903 1.00 83.50 896 SER A C 1
ATOM 6913 O O . SER A 1 896 ? -8.006 22.398 -36.902 1.00 83.50 896 SER A O 1
ATOM 6915 N N . ASP A 1 897 ? -6.787 23.955 -37.958 1.00 87.69 897 ASP A N 1
ATOM 6916 C CA . ASP A 1 897 ? -5.949 24.337 -36.810 1.00 87.69 897 ASP A CA 1
ATOM 6917 C C . ASP A 1 897 ? -6.491 25.615 -36.115 1.00 87.69 897 ASP A C 1
ATOM 6919 O O . ASP A 1 897 ? -6.636 26.649 -36.789 1.00 87.69 897 ASP A O 1
ATOM 6923 N N . PRO A 1 898 ? -6.797 25.575 -34.800 1.00 92.19 898 PRO A N 1
ATOM 6924 C CA . PRO A 1 898 ? -6.821 24.390 -33.931 1.00 92.19 898 PRO A CA 1
ATOM 6925 C C . PRO A 1 898 ? -8.057 23.502 -34.180 1.00 92.19 898 PRO A C 1
ATOM 6927 O O . PRO A 1 898 ? -9.112 23.974 -34.618 1.00 92.19 898 PRO A O 1
ATOM 6930 N N . LEU A 1 899 ? -7.936 22.208 -33.869 1.00 91.75 899 LEU A N 1
ATOM 6931 C CA . LEU A 1 899 ? -9.026 21.230 -33.912 1.00 91.75 899 LEU A CA 1
ATOM 6932 C C . LEU A 1 899 ? -9.386 20.822 -32.487 1.00 91.75 899 LEU A C 1
ATOM 6934 O O . LEU A 1 899 ? -8.561 20.256 -31.779 1.00 91.75 899 LEU A O 1
ATOM 6938 N N . VAL A 1 900 ? -10.645 21.032 -32.107 1.00 91.81 900 VAL A N 1
ATOM 6939 C CA . VAL A 1 900 ? -11.168 20.589 -30.813 1.00 91.81 900 VAL A CA 1
ATOM 6940 C C . VAL A 1 900 ? -12.108 19.406 -31.004 1.00 91.81 900 VAL A C 1
ATOM 6942 O O . VAL A 1 900 ? -13.057 19.473 -31.798 1.00 91.81 900 VAL A O 1
ATOM 6945 N N . LEU A 1 901 ? -11.844 18.321 -30.279 1.00 92.31 901 LEU A N 1
ATOM 6946 C CA . LEU A 1 901 ? -12.730 17.169 -30.159 1.00 92.31 901 LEU A CA 1
ATOM 6947 C C . LEU A 1 901 ? -13.347 17.148 -28.761 1.00 92.31 901 LEU A C 1
ATOM 6949 O O . LEU A 1 901 ? -12.622 17.242 -27.784 1.00 92.31 901 LEU A O 1
ATOM 6953 N N . ILE A 1 902 ? -14.662 16.976 -28.666 1.00 91.31 902 ILE A N 1
ATOM 6954 C CA . ILE A 1 902 ? -15.384 16.759 -27.408 1.00 91.31 902 ILE A CA 1
ATOM 6955 C C . ILE A 1 902 ? -15.999 15.365 -27.485 1.00 91.31 902 ILE A C 1
ATOM 6957 O O . ILE A 1 902 ? -16.762 15.065 -28.410 1.00 91.31 902 ILE A O 1
ATOM 6961 N N . ASN A 1 903 ? -15.604 14.477 -26.574 1.00 91.25 903 ASN A N 1
ATOM 6962 C CA . ASN A 1 903 ? -15.935 13.051 -26.579 1.00 91.25 903 ASN A CA 1
ATOM 6963 C C . ASN A 1 903 ? -15.675 12.403 -27.953 1.00 91.25 903 ASN A C 1
ATOM 6965 O O . ASN A 1 903 ? -16.523 11.710 -28.523 1.00 91.25 903 ASN A O 1
ATOM 6969 N N . GLY A 1 904 ? -14.507 12.712 -28.532 1.00 89.88 904 GLY A N 1
ATOM 6970 C CA . GLY A 1 904 ? -14.064 12.218 -29.840 1.00 89.88 904 GLY A CA 1
ATOM 6971 C C . GLY A 1 904 ? -14.768 12.841 -31.055 1.00 89.88 904 GLY A C 1
ATOM 6972 O O . GLY A 1 904 ? -14.515 12.422 -32.186 1.00 89.88 904 GLY A O 1
ATOM 6973 N N . LYS A 1 905 ? -15.649 13.837 -30.873 1.00 90.94 905 LYS A N 1
ATOM 6974 C CA . LYS A 1 905 ? -16.370 14.514 -31.966 1.00 90.94 905 LYS A CA 1
ATOM 6975 C C . LYS A 1 905 ? -15.863 15.932 -32.176 1.00 90.94 905 LYS A C 1
ATOM 6977 O O . LYS A 1 905 ? -15.777 16.708 -31.235 1.00 90.94 905 LYS A O 1
ATOM 6982 N N . ARG A 1 906 ? -15.606 16.306 -33.432 1.00 90.88 906 ARG A N 1
ATOM 6983 C CA . ARG A 1 906 ? -15.200 17.672 -33.795 1.00 90.88 906 ARG A CA 1
ATOM 6984 C C . ARG A 1 906 ? -16.263 18.693 -33.382 1.00 90.88 906 ARG A C 1
ATOM 6986 O O . ARG A 1 906 ? -17.404 18.593 -33.833 1.00 90.88 906 ARG A O 1
ATOM 6993 N N . SER A 1 907 ? -15.860 19.704 -32.616 1.00 91.19 907 SER A N 1
ATOM 6994 C CA . SER A 1 907 ? -16.702 20.842 -32.242 1.00 91.19 907 SER A CA 1
ATOM 6995 C C . SER A 1 907 ? -16.182 22.117 -32.904 1.00 91.19 907 SER A C 1
ATOM 6997 O O . SER A 1 907 ? -15.046 22.526 -32.692 1.00 91.19 907 SER A O 1
ATOM 6999 N N . ALA A 1 908 ? -17.000 22.743 -33.753 1.00 85.88 908 ALA A N 1
ATOM 7000 C CA . ALA A 1 908 ? -16.658 24.034 -34.359 1.00 85.88 908 ALA A CA 1
ATOM 7001 C C . ALA A 1 908 ? -16.951 25.211 -33.412 1.00 85.88 908 ALA A C 1
ATOM 7003 O O . ALA A 1 908 ? -16.268 26.229 -33.473 1.00 85.88 908 ALA A O 1
ATOM 7004 N N . ASN A 1 909 ? -17.948 25.057 -32.531 1.00 83.88 909 ASN A N 1
ATOM 7005 C CA . ASN A 1 909 ? -18.355 26.080 -31.560 1.00 83.88 909 ASN A CA 1
ATOM 7006 C C . ASN A 1 909 ? -17.313 26.252 -30.446 1.00 83.88 909 ASN A C 1
ATOM 7008 O O . ASN A 1 909 ? -17.112 27.366 -29.966 1.00 83.88 909 ASN A O 1
ATOM 7012 N N . ALA A 1 910 ? -16.592 25.170 -30.139 1.00 81.75 910 ALA A N 1
ATOM 7013 C CA . ALA A 1 910 ? -15.464 25.124 -29.216 1.00 81.75 910 ALA A CA 1
ATOM 7014 C C . ALA A 1 910 ? -14.360 26.157 -29.507 1.00 81.75 910 ALA A C 1
ATOM 7016 O O . ALA A 1 910 ? -13.610 26.521 -28.614 1.00 81.75 910 ALA A O 1
ATOM 7017 N N . LEU A 1 911 ? -14.260 26.654 -30.746 1.00 82.94 911 LEU A N 1
ATOM 7018 C CA . LEU A 1 911 ? -13.284 27.683 -31.118 1.00 82.94 911 LEU A CA 1
ATOM 7019 C C . LEU A 1 911 ? -13.665 29.094 -30.653 1.00 82.94 911 LEU A C 1
ATOM 7021 O O . LEU A 1 911 ? -12.839 30.000 -30.706 1.00 82.94 911 LEU A O 1
ATOM 7025 N N . THR A 1 912 ? -14.924 29.301 -30.270 1.00 83.44 912 THR A N 1
ATOM 7026 C CA . THR A 1 912 ? -15.463 30.611 -29.875 1.00 83.44 912 THR A CA 1
ATOM 7027 C C . THR A 1 912 ? -16.050 30.628 -28.471 1.00 83.44 912 THR A C 1
ATOM 7029 O O . THR A 1 912 ? -16.144 31.703 -27.883 1.00 83.44 912 THR A O 1
ATOM 7032 N N . ASP A 1 913 ? -16.490 29.472 -27.975 1.00 82.62 913 ASP A N 1
ATOM 7033 C CA . ASP A 1 913 ? -17.120 29.286 -26.670 1.00 82.62 913 ASP A CA 1
ATOM 7034 C C . ASP A 1 913 ? -16.961 27.812 -26.269 1.00 82.62 913 ASP A C 1
ATOM 7036 O O . ASP A 1 913 ? -17.764 26.960 -26.657 1.00 82.62 913 ASP A O 1
ATOM 7040 N N . LEU A 1 914 ? -15.846 27.499 -25.604 1.00 80.88 914 LEU A N 1
ATOM 7041 C CA . LEU A 1 914 ? -15.470 26.124 -25.279 1.00 80.88 914 LEU A CA 1
ATOM 7042 C C . LEU A 1 914 ? -16.230 25.593 -24.063 1.00 80.88 914 LEU A C 1
ATOM 7044 O O . LEU A 1 914 ? -16.486 24.400 -23.997 1.00 80.88 914 LEU A O 1
ATOM 7048 N N . LYS A 1 915 ? -16.633 26.478 -23.146 1.00 83.19 915 LYS A N 1
ATOM 7049 C CA . LYS A 1 915 ? -17.444 26.144 -21.967 1.00 83.19 915 LYS A CA 1
ATOM 7050 C C . LYS A 1 915 ? -18.864 25.696 -22.336 1.00 83.19 915 LYS A C 1
ATOM 7052 O O . LYS A 1 915 ? -19.418 24.807 -21.699 1.00 83.19 915 LYS A O 1
ATOM 7057 N N . SER A 1 916 ? -19.464 26.334 -23.342 1.00 83.31 916 SER A N 1
ATOM 7058 C CA . SER A 1 916 ? -20.815 26.014 -23.832 1.00 83.31 916 SER A CA 1
ATOM 7059 C C . SER A 1 916 ? -20.857 24.789 -24.756 1.00 83.31 916 SER A C 1
ATOM 7061 O O . SER A 1 916 ? -21.898 24.137 -24.883 1.00 83.31 916 SER A O 1
ATOM 7063 N N . ALA A 1 917 ? -19.747 24.522 -25.450 1.00 79.44 917 ALA A N 1
ATOM 7064 C CA . ALA A 1 917 ? -19.597 23.430 -26.410 1.00 79.44 917 ALA A CA 1
ATOM 7065 C C . ALA A 1 917 ? -19.421 22.074 -25.722 1.00 79.44 917 ALA A C 1
ATOM 7067 O O . ALA A 1 917 ? -19.942 21.086 -26.298 1.00 79.44 917 ALA A O 1
#

Secondary structure (DSSP, 8-state):
----------------TT--S--TT--EEEEEEE-TT-HHHHHHHHHHHTT-TTSHHHHH-TTS-HHHHTTEEEEEEE--S-EEEE-TTT--EEEES-HHHHHHHHHHHHHTT---SS--HHHHHHHHHHHT-GGGTTS-HHHHHHHHHHHH-TT---HHHHHHHHHHHSTT-HHHHHHHHHHHHHHTTTTTT-SGGGPSEEEETTEE-GGGGT-HHHHHHHHS-GGG--GGGSS--S-TTS--------SSEEEEEEE-TT-HHHHHHHHHHHS-STT-SHHHH-TTSSSS-TTSEEEEEEE-TT-EEEE-TTT--EEEE-TT-HHHHHHHHHHHHHHHS--TT--HHHHHHHHHHHH-GGG--S-GGGTHHHHHHHH-TT---HHHHHHHHHHHSTT-HHHHHHHHHHHHHHHT-SSPP-SSS-SEEEETTEE-SGGGT-HHHHHHTTS-TTT--GGGTTS---GGGS-SEEEEEEE-TT-HHHHHHHHHTSTT-TTSGGGGS-TTSTTTSTTTEEEEEEE-------S---------------HHHHHHHHHHHT-HHHHTT-HHHHHHHHHHHHHHHS--HHHHHHHHHHH-------S--SSSSS---------------PPPPHHHHHHHHHHTSTT-HHHHHHHHHHHHHHTTTTTT--TTSPSEEEETTEE-TTHHHHHHHHHHHHS-GGG--GGGTT-PPPSS-----------EEEEEEE-TT-HHHHHHHHHHHS-STTSSHHHHSS-SSSS----EEEEEEE-TT-EEEE-TTT--EEEE-TT-HHHHHHHHHHHHHHH---TT--HHHHHHHHHHHH-GGG--S-THHHHHHHHHHH-TT---HHHHHHHHHHHSTT-HHHHHHHHHHHHHHHHTTTS--GGG-SEEEETTEE-SGGGT-TTT-

InterPro domains:
  IPR004911 Gamma interferon inducible lysosomal thiol reductase GILT [PF03227] (58-151)
  IPR004911 Gamma interferon inducible lysosomal thiol reductase GILT [PF03227] (255-378)
  IPR004911 Gamma interferon inducible lysosomal thiol reductase GILT [PF03227] (726-849)
  IPR004911 Gamma interferon inducible lysosomal thiol reductase GILT [PTHR13234] (250-468)

Foldseek 3Di:
DDDDDDDDQDDQDLDQVPPPDDPPQAQKEKEWEFALPQPLQLVLLVVLPPPQLQHPLVLQDPPAPPSSLSHYHYQYQHDFPWDWDQDPPPRDTDTDDPPLSLLLNLLLLLLRRPPPPDDGPNLNSQLSNQLSPPPPSVPPSLVSLQVSQCVSCVPDRPPVRSVSSSLRSDPPRPNSVVSVVSSCVSCVVVVVVDDSVCGTFMDMSSHTDPCCSQGVLLVNQVSGDQVSRGPSSVPNDPDPPDPDLSDPPDLAKEKEKEAQLADPLRLVLLVQQVPPPLFHCVVVCDCPPPVPSNGNYHYHYQHQQCWDWDQDPPPRATDIAHPVGDQSLLLSLLLLCLRPVVVVPDDPVLSSQLSNQLSDVVPDDSHSLVRLQVSQQVSDVVHHPPVVSVSSNLRSDDPRPNSSVSNVVSVVVQVPDVVGDDPVCHTWMDISNHTDPVCSVGVLQVSQVSRDPVSRDPSSVPPDDPDDQAALKEKEWEFALPFPLQLVLLVCQDPPNLLHCVVLVDPVLPDARVRHYHYHYFHDDDDDDPDDDDDDDDDDDDDDDDPPLVSQLSNQLSPPPCCVPPSLVSSLVSLVVVCVVPPDPPVNVLSNLVNPDDDDDDDDDPDPPVDDDDDDDDDDDDDDDDDPDPVSVVVVVLCPDPPRPVVVVVVVVSCVVCVVVVVPDDSVCGTFMDMVNHTDPVCSPRVLLVNLVSRDQVSRRPSSVPNDDDPDDDDDDPDDPAAKEKEKEAQLADPLQLVLLVQQVPPDQFHCVVVVDPDDPPPSPGSYDYHYQHLLCWDWDQPPVPRDIDIDGPVGDQSLLLSLLLLCLRPPVPVPDDPVLSSQLSNQLSPPPDDDVHSLVCLQVSQQVSDVVGHPPVVSVVSNLRSDNPRPNSSVSNVVSVVVVVVVPVPDDPVCHTFMDIVNHTDPCCSPGVPVD

Sequence (917 aa):
MATSTSTKVFAITMASPSVSKADENVLAKVQVFYSPYSQKAIDFIKLNKQGSANGLYELMLPEVDGEVQNKIEVDYIPWGMAKRDRDVDTGKFVYTCDDTDCVATRLHACIARNHVSLYHNHHEFYMILCTTDQDTWATDPLAQVEQCVNEVNDEVPDTETANALTACAANDNVEGNGYLDEVLAATDGLYPELSAESDPLILINGVRNDKALINVRYEVCKAIAKDQRPTLCADVTEDPDVPVDISVPTDKVKVQVYYSPYSPKSIDLIKLNAEGNDKGLYELMLPEVDGETKYNVEVDYIPWGRATRDTETGTGKFTYTCAEGDDTCIATRLHACIARNHVSLYHNHHEFYMILCTTNQDTWTTDPLAQVAQCARDVNDEGPDEGTSDALKACAAVDNAEGNGYLNEVLAATDILYPGIDEDSDPLVLINGKRSANALTDLKSAVCNAFTDESRPQACTNTPVPPDDKPLARVQVFYSPFSQAAIDFIKLNKQDNPDGLYELMLPEIEGEVKNKIEVDYIPWGRATRDKGDTARAPSNHVPLYHNHHEFYMILCTTDQDTWKTNPLAQVVQCVNEMNDEFPDADTANVLTACAAKDNVEGNGYLDEVLAATDGLYPEITPVNDEVPDPDTANALTACAAKDNVEGNGYLDEVLAATDGLYPEITPESDPLILINGVRNDKALTKIRYEVCKAIPKELRPAPCSDVTEDPDVPVDISVPTDKVKVQVYYSPYSPKSIDLIKLNAEGNDKGLYELMLPEVDGETKYNVEVDYIPWGRATRDTDTGTGKFTYTCAEGDDTCIATRLHACIARNHVSLYHNHHEFYMILCTTNQDTWTTDPLAQVAQCARDVNDEGPDEGTSDALKACAAIDNAEGNGYLNEVLAATDILYPGIDEASDPLVLINGKRSANALTDLKSA